Protein AF-A0A4D8QAU7-F1 (afdb_monomer_lite)

Radius of gyration: 37.01 Å; chains: 1; bounding box: 84×77×107 Å

Structure (mmCIF, N/CA/C/O backbone):
data_AF-A0A4D8QAU7-F1
#
_entry.id   AF-A0A4D8QAU7-F1
#
loop_
_atom_site.group_PDB
_atom_site.id
_atom_site.type_symbol
_atom_site.label_atom_id
_atom_site.label_alt_id
_atom_site.label_comp_id
_atom_site.label_asym_id
_atom_site.label_entity_id
_atom_site.label_seq_id
_atom_site.pdbx_PDB_ins_code
_atom_site.Cartn_x
_atom_site.Cartn_y
_atom_site.Cartn_z
_atom_site.occupancy
_atom_site.B_iso_or_equiv
_atom_site.auth_seq_id
_atom_site.auth_comp_id
_atom_site.auth_asym_id
_atom_site.auth_atom_id
_atom_site.pdbx_PDB_model_num
ATOM 1 N N . MET A 1 1 ? 20.614 23.442 7.275 1.00 25.77 1 MET A N 1
ATOM 2 C CA . MET A 1 1 ? 21.093 22.769 6.048 1.00 25.77 1 MET A CA 1
ATOM 3 C C . MET A 1 1 ? 19.938 22.768 5.053 1.00 25.77 1 MET A C 1
ATOM 5 O O . MET A 1 1 ? 18.878 22.294 5.451 1.00 25.77 1 MET A O 1
ATOM 9 N N . PRO A 1 2 ? 20.066 23.384 3.863 1.00 22.80 2 PRO A N 1
ATOM 10 C CA . PRO A 1 2 ? 18.946 23.576 2.937 1.00 22.80 2 PRO A CA 1
ATOM 11 C C . PRO A 1 2 ? 18.527 22.269 2.246 1.00 22.80 2 PRO A C 1
ATOM 13 O O . PRO A 1 2 ? 19.279 21.296 2.233 1.00 22.80 2 PRO A O 1
ATOM 16 N N . ALA A 1 3 ? 17.323 22.263 1.666 1.00 23.20 3 ALA A N 1
ATOM 17 C CA . ALA A 1 3 ? 16.814 21.182 0.825 1.00 23.20 3 ALA A CA 1
ATOM 18 C C . ALA A 1 3 ? 17.679 21.019 -0.439 1.00 23.20 3 ALA A C 1
ATOM 20 O O . ALA A 1 3 ? 17.986 22.005 -1.103 1.00 23.20 3 ALA A O 1
ATOM 21 N N . GLY A 1 4 ? 18.049 19.775 -0.761 1.00 31.70 4 GLY A N 1
ATOM 22 C CA . GLY A 1 4 ? 18.845 19.444 -1.948 1.00 31.70 4 GLY A CA 1
ATOM 23 C C . GLY A 1 4 ? 20.289 19.017 -1.675 1.00 31.70 4 GLY A C 1
ATOM 24 O O . GLY A 1 4 ? 21.184 19.443 -2.395 1.00 31.70 4 GLY A O 1
ATOM 25 N N . ALA A 1 5 ? 20.548 18.157 -0.681 1.00 31.59 5 ALA A N 1
ATOM 26 C CA . ALA A 1 5 ? 21.815 17.423 -0.662 1.00 31.59 5 ALA A CA 1
ATOM 27 C C . ALA A 1 5 ? 21.833 16.448 -1.856 1.00 31.59 5 ALA A C 1
ATOM 29 O O . ALA A 1 5 ? 21.188 15.397 -1.840 1.00 31.59 5 ALA A O 1
ATOM 30 N N . VAL A 1 6 ? 22.507 16.886 -2.919 1.00 40.12 6 VAL A N 1
ATOM 31 C CA . VAL A 1 6 ? 22.783 16.165 -4.163 1.00 40.12 6 VAL A CA 1
ATOM 32 C C . VAL A 1 6 ? 23.596 14.910 -3.840 1.00 40.12 6 VAL A C 1
ATOM 34 O O . VAL A 1 6 ? 24.397 14.903 -2.911 1.00 40.12 6 VAL A O 1
ATOM 37 N N . TYR A 1 7 ? 23.390 13.833 -4.596 1.00 42.84 7 TYR A N 1
ATOM 38 C CA . TYR A 1 7 ? 24.297 12.688 -4.594 1.00 42.84 7 TYR A CA 1
ATOM 39 C C . TYR A 1 7 ? 25.737 13.173 -4.865 1.00 42.84 7 TYR A C 1
ATOM 41 O O . TYR A 1 7 ? 26.057 13.552 -5.985 1.00 42.84 7 TYR A O 1
ATOM 49 N N . GLU A 1 8 ? 26.598 13.171 -3.842 1.00 40.56 8 GLU A N 1
ATOM 50 C CA . GLU A 1 8 ? 28.028 13.533 -3.932 1.00 40.56 8 GLU A CA 1
ATOM 51 C C . GLU A 1 8 ? 28.899 12.379 -4.473 1.00 40.56 8 GLU A C 1
ATOM 53 O O . GLU A 1 8 ? 30.088 12.283 -4.174 1.00 40.56 8 GLU A O 1
ATOM 58 N N . GLY A 1 9 ? 28.307 11.439 -5.213 1.00 51.78 9 GLY A N 1
ATOM 59 C CA . GLY A 1 9 ? 29.042 10.329 -5.810 1.00 51.78 9 GLY A CA 1
ATOM 60 C C . GLY A 1 9 ? 29.507 10.625 -7.233 1.00 51.78 9 GLY A C 1
ATOM 61 O O . GLY A 1 9 ? 29.588 11.770 -7.674 1.00 51.78 9 GLY A O 1
ATOM 62 N N . GLU A 1 10 ? 29.850 9.570 -7.965 1.00 51.28 10 GLU A N 1
ATOM 63 C CA . GLU A 1 10 ? 30.377 9.701 -9.321 1.00 51.28 10 GLU A CA 1
ATOM 64 C C . GLU A 1 10 ? 29.389 10.393 -10.268 1.00 51.28 10 GLU A C 1
ATOM 66 O O . GLU A 1 10 ? 28.179 10.205 -10.192 1.00 51.28 10 GLU A O 1
ATOM 71 N N . ARG A 1 11 ? 29.916 11.145 -11.239 1.00 43.81 11 ARG A N 1
ATOM 72 C CA . ARG A 1 11 ? 29.115 11.885 -12.230 1.00 43.81 11 ARG A CA 1
ATOM 73 C C . ARG A 1 11 ? 28.126 11.003 -13.016 1.00 43.81 11 ARG A C 1
ATOM 75 O O . ARG A 1 11 ? 27.147 11.533 -13.532 1.00 43.81 11 ARG A O 1
ATOM 82 N N . PHE A 1 12 ? 28.389 9.695 -13.107 1.00 52.69 12 PHE A N 1
ATOM 83 C CA . PHE A 1 12 ? 27.562 8.690 -13.782 1.00 52.69 12 PHE A CA 1
ATOM 84 C C . PHE A 1 12 ? 27.450 7.420 -12.909 1.00 52.69 12 PHE A C 1
ATOM 86 O O . PHE A 1 12 ? 28.298 6.524 -13.006 1.00 52.69 12 PHE A O 1
ATOM 93 N N . PRO A 1 13 ? 26.453 7.345 -12.013 1.00 57.41 13 PRO A N 1
ATOM 94 C CA . PRO A 1 13 ? 26.334 6.245 -11.058 1.00 57.41 13 PRO A CA 1
ATOM 95 C C . PRO A 1 13 ? 25.788 4.945 -11.669 1.00 57.41 13 PRO A C 1
ATOM 97 O O . PRO A 1 13 ? 26.103 3.860 -11.179 1.00 57.41 13 PRO A O 1
ATOM 100 N N . LEU A 1 14 ? 24.992 5.034 -12.738 1.00 68.81 14 LEU A N 1
ATOM 101 C CA . LEU A 1 14 ? 24.370 3.886 -13.404 1.00 68.81 14 LEU A CA 1
ATOM 102 C C . LEU A 1 14 ? 25.102 3.539 -14.719 1.00 68.81 14 LEU A C 1
ATOM 104 O O . LEU A 1 14 ? 25.752 4.405 -15.304 1.00 68.81 14 LEU A O 1
ATOM 108 N N . PRO A 1 15 ? 25.026 2.296 -15.231 1.00 69.62 15 PRO A N 1
ATOM 109 C CA . PRO A 1 15 ? 25.649 1.906 -16.496 1.00 69.62 15 PRO A CA 1
ATOM 110 C C . PRO A 1 15 ? 25.095 2.695 -17.645 1.00 69.62 15 PRO A C 1
ATOM 112 O O . PRO A 1 15 ? 25.877 3.123 -18.467 1.00 69.62 15 PRO A O 1
ATOM 115 N N . ASP A 1 16 ? 23.787 2.921 -17.678 1.00 71.12 16 ASP A N 1
ATOM 116 C CA . ASP A 1 16 ? 23.139 3.650 -18.761 1.00 71.12 16 ASP A CA 1
ATOM 117 C C . ASP A 1 16 ? 23.694 5.081 -18.824 1.00 71.12 16 ASP A C 1
ATOM 119 O O . ASP A 1 16 ? 24.011 5.583 -19.903 1.00 71.12 16 ASP A O 1
ATOM 123 N N . ASP A 1 17 ? 23.948 5.698 -17.663 1.00 71.88 17 ASP A N 1
ATOM 124 C CA . ASP A 1 17 ? 24.610 7.000 -17.551 1.00 71.88 17 ASP A CA 1
ATOM 125 C C . ASP A 1 17 ? 26.075 6.939 -18.012 1.00 71.88 17 ASP A C 1
ATOM 127 O O . ASP A 1 17 ? 26.541 7.815 -18.744 1.00 71.88 17 ASP A O 1
ATOM 131 N N . ARG A 1 18 ? 26.813 5.894 -17.609 1.00 76.44 18 ARG A N 1
ATOM 132 C CA . ARG A 1 18 ? 28.217 5.671 -17.998 1.00 76.44 18 ARG A CA 1
ATOM 133 C C . ARG A 1 18 ? 28.340 5.415 -19.501 1.00 76.44 18 ARG A C 1
ATOM 135 O O . ARG A 1 18 ? 29.140 6.065 -20.165 1.00 76.44 18 ARG A O 1
ATOM 142 N N . LEU A 1 19 ? 27.518 4.535 -20.057 1.00 81.00 19 LEU A N 1
ATOM 143 C CA . LEU A 1 19 ? 27.435 4.204 -21.476 1.00 81.00 19 LEU A CA 1
ATOM 144 C C . LEU A 1 19 ? 27.010 5.433 -22.283 1.00 81.00 19 LEU A C 1
ATOM 146 O O . LEU A 1 19 ? 27.648 5.749 -23.284 1.00 81.00 19 LEU A O 1
ATOM 150 N N . SER A 1 20 ? 26.040 6.214 -21.803 1.00 80.56 20 SER A N 1
ATOM 151 C CA . SER A 1 20 ? 25.662 7.498 -22.411 1.00 80.56 20 SER A CA 1
ATOM 152 C C . SER A 1 20 ? 26.803 8.521 -22.376 1.00 80.56 20 SER A C 1
ATOM 154 O O . SER A 1 20 ? 27.036 9.237 -23.354 1.00 80.56 20 SER A O 1
ATOM 156 N N . GLY A 1 21 ? 27.554 8.585 -21.272 1.00 78.38 21 GLY A N 1
ATOM 157 C CA . GLY A 1 21 ? 28.754 9.409 -21.134 1.00 78.38 21 GLY A CA 1
ATOM 158 C C . GLY A 1 21 ? 29.867 8.994 -22.101 1.00 78.38 21 GLY A C 1
ATOM 159 O O . GLY A 1 21 ? 30.439 9.848 -22.782 1.00 78.38 21 GLY A O 1
ATOM 160 N N . ALA A 1 22 ? 30.120 7.690 -22.227 1.00 83.31 22 ALA A N 1
ATOM 161 C CA . ALA A 1 22 ? 31.068 7.115 -23.177 1.00 83.31 22 ALA A CA 1
ATOM 162 C C . ALA A 1 22 ? 30.651 7.397 -24.631 1.00 83.31 22 ALA A C 1
ATOM 164 O O . ALA A 1 22 ? 31.464 7.907 -25.403 1.00 83.31 22 ALA A O 1
ATOM 165 N N . ARG A 1 23 ? 29.371 7.192 -24.986 1.00 87.06 23 ARG A N 1
ATOM 166 C CA . ARG A 1 23 ? 28.797 7.544 -26.302 1.00 87.06 23 ARG A CA 1
ATOM 167 C C . ARG A 1 23 ? 28.982 9.027 -26.611 1.00 87.06 23 ARG A C 1
ATOM 169 O O . ARG A 1 23 ? 29.391 9.390 -27.713 1.00 87.06 23 ARG A O 1
ATOM 176 N N . ARG A 1 24 ? 28.745 9.903 -25.629 1.00 85.50 24 ARG A N 1
ATOM 177 C CA . ARG A 1 24 ? 28.926 11.354 -25.782 1.00 85.50 24 ARG A CA 1
ATOM 178 C C . ARG A 1 24 ? 30.386 11.726 -26.038 1.00 85.50 24 ARG A C 1
ATOM 180 O O . ARG A 1 24 ? 30.646 12.526 -26.934 1.00 85.50 24 ARG A O 1
ATOM 187 N N . LEU A 1 25 ? 31.330 11.160 -25.286 1.00 82.19 25 LE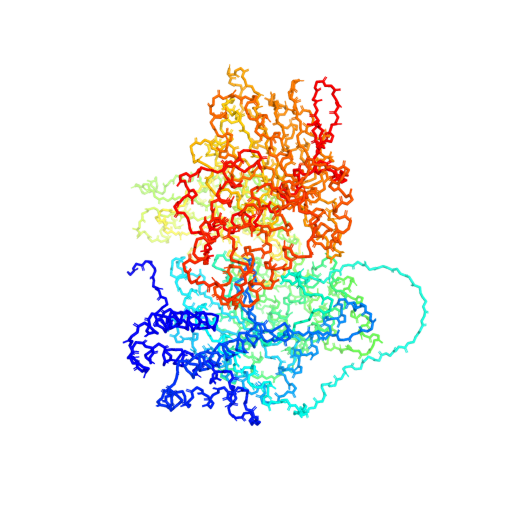U A N 1
ATOM 188 C CA . LEU A 1 25 ? 32.764 11.397 -25.491 1.00 82.19 25 LEU A CA 1
ATOM 189 C C . LEU A 1 25 ? 33.243 10.862 -26.846 1.00 82.19 25 LEU A C 1
ATOM 191 O O . LEU A 1 25 ? 34.025 11.535 -27.521 1.00 82.19 25 LEU A O 1
ATOM 195 N N . LEU A 1 26 ? 32.738 9.706 -27.280 1.00 85.19 26 LEU A N 1
ATOM 196 C CA . LEU A 1 26 ? 33.032 9.143 -28.596 1.00 85.19 26 LEU A CA 1
ATOM 197 C C . LEU A 1 26 ? 32.510 10.058 -29.718 1.00 85.19 26 LEU A C 1
ATOM 199 O O . LEU A 1 26 ? 33.267 10.429 -30.614 1.00 85.19 26 LEU A O 1
ATOM 203 N N . LYS A 1 27 ? 31.262 10.536 -29.602 1.00 84.69 27 LYS A N 1
ATOM 204 C CA . LYS A 1 27 ? 30.648 11.499 -30.535 1.00 84.69 27 LYS A CA 1
ATOM 205 C C . LYS A 1 27 ? 31.419 12.823 -30.596 1.00 84.69 27 LYS A C 1
ATOM 207 O O . LYS A 1 27 ? 31.669 13.350 -31.677 1.00 84.69 27 LYS A O 1
ATOM 212 N N . GLN A 1 28 ? 31.852 13.347 -29.448 1.00 80.88 28 GLN A N 1
ATOM 213 C CA . GLN A 1 28 ? 32.694 14.550 -29.382 1.00 80.88 28 GLN A CA 1
ATOM 214 C C . GLN A 1 28 ? 34.070 14.336 -30.022 1.00 80.88 28 GLN A C 1
ATOM 216 O O . GLN A 1 28 ? 34.597 15.244 -30.660 1.00 80.88 28 GLN A O 1
ATOM 221 N N . THR A 1 29 ? 34.651 13.146 -29.861 1.00 80.00 29 THR A N 1
ATOM 222 C CA . THR A 1 29 ? 35.924 12.789 -30.500 1.00 80.00 29 THR A CA 1
ATOM 223 C C . THR A 1 29 ? 35.771 12.729 -32.015 1.00 80.00 29 THR A C 1
ATOM 225 O O . THR A 1 29 ? 36.611 13.282 -32.714 1.00 80.00 29 THR A O 1
ATOM 228 N N . SER A 1 30 ? 34.657 12.184 -32.515 1.00 79.88 30 SER A N 1
ATOM 229 C CA . SER A 1 30 ? 34.324 12.175 -33.946 1.00 79.88 30 SER A CA 1
ATOM 230 C C . SER A 1 30 ? 34.287 13.574 -34.554 1.00 79.88 30 SER A C 1
ATOM 232 O O . SER A 1 30 ? 34.872 13.800 -35.610 1.00 79.88 30 SER A O 1
ATOM 234 N N . GLY A 1 31 ? 33.673 14.542 -33.864 1.00 75.88 31 GLY A N 1
ATOM 235 C CA . GLY A 1 31 ? 33.662 15.938 -34.318 1.00 75.88 31 GLY A CA 1
ATOM 236 C C . GLY A 1 31 ? 35.061 16.566 -34.381 1.00 75.88 31 GLY A C 1
ATOM 237 O O . GLY A 1 31 ? 35.365 17.328 -35.295 1.00 75.88 31 GLY A O 1
ATOM 238 N N . VAL A 1 32 ? 35.944 16.211 -33.442 1.00 71.06 32 VAL A N 1
ATOM 239 C CA . VAL A 1 32 ? 37.327 16.721 -33.389 1.00 71.06 32 VAL A CA 1
ATOM 240 C C . VAL A 1 32 ? 38.211 16.054 -34.443 1.00 71.06 32 VAL A C 1
ATOM 242 O O . VAL A 1 32 ? 39.029 16.736 -35.049 1.00 71.06 32 VAL A O 1
ATOM 245 N N . VAL A 1 33 ? 38.035 14.753 -34.697 1.00 72.06 33 VAL A N 1
ATOM 246 C CA . VAL A 1 33 ? 38.700 14.031 -35.794 1.00 72.06 33 VAL A CA 1
ATOM 247 C C . VAL A 1 33 ? 38.278 14.619 -37.143 1.00 72.06 33 VAL A C 1
ATOM 249 O O . VAL A 1 33 ? 39.140 14.906 -37.971 1.00 72.06 33 VAL A O 1
ATOM 252 N N . GLY A 1 34 ? 36.983 14.900 -37.330 1.00 69.56 34 GLY A N 1
ATOM 253 C CA . GLY A 1 34 ? 36.464 15.570 -38.526 1.00 69.56 34 GLY A CA 1
ATOM 254 C C . GLY A 1 34 ? 37.108 16.937 -38.780 1.00 69.56 34 GLY A C 1
ATOM 255 O O . GLY A 1 34 ? 37.520 17.219 -39.901 1.00 69.56 34 GLY A O 1
ATOM 256 N N . ALA A 1 35 ? 37.285 17.753 -37.735 1.00 64.38 35 ALA A N 1
ATOM 257 C CA . ALA A 1 35 ? 37.969 19.046 -37.837 1.00 64.38 35 ALA A CA 1
ATOM 258 C C . ALA A 1 35 ? 39.499 18.921 -38.020 1.00 64.38 35 ALA A C 1
ATOM 260 O O . ALA A 1 35 ? 40.109 19.721 -38.726 1.00 64.38 35 ALA A O 1
ATOM 261 N N . ALA A 1 36 ? 40.141 17.920 -37.406 1.00 62.44 36 ALA A N 1
ATOM 262 C CA . ALA A 1 36 ? 41.591 17.710 -37.465 1.00 62.44 36 ALA A CA 1
ATOM 263 C C . ALA A 1 36 ? 42.082 17.194 -38.831 1.00 62.44 36 ALA A C 1
ATOM 265 O O . ALA A 1 36 ? 43.204 17.520 -39.232 1.00 62.44 36 ALA A O 1
ATOM 266 N N . LYS A 1 37 ? 41.229 16.480 -39.586 1.00 65.00 37 LYS A N 1
ATOM 267 C CA . LYS A 1 37 ? 41.478 16.090 -40.988 1.00 65.00 37 LYS A CA 1
ATOM 268 C C . LYS A 1 37 ? 41.780 17.287 -41.912 1.00 65.00 37 LYS A C 1
ATOM 270 O O . LYS A 1 37 ? 42.352 17.086 -42.977 1.00 65.00 37 LYS A O 1
ATOM 275 N N . ALA A 1 38 ? 41.480 18.520 -41.485 1.00 57.75 38 ALA A N 1
ATOM 276 C CA . ALA A 1 38 ? 41.775 19.762 -42.204 1.00 57.75 38 ALA A CA 1
ATOM 277 C C . ALA A 1 38 ? 43.173 20.374 -41.928 1.00 57.75 38 ALA A C 1
ATOM 279 O O . ALA A 1 38 ? 43.435 21.486 -42.382 1.00 57.75 38 ALA A O 1
ATOM 280 N N . GLY A 1 39 ? 44.081 19.690 -41.208 1.00 59.12 39 GLY A N 1
ATOM 281 C CA . GLY A 1 39 ? 45.494 20.116 -41.111 1.00 59.12 39 GLY A CA 1
ATOM 282 C C . GLY A 1 39 ? 46.219 19.916 -39.772 1.00 59.12 39 GLY A C 1
ATOM 283 O O . GLY A 1 39 ? 47.260 20.537 -39.566 1.00 59.12 39 GLY A O 1
ATOM 284 N N . GLN A 1 40 ? 45.710 19.094 -38.845 1.00 56.56 40 GLN A N 1
ATOM 285 C CA . GLN A 1 40 ? 46.382 18.798 -37.566 1.00 56.56 40 GLN A CA 1
ATOM 286 C C . GLN A 1 40 ? 47.041 17.403 -37.552 1.00 56.56 40 GLN A C 1
ATOM 288 O O . GLN A 1 40 ? 46.575 16.503 -38.249 1.00 56.56 40 GLN A O 1
ATOM 293 N N . PRO A 1 41 ? 48.110 17.187 -36.756 1.00 62.97 41 PRO A N 1
ATOM 294 C CA . PRO A 1 41 ? 48.766 15.884 -36.660 1.00 62.97 41 PRO A CA 1
ATOM 295 C C . PRO A 1 41 ? 47.881 14.820 -35.986 1.00 62.97 41 PRO A C 1
ATOM 297 O O . PRO A 1 41 ? 47.141 15.100 -35.035 1.00 62.97 41 PRO A O 1
ATOM 300 N N . ILE A 1 42 ? 48.012 13.579 -36.469 1.00 57.31 42 ILE A N 1
ATOM 301 C CA . ILE A 1 42 ? 47.401 12.363 -35.917 1.00 57.31 42 ILE A CA 1
ATOM 302 C C . ILE A 1 42 ? 48.015 12.142 -34.529 1.00 57.31 42 ILE A C 1
ATOM 304 O O . ILE A 1 42 ? 49.176 11.763 -34.411 1.00 57.31 42 ILE A O 1
ATOM 308 N N . GLY A 1 43 ? 47.274 12.495 -33.476 1.00 56.25 43 GLY A N 1
ATOM 309 C CA . GLY A 1 43 ? 47.763 12.452 -32.092 1.00 56.25 43 GLY A CA 1
ATOM 310 C C . GLY A 1 43 ? 47.517 13.713 -31.263 1.00 56.25 43 GLY A C 1
ATOM 311 O O . GLY A 1 43 ? 48.085 13.826 -30.178 1.00 56.25 43 GLY A O 1
ATOM 312 N N . SER A 1 44 ? 46.684 14.657 -31.726 1.00 62.78 44 SER A N 1
ATOM 313 C CA . SER A 1 44 ? 46.351 15.845 -30.930 1.00 62.78 44 SER A CA 1
ATOM 314 C C . SER A 1 44 ? 45.892 15.465 -29.513 1.00 62.78 44 SER A C 1
ATOM 316 O O . SER A 1 44 ? 45.067 14.564 -29.316 1.00 62.78 44 SER A O 1
ATOM 318 N N . ASP A 1 45 ? 46.410 16.177 -28.507 1.00 66.75 45 ASP A N 1
ATOM 319 C CA . ASP A 1 45 ? 46.113 15.939 -27.086 1.00 66.75 45 ASP A CA 1
ATOM 320 C C . ASP A 1 45 ? 44.607 15.869 -26.799 1.00 66.75 45 ASP A C 1
ATOM 322 O O . ASP A 1 45 ? 44.160 15.177 -25.886 1.00 66.75 45 ASP A O 1
ATOM 326 N N . ALA A 1 46 ? 43.809 16.579 -27.594 1.00 67.44 46 ALA A N 1
ATOM 327 C CA . ALA A 1 46 ? 42.367 16.656 -27.458 1.00 67.44 46 ALA A CA 1
ATOM 328 C C . ALA A 1 46 ? 41.633 15.378 -27.920 1.00 67.44 46 ALA A C 1
ATOM 330 O O . ALA A 1 46 ? 40.581 15.066 -27.360 1.00 67.44 46 ALA A O 1
ATOM 331 N N . ILE A 1 47 ? 42.149 14.645 -28.913 1.00 73.69 47 ILE A N 1
ATOM 332 C CA . ILE A 1 47 ? 41.600 13.347 -29.355 1.00 73.69 47 ILE A CA 1
ATOM 333 C C . ILE A 1 47 ? 42.004 12.278 -28.342 1.00 73.69 47 ILE A C 1
ATOM 335 O O . ILE A 1 47 ? 41.152 11.591 -27.775 1.00 73.69 47 ILE A O 1
ATOM 339 N N . SER A 1 48 ? 43.296 12.235 -28.017 1.00 77.12 48 SER A N 1
ATOM 340 C CA . SER A 1 48 ? 43.857 11.248 -27.100 1.00 77.12 48 SER A CA 1
ATOM 341 C C . SER A 1 48 ? 43.241 11.314 -25.703 1.00 77.12 48 SER A C 1
ATOM 343 O O . SER A 1 48 ? 42.908 10.292 -25.109 1.00 77.12 48 SER A O 1
ATOM 345 N N . ARG A 1 49 ? 43.013 12.525 -25.181 1.00 81.06 49 ARG A N 1
ATOM 346 C CA . ARG A 1 49 ? 42.371 12.731 -23.875 1.00 81.06 49 ARG A CA 1
ATOM 347 C C . ARG A 1 49 ? 40.919 12.248 -23.844 1.00 81.06 49 ARG A C 1
ATOM 349 O O . ARG A 1 49 ? 40.484 11.741 -22.816 1.00 81.06 49 ARG A O 1
ATOM 356 N N . ARG A 1 50 ? 40.166 12.388 -24.940 1.00 83.19 50 ARG A N 1
ATOM 357 C CA . ARG A 1 50 ? 38.754 11.975 -24.992 1.00 83.19 50 ARG A CA 1
ATOM 358 C C . ARG A 1 50 ? 38.594 10.467 -25.162 1.00 83.19 50 ARG A C 1
ATOM 360 O O . ARG A 1 50 ? 37.747 9.896 -24.485 1.00 83.19 50 ARG A O 1
ATOM 367 N N . LEU A 1 51 ? 39.437 9.821 -25.972 1.00 85.19 51 LEU A N 1
ATOM 368 C CA . LEU A 1 51 ? 39.466 8.356 -26.086 1.00 85.19 51 LEU A CA 1
ATOM 369 C C . LEU A 1 51 ? 39.894 7.694 -24.772 1.00 85.19 51 LEU A C 1
ATOM 371 O O . LEU A 1 51 ? 39.258 6.735 -24.336 1.00 85.19 51 LEU A O 1
ATOM 375 N N . ARG A 1 52 ? 40.890 8.261 -24.075 1.00 87.12 52 ARG A N 1
ATOM 376 C CA . ARG A 1 52 ? 41.204 7.856 -22.694 1.00 87.12 52 ARG A CA 1
ATOM 377 C C . ARG A 1 52 ? 40.008 8.050 -21.769 1.00 87.12 52 ARG A C 1
ATOM 379 O O . ARG A 1 52 ? 39.689 7.138 -21.027 1.00 87.12 52 ARG A O 1
ATOM 386 N N . GLY A 1 53 ? 39.279 9.159 -21.893 1.00 86.12 53 GLY A N 1
ATOM 387 C CA . GLY A 1 53 ? 38.031 9.371 -21.156 1.00 86.12 53 GLY A CA 1
ATOM 388 C C . GLY A 1 53 ? 36.964 8.295 -21.411 1.00 86.12 53 GLY A C 1
ATOM 389 O O . GLY A 1 53 ? 36.293 7.882 -20.472 1.00 86.12 53 GLY A O 1
ATOM 390 N N . VAL A 1 54 ? 36.828 7.791 -22.645 1.00 87.19 54 VAL A N 1
ATOM 391 C CA . VAL A 1 54 ? 35.943 6.650 -22.958 1.00 87.19 54 VAL A CA 1
ATOM 392 C C . VAL A 1 54 ? 36.435 5.380 -22.260 1.00 87.19 54 VAL A C 1
ATOM 394 O O . VAL A 1 54 ? 35.659 4.721 -21.572 1.00 87.19 54 VAL A O 1
ATOM 397 N N . ARG A 1 55 ? 37.730 5.058 -22.370 1.00 91.12 55 ARG A N 1
ATOM 398 C CA . ARG A 1 55 ? 38.340 3.914 -21.671 1.00 91.12 55 ARG A CA 1
ATOM 399 C C . ARG A 1 55 ? 38.135 3.987 -20.161 1.00 91.12 55 ARG A C 1
ATOM 401 O O . ARG A 1 55 ? 37.765 2.987 -19.556 1.00 91.12 55 ARG A O 1
ATOM 408 N N . ASP A 1 56 ? 38.365 5.151 -19.568 1.00 88.12 56 ASP A N 1
ATOM 409 C CA . ASP A 1 56 ? 38.289 5.361 -18.123 1.00 88.12 56 ASP A CA 1
ATOM 410 C C . ASP A 1 56 ? 36.844 5.195 -17.601 1.00 88.12 56 ASP A C 1
ATOM 412 O O . ASP A 1 56 ? 36.650 4.867 -16.434 1.00 88.12 56 ASP A O 1
ATOM 416 N N . ILE A 1 57 ? 35.831 5.336 -18.469 1.00 86.06 57 ILE A N 1
ATOM 417 C CA . ILE A 1 57 ? 34.427 5.016 -18.167 1.00 86.06 57 ILE A CA 1
ATOM 418 C C . ILE A 1 57 ? 34.117 3.521 -18.365 1.00 86.06 57 ILE A C 1
ATOM 420 O O . ILE A 1 57 ? 33.433 2.918 -17.534 1.00 86.06 57 ILE A O 1
ATOM 424 N N . LEU A 1 58 ? 34.590 2.915 -19.461 1.00 89.06 58 LEU A N 1
ATOM 425 C CA . LEU A 1 58 ? 34.232 1.540 -19.840 1.00 89.06 58 LEU A CA 1
ATOM 426 C C . LEU A 1 58 ? 34.995 0.472 -19.055 1.00 89.06 58 LEU A C 1
ATOM 428 O O . LEU A 1 58 ? 34.426 -0.567 -18.726 1.00 89.06 58 LEU A O 1
ATOM 432 N N . LEU A 1 59 ? 36.266 0.710 -18.725 1.00 88.94 59 LEU A N 1
ATOM 433 C CA . LEU A 1 59 ? 37.102 -0.280 -18.048 1.00 88.94 59 LEU A CA 1
ATOM 434 C C . LEU A 1 59 ? 36.552 -0.651 -16.655 1.00 88.94 59 LEU A C 1
ATOM 436 O O . LEU A 1 59 ? 36.407 -1.848 -16.401 1.00 88.94 59 LEU A O 1
ATOM 440 N N . PRO A 1 60 ? 36.141 0.301 -15.788 1.00 86.44 60 PRO A N 1
ATOM 441 C CA . PRO A 1 60 ? 35.488 -0.036 -14.521 1.00 86.44 60 PRO A CA 1
ATOM 442 C C . PRO A 1 60 ? 34.151 -0.767 -14.699 1.00 86.44 60 PRO A C 1
ATOM 444 O O . PRO A 1 60 ? 33.780 -1.589 -13.863 1.00 86.44 60 PRO A O 1
ATOM 447 N N . LEU A 1 61 ? 33.410 -0.480 -15.777 1.00 86.06 61 LEU A N 1
ATOM 448 C CA . LEU A 1 61 ? 32.145 -1.157 -16.070 1.00 86.06 61 LEU A CA 1
ATOM 449 C C . LEU A 1 61 ? 32.383 -2.623 -16.470 1.00 86.06 61 LEU A C 1
ATOM 451 O O . LEU A 1 61 ? 31.719 -3.507 -15.934 1.00 86.06 61 LEU A O 1
ATOM 455 N N . ILE A 1 62 ? 33.378 -2.893 -17.323 1.00 88.69 62 ILE A N 1
ATOM 456 C CA . ILE A 1 62 ? 33.819 -4.259 -17.654 1.00 88.69 62 ILE A CA 1
ATOM 457 C C . ILE A 1 62 ? 34.284 -5.003 -16.400 1.00 88.69 62 ILE A C 1
ATOM 459 O O . ILE A 1 62 ? 33.953 -6.172 -16.214 1.00 88.69 62 ILE A O 1
ATOM 463 N N . GLU A 1 63 ? 35.032 -4.342 -15.516 1.00 85.44 63 GLU A N 1
ATOM 464 C CA . GLU A 1 63 ? 35.487 -4.958 -14.267 1.00 85.44 63 GLU A CA 1
ATOM 465 C C . GLU A 1 63 ? 34.326 -5.298 -13.325 1.00 85.44 63 GLU A C 1
ATOM 467 O O . GLU A 1 63 ? 34.353 -6.352 -12.693 1.00 85.44 63 GLU A O 1
ATOM 472 N N . ALA A 1 64 ? 33.270 -4.483 -13.297 1.00 83.31 64 ALA A N 1
ATOM 473 C CA . ALA A 1 64 ? 32.050 -4.800 -12.560 1.00 83.31 64 ALA A CA 1
ATOM 474 C C . ALA A 1 64 ? 31.275 -5.982 -13.183 1.00 83.31 64 ALA A C 1
ATOM 476 O O . ALA A 1 64 ? 30.821 -6.867 -12.456 1.00 83.31 64 ALA A O 1
ATOM 477 N N . PHE A 1 65 ? 31.179 -6.051 -14.517 1.00 86.00 65 PHE A N 1
ATOM 478 C CA . PHE A 1 65 ? 30.586 -7.191 -15.232 1.00 86.00 65 PHE A CA 1
ATOM 479 C C . PHE A 1 65 ? 31.416 -8.473 -15.136 1.00 86.00 65 PHE A C 1
ATOM 481 O O . PHE A 1 65 ? 30.883 -9.558 -15.354 1.00 86.00 65 PHE A O 1
ATOM 488 N N . ALA A 1 66 ? 32.706 -8.385 -14.808 1.00 83.06 66 ALA A N 1
ATOM 489 C CA . ALA A 1 66 ? 33.560 -9.558 -14.683 1.00 83.06 66 ALA A CA 1
ATOM 490 C C . ALA A 1 66 ? 33.127 -10.479 -13.532 1.00 83.06 66 ALA A C 1
ATOM 492 O O . ALA A 1 66 ? 33.512 -11.647 -13.538 1.00 83.06 66 ALA A O 1
ATOM 493 N N . GLY A 1 67 ? 32.350 -9.989 -12.559 1.00 76.88 67 GLY A N 1
ATOM 494 C CA . GLY A 1 67 ? 31.893 -10.761 -11.403 1.00 76.88 67 GLY A CA 1
ATOM 495 C C . GLY A 1 67 ? 33.025 -11.198 -10.455 1.00 76.88 67 GLY A C 1
ATOM 496 O O . GLY A 1 67 ? 34.211 -10.990 -10.735 1.00 76.88 67 GLY A O 1
ATOM 497 N N . PRO A 1 68 ? 32.686 -11.813 -9.309 1.00 79.31 68 PRO A N 1
ATOM 498 C CA . PRO A 1 68 ? 33.667 -12.202 -8.300 1.00 79.31 68 PRO A CA 1
ATOM 499 C C . PRO A 1 68 ? 34.604 -13.301 -8.824 1.00 79.31 68 PRO A C 1
ATOM 501 O O . PRO A 1 68 ? 34.160 -14.360 -9.267 1.00 79.31 68 PRO A O 1
ATOM 504 N N . ALA A 1 69 ? 35.918 -13.072 -8.734 1.00 75.62 69 ALA A N 1
ATOM 505 C CA . ALA A 1 69 ? 36.936 -14.028 -9.188 1.00 75.62 69 ALA A CA 1
ATOM 506 C C . ALA A 1 69 ? 36.888 -15.368 -8.428 1.00 75.62 69 ALA A C 1
ATOM 508 O O . ALA A 1 69 ? 37.252 -16.405 -8.976 1.00 75.62 69 ALA A O 1
ATOM 509 N N . GLU A 1 70 ? 36.388 -15.340 -7.191 1.00 71.44 70 GLU A N 1
ATOM 510 C CA . GLU A 1 70 ? 36.186 -16.500 -6.313 1.00 71.44 70 GLU A CA 1
ATOM 511 C C . GLU A 1 70 ? 35.264 -17.571 -6.925 1.00 71.44 70 GLU A C 1
ATOM 513 O O . GLU A 1 70 ? 35.330 -18.732 -6.531 1.00 71.44 70 GLU A O 1
ATOM 518 N N . ALA A 1 71 ? 34.434 -17.212 -7.910 1.00 67.00 71 ALA A N 1
ATOM 519 C CA . ALA A 1 71 ? 33.539 -18.142 -8.594 1.00 67.00 71 ALA A CA 1
ATOM 520 C C . ALA A 1 71 ? 34.230 -19.054 -9.626 1.00 67.00 71 ALA A C 1
ATOM 522 O O . ALA A 1 71 ? 33.591 -19.960 -10.156 1.00 67.00 71 ALA A O 1
ATOM 523 N N . GLY A 1 72 ? 35.515 -18.831 -9.926 1.00 70.81 72 GLY A N 1
ATOM 524 C CA . GLY A 1 72 ? 36.220 -19.555 -10.987 1.00 70.81 72 GLY A CA 1
ATOM 525 C C . GLY A 1 72 ? 35.740 -19.165 -12.392 1.00 70.81 72 GLY A C 1
ATOM 526 O O . GLY A 1 72 ? 35.139 -18.106 -12.580 1.00 70.81 72 GLY A O 1
ATOM 527 N N . GLY A 1 73 ? 36.057 -19.984 -13.398 1.00 73.94 73 GLY A N 1
ATOM 528 C CA . GLY A 1 73 ? 35.619 -19.780 -14.786 1.00 73.94 73 GLY A CA 1
ATOM 529 C C . GLY A 1 73 ? 36.225 -18.561 -15.500 1.00 73.94 73 GLY A C 1
ATOM 530 O O . GLY A 1 73 ? 36.982 -17.762 -14.937 1.00 73.94 73 GLY A O 1
ATOM 531 N N . THR A 1 74 ? 35.896 -18.415 -16.782 1.00 79.38 74 THR A N 1
ATOM 532 C CA . THR A 1 74 ? 36.293 -17.265 -17.606 1.00 79.38 74 THR A CA 1
ATOM 533 C C . THR A 1 74 ? 35.326 -16.105 -17.403 1.00 79.38 74 THR A C 1
ATOM 535 O O . THR A 1 74 ? 34.117 -16.281 -17.518 1.00 79.38 74 THR A O 1
ATOM 538 N N . ALA A 1 75 ? 35.846 -14.910 -17.111 1.00 82.19 75 ALA A N 1
ATOM 539 C CA . ALA A 1 75 ? 34.996 -13.721 -17.025 1.00 82.19 75 ALA A CA 1
ATOM 540 C C . ALA A 1 75 ? 34.482 -13.304 -18.415 1.00 82.19 75 ALA A C 1
ATOM 542 O O . ALA A 1 75 ? 35.193 -13.522 -19.401 1.00 82.19 75 ALA A O 1
ATOM 543 N N . PRO A 1 76 ? 33.319 -12.639 -18.497 1.00 84.75 76 PRO A N 1
ATOM 544 C CA . PRO A 1 76 ? 32.878 -12.003 -19.732 1.00 84.75 76 PRO A CA 1
ATOM 545 C C . PRO A 1 76 ? 33.793 -10.824 -20.107 1.00 84.75 76 PRO A C 1
ATOM 547 O O . PRO A 1 76 ? 34.543 -10.304 -19.276 1.00 84.75 76 PRO A O 1
ATOM 550 N N . PHE A 1 77 ? 33.725 -10.408 -21.371 1.00 88.75 77 PHE A N 1
ATOM 551 C CA . PHE A 1 77 ? 34.386 -9.215 -21.914 1.00 88.75 77 PHE A CA 1
ATOM 552 C C . PHE A 1 77 ? 35.929 -9.159 -21.793 1.00 88.75 77 PHE A C 1
ATOM 554 O O . PHE A 1 77 ? 36.526 -8.084 -21.681 1.00 88.75 77 PHE A O 1
ATOM 561 N N . GLN A 1 78 ? 36.616 -10.309 -21.754 1.00 85.56 78 GLN A N 1
ATOM 562 C CA . GLN A 1 78 ? 38.084 -10.350 -21.601 1.00 85.56 78 GLN A CA 1
ATOM 563 C C . GLN A 1 78 ? 38.835 -9.761 -22.799 1.00 85.56 78 GLN A C 1
ATOM 565 O O . GLN A 1 78 ? 39.914 -9.192 -22.625 1.00 85.56 78 GLN A O 1
ATOM 570 N N . GLU A 1 79 ? 38.279 -9.901 -24.000 1.00 86.81 79 GLU A N 1
ATOM 571 C CA . GLU A 1 79 ? 38.880 -9.377 -25.224 1.00 86.81 79 GLU A CA 1
ATOM 572 C C . GLU A 1 79 ? 38.733 -7.853 -25.284 1.00 86.81 79 GLU A C 1
ATOM 574 O O . GLU A 1 79 ? 39.704 -7.129 -25.475 1.00 86.81 79 GLU A O 1
ATOM 579 N N . GLU A 1 80 ? 37.550 -7.349 -24.965 1.00 91.31 80 GLU A N 1
ATOM 580 C CA . GLU A 1 80 ? 37.223 -5.934 -24.843 1.00 91.31 80 GLU A CA 1
ATOM 581 C C . GLU A 1 80 ? 38.082 -5.273 -23.755 1.00 91.31 80 GLU A C 1
ATOM 583 O O . GLU A 1 80 ? 38.626 -4.186 -23.953 1.00 91.31 80 GLU A O 1
ATOM 588 N N . ARG A 1 81 ? 38.319 -5.960 -22.627 1.00 90.44 81 ARG A N 1
ATOM 589 C CA . ARG A 1 81 ? 39.265 -5.507 -21.592 1.00 90.44 81 ARG A CA 1
ATOM 590 C C . ARG A 1 81 ? 40.692 -5.384 -22.126 1.00 90.44 81 ARG A C 1
ATOM 592 O O . ARG A 1 81 ? 41.399 -4.439 -21.768 1.00 90.44 81 ARG A O 1
ATOM 599 N N . ARG A 1 82 ? 41.143 -6.351 -22.931 1.00 89.44 82 ARG A N 1
ATOM 600 C CA . ARG A 1 82 ? 42.476 -6.339 -23.550 1.00 89.44 82 ARG A CA 1
ATOM 601 C C . ARG A 1 82 ? 42.602 -5.162 -24.515 1.00 89.44 82 ARG A C 1
ATOM 603 O O . ARG A 1 82 ? 43.575 -4.423 -24.404 1.00 89.44 82 ARG A O 1
ATOM 610 N N . GLN A 1 83 ? 41.596 -4.944 -25.359 1.00 88.19 83 GLN A N 1
ATOM 611 C CA . GLN A 1 83 ? 41.526 -3.820 -26.297 1.00 88.19 83 GLN A CA 1
ATOM 612 C C . GLN A 1 83 ? 41.558 -2.469 -25.567 1.00 88.19 83 GLN A C 1
ATOM 614 O O . GLN A 1 83 ? 42.368 -1.605 -25.889 1.00 88.19 83 GLN A O 1
ATOM 619 N N . LEU A 1 84 ? 40.776 -2.300 -24.495 1.00 90.81 84 LEU A N 1
ATOM 620 C CA . LEU A 1 84 ? 40.795 -1.065 -23.698 1.00 90.81 84 LEU A CA 1
ATOM 621 C C . LEU A 1 84 ? 42.149 -0.793 -23.024 1.00 90.81 84 LEU A C 1
ATOM 623 O O . LEU A 1 84 ? 42.550 0.365 -22.897 1.00 90.81 84 LEU A O 1
ATOM 627 N N . ARG A 1 85 ? 42.865 -1.835 -22.582 1.00 90.62 85 ARG A N 1
ATOM 628 C CA . ARG A 1 85 ? 44.218 -1.701 -22.009 1.00 90.62 85 ARG A CA 1
ATOM 629 C C . ARG A 1 85 ? 45.285 -1.436 -23.073 1.00 90.62 85 ARG A C 1
ATOM 631 O O . ARG A 1 85 ? 46.254 -0.744 -22.776 1.00 90.62 85 ARG A O 1
ATOM 638 N N . GLY A 1 86 ? 45.094 -1.967 -24.279 1.00 88.62 86 GLY A N 1
ATOM 639 C CA . GLY A 1 86 ? 45.937 -1.726 -25.452 1.00 88.62 86 GLY A CA 1
ATOM 640 C C . GLY A 1 86 ? 45.740 -0.351 -26.092 1.00 88.62 86 GLY A C 1
ATOM 641 O O . GLY A 1 86 ? 46.612 0.089 -26.831 1.00 88.62 86 GLY A O 1
ATOM 642 N N . LEU A 1 87 ? 44.667 0.373 -25.743 1.00 89.00 87 LEU A N 1
ATOM 643 C CA . LEU A 1 87 ? 44.262 1.621 -26.400 1.00 89.00 87 LEU A CA 1
ATOM 644 C C . LEU A 1 87 ? 45.383 2.666 -26.540 1.00 89.00 87 LEU A C 1
ATOM 646 O O . LEU A 1 87 ? 45.493 3.298 -27.584 1.00 89.00 87 LEU A O 1
ATOM 650 N N . ASP A 1 88 ? 46.230 2.856 -25.522 1.00 85.44 88 ASP A N 1
ATOM 651 C CA . ASP A 1 88 ? 47.339 3.821 -25.610 1.00 85.44 88 ASP A CA 1
ATOM 652 C C . ASP A 1 88 ? 48.418 3.383 -26.619 1.00 85.44 88 ASP A C 1
ATOM 654 O O . ASP A 1 88 ? 49.014 4.229 -27.284 1.00 85.44 88 ASP A O 1
ATOM 658 N N . GLN A 1 89 ? 48.659 2.074 -26.754 1.00 85.56 89 GLN A N 1
ATOM 659 C CA . GLN A 1 89 ? 49.585 1.516 -27.744 1.00 85.56 89 GLN A CA 1
ATOM 660 C C . GLN A 1 89 ? 48.986 1.597 -29.148 1.00 85.56 89 GLN A C 1
ATOM 662 O O . GLN A 1 89 ? 49.673 2.036 -30.067 1.00 85.56 89 GLN A O 1
ATOM 667 N N . ASP A 1 90 ? 47.701 1.264 -29.294 1.00 84.44 90 ASP A N 1
ATOM 668 C CA . ASP A 1 90 ? 46.978 1.348 -30.566 1.00 84.44 90 ASP A CA 1
ATOM 669 C C . ASP A 1 90 ? 46.926 2.793 -31.076 1.00 84.44 90 ASP A C 1
ATOM 671 O O . ASP A 1 90 ? 47.174 3.059 -32.250 1.00 84.44 90 ASP A O 1
ATOM 675 N N . MET A 1 91 ? 46.698 3.756 -30.177 1.00 82.50 91 MET A N 1
ATOM 676 C CA . MET A 1 91 ? 46.736 5.179 -30.510 1.00 82.50 91 MET A CA 1
ATOM 677 C C . MET A 1 91 ? 48.142 5.674 -30.866 1.00 82.50 91 MET A C 1
ATOM 679 O O . MET A 1 91 ? 48.274 6.505 -31.759 1.00 82.50 91 MET A O 1
ATOM 683 N N . ALA A 1 92 ? 49.190 5.192 -30.190 1.00 80.69 92 ALA A N 1
ATOM 684 C CA . ALA A 1 92 ? 50.573 5.552 -30.514 1.00 80.69 92 ALA A CA 1
ATOM 685 C C . ALA A 1 92 ? 51.048 4.931 -31.842 1.00 80.69 92 ALA A C 1
ATOM 687 O O . ALA A 1 92 ? 51.895 5.505 -32.525 1.00 80.69 92 ALA A O 1
ATOM 688 N N . ALA A 1 93 ? 50.502 3.769 -32.207 1.00 82.12 93 ALA A N 1
ATOM 689 C CA . ALA A 1 93 ? 50.780 3.074 -33.459 1.00 82.12 93 ALA A CA 1
ATOM 690 C C . ALA A 1 93 ? 49.916 3.563 -34.636 1.00 82.12 93 ALA A C 1
ATOM 692 O O . ALA A 1 93 ? 50.211 3.230 -35.785 1.00 82.12 93 ALA A O 1
ATOM 693 N N . ALA A 1 94 ? 48.865 4.348 -34.381 1.00 81.75 94 ALA A N 1
ATOM 694 C CA . ALA A 1 94 ? 47.975 4.862 -35.414 1.00 81.75 94 ALA A CA 1
ATOM 695 C C . ALA A 1 94 ? 48.696 5.888 -36.310 1.00 81.75 94 ALA A C 1
ATOM 697 O O . ALA A 1 94 ? 48.921 7.033 -35.925 1.00 81.75 94 ALA A O 1
ATOM 698 N N . GLN A 1 95 ? 49.040 5.475 -37.534 1.00 78.31 95 GLN A N 1
ATOM 699 C CA . GLN A 1 95 ? 49.707 6.320 -38.539 1.00 78.31 95 GLN A CA 1
ATOM 700 C C . GLN A 1 95 ? 48.742 6.917 -39.580 1.00 78.31 95 GLN A C 1
ATOM 702 O O . GLN A 1 95 ? 49.167 7.688 -40.438 1.00 78.31 95 GLN A O 1
ATOM 707 N N . SER A 1 96 ? 47.450 6.578 -39.517 1.00 81.44 96 SER A N 1
ATOM 708 C CA . SER A 1 96 ? 46.412 7.067 -40.432 1.00 81.44 96 SER A CA 1
ATOM 709 C C . SER A 1 96 ? 45.128 7.436 -39.685 1.00 81.44 96 SER A C 1
ATOM 711 O O . SER A 1 96 ? 44.857 6.934 -38.593 1.00 81.44 96 SER A O 1
ATOM 713 N N . TRP A 1 97 ? 44.311 8.305 -40.286 1.00 77.88 97 TRP A N 1
ATOM 714 C CA . TRP A 1 97 ? 42.984 8.625 -39.750 1.00 77.88 97 TRP A CA 1
ATOM 715 C C . TRP A 1 97 ? 42.044 7.414 -39.768 1.00 77.88 97 TRP A C 1
ATOM 717 O O . TRP A 1 97 ? 41.277 7.249 -38.825 1.00 77.88 97 TRP A O 1
ATOM 727 N N . ASP A 1 98 ? 42.183 6.524 -40.752 1.00 81.06 98 ASP A N 1
ATOM 728 C CA . ASP A 1 98 ? 41.436 5.262 -40.819 1.00 81.06 98 ASP A CA 1
ATOM 729 C C . ASP A 1 98 ? 41.736 4.360 -39.609 1.00 81.06 98 ASP A C 1
ATOM 731 O O . ASP A 1 98 ? 40.842 3.708 -39.075 1.00 81.06 98 ASP A O 1
ATOM 735 N N . ALA A 1 99 ? 42.984 4.356 -39.118 1.00 81.62 99 ALA A N 1
ATOM 736 C CA . ALA A 1 99 ? 43.351 3.625 -37.906 1.00 81.62 99 ALA A CA 1
ATOM 737 C C . ALA A 1 99 ? 42.693 4.229 -36.650 1.00 81.62 99 ALA A C 1
ATOM 739 O O . ALA A 1 99 ? 42.232 3.492 -35.780 1.00 81.62 99 ALA A O 1
ATOM 740 N N . VAL A 1 100 ? 42.586 5.561 -36.566 1.00 82.06 100 VAL A N 1
ATOM 741 C CA . VAL A 1 100 ? 41.882 6.251 -35.467 1.00 82.06 100 VAL A CA 1
ATOM 742 C C . VAL A 1 100 ? 40.373 5.977 -35.514 1.00 82.06 100 VAL A C 1
ATOM 744 O O . VAL A 1 100 ? 39.758 5.738 -34.474 1.00 82.06 100 VAL A O 1
ATOM 747 N N . GLU A 1 101 ? 39.774 5.949 -36.704 1.00 84.88 101 GLU A N 1
ATOM 748 C CA . GLU A 1 101 ? 38.363 5.591 -36.896 1.00 84.88 101 GLU A CA 1
ATOM 749 C C . GLU A 1 101 ? 38.090 4.121 -36.561 1.00 84.88 101 GLU A C 1
ATOM 751 O O . GLU A 1 101 ? 37.086 3.819 -35.915 1.00 84.88 101 GLU A O 1
ATOM 756 N N . ALA A 1 102 ? 39.010 3.211 -36.895 1.00 85.81 102 ALA A N 1
ATOM 757 C CA . ALA A 1 102 ? 38.923 1.806 -36.503 1.00 85.81 102 ALA A CA 1
ATOM 758 C C . ALA A 1 102 ? 38.967 1.626 -34.974 1.00 85.81 102 ALA A C 1
ATOM 760 O O . ALA A 1 102 ? 38.188 0.840 -34.427 1.00 85.81 102 ALA A O 1
ATOM 761 N N . ILE A 1 103 ? 39.817 2.389 -34.274 1.00 86.56 103 ILE A N 1
ATOM 762 C CA . ILE A 1 103 ? 39.854 2.428 -32.802 1.00 86.56 103 ILE A CA 1
ATOM 763 C C . ILE A 1 103 ? 38.506 2.913 -32.246 1.00 86.56 103 ILE A C 1
ATOM 765 O O . ILE A 1 103 ? 37.943 2.290 -31.345 1.00 86.56 103 ILE A O 1
ATOM 769 N N . MET A 1 104 ? 37.947 3.993 -32.801 1.00 87.25 104 MET A N 1
ATOM 770 C CA . MET A 1 104 ? 36.644 4.519 -32.381 1.00 87.25 104 MET A CA 1
ATOM 771 C C . MET A 1 104 ? 35.494 3.535 -32.634 1.00 87.25 104 MET A C 1
ATOM 773 O O . MET A 1 104 ? 34.640 3.365 -31.764 1.00 87.25 104 MET A O 1
ATOM 777 N N . ALA A 1 105 ? 35.485 2.848 -33.777 1.00 85.94 105 ALA A N 1
ATOM 778 C CA . ALA A 1 105 ? 34.505 1.808 -34.085 1.00 85.94 105 ALA A CA 1
ATOM 779 C C . ALA A 1 105 ? 34.635 0.601 -33.139 1.00 85.94 105 ALA A C 1
ATOM 781 O O . ALA A 1 105 ? 33.631 0.028 -32.718 1.00 85.94 105 ALA A O 1
ATOM 782 N N . GLY A 1 106 ? 35.864 0.236 -32.753 1.00 87.56 106 GLY A N 1
ATOM 783 C CA . GLY A 1 106 ? 36.123 -0.758 -31.710 1.00 87.56 106 GLY A CA 1
ATOM 784 C C . GLY A 1 106 ? 35.483 -0.373 -30.377 1.00 87.56 106 GLY A C 1
ATOM 785 O O . GLY A 1 106 ? 34.731 -1.161 -29.810 1.00 87.56 106 GLY A O 1
ATOM 786 N N . LEU A 1 107 ? 35.698 0.864 -29.921 1.00 90.56 107 LEU A N 1
ATOM 787 C CA . LEU A 1 107 ? 35.093 1.382 -28.690 1.00 90.56 107 LEU A CA 1
ATOM 788 C C . LEU A 1 107 ? 33.558 1.447 -28.760 1.00 90.56 107 LEU A C 1
ATOM 790 O O . LEU A 1 107 ? 32.906 1.139 -27.766 1.00 90.56 107 LEU A O 1
ATOM 794 N N . ALA A 1 108 ? 32.976 1.799 -29.911 1.00 87.81 108 ALA A N 1
ATOM 795 C CA . ALA A 1 108 ? 31.524 1.786 -30.109 1.00 87.81 108 ALA A CA 1
ATOM 796 C C . ALA A 1 108 ? 30.935 0.372 -29.961 1.00 87.81 108 ALA A C 1
ATOM 798 O O . ALA A 1 108 ? 29.981 0.187 -29.214 1.00 87.81 108 ALA A O 1
ATOM 799 N N . ARG A 1 109 ? 31.570 -0.645 -30.562 1.00 89.25 109 ARG A N 1
ATOM 800 C CA . ARG A 1 109 ? 31.151 -2.049 -30.391 1.00 89.25 109 ARG A CA 1
ATOM 801 C C . ARG A 1 109 ? 31.223 -2.515 -28.938 1.00 89.25 109 ARG A C 1
ATOM 803 O O . ARG A 1 109 ? 30.343 -3.242 -28.491 1.00 89.25 109 ARG A O 1
ATOM 810 N N . ILE A 1 110 ? 32.251 -2.088 -28.198 1.00 89.94 110 ILE A N 1
ATOM 811 C CA . ILE A 1 110 ? 32.369 -2.387 -26.763 1.00 89.94 110 ILE A CA 1
ATOM 812 C C . ILE A 1 110 ? 31.212 -1.743 -25.986 1.00 89.94 110 ILE A C 1
ATOM 814 O O . ILE A 1 110 ? 30.639 -2.385 -25.111 1.00 89.94 110 ILE A O 1
ATOM 818 N N . ILE A 1 111 ? 30.854 -0.493 -26.301 1.00 87.88 111 ILE A N 1
ATOM 819 C CA . ILE A 1 111 ? 29.711 0.197 -25.686 1.00 87.88 111 ILE A CA 1
ATOM 820 C C . ILE A 1 111 ? 28.415 -0.578 -25.939 1.00 87.88 111 ILE A C 1
ATOM 822 O O . ILE A 1 111 ? 27.684 -0.836 -24.987 1.00 87.88 111 ILE A O 1
ATOM 826 N N . ASP A 1 112 ? 28.144 -0.964 -27.185 1.00 84.31 112 ASP A N 1
ATOM 827 C CA . ASP A 1 112 ? 26.893 -1.637 -27.546 1.00 84.31 112 ASP A CA 1
ATOM 828 C C . ASP A 1 112 ? 26.797 -3.034 -26.918 1.00 84.31 112 ASP A C 1
ATOM 830 O O . ASP A 1 112 ? 25.770 -3.372 -26.340 1.00 84.31 112 ASP A O 1
ATOM 834 N N . GLY A 1 113 ? 27.892 -3.803 -26.893 1.00 83.56 113 GLY A N 1
ATOM 835 C CA . GLY A 1 113 ? 27.917 -5.104 -26.213 1.00 83.56 113 GLY A CA 1
ATOM 836 C C . GLY A 1 113 ? 27.686 -5.015 -24.696 1.00 83.56 113 GLY A C 1
ATOM 837 O O . GLY A 1 113 ? 27.104 -5.924 -24.097 1.00 83.56 113 GLY A O 1
ATOM 838 N N . LEU A 1 114 ? 28.112 -3.919 -24.059 1.00 84.88 114 LEU A N 1
ATOM 839 C CA . LEU A 1 114 ? 27.847 -3.656 -22.640 1.00 84.88 114 LEU A CA 1
ATOM 840 C C . LEU A 1 114 ? 26.414 -3.160 -22.392 1.00 84.88 114 LEU A C 1
ATOM 842 O O . LEU A 1 114 ? 25.839 -3.490 -21.353 1.00 84.88 114 LEU A O 1
ATOM 846 N N . ASP A 1 115 ? 25.840 -2.401 -23.328 1.00 82.12 115 ASP A N 1
ATOM 847 C CA . ASP A 1 115 ? 24.442 -1.948 -23.300 1.00 82.12 115 ASP A CA 1
ATOM 848 C C . ASP A 1 115 ? 23.483 -3.138 -23.452 1.00 82.12 115 ASP A C 1
ATOM 850 O O . ASP A 1 115 ? 22.597 -3.342 -22.620 1.00 82.12 115 ASP A O 1
ATOM 854 N N . ASP A 1 116 ? 23.750 -4.024 -24.414 1.00 78.19 116 ASP A N 1
ATOM 855 C CA . ASP A 1 116 ? 23.003 -5.269 -24.612 1.00 78.19 116 ASP A CA 1
ATOM 856 C C . ASP A 1 116 ? 23.021 -6.141 -23.350 1.00 78.19 116 ASP A C 1
ATOM 858 O O . ASP A 1 116 ? 21.982 -6.639 -22.907 1.00 78.19 116 ASP A O 1
ATOM 862 N N . ALA A 1 117 ? 24.182 -6.288 -22.704 1.00 76.88 117 ALA A N 1
ATOM 863 C CA . ALA A 1 117 ? 24.293 -7.025 -21.446 1.00 76.88 117 ALA A CA 1
ATOM 864 C C . ALA A 1 117 ? 23.530 -6.361 -20.286 1.00 76.88 117 ALA A C 1
ATOM 866 O O . ALA A 1 117 ? 23.032 -7.056 -19.395 1.00 76.88 117 ALA A O 1
ATOM 867 N N . ALA A 1 118 ? 23.408 -5.031 -20.286 1.00 72.88 118 ALA A N 1
ATOM 868 C CA . ALA A 1 118 ? 22.633 -4.295 -19.294 1.00 72.88 118 ALA A CA 1
ATOM 869 C C . ALA A 1 118 ? 21.111 -4.399 -19.525 1.00 72.88 118 ALA A C 1
ATOM 871 O O . ALA A 1 118 ? 20.364 -4.401 -18.535 1.00 72.88 118 ALA A O 1
ATOM 872 N N . GLN A 1 119 ? 20.665 -4.506 -20.784 1.00 67.44 119 GLN A N 1
ATOM 873 C CA . GLN A 1 119 ? 19.255 -4.440 -21.202 1.00 67.44 119 GLN A CA 1
ATOM 874 C C . GLN A 1 119 ? 18.612 -5.794 -21.562 1.00 67.44 119 GLN A C 1
ATOM 876 O O . GLN A 1 119 ? 17.389 -5.869 -21.692 1.00 67.44 119 GLN A O 1
ATOM 881 N N . ALA A 1 120 ? 19.386 -6.875 -21.714 1.00 60.50 120 ALA A N 1
ATOM 882 C CA . ALA A 1 120 ? 18.900 -8.160 -22.223 1.00 60.50 120 ALA A CA 1
ATOM 883 C C . ALA A 1 120 ? 17.609 -8.674 -21.547 1.00 60.50 120 ALA A C 1
ATOM 885 O O . ALA A 1 120 ? 17.523 -8.829 -20.326 1.00 60.50 120 ALA A O 1
ATOM 886 N N . ALA A 1 121 ? 16.619 -9.049 -22.369 1.00 41.84 121 ALA A N 1
ATOM 887 C CA . ALA A 1 121 ? 15.315 -9.561 -21.930 1.00 41.84 121 ALA A CA 1
ATOM 888 C C . ALA A 1 121 ? 15.377 -10.920 -21.194 1.00 41.84 121 ALA A C 1
ATOM 890 O O . ALA A 1 121 ? 14.443 -11.260 -20.472 1.00 41.84 121 ALA A O 1
ATOM 891 N N . GLY A 1 122 ? 16.466 -11.684 -21.364 1.00 53.38 122 GLY A N 1
ATOM 892 C CA . GLY A 1 122 ? 16.802 -12.895 -20.595 1.00 53.38 122 GLY A CA 1
ATOM 893 C C . GLY A 1 122 ? 17.787 -12.646 -19.438 1.00 53.38 122 GLY A C 1
ATOM 894 O O . GLY A 1 122 ? 18.443 -13.578 -18.978 1.00 53.38 122 GLY A O 1
ATOM 895 N N . GLY A 1 123 ? 17.979 -11.381 -19.050 1.00 63.62 123 GLY A N 1
ATOM 896 C CA . GLY A 1 123 ? 19.038 -10.923 -18.153 1.00 63.62 123 GLY A CA 1
ATOM 897 C C . GLY A 1 123 ? 18.563 -10.480 -16.767 1.00 63.62 123 GLY A C 1
ATOM 898 O O . GLY A 1 123 ? 17.386 -10.558 -16.402 1.00 63.62 123 GLY A O 1
ATOM 899 N N . VAL A 1 124 ? 19.523 -10.007 -15.968 1.00 68.81 124 VAL A N 1
ATOM 900 C CA . VAL A 1 124 ? 19.300 -9.499 -14.609 1.00 68.81 124 VAL A CA 1
ATOM 901 C C . VAL A 1 124 ? 18.708 -8.084 -14.669 1.00 68.81 124 VAL A C 1
ATOM 903 O O . VAL A 1 124 ? 19.284 -7.185 -15.275 1.00 68.81 124 VAL A O 1
ATOM 906 N N . HIS A 1 125 ? 17.584 -7.845 -13.996 1.00 72.62 125 HIS A N 1
ATOM 907 C CA . HIS A 1 125 ? 16.845 -6.584 -14.024 1.00 72.62 125 HIS A CA 1
ATOM 908 C C . HIS A 1 125 ? 16.531 -6.059 -12.615 1.00 72.62 125 HIS A C 1
ATOM 910 O O . HIS A 1 125 ? 16.240 -6.836 -11.705 1.00 72.62 125 HIS A O 1
ATOM 916 N N . LEU A 1 126 ? 16.567 -4.729 -12.460 1.00 69.56 126 LEU A N 1
ATOM 917 C CA . LEU A 1 126 ? 16.172 -4.010 -11.248 1.00 69.56 126 LEU A CA 1
ATOM 918 C C . LEU A 1 126 ? 14.866 -3.252 -11.517 1.00 69.56 126 LEU A C 1
ATOM 920 O O . LEU A 1 126 ? 14.854 -2.353 -12.349 1.00 69.56 126 LEU A O 1
ATOM 924 N N . SER A 1 127 ? 13.788 -3.603 -10.815 1.00 69.12 127 SER A N 1
ATOM 925 C CA . SER A 1 127 ? 12.471 -2.965 -10.971 1.00 69.12 127 SER A CA 1
ATOM 926 C C . SER A 1 127 ? 12.039 -2.182 -9.730 1.00 69.12 127 SER A C 1
ATOM 928 O O . SER A 1 127 ? 12.338 -2.602 -8.605 1.00 69.12 127 SER A O 1
ATOM 930 N N . TYR A 1 128 ? 11.245 -1.131 -9.950 1.00 65.31 128 TYR A N 1
ATOM 931 C CA . TYR A 1 128 ? 10.733 -0.205 -8.938 1.00 65.31 128 TYR A CA 1
ATOM 932 C C . TYR A 1 128 ? 9.197 -0.177 -8.979 1.00 65.31 128 TYR A C 1
ATOM 934 O O . TYR A 1 128 ? 8.635 0.492 -9.834 1.00 65.31 128 TYR A O 1
ATOM 942 N N . THR A 1 129 ? 8.487 -0.902 -8.106 1.00 53.03 129 THR A N 1
ATOM 943 C CA . THR A 1 129 ? 7.008 -0.988 -8.210 1.00 53.03 129 THR A CA 1
ATOM 944 C C . THR A 1 129 ? 6.286 -1.088 -6.857 1.00 53.03 129 THR A C 1
ATOM 946 O O . THR A 1 129 ? 6.416 -2.104 -6.176 1.00 53.03 129 THR A O 1
ATOM 949 N N . ALA A 1 130 ? 5.504 -0.060 -6.469 1.00 45.88 130 ALA A N 1
ATOM 950 C CA . ALA A 1 130 ? 4.278 -0.138 -5.631 1.00 45.88 130 ALA A CA 1
ATOM 951 C C . ALA A 1 130 ? 3.796 1.236 -5.087 1.00 45.88 130 ALA A C 1
ATOM 953 O O . ALA A 1 130 ? 4.582 2.124 -4.741 1.00 45.88 130 ALA A O 1
ATOM 954 N N . GLU A 1 131 ? 2.476 1.374 -4.905 1.00 41.47 131 GLU A N 1
ATOM 955 C CA . GLU A 1 131 ? 1.822 2.559 -4.315 1.00 41.47 131 GLU A CA 1
ATOM 956 C C . GLU A 1 131 ? 1.987 2.676 -2.789 1.00 41.47 131 GLU A C 1
ATOM 958 O O . GLU A 1 131 ? 2.121 3.777 -2.266 1.00 41.47 131 GLU A O 1
ATOM 963 N N . ALA A 1 132 ? 2.024 1.565 -2.045 1.00 48.41 132 ALA A N 1
ATOM 964 C CA . ALA A 1 132 ? 2.061 1.592 -0.572 1.00 48.41 132 ALA A CA 1
ATOM 965 C C . ALA A 1 132 ? 3.483 1.541 0.033 1.00 48.41 132 ALA A C 1
ATOM 967 O O . ALA A 1 132 ? 3.696 1.889 1.199 1.00 48.41 132 ALA A O 1
ATOM 968 N N . ALA A 1 133 ? 4.473 1.099 -0.743 1.00 64.94 133 ALA A N 1
ATOM 969 C CA . ALA A 1 133 ? 5.865 0.944 -0.325 1.00 64.94 133 ALA A CA 1
ATOM 970 C C . ALA A 1 133 ? 6.791 1.122 -1.532 1.00 64.94 133 ALA A C 1
ATOM 972 O O . ALA A 1 133 ? 6.434 0.739 -2.639 1.00 64.94 133 ALA A O 1
ATOM 973 N N . CYS A 1 134 ? 7.992 1.657 -1.324 1.00 75.94 134 CYS A N 1
ATOM 974 C CA . CYS A 1 134 ? 9.033 1.572 -2.342 1.00 75.94 134 CYS A CA 1
ATOM 975 C C . CYS A 1 134 ? 9.565 0.135 -2.349 1.00 75.94 134 CYS A C 1
ATOM 977 O O . CYS A 1 134 ? 10.091 -0.333 -1.337 1.00 75.94 134 CYS A O 1
ATOM 979 N N . ARG A 1 135 ? 9.382 -0.586 -3.457 1.00 81.06 135 ARG A N 1
ATOM 980 C CA . ARG A 1 135 ? 9.908 -1.942 -3.643 1.00 81.06 135 ARG A CA 1
ATOM 981 C C . ARG A 1 135 ? 10.994 -1.904 -4.704 1.00 81.06 135 ARG A C 1
ATOM 983 O O . ARG A 1 135 ? 10.727 -1.508 -5.832 1.00 81.06 135 ARG A O 1
ATOM 990 N N . LEU A 1 136 ? 12.180 -2.363 -4.328 1.00 82.94 136 LEU A N 1
ATOM 991 C CA . LEU A 1 136 ? 13.317 -2.575 -5.211 1.00 82.94 136 LEU A CA 1
ATOM 992 C C . LEU A 1 136 ? 13.494 -4.075 -5.390 1.00 82.94 136 LEU A C 1
ATOM 994 O O . LEU A 1 136 ? 13.659 -4.794 -4.404 1.00 82.94 136 LEU A O 1
ATOM 998 N N . ARG A 1 137 ? 13.445 -4.561 -6.626 1.00 83.31 137 ARG A N 1
ATOM 999 C CA . ARG A 1 137 ? 13.551 -5.996 -6.902 1.00 83.31 137 ARG A CA 1
ATOM 1000 C C . ARG A 1 137 ? 14.625 -6.274 -7.937 1.00 83.31 137 ARG A C 1
ATOM 1002 O O . ARG A 1 137 ? 14.524 -5.781 -9.053 1.00 83.31 137 ARG A O 1
ATOM 1009 N N . LEU A 1 138 ? 15.587 -7.109 -7.562 1.00 86.50 138 LEU A N 1
ATOM 1010 C CA . LEU A 1 138 ? 16.565 -7.730 -8.443 1.00 86.50 138 LEU A CA 1
ATOM 1011 C C . LEU A 1 138 ? 16.042 -9.105 -8.876 1.00 86.50 138 LEU A C 1
ATOM 1013 O O . LEU A 1 138 ? 15.849 -9.991 -8.037 1.00 86.50 138 LEU A O 1
ATOM 1017 N N . ALA A 1 139 ? 15.806 -9.285 -10.172 1.00 84.81 139 ALA A N 1
ATOM 1018 C CA . ALA A 1 139 ? 15.272 -10.522 -10.738 1.00 84.81 139 ALA A CA 1
ATOM 1019 C C . ALA A 1 139 ? 15.994 -10.909 -12.033 1.00 84.81 139 ALA A C 1
ATOM 1021 O O . ALA A 1 139 ? 16.487 -10.041 -12.745 1.00 84.81 139 ALA A O 1
ATOM 1022 N N . ILE A 1 140 ? 16.022 -12.199 -12.360 1.00 81.44 140 ILE A N 1
ATOM 1023 C CA . ILE A 1 140 ? 16.411 -12.697 -13.683 1.00 81.44 140 ILE A CA 1
ATOM 1024 C C . ILE A 1 140 ? 15.141 -12.915 -14.489 1.00 81.44 140 ILE A C 1
ATOM 1026 O O . ILE A 1 140 ? 14.281 -13.707 -14.097 1.00 81.44 140 ILE A O 1
ATOM 1030 N N . ARG A 1 141 ? 15.018 -12.208 -15.610 1.00 77.00 141 ARG A N 1
ATOM 1031 C CA . ARG A 1 141 ? 13.947 -12.457 -16.572 1.00 77.00 141 ARG A CA 1
ATOM 1032 C C . ARG A 1 141 ? 14.321 -13.659 -17.428 1.00 77.00 141 ARG A C 1
ATOM 1034 O O . ARG A 1 141 ? 15.469 -13.795 -17.833 1.00 77.00 141 ARG A O 1
ATOM 1041 N N . PHE A 1 142 ? 13.366 -14.537 -17.692 1.00 74.06 142 PHE A N 1
ATOM 1042 C CA . PHE A 1 142 ? 13.582 -15.715 -18.527 1.00 74.06 142 PHE A CA 1
ATOM 1043 C C . PHE A 1 142 ? 12.313 -16.067 -19.303 1.00 74.06 142 PHE A C 1
ATOM 1045 O O . PHE A 1 142 ? 11.239 -15.525 -19.044 1.00 74.06 142 PHE A O 1
ATOM 1052 N N . LYS A 1 143 ? 12.444 -16.959 -20.285 1.00 73.56 143 LYS A N 1
ATOM 1053 C CA . LYS A 1 143 ? 11.322 -17.468 -21.079 1.00 73.56 143 LYS A CA 1
ATOM 1054 C C . LYS A 1 143 ? 11.261 -18.981 -20.968 1.00 73.56 143 LYS A C 1
ATOM 1056 O O . LYS A 1 143 ? 12.299 -19.640 -20.979 1.00 73.56 143 LYS A O 1
ATOM 1061 N N . VAL A 1 144 ? 10.049 -19.521 -20.895 1.00 69.62 144 VAL A N 1
ATOM 1062 C CA . VAL A 1 144 ? 9.825 -20.970 -20.919 1.00 69.62 144 VAL A CA 1
ATOM 1063 C C . VAL A 1 144 ? 9.509 -21.399 -22.349 1.00 69.62 144 VAL A C 1
ATOM 1065 O O . VAL A 1 144 ? 8.519 -20.954 -22.937 1.00 69.62 144 VAL A O 1
ATOM 1068 N N . ALA A 1 145 ? 10.363 -22.261 -22.904 1.00 72.25 145 ALA A N 1
ATOM 1069 C CA . ALA A 1 145 ? 10.118 -22.902 -24.190 1.00 72.25 145 ALA A CA 1
ATOM 1070 C C . ALA A 1 145 ? 8.956 -23.899 -24.053 1.00 72.25 145 ALA A C 1
ATOM 1072 O O . ALA A 1 145 ? 8.963 -24.746 -23.161 1.00 72.25 145 ALA A O 1
ATOM 1073 N N . SER A 1 146 ? 7.946 -23.768 -24.911 1.00 66.25 146 SER A N 1
ATOM 1074 C CA . SER A 1 146 ? 6.762 -24.628 -24.932 1.00 66.25 146 SER A CA 1
ATOM 1075 C C . SER A 1 146 ? 6.155 -24.618 -26.331 1.00 66.25 146 SER A C 1
ATOM 1077 O O . SER A 1 146 ? 6.088 -23.561 -26.959 1.00 66.25 146 SER A O 1
ATOM 1079 N N . ASP A 1 147 ? 5.665 -25.773 -26.781 1.00 62.91 147 ASP A N 1
ATOM 1080 C CA . ASP A 1 147 ? 4.998 -25.934 -28.080 1.00 62.91 147 ASP A CA 1
ATOM 1081 C C . ASP A 1 147 ? 3.595 -25.284 -28.114 1.00 62.91 147 ASP A C 1
ATOM 1083 O O . ASP A 1 147 ? 2.981 -25.164 -29.172 1.00 62.91 147 ASP A O 1
ATOM 1087 N N . GLY A 1 148 ? 3.084 -24.824 -26.961 1.00 60.47 148 GLY A N 1
ATOM 1088 C CA . GLY A 1 148 ? 1.802 -24.123 -26.835 1.00 60.47 148 GLY A CA 1
ATOM 1089 C C . GLY A 1 148 ? 1.744 -23.107 -25.680 1.00 60.47 148 GLY A C 1
ATOM 1090 O O . GLY A 1 148 ? 2.692 -23.004 -24.891 1.00 60.47 148 GLY A O 1
ATOM 1091 N N . PRO A 1 149 ? 0.642 -22.336 -25.563 1.00 58.97 149 PRO A N 1
ATOM 1092 C CA . PRO A 1 149 ? 0.443 -21.379 -24.474 1.00 58.97 149 PRO A CA 1
ATOM 1093 C C . PRO A 1 149 ? 0.443 -22.082 -23.111 1.00 58.97 149 PRO A C 1
ATOM 1095 O O . PRO A 1 149 ? -0.270 -23.067 -22.922 1.00 58.97 149 PRO A O 1
ATOM 1098 N N . LEU A 1 150 ? 1.227 -21.572 -22.158 1.00 58.66 150 LEU A N 1
ATOM 1099 C CA . LEU A 1 150 ? 1.276 -22.117 -20.802 1.00 58.66 150 LEU A CA 1
ATOM 1100 C C . LEU A 1 150 ? 0.276 -21.402 -19.875 1.00 58.66 150 LEU A C 1
ATOM 1102 O O . LEU A 1 150 ? 0.214 -20.170 -19.889 1.00 58.66 150 LEU A O 1
ATOM 1106 N N . PRO A 1 151 ? -0.464 -22.146 -19.033 1.00 68.06 151 PRO A N 1
ATOM 1107 C CA . PRO A 1 151 ? -1.263 -21.579 -17.950 1.00 68.06 151 PRO A CA 1
ATOM 1108 C C . PRO A 1 151 ? -0.429 -20.741 -16.963 1.00 68.06 151 PRO A C 1
ATOM 1110 O O . PRO A 1 151 ? 0.747 -21.028 -16.718 1.00 68.06 151 PRO A O 1
ATOM 1113 N N . ALA A 1 152 ? -1.039 -19.711 -16.369 1.00 63.34 152 ALA A N 1
ATOM 1114 C CA . ALA A 1 152 ? -0.355 -18.769 -15.476 1.00 63.34 152 ALA A CA 1
ATOM 1115 C C . ALA A 1 152 ? 0.217 -19.427 -14.204 1.00 63.34 152 ALA A C 1
ATOM 1117 O O . ALA A 1 152 ? 1.271 -19.026 -13.716 1.00 63.34 152 ALA A O 1
ATOM 1118 N N . ASP A 1 153 ? -0.447 -20.457 -13.683 1.00 65.44 153 ASP A N 1
ATOM 1119 C CA . ASP A 1 153 ? 0.012 -21.277 -12.560 1.00 65.44 153 ASP A CA 1
ATOM 1120 C C . ASP A 1 153 ? 1.313 -22.021 -12.885 1.00 65.44 153 ASP A C 1
ATOM 1122 O O . ASP A 1 153 ? 2.233 -22.005 -12.068 1.00 65.44 153 ASP A O 1
ATOM 1126 N N . ARG A 1 154 ? 1.451 -22.563 -14.103 1.00 68.81 154 ARG A N 1
ATOM 1127 C CA . ARG A 1 154 ? 2.694 -23.219 -14.543 1.00 68.81 154 ARG A CA 1
ATOM 1128 C C . ARG A 1 154 ? 3.849 -22.245 -14.741 1.00 68.81 154 ARG A C 1
ATOM 1130 O O . ARG A 1 154 ? 4.986 -22.578 -14.417 1.00 68.81 154 ARG A O 1
ATOM 1137 N N . LEU A 1 155 ? 3.573 -21.041 -15.244 1.00 70.31 155 LEU A N 1
ATOM 1138 C CA . LEU A 1 155 ? 4.583 -19.979 -15.316 1.00 70.31 155 LEU A CA 1
ATOM 1139 C C . LEU A 1 155 ? 5.025 -19.555 -13.905 1.00 70.31 155 LEU A C 1
ATOM 1141 O O . LEU A 1 155 ? 6.218 -19.403 -13.656 1.00 70.31 155 LEU A O 1
ATOM 1145 N N . ALA A 1 156 ? 4.090 -19.464 -12.954 1.00 69.19 156 ALA A N 1
ATOM 1146 C CA . ALA A 1 156 ? 4.400 -19.174 -11.556 1.00 69.19 156 ALA A CA 1
ATOM 1147 C C . ALA A 1 156 ? 5.155 -20.321 -10.853 1.00 69.19 156 ALA A C 1
ATOM 1149 O O . ALA A 1 156 ? 5.963 -20.064 -9.959 1.00 69.19 156 ALA A O 1
ATOM 1150 N N . ASP A 1 157 ? 4.905 -21.583 -11.211 1.00 75.00 157 ASP A N 1
ATOM 1151 C CA . ASP A 1 157 ? 5.715 -22.724 -10.763 1.00 75.00 157 ASP A CA 1
ATOM 1152 C C . ASP A 1 157 ? 7.143 -22.634 -11.313 1.00 75.00 157 ASP A C 1
ATOM 1154 O O . ASP A 1 157 ? 8.096 -22.824 -10.555 1.00 75.00 157 ASP A O 1
ATOM 1158 N N . ALA A 1 158 ? 7.303 -22.281 -12.593 1.00 77.31 158 ALA A N 1
ATOM 1159 C CA . ALA A 1 158 ? 8.609 -22.084 -13.215 1.00 77.31 158 ALA A CA 1
ATOM 1160 C C . ALA A 1 158 ? 9.398 -20.941 -12.551 1.00 77.31 158 ALA A C 1
ATOM 1162 O O . ALA A 1 158 ? 10.575 -21.124 -12.233 1.00 77.31 158 ALA A O 1
ATOM 1163 N N . ASP A 1 159 ? 8.750 -19.804 -12.265 1.00 80.31 159 ASP A N 1
ATOM 1164 C CA . ASP A 1 159 ? 9.338 -18.693 -11.500 1.00 80.31 159 ASP A CA 1
ATOM 1165 C C . ASP A 1 159 ? 9.869 -19.179 -10.150 1.00 80.31 159 ASP A C 1
ATOM 1167 O O . ASP A 1 159 ? 11.028 -18.949 -9.801 1.00 80.31 159 ASP A O 1
ATOM 1171 N N . ARG A 1 160 ? 9.030 -19.906 -9.400 1.00 77.50 160 ARG A N 1
ATOM 1172 C CA . ARG A 1 160 ? 9.383 -20.437 -8.079 1.00 77.50 160 ARG A CA 1
ATOM 1173 C C . ARG A 1 160 ? 10.527 -21.441 -8.150 1.00 77.50 160 ARG A C 1
ATOM 1175 O O . ARG A 1 160 ? 11.421 -21.389 -7.306 1.00 77.50 160 ARG A O 1
ATOM 1182 N N . ALA A 1 161 ? 10.501 -22.343 -9.128 1.00 80.31 161 ALA A N 1
ATOM 1183 C CA . ALA A 1 161 ? 11.533 -23.353 -9.319 1.00 80.31 161 ALA A CA 1
ATOM 1184 C C . ALA A 1 161 ? 12.888 -22.705 -9.629 1.00 80.31 161 ALA A C 1
ATOM 1186 O O . ALA A 1 161 ? 13.878 -23.009 -8.959 1.00 80.31 161 ALA A O 1
ATOM 1187 N N . LEU A 1 162 ? 12.927 -21.754 -10.569 1.00 81.75 162 LEU A N 1
ATOM 1188 C CA . LEU A 1 162 ? 14.166 -21.065 -10.917 1.00 81.75 162 LEU A CA 1
ATOM 1189 C C . LEU A 1 162 ? 14.651 -20.157 -9.779 1.00 81.75 162 LEU A C 1
ATOM 1191 O O . LEU A 1 162 ? 15.843 -20.144 -9.479 1.00 81.75 162 LEU A O 1
ATOM 1195 N N . THR A 1 163 ? 13.752 -19.458 -9.078 1.00 84.31 163 THR A N 1
ATOM 1196 C CA . THR A 1 163 ? 14.102 -18.688 -7.875 1.00 84.31 163 THR A CA 1
ATOM 1197 C C . THR A 1 163 ? 14.776 -19.564 -6.820 1.00 84.31 163 THR A C 1
ATOM 1199 O O . THR A 1 163 ? 15.820 -19.170 -6.300 1.00 84.31 163 THR A O 1
ATOM 1202 N N . ARG A 1 164 ? 14.242 -20.754 -6.517 1.00 81.06 164 ARG A N 1
ATOM 1203 C CA . ARG A 1 164 ? 14.877 -21.683 -5.562 1.00 81.06 164 ARG A CA 1
ATOM 1204 C C . ARG A 1 164 ? 16.244 -22.150 -6.056 1.00 81.06 164 ARG A C 1
ATOM 1206 O O . ARG A 1 164 ? 17.210 -22.121 -5.296 1.00 81.06 164 ARG A O 1
ATOM 1213 N N . LEU A 1 165 ? 16.334 -22.534 -7.330 1.00 79.88 165 LEU A N 1
ATOM 1214 C CA . LEU A 1 165 ? 17.583 -22.999 -7.932 1.00 79.88 165 LEU A CA 1
ATOM 1215 C C . LEU A 1 165 ? 18.683 -21.935 -7.829 1.00 79.88 165 LEU A C 1
ATOM 1217 O O . LEU A 1 165 ? 19.805 -22.245 -7.443 1.00 79.88 165 LEU A O 1
ATOM 1221 N N . LEU A 1 166 ? 18.356 -20.674 -8.110 1.00 79.19 166 LEU A N 1
ATOM 1222 C CA . LEU A 1 166 ? 19.303 -19.570 -7.989 1.00 79.19 166 LEU A CA 1
ATOM 1223 C C . LEU A 1 166 ? 19.691 -19.340 -6.522 1.00 79.19 166 LEU A C 1
ATOM 1225 O O . LEU A 1 166 ? 20.867 -19.311 -6.187 1.00 79.19 166 LEU A O 1
ATOM 1229 N N . ASN A 1 167 ? 18.728 -19.226 -5.613 1.00 79.94 167 ASN A N 1
ATOM 1230 C CA . ASN A 1 167 ? 19.027 -18.814 -4.240 1.00 79.94 167 ASN A CA 1
ATOM 1231 C C . ASN A 1 167 ? 19.613 -19.922 -3.344 1.00 79.94 167 ASN A C 1
ATOM 1233 O O . ASN A 1 167 ? 20.200 -19.594 -2.310 1.00 79.94 167 ASN A O 1
ATOM 1237 N N . GLY A 1 168 ? 19.476 -21.200 -3.719 1.00 75.88 168 GLY A N 1
ATOM 1238 C CA . GLY A 1 168 ? 19.945 -22.337 -2.915 1.00 75.88 168 GLY A CA 1
ATOM 1239 C C . GLY A 1 168 ? 20.596 -23.492 -3.684 1.00 75.88 168 GLY A C 1
ATOM 1240 O O . GLY A 1 168 ? 21.327 -24.264 -3.074 1.00 75.88 168 GLY A O 1
ATOM 1241 N N . GLY A 1 169 ? 20.391 -23.610 -4.999 1.00 75.38 169 GLY A N 1
ATOM 1242 C CA . GLY A 1 169 ? 20.900 -24.738 -5.797 1.00 75.38 169 GLY A CA 1
ATOM 1243 C C . GLY A 1 169 ? 22.384 -24.655 -6.173 1.00 75.38 169 GLY A C 1
ATOM 1244 O O . GLY A 1 169 ? 23.009 -25.678 -6.453 1.00 75.38 169 GLY A O 1
ATOM 1245 N N . TYR A 1 170 ? 22.966 -23.451 -6.139 1.00 77.44 170 TYR A N 1
ATOM 1246 C CA . TYR A 1 170 ? 24.392 -23.216 -6.382 1.00 77.44 170 TYR A CA 1
ATOM 1247 C C . TYR A 1 170 ? 25.059 -22.647 -5.119 1.00 77.44 170 TYR A C 1
ATOM 1249 O O . TYR A 1 170 ? 24.838 -21.474 -4.796 1.00 77.44 170 TYR A O 1
ATOM 1257 N N . PRO A 1 171 ? 25.903 -23.422 -4.407 1.00 78.12 171 PRO A N 1
ATOM 1258 C CA . PRO A 1 171 ? 26.552 -22.976 -3.171 1.00 78.12 171 PRO A CA 1
ATOM 1259 C C . PRO A 1 171 ? 27.356 -21.681 -3.331 1.00 78.12 171 PRO A C 1
ATOM 1261 O O . PRO A 1 171 ? 27.344 -20.831 -2.440 1.00 78.12 171 PRO A O 1
ATOM 1264 N N . GLN A 1 172 ? 28.008 -21.494 -4.484 1.00 78.62 172 GLN A N 1
ATOM 1265 C CA . GLN A 1 172 ? 28.757 -20.278 -4.808 1.00 78.62 172 GLN A CA 1
ATOM 1266 C C . GLN A 1 172 ? 27.830 -19.058 -4.908 1.00 78.62 172 GLN A C 1
ATOM 1268 O O . GLN A 1 172 ? 28.150 -18.001 -4.363 1.00 78.62 172 GLN A O 1
ATOM 1273 N N . LEU A 1 173 ? 26.659 -19.205 -5.547 1.00 80.06 173 LEU A N 1
ATOM 1274 C CA . LEU A 1 173 ? 25.680 -18.122 -5.676 1.00 80.06 173 LEU A CA 1
ATOM 1275 C C . LEU A 1 173 ? 25.055 -17.773 -4.322 1.00 80.06 173 LEU A C 1
ATOM 1277 O O . LEU A 1 173 ? 24.971 -16.600 -3.959 1.00 80.06 173 LEU A O 1
ATOM 1281 N N . ALA A 1 174 ? 24.672 -18.794 -3.553 1.00 80.25 174 ALA A N 1
ATOM 1282 C CA . ALA A 1 174 ? 24.092 -18.630 -2.225 1.00 80.25 174 ALA A CA 1
ATOM 1283 C C . ALA A 1 174 ? 25.078 -17.963 -1.247 1.00 80.25 174 ALA A C 1
ATOM 1285 O O . ALA A 1 174 ? 24.700 -17.053 -0.503 1.00 80.25 174 ALA A O 1
ATOM 1286 N N . GLY A 1 175 ? 26.352 -18.373 -1.272 1.00 83.31 175 GLY A N 1
ATOM 1287 C CA . GLY A 1 175 ? 27.423 -17.769 -0.476 1.00 83.31 175 GLY A CA 1
ATOM 1288 C C . GLY A 1 175 ? 27.699 -16.313 -0.860 1.00 83.31 175 GLY A C 1
ATOM 1289 O O . GLY A 1 175 ? 27.767 -15.446 0.017 1.00 83.31 175 GLY A O 1
ATOM 1290 N N . TRP A 1 176 ? 27.785 -16.021 -2.163 1.00 87.06 176 TRP A N 1
ATOM 1291 C CA . TRP A 1 176 ? 27.962 -14.659 -2.675 1.00 87.06 176 TRP A CA 1
ATOM 1292 C C . TRP A 1 176 ? 26.795 -13.741 -2.277 1.00 87.06 176 TRP A C 1
ATOM 1294 O O . TRP A 1 176 ? 27.031 -12.686 -1.681 1.00 87.06 176 TRP A O 1
ATOM 1304 N N . LEU A 1 177 ? 25.543 -14.164 -2.504 1.00 86.75 177 LEU A N 1
ATOM 1305 C CA . LEU A 1 177 ? 24.350 -13.402 -2.113 1.00 86.75 177 LEU A CA 1
ATOM 1306 C C . LEU A 1 177 ? 24.332 -13.127 -0.610 1.00 86.75 177 LEU A C 1
ATOM 1308 O O . LEU A 1 177 ? 24.136 -11.984 -0.204 1.00 86.75 177 LEU A O 1
ATOM 1312 N N . ARG A 1 178 ? 24.605 -14.134 0.229 1.00 87.12 178 ARG A N 1
ATOM 1313 C CA . ARG A 1 178 ? 24.649 -13.969 1.691 1.00 87.12 178 ARG A CA 1
ATOM 1314 C C . ARG A 1 178 ? 25.668 -12.907 2.115 1.00 87.12 178 ARG A C 1
ATOM 1316 O O . ARG A 1 178 ? 25.347 -12.034 2.922 1.00 87.12 178 ARG A O 1
ATOM 1323 N N . ASN A 1 179 ? 26.876 -12.946 1.553 1.00 88.12 179 ASN A N 1
ATOM 1324 C CA . ASN A 1 179 ? 27.921 -11.962 1.846 1.00 88.12 179 ASN A CA 1
ATOM 1325 C C . ASN A 1 179 ? 27.526 -10.550 1.390 1.00 88.12 179 ASN A C 1
ATOM 1327 O O . ASN A 1 179 ? 27.766 -9.579 2.110 1.00 88.12 179 ASN A O 1
ATOM 1331 N N . ARG A 1 180 ? 26.879 -10.420 0.229 1.00 88.75 180 ARG A N 1
ATOM 1332 C CA . ARG A 1 180 ? 26.411 -9.123 -0.274 1.00 88.75 180 ARG A CA 1
ATOM 1333 C C . ARG A 1 180 ? 25.221 -8.575 0.507 1.00 88.75 180 ARG A C 1
ATOM 1335 O O . ARG A 1 180 ? 25.186 -7.376 0.764 1.00 88.75 180 ARG A O 1
ATOM 1342 N N . MET A 1 181 ? 24.313 -9.427 0.974 1.00 90.00 181 MET A N 1
ATOM 1343 C CA . MET A 1 181 ? 23.240 -9.023 1.886 1.00 90.00 181 MET A CA 1
ATOM 1344 C C . MET A 1 181 ? 23.800 -8.517 3.221 1.00 90.00 181 MET A C 1
ATOM 1346 O O . MET A 1 181 ? 23.280 -7.546 3.769 1.00 90.00 181 MET A O 1
ATOM 1350 N N . ARG A 1 182 ? 24.898 -9.106 3.720 1.00 90.62 182 ARG A N 1
ATOM 1351 C CA . ARG A 1 182 ? 25.593 -8.617 4.925 1.00 90.62 182 ARG A CA 1
ATOM 1352 C C . ARG A 1 182 ? 26.198 -7.233 4.697 1.00 90.62 182 ARG A C 1
ATOM 1354 O O . ARG A 1 182 ? 25.989 -6.334 5.507 1.00 90.62 182 ARG A O 1
ATOM 1361 N N . ALA A 1 183 ? 26.879 -7.043 3.567 1.00 89.75 183 ALA A N 1
ATOM 1362 C CA . ALA A 1 183 ? 27.423 -5.742 3.181 1.00 89.75 183 ALA A CA 1
ATOM 1363 C C . ALA A 1 183 ? 26.319 -4.682 3.003 1.00 89.75 183 ALA A C 1
ATOM 1365 O O . ALA A 1 183 ? 26.496 -3.531 3.397 1.00 89.75 183 ALA A O 1
ATOM 1366 N N . LEU A 1 184 ? 25.161 -5.069 2.458 1.00 89.44 184 LEU A N 1
ATOM 1367 C CA . LEU A 1 184 ? 23.999 -4.192 2.313 1.00 89.44 184 LEU A CA 1
ATOM 1368 C C . LEU A 1 184 ? 23.437 -3.758 3.672 1.00 89.44 184 LEU A C 1
ATOM 1370 O O . LEU A 1 184 ? 23.180 -2.572 3.877 1.00 89.44 184 LEU A O 1
ATOM 1374 N N . ALA A 1 185 ? 23.287 -4.702 4.606 1.00 89.50 185 ALA A N 1
ATOM 1375 C CA . ALA A 1 185 ? 22.836 -4.420 5.965 1.00 89.50 185 ALA A CA 1
ATOM 1376 C C . ALA A 1 185 ? 23.800 -3.473 6.700 1.00 89.50 185 ALA A C 1
ATOM 1378 O O . ALA A 1 185 ? 23.355 -2.518 7.337 1.00 89.50 185 ALA A O 1
ATOM 1379 N N . GLN A 1 186 ? 25.110 -3.698 6.561 1.00 89.31 186 GLN A N 1
ATOM 1380 C CA . GLN A 1 186 ? 26.143 -2.837 7.138 1.00 89.31 186 GLN A CA 1
ATOM 1381 C C . GLN A 1 186 ? 26.089 -1.417 6.557 1.00 89.31 186 GLN A C 1
ATOM 1383 O O . GLN A 1 186 ? 26.015 -0.453 7.314 1.00 89.31 186 GLN A O 1
ATOM 1388 N N . ARG A 1 187 ? 26.033 -1.275 5.226 1.00 87.31 187 ARG A N 1
ATOM 1389 C CA . ARG A 1 187 ? 25.916 0.035 4.563 1.00 87.31 187 ARG A CA 1
ATOM 1390 C C . ARG A 1 187 ? 24.666 0.802 4.986 1.00 87.31 187 ARG A C 1
ATOM 1392 O O . ARG A 1 187 ? 24.724 2.016 5.181 1.00 87.31 187 ARG A O 1
ATOM 1399 N N . ALA A 1 188 ? 23.535 0.112 5.135 1.00 87.31 188 ALA A N 1
ATOM 1400 C CA . ALA A 1 188 ? 22.307 0.730 5.626 1.00 87.31 188 ALA A CA 1
ATOM 1401 C C . ALA A 1 188 ? 22.482 1.272 7.056 1.00 87.31 188 ALA A C 1
ATOM 1403 O O . ALA A 1 188 ? 22.045 2.385 7.334 1.00 87.31 188 ALA A O 1
ATOM 1404 N N . ALA A 1 189 ? 23.168 0.530 7.932 1.00 86.44 189 ALA A N 1
ATOM 1405 C CA . ALA A 1 189 ? 23.470 0.972 9.293 1.00 86.44 189 ALA A CA 1
ATOM 1406 C C . ALA A 1 189 ? 24.457 2.156 9.332 1.00 86.44 189 ALA A C 1
ATOM 1408 O O . ALA A 1 189 ? 24.243 3.105 10.079 1.00 86.44 189 ALA A O 1
ATOM 1409 N N . GLU A 1 190 ? 25.497 2.150 8.494 1.00 87.44 190 GLU A N 1
ATOM 1410 C CA . GLU A 1 190 ? 26.464 3.257 8.378 1.00 87.44 190 GLU A CA 1
ATOM 1411 C C . GLU A 1 190 ? 25.818 4.552 7.855 1.00 87.44 190 GLU A C 1
ATOM 1413 O O . GLU A 1 190 ? 26.213 5.650 8.242 1.00 87.44 190 GLU A O 1
ATOM 1418 N N . THR A 1 191 ? 24.789 4.431 7.008 1.00 86.06 191 THR A N 1
ATOM 1419 C CA . THR A 1 191 ? 24.026 5.571 6.461 1.00 86.06 191 THR A CA 1
ATOM 1420 C C . THR A 1 191 ? 23.166 6.271 7.523 1.00 86.06 191 THR A C 1
ATOM 1422 O O . THR A 1 191 ? 22.778 7.433 7.357 1.00 86.06 191 THR A O 1
ATOM 1425 N N . ASP A 1 192 ? 22.861 5.574 8.616 1.00 87.94 192 ASP A N 1
ATOM 1426 C CA . ASP A 1 192 ? 22.043 6.065 9.719 1.00 87.94 192 ASP A CA 1
ATOM 1427 C C . ASP A 1 192 ? 22.628 5.661 11.081 1.00 87.94 192 ASP A C 1
ATOM 1429 O O . ASP A 1 192 ? 22.079 4.806 11.787 1.00 87.94 192 ASP A O 1
ATOM 1433 N N . PRO A 1 193 ? 23.729 6.311 11.495 1.00 82.62 193 PRO A N 1
ATOM 1434 C CA . PRO A 1 193 ? 24.390 6.009 12.763 1.00 82.62 193 PRO A CA 1
ATOM 1435 C C . PRO A 1 193 ? 23.499 6.301 13.980 1.00 82.62 193 PRO A C 1
ATOM 1437 O O . PRO A 1 193 ? 23.753 5.795 15.070 1.00 82.62 193 PRO A O 1
ATOM 1440 N N . SER A 1 194 ? 22.438 7.098 13.811 1.00 83.38 194 SER A N 1
ATOM 1441 C CA . SER A 1 194 ? 21.464 7.406 14.861 1.00 83.38 194 SER A CA 1
ATOM 1442 C C . SER A 1 194 ? 20.480 6.262 15.139 1.00 83.38 194 SER A C 1
ATOM 1444 O O . SER A 1 194 ? 19.727 6.341 16.107 1.00 83.38 194 SER A O 1
ATOM 1446 N N . GLY A 1 195 ? 20.456 5.207 14.316 1.00 84.56 195 GLY A N 1
ATOM 1447 C CA . GLY A 1 195 ? 19.596 4.040 14.528 1.00 84.56 195 GLY A CA 1
ATOM 1448 C C . GLY A 1 195 ? 18.104 4.300 14.290 1.00 84.56 195 GLY A C 1
ATOM 1449 O O . GLY A 1 195 ? 17.263 3.579 14.832 1.00 84.56 195 GLY A O 1
ATOM 1450 N N . ASN A 1 196 ? 17.772 5.305 13.476 1.00 89.00 196 ASN A N 1
ATOM 1451 C CA . ASN A 1 196 ? 16.410 5.630 13.044 1.00 89.00 196 ASN A CA 1
ATOM 1452 C C . ASN A 1 196 ? 15.902 4.745 11.895 1.00 89.00 196 ASN A C 1
ATOM 1454 O O . ASN A 1 196 ? 14.805 4.960 11.377 1.00 89.00 196 ASN A O 1
ATOM 1458 N N . SER A 1 197 ? 16.665 3.734 11.505 1.00 90.06 197 SER A N 1
ATOM 1459 C CA . SER A 1 197 ? 16.320 2.778 10.475 1.00 90.06 197 SER A CA 1
ATOM 1460 C C . SER A 1 197 ? 16.763 1.373 10.859 1.00 90.06 197 SER A C 1
ATOM 1462 O O . SER A 1 197 ? 17.662 1.163 11.679 1.00 90.06 197 SER A O 1
ATOM 1464 N N . ARG A 1 198 ? 16.068 0.380 10.303 1.00 88.50 198 ARG A N 1
ATOM 1465 C CA . ARG A 1 198 ? 16.307 -1.042 10.560 1.00 88.50 198 ARG A CA 1
ATOM 1466 C C . ARG A 1 198 ? 16.283 -1.799 9.244 1.00 88.50 198 ARG A C 1
ATOM 1468 O O . ARG A 1 198 ? 15.241 -1.841 8.596 1.00 88.50 198 ARG A O 1
ATOM 1475 N N . PHE A 1 199 ? 17.411 -2.402 8.876 1.00 90.94 199 PHE A N 1
ATOM 1476 C CA . PHE A 1 199 ? 17.491 -3.390 7.801 1.00 90.94 199 PHE A CA 1
ATOM 1477 C C . PHE A 1 199 ? 17.160 -4.769 8.365 1.00 90.94 199 PHE A C 1
ATOM 1479 O O . PHE A 1 199 ? 17.713 -5.148 9.391 1.00 90.94 199 PHE A O 1
ATOM 1486 N N . ILE A 1 200 ? 16.252 -5.503 7.727 1.00 90.50 200 ILE A N 1
ATOM 1487 C CA . ILE A 1 200 ? 15.704 -6.754 8.258 1.00 90.50 200 ILE A CA 1
ATOM 1488 C C . ILE A 1 200 ? 15.565 -7.759 7.122 1.00 90.50 200 ILE A C 1
ATOM 1490 O O . ILE A 1 200 ? 14.891 -7.475 6.134 1.00 90.50 200 ILE A O 1
ATOM 1494 N N . VAL A 1 201 ? 16.143 -8.947 7.274 1.00 90.38 201 VAL A N 1
ATOM 1495 C CA . VAL A 1 201 ? 15.955 -10.073 6.352 1.00 90.38 201 VAL A CA 1
ATOM 1496 C C . VAL A 1 201 ? 14.788 -10.927 6.841 1.00 90.38 201 VAL A C 1
ATOM 1498 O O . VAL A 1 201 ? 14.841 -11.496 7.928 1.00 90.38 201 VAL A O 1
ATOM 1501 N N . LEU A 1 202 ? 13.721 -10.994 6.047 1.00 85.19 202 LEU A N 1
ATOM 1502 C CA . LEU A 1 202 ? 12.506 -11.759 6.339 1.00 85.19 202 LEU A CA 1
ATOM 1503 C C . LEU A 1 202 ? 12.601 -13.202 5.837 1.00 85.19 202 LEU A C 1
ATOM 1505 O O . LEU A 1 202 ? 12.129 -14.110 6.514 1.00 85.19 202 LEU A O 1
ATOM 1509 N N . GLU A 1 203 ? 13.205 -13.402 4.666 1.00 81.88 203 GLU A N 1
ATOM 1510 C CA . GLU A 1 203 ? 13.406 -14.711 4.039 1.00 81.88 203 GLU A CA 1
ATOM 1511 C C . GLU A 1 203 ? 14.790 -14.730 3.381 1.00 81.88 203 GLU A C 1
ATOM 1513 O O . GLU A 1 203 ? 15.153 -13.785 2.678 1.00 81.88 203 GLU A O 1
ATOM 1518 N N . ASP A 1 204 ? 15.566 -15.788 3.603 1.00 72.44 204 ASP A N 1
ATOM 1519 C CA . ASP A 1 204 ? 16.742 -16.130 2.808 1.00 72.44 204 ASP A CA 1
ATOM 1520 C C . ASP A 1 204 ? 16.355 -17.243 1.838 1.00 72.44 204 ASP A C 1
ATOM 1522 O O . ASP A 1 204 ? 15.902 -18.313 2.239 1.00 72.44 204 ASP A O 1
ATOM 1526 N N . GLY A 1 205 ? 16.483 -16.983 0.538 1.00 63.19 205 GLY A N 1
ATOM 1527 C CA . GLY A 1 205 ? 15.876 -17.792 -0.524 1.00 63.19 205 GLY A CA 1
ATOM 1528 C C . GLY A 1 205 ? 16.323 -19.260 -0.637 1.00 63.19 205 GLY A C 1
ATOM 1529 O O . GLY A 1 205 ? 15.944 -19.907 -1.604 1.00 63.19 205 GLY A O 1
ATOM 1530 N N . GLY A 1 206 ? 17.096 -19.800 0.312 1.00 60.12 206 GLY A N 1
ATOM 1531 C CA . GLY A 1 206 ? 17.523 -21.202 0.342 1.00 60.12 206 GLY A CA 1
ATOM 1532 C C . GLY A 1 206 ? 16.378 -22.205 0.541 1.00 60.12 206 GLY A C 1
ATOM 1533 O O . GLY A 1 206 ? 16.467 -23.318 0.038 1.00 60.12 206 GLY A O 1
ATOM 1534 N N . ALA A 1 207 ? 15.287 -21.809 1.211 1.00 54.91 207 ALA A N 1
ATOM 1535 C CA . ALA A 1 207 ? 14.072 -22.629 1.378 1.00 54.91 207 ALA A CA 1
ATOM 1536 C C . ALA A 1 207 ? 12.787 -21.954 0.844 1.00 54.91 207 ALA A C 1
ATOM 1538 O O . ALA A 1 207 ? 11.726 -22.575 0.772 1.00 54.91 207 ALA A O 1
ATOM 1539 N N . GLY A 1 208 ? 12.859 -20.666 0.489 1.00 57.38 208 GLY A N 1
ATOM 1540 C CA . GLY A 1 208 ? 11.710 -19.839 0.113 1.00 57.38 208 GLY A CA 1
ATOM 1541 C C . GLY A 1 208 ? 11.430 -19.804 -1.392 1.00 57.38 208 GLY A C 1
ATOM 1542 O O . GLY A 1 208 ? 12.320 -19.940 -2.225 1.00 57.38 208 GLY A O 1
ATOM 1543 N N . THR A 1 209 ? 10.175 -19.554 -1.764 1.00 61.84 209 THR A N 1
ATOM 1544 C CA . THR A 1 209 ? 9.741 -19.379 -3.165 1.00 61.84 209 THR A CA 1
ATOM 1545 C C . THR A 1 209 ? 9.919 -17.954 -3.697 1.00 61.84 209 THR A C 1
ATOM 1547 O O . THR A 1 209 ? 9.579 -17.695 -4.848 1.00 61.84 209 THR A O 1
ATOM 1550 N N . ARG A 1 210 ? 10.413 -17.020 -2.871 1.00 66.19 210 ARG A N 1
ATOM 1551 C CA . ARG A 1 210 ? 10.445 -15.570 -3.150 1.00 66.19 210 ARG A CA 1
ATOM 1552 C C . ARG A 1 210 ? 11.850 -14.956 -3.178 1.00 66.19 210 ARG A C 1
ATOM 1554 O O . ARG A 1 210 ? 11.975 -13.739 -3.278 1.00 66.19 210 ARG A O 1
ATOM 1561 N N . GLY A 1 211 ? 12.895 -15.781 -3.114 1.00 80.56 211 GLY A N 1
ATOM 1562 C CA . GLY A 1 211 ? 14.282 -15.320 -3.037 1.00 80.56 211 GLY A CA 1
ATOM 1563 C C . GLY A 1 211 ? 14.603 -14.666 -1.691 1.00 80.56 211 GLY A C 1
ATOM 1564 O O . GLY A 1 211 ? 13.959 -14.959 -0.684 1.00 80.56 211 GLY A O 1
ATOM 1565 N N . TRP A 1 212 ? 15.610 -13.793 -1.657 1.00 87.31 212 TRP A N 1
ATOM 1566 C CA . TRP A 1 212 ? 15.920 -12.981 -0.481 1.00 87.31 212 TRP A CA 1
ATOM 1567 C C . TRP A 1 212 ? 14.921 -11.842 -0.334 1.00 87.31 212 TRP A C 1
ATOM 1569 O O . TRP A 1 212 ? 14.898 -10.920 -1.146 1.00 87.31 212 TRP A O 1
ATOM 1579 N N . VAL A 1 213 ? 14.139 -11.855 0.739 1.00 88.38 213 VAL A N 1
ATOM 1580 C CA . VAL A 1 213 ? 13.198 -10.776 1.045 1.00 88.38 213 VAL A CA 1
ATOM 1581 C C . VAL A 1 213 ? 13.742 -9.972 2.212 1.00 88.38 213 VAL A C 1
ATOM 1583 O O . VAL A 1 213 ? 13.859 -10.477 3.328 1.00 88.38 213 VAL A O 1
ATOM 1586 N N . ALA A 1 214 ? 14.042 -8.702 1.968 1.00 90.12 214 ALA A N 1
ATOM 1587 C CA . ALA A 1 214 ? 14.489 -7.756 2.972 1.00 90.12 214 ALA A CA 1
ATOM 1588 C C . ALA A 1 214 ? 13.548 -6.551 3.089 1.00 90.12 214 ALA A C 1
ATOM 1590 O O . ALA A 1 214 ? 12.776 -6.192 2.191 1.00 90.12 214 ALA A O 1
ATOM 1591 N N . ARG A 1 215 ? 13.610 -5.899 4.243 1.00 89.50 215 ARG A N 1
ATOM 1592 C CA . ARG A 1 215 ? 12.837 -4.706 4.551 1.00 89.50 215 ARG A CA 1
ATOM 1593 C C . ARG A 1 215 ? 13.713 -3.679 5.239 1.00 89.50 215 ARG A C 1
ATOM 1595 O O . ARG A 1 215 ? 14.422 -4.016 6.181 1.00 89.50 215 ARG A O 1
ATOM 1602 N N . ILE A 1 216 ? 13.616 -2.431 4.792 1.00 90.44 216 ILE A N 1
ATOM 1603 C CA . ILE A 1 216 ? 14.129 -1.287 5.539 1.00 90.44 216 ILE A CA 1
ATOM 1604 C C . ILE A 1 216 ? 12.950 -0.551 6.149 1.00 90.44 216 ILE A C 1
ATOM 1606 O O . ILE A 1 216 ? 12.051 -0.096 5.446 1.00 90.44 216 ILE A O 1
ATOM 1610 N N . LEU A 1 217 ? 12.954 -0.436 7.469 1.00 89.12 217 LEU A N 1
ATOM 1611 C CA . LEU A 1 217 ? 12.011 0.402 8.193 1.00 89.12 217 LEU A CA 1
ATOM 1612 C C . LEU A 1 217 ? 12.703 1.700 8.570 1.00 89.12 217 LEU A C 1
ATOM 1614 O O . LEU A 1 217 ? 13.835 1.662 9.035 1.00 89.12 217 LEU A O 1
ATOM 1618 N N . VAL A 1 218 ? 12.014 2.822 8.395 1.00 88.56 218 VAL A N 1
ATOM 1619 C CA . VAL A 1 218 ? 12.452 4.141 8.859 1.00 88.56 218 VAL A CA 1
ATOM 1620 C C . VAL A 1 218 ? 11.497 4.585 9.957 1.00 88.56 218 VAL A C 1
ATOM 1622 O O . VAL A 1 218 ? 10.282 4.441 9.798 1.00 88.56 218 VAL A O 1
ATOM 1625 N N . ASN A 1 219 ? 12.044 5.110 11.051 1.00 88.06 219 ASN A N 1
ATOM 1626 C CA . ASN A 1 219 ? 11.314 5.484 12.252 1.00 88.06 219 ASN A CA 1
ATOM 1627 C C . ASN A 1 219 ? 10.127 6.402 11.910 1.00 88.06 219 ASN A C 1
ATOM 1629 O O . ASN A 1 219 ? 10.344 7.558 11.542 1.00 88.06 219 ASN A O 1
ATOM 1633 N N . PRO A 1 220 ? 8.874 5.928 12.040 1.00 82.19 220 PRO A N 1
ATOM 1634 C CA . PRO A 1 220 ? 7.695 6.693 11.658 1.00 82.19 220 PRO A CA 1
ATOM 1635 C C . PRO A 1 220 ? 7.406 7.862 12.609 1.00 82.19 220 PRO A C 1
ATOM 1637 O O . PRO A 1 220 ? 6.534 8.664 12.300 1.00 82.19 220 PRO A O 1
ATOM 1640 N N . ALA A 1 221 ? 8.101 7.957 13.749 1.00 81.00 221 ALA A N 1
ATOM 1641 C CA . ALA A 1 221 ? 7.995 9.084 14.674 1.00 81.00 221 ALA A CA 1
ATOM 1642 C C . ALA A 1 221 ? 8.882 10.280 14.279 1.00 81.00 221 ALA A C 1
ATOM 1644 O O . ALA A 1 221 ? 8.810 11.330 14.915 1.00 81.00 221 ALA A O 1
ATOM 1645 N N . LEU A 1 222 ? 9.733 10.144 13.253 1.00 78.81 222 LEU A N 1
ATOM 1646 C CA . LEU A 1 222 ? 10.507 11.275 12.747 1.00 78.81 222 LEU A CA 1
ATOM 1647 C C . LEU A 1 222 ? 9.587 12.327 12.109 1.00 78.81 222 LEU A C 1
ATOM 1649 O O . LEU A 1 222 ? 8.661 11.961 11.383 1.00 78.81 222 LEU A O 1
ATOM 1653 N N . PRO A 1 223 ? 9.882 13.631 12.275 1.00 76.38 223 PRO A N 1
ATOM 1654 C CA . PRO A 1 223 ? 9.232 14.675 11.492 1.00 76.38 223 PRO A CA 1
ATOM 1655 C C . PRO A 1 223 ? 9.378 14.401 9.993 1.00 76.38 223 PRO A C 1
ATOM 1657 O O . PRO A 1 223 ? 10.455 13.996 9.545 1.00 76.38 223 PRO A O 1
ATOM 1660 N N . ALA A 1 224 ? 8.333 14.679 9.208 1.00 71.88 224 ALA A N 1
ATOM 1661 C CA . ALA A 1 224 ? 8.299 14.350 7.781 1.00 71.88 224 ALA A CA 1
ATOM 1662 C C . ALA A 1 224 ? 9.562 14.795 7.004 1.00 71.88 224 ALA A C 1
ATOM 1664 O O . ALA A 1 224 ? 10.117 13.963 6.286 1.00 71.88 224 ALA A O 1
ATOM 1665 N N . PRO A 1 225 ? 10.108 16.021 7.181 1.00 72.50 225 PRO A N 1
ATOM 1666 C CA . PRO A 1 225 ? 11.340 16.420 6.493 1.00 72.50 225 PRO A CA 1
ATOM 1667 C C . PRO A 1 225 ? 12.549 15.536 6.836 1.00 72.50 225 PRO A C 1
ATOM 1669 O O . PRO A 1 225 ? 13.314 15.152 5.953 1.00 72.50 225 PRO A O 1
ATOM 1672 N N . ALA A 1 226 ? 12.707 15.173 8.113 1.00 76.44 226 ALA A N 1
ATOM 1673 C CA . ALA A 1 226 ? 13.792 14.308 8.571 1.00 76.44 226 ALA A CA 1
ATOM 1674 C C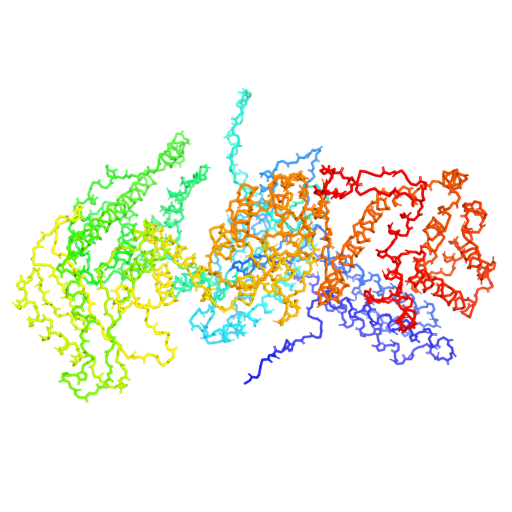 . ALA A 1 226 ? 13.613 12.869 8.065 1.00 76.44 226 ALA A C 1
ATOM 1676 O O . ALA A 1 226 ? 14.585 12.233 7.651 1.00 76.44 226 ALA A O 1
ATOM 1677 N N . TRP A 1 227 ? 12.368 12.384 8.044 1.00 86.12 227 TRP A N 1
ATOM 1678 C CA . TRP A 1 227 ? 12.027 11.076 7.497 1.00 86.12 227 TRP A CA 1
ATOM 1679 C C . TRP A 1 227 ? 12.369 10.988 6.008 1.00 86.12 227 TRP A C 1
ATOM 1681 O O . TRP A 1 227 ? 13.082 10.071 5.604 1.00 86.12 227 TRP A O 1
ATOM 1691 N N . PHE A 1 228 ? 11.920 11.952 5.193 1.00 79.75 228 PHE A N 1
ATOM 1692 C CA . PHE A 1 228 ? 12.159 11.946 3.745 1.00 79.75 228 PHE A CA 1
ATOM 1693 C C . PHE A 1 228 ? 13.644 12.081 3.403 1.00 79.75 228 PHE A C 1
ATOM 1695 O O . PHE A 1 228 ? 14.125 11.383 2.512 1.00 79.75 228 PHE A O 1
ATOM 1702 N N . ALA A 1 229 ? 14.394 12.892 4.154 1.00 79.25 229 ALA A N 1
ATOM 1703 C CA . ALA A 1 229 ? 15.840 12.996 3.980 1.00 79.25 229 ALA A CA 1
ATOM 1704 C C . ALA A 1 229 ? 16.560 11.665 4.270 1.00 79.25 229 ALA A C 1
ATOM 1706 O O . ALA A 1 229 ? 17.465 11.274 3.532 1.00 79.25 229 ALA A O 1
ATOM 1707 N N . LEU A 1 230 ? 16.169 10.952 5.334 1.00 84.00 230 LEU A N 1
ATOM 1708 C CA . LEU A 1 230 ? 16.737 9.642 5.663 1.00 84.00 230 LEU A CA 1
ATOM 1709 C C . LEU A 1 230 ? 16.326 8.570 4.644 1.00 84.00 230 LEU A C 1
ATOM 1711 O O . LEU A 1 230 ? 17.177 7.816 4.172 1.00 84.00 230 LEU A O 1
ATOM 1715 N N . PHE A 1 231 ? 15.051 8.546 4.251 1.00 86.06 231 PHE A N 1
ATOM 1716 C CA . PHE A 1 231 ? 14.544 7.679 3.190 1.00 86.06 231 PHE A CA 1
ATOM 1717 C C . PHE A 1 231 ? 15.342 7.846 1.897 1.00 86.06 231 PHE A C 1
ATOM 1719 O O . PHE A 1 231 ? 15.783 6.849 1.336 1.00 86.06 231 PHE A O 1
ATOM 1726 N N . GLN A 1 232 ? 15.577 9.083 1.451 1.00 81.88 232 GLN A N 1
ATOM 1727 C CA . GLN A 1 232 ? 16.310 9.356 0.216 1.00 81.88 232 GLN A CA 1
ATOM 1728 C C . GLN A 1 232 ? 17.753 8.835 0.279 1.00 81.88 232 GLN A C 1
ATOM 1730 O O . GLN A 1 232 ? 18.211 8.198 -0.668 1.00 81.88 232 GLN A O 1
ATOM 1735 N N . ARG A 1 233 ? 18.461 9.032 1.403 1.00 84.12 233 ARG A N 1
ATOM 1736 C CA . ARG A 1 233 ? 19.822 8.491 1.586 1.00 84.12 233 ARG A CA 1
ATOM 1737 C C . ARG A 1 233 ? 19.842 6.964 1.527 1.00 84.12 233 ARG A C 1
ATOM 1739 O O . ARG A 1 233 ? 20.633 6.394 0.780 1.00 84.12 233 ARG A O 1
ATOM 1746 N N . LEU A 1 234 ? 18.950 6.310 2.273 1.00 85.94 234 LEU A N 1
ATOM 1747 C CA . LEU A 1 234 ? 18.842 4.848 2.301 1.00 85.94 234 LEU A CA 1
ATOM 1748 C C . LEU A 1 234 ? 18.448 4.285 0.933 1.00 85.94 234 LEU A C 1
ATOM 1750 O O . LEU A 1 234 ? 19.027 3.298 0.487 1.00 85.94 234 LEU A O 1
ATOM 1754 N N . HIS A 1 235 ? 17.499 4.926 0.251 1.00 85.12 235 HIS A N 1
ATOM 1755 C CA . HIS A 1 235 ? 17.074 4.557 -1.092 1.00 85.12 235 HIS A CA 1
ATOM 1756 C C . HIS A 1 235 ? 18.235 4.640 -2.086 1.00 85.12 235 HIS A C 1
ATOM 1758 O O . HIS A 1 235 ? 18.503 3.660 -2.772 1.00 85.12 235 HIS A O 1
ATOM 1764 N N . ASN A 1 236 ? 18.978 5.751 -2.112 1.00 81.62 236 ASN A N 1
ATOM 1765 C CA . ASN A 1 236 ? 20.122 5.910 -3.010 1.00 81.62 236 ASN A CA 1
ATOM 1766 C C . ASN A 1 236 ? 21.193 4.837 -2.752 1.00 81.62 236 ASN A C 1
ATOM 1768 O O . ASN A 1 236 ? 21.657 4.195 -3.690 1.00 81.62 236 ASN A O 1
ATOM 1772 N N . VAL A 1 237 ? 21.547 4.583 -1.487 1.00 83.88 237 VAL A N 1
ATOM 1773 C CA . VAL A 1 237 ? 22.522 3.538 -1.122 1.00 83.88 237 VAL A CA 1
ATOM 1774 C C . VAL A 1 237 ? 22.048 2.148 -1.555 1.00 83.88 237 VAL A C 1
ATOM 1776 O O . VAL A 1 237 ? 22.839 1.368 -2.089 1.00 83.88 237 VAL A O 1
ATOM 1779 N N . LEU A 1 238 ? 20.761 1.842 -1.364 1.00 84.94 238 LEU A N 1
ATOM 1780 C CA . LEU A 1 238 ? 20.157 0.580 -1.786 1.00 84.94 238 LEU A CA 1
ATOM 1781 C C . LEU A 1 238 ? 20.173 0.405 -3.303 1.00 84.94 238 LEU A C 1
ATOM 1783 O O . LEU A 1 238 ? 20.567 -0.658 -3.777 1.00 84.94 238 LEU A O 1
ATOM 1787 N N . VAL A 1 239 ? 19.754 1.425 -4.054 1.00 83.88 239 VAL A N 1
ATOM 1788 C CA . VAL A 1 239 ? 19.750 1.396 -5.521 1.00 83.88 239 VAL A CA 1
ATOM 1789 C C . VAL A 1 239 ? 21.159 1.152 -6.034 1.00 83.88 239 VAL A C 1
ATOM 1791 O O . VAL A 1 239 ? 21.364 0.221 -6.806 1.00 83.88 239 VAL A O 1
ATOM 1794 N N . MET A 1 240 ? 22.144 1.893 -5.523 1.00 82.81 240 MET A N 1
ATOM 1795 C CA . MET A 1 240 ? 23.545 1.714 -5.904 1.00 82.81 240 MET A CA 1
ATOM 1796 C C . MET A 1 240 ? 24.068 0.312 -5.584 1.00 82.81 240 MET A C 1
ATOM 1798 O O . MET A 1 240 ? 24.765 -0.289 -6.396 1.00 82.81 240 MET A O 1
ATOM 1802 N N . ALA A 1 241 ? 23.722 -0.241 -4.421 1.00 85.06 241 ALA A N 1
ATOM 1803 C CA . ALA A 1 241 ? 24.176 -1.571 -4.036 1.00 85.06 241 ALA A CA 1
ATOM 1804 C C . ALA A 1 241 ? 23.505 -2.691 -4.851 1.00 85.06 241 ALA A C 1
ATOM 1806 O O . ALA A 1 241 ? 24.196 -3.597 -5.317 1.00 85.06 241 ALA A O 1
ATOM 1807 N N . LEU A 1 242 ? 22.183 -2.628 -5.056 1.00 86.06 242 LEU A N 1
ATOM 1808 C CA . LEU A 1 242 ? 21.440 -3.577 -5.898 1.00 86.06 242 LEU A CA 1
ATOM 1809 C C . LEU A 1 242 ? 21.879 -3.497 -7.361 1.00 86.06 242 LEU A C 1
ATOM 1811 O O . LEU A 1 242 ? 21.908 -4.506 -8.063 1.00 86.06 242 LEU A O 1
ATOM 1815 N N . PHE A 1 243 ? 22.266 -2.305 -7.800 1.00 81.19 243 PHE A N 1
ATOM 1816 C CA . PHE A 1 243 ? 22.840 -2.084 -9.107 1.00 81.19 243 PHE A CA 1
ATOM 1817 C C . PHE A 1 243 ? 24.216 -2.774 -9.258 1.00 81.19 243 PHE A C 1
ATOM 1819 O O . PHE A 1 243 ? 24.421 -3.539 -10.200 1.00 81.19 243 PHE A O 1
ATOM 1826 N N . SER A 1 244 ? 25.139 -2.604 -8.305 1.00 83.19 244 SER A N 1
ATOM 1827 C CA . SER A 1 244 ? 26.417 -3.342 -8.316 1.00 83.19 244 SER A CA 1
ATOM 1828 C C . SER A 1 244 ? 26.208 -4.861 -8.288 1.00 83.19 244 SER A C 1
ATOM 1830 O O . SER A 1 244 ? 26.838 -5.591 -9.050 1.00 83.19 244 SER A O 1
ATOM 1832 N N . LEU A 1 245 ? 25.261 -5.330 -7.471 1.00 87.31 245 LEU A N 1
ATOM 1833 C CA . LEU A 1 245 ? 24.828 -6.729 -7.417 1.00 87.31 245 LEU A CA 1
ATOM 1834 C C . LEU A 1 245 ? 24.339 -7.248 -8.780 1.00 87.31 245 LEU A C 1
ATOM 1836 O O . LEU A 1 245 ? 24.667 -8.377 -9.138 1.00 87.31 245 LEU A O 1
ATOM 1840 N N . LYS A 1 246 ? 23.590 -6.441 -9.549 1.00 86.50 246 LYS A N 1
ATOM 1841 C CA . LYS A 1 246 ? 23.132 -6.791 -10.907 1.00 86.50 246 LYS A CA 1
ATOM 1842 C C . LYS A 1 246 ? 24.308 -7.113 -11.834 1.00 86.50 246 LYS A C 1
ATOM 1844 O O . LYS A 1 246 ? 24.273 -8.138 -12.512 1.00 86.50 246 LYS A O 1
ATOM 1849 N N . LEU A 1 247 ? 25.335 -6.260 -11.856 1.00 85.00 247 LEU A N 1
ATOM 1850 C CA . LEU A 1 247 ? 26.514 -6.446 -12.712 1.00 85.00 247 LEU A CA 1
ATOM 1851 C C . LEU A 1 247 ? 27.344 -7.659 -12.297 1.00 85.00 247 LEU A C 1
ATOM 1853 O O . LEU A 1 247 ? 27.715 -8.481 -13.134 1.00 85.00 247 LEU A O 1
ATOM 1857 N N . GLU A 1 248 ? 27.592 -7.795 -10.994 1.00 86.50 248 GLU A N 1
ATOM 1858 C CA . GLU A 1 248 ? 28.345 -8.923 -10.454 1.00 86.50 248 GLU A CA 1
ATOM 1859 C C . GLU A 1 248 ? 27.648 -10.257 -10.738 1.00 86.50 248 GLU A C 1
ATOM 1861 O O . GLU A 1 248 ? 28.315 -11.234 -11.083 1.00 86.50 248 GLU A O 1
ATOM 1866 N N . LEU A 1 249 ? 26.314 -10.292 -10.626 1.00 86.31 249 LEU A N 1
ATOM 1867 C CA . LEU A 1 249 ? 25.514 -11.477 -10.913 1.00 86.31 249 LEU A CA 1
ATOM 1868 C C . LEU A 1 249 ? 25.634 -11.897 -12.378 1.00 86.31 249 LEU A C 1
ATOM 1870 O O . LEU A 1 249 ? 25.764 -13.085 -12.650 1.00 86.31 249 LEU A O 1
ATOM 1874 N N . TYR A 1 250 ? 25.633 -10.947 -13.316 1.00 85.44 250 TYR A N 1
ATOM 1875 C CA . TYR A 1 250 ? 25.839 -11.256 -14.732 1.00 85.44 250 TYR A CA 1
ATOM 1876 C C . TYR A 1 250 ? 27.176 -11.980 -14.956 1.00 85.44 250 TYR A C 1
ATOM 1878 O O . TYR A 1 250 ? 27.214 -13.051 -15.564 1.00 85.44 250 TYR A O 1
ATOM 1886 N N . GLY A 1 251 ? 28.265 -11.447 -14.393 1.00 83.81 251 GLY A N 1
ATOM 1887 C CA . GLY A 1 251 ? 29.584 -12.079 -14.461 1.00 83.81 251 GLY A CA 1
ATOM 1888 C C . GLY A 1 251 ? 29.643 -13.439 -13.775 1.00 83.81 251 GLY A C 1
ATOM 1889 O O . GLY A 1 251 ? 30.258 -14.371 -14.291 1.00 83.81 251 GLY A O 1
ATOM 1890 N N . LEU A 1 252 ? 28.976 -13.568 -12.628 1.00 84.38 252 LEU A N 1
ATOM 1891 C CA . LEU A 1 252 ? 28.880 -14.817 -11.881 1.00 84.38 252 LEU A CA 1
ATOM 1892 C C . LEU A 1 252 ? 28.162 -15.908 -12.688 1.00 84.38 252 LEU A C 1
ATOM 1894 O O . LEU A 1 252 ? 28.662 -17.025 -12.767 1.00 84.38 252 LEU A O 1
ATOM 1898 N N . LEU A 1 253 ? 27.037 -15.587 -13.333 1.00 81.81 253 LEU A N 1
ATOM 1899 C CA . LEU A 1 253 ? 26.305 -16.532 -14.182 1.00 81.81 253 LEU A CA 1
ATOM 1900 C C . LEU A 1 253 ? 27.133 -16.972 -15.396 1.00 81.81 253 LEU A C 1
ATOM 1902 O O . LEU A 1 253 ? 27.142 -18.156 -15.718 1.00 81.81 253 LEU A O 1
ATOM 1906 N N . HIS A 1 254 ? 27.875 -16.053 -16.026 1.00 81.81 254 HIS A N 1
ATOM 1907 C CA . HIS A 1 254 ? 28.800 -16.380 -17.123 1.00 81.81 254 HIS A CA 1
ATOM 1908 C C . HIS A 1 254 ? 29.925 -17.319 -16.680 1.00 81.81 254 HIS A C 1
ATOM 1910 O O . HIS A 1 254 ? 30.243 -18.280 -17.374 1.00 81.81 254 HIS A O 1
ATOM 1916 N N . ARG A 1 255 ? 30.502 -17.085 -15.499 1.00 82.88 255 ARG A N 1
ATOM 1917 C CA . ARG A 1 255 ? 31.555 -17.942 -14.931 1.00 82.88 255 ARG A CA 1
ATOM 1918 C C . ARG A 1 255 ? 31.062 -19.333 -14.551 1.00 82.88 255 ARG A C 1
ATOM 1920 O O . ARG A 1 255 ? 31.827 -20.289 -14.636 1.00 82.88 255 ARG A O 1
ATOM 1927 N N . LEU A 1 256 ? 29.805 -19.428 -14.121 1.00 77.44 256 LEU A N 1
ATOM 1928 C CA . LEU A 1 256 ? 29.143 -20.677 -13.746 1.00 77.44 256 LEU A CA 1
ATOM 1929 C C . LEU A 1 256 ? 28.500 -21.395 -14.942 1.00 77.44 256 LEU A C 1
ATOM 1931 O O . LEU A 1 256 ? 27.903 -22.456 -14.758 1.00 77.44 256 LEU A O 1
ATOM 1935 N N . ALA A 1 257 ? 28.609 -20.856 -16.160 1.00 75.56 257 ALA A N 1
ATOM 1936 C CA . ALA A 1 257 ? 28.073 -21.496 -17.353 1.00 75.56 257 ALA A CA 1
ATOM 1937 C C . ALA A 1 257 ? 28.679 -22.903 -17.524 1.00 75.56 257 ALA A C 1
ATOM 1939 O O . ALA A 1 257 ? 29.890 -23.064 -17.669 1.00 75.56 257 ALA A O 1
ATOM 1940 N N . GLY A 1 258 ? 27.825 -23.931 -17.483 1.00 66.62 258 GLY A N 1
ATOM 1941 C CA . GLY A 1 258 ? 28.229 -25.340 -17.560 1.00 66.62 258 GLY A CA 1
ATOM 1942 C C . GLY A 1 258 ? 28.526 -26.021 -16.215 1.00 66.62 258 GLY A C 1
ATOM 1943 O O . GLY A 1 258 ? 28.819 -27.215 -16.210 1.00 66.62 258 GLY A O 1
ATOM 1944 N N . ALA A 1 259 ? 28.426 -25.319 -15.080 1.00 67.81 259 ALA A N 1
ATOM 1945 C CA . ALA A 1 259 ? 28.511 -25.933 -13.755 1.00 67.81 259 ALA A CA 1
ATOM 1946 C C . ALA A 1 259 ? 27.216 -26.693 -13.409 1.00 67.81 259 ALA A C 1
ATOM 1948 O O . ALA A 1 259 ? 26.114 -26.190 -13.630 1.00 67.81 259 ALA A O 1
ATOM 1949 N N . ALA A 1 260 ? 27.342 -27.894 -12.839 1.00 63.16 260 ALA A N 1
ATOM 1950 C CA . ALA A 1 260 ? 26.196 -28.659 -12.352 1.00 63.16 260 ALA A CA 1
ATOM 1951 C C . ALA A 1 260 ? 25.720 -28.129 -10.980 1.00 63.16 260 ALA A C 1
ATOM 1953 O O . ALA A 1 260 ? 26.564 -27.773 -10.150 1.00 63.16 260 ALA A O 1
ATOM 1954 N N . PRO A 1 261 ? 24.399 -28.076 -10.713 1.00 66.50 261 PRO A N 1
ATOM 1955 C CA . PRO A 1 261 ? 23.879 -27.750 -9.386 1.00 66.50 261 PRO A CA 1
ATOM 1956 C C . PRO A 1 261 ? 24.298 -28.818 -8.365 1.00 66.50 261 PRO A C 1
ATOM 1958 O O . PRO A 1 261 ? 24.474 -29.982 -8.722 1.00 66.50 261 PRO A O 1
ATOM 1961 N N . ALA A 1 262 ? 24.463 -28.418 -7.099 1.00 61.84 262 ALA A N 1
ATOM 1962 C CA . ALA A 1 262 ? 25.007 -29.293 -6.054 1.00 61.84 262 ALA A CA 1
ATOM 1963 C C . ALA A 1 262 ? 24.080 -30.467 -5.687 1.00 61.84 262 ALA A C 1
ATOM 1965 O O . ALA A 1 262 ? 24.582 -31.470 -5.204 1.00 61.84 262 ALA A O 1
ATOM 1966 N N . ASP A 1 263 ? 22.779 -30.341 -5.973 1.00 54.28 263 ASP A N 1
ATOM 1967 C CA . ASP A 1 263 ? 21.764 -31.395 -6.061 1.00 54.28 263 ASP A CA 1
ATOM 1968 C C . ASP A 1 263 ? 20.557 -30.815 -6.827 1.00 54.28 263 ASP A C 1
ATOM 1970 O O . ASP A 1 263 ? 20.257 -29.621 -6.704 1.00 54.28 263 ASP A O 1
ATOM 1974 N N . SER A 1 264 ? 19.846 -31.616 -7.633 1.00 41.38 264 SER A N 1
ATOM 1975 C CA . SER A 1 264 ? 18.534 -31.171 -8.136 1.00 41.38 264 SER A CA 1
ATOM 1976 C C . SER A 1 264 ? 17.604 -31.016 -6.932 1.00 41.38 264 SER A C 1
ATOM 1978 O O . SER A 1 264 ? 17.504 -31.967 -6.155 1.00 41.38 264 SER A O 1
ATOM 1980 N N . PRO A 1 265 ? 16.924 -29.869 -6.738 1.00 40.72 265 PRO A N 1
ATOM 1981 C CA . PRO A 1 265 ? 15.934 -29.767 -5.677 1.00 40.72 265 PRO A CA 1
ATOM 1982 C C . PRO A 1 265 ? 14.919 -30.887 -5.901 1.00 40.72 265 PRO A C 1
ATOM 1984 O O . PRO A 1 265 ? 14.367 -30.990 -6.998 1.00 40.72 265 PRO A O 1
ATOM 1987 N N . ALA A 1 266 ? 14.737 -31.753 -4.900 1.00 36.78 266 ALA A N 1
ATOM 1988 C CA . ALA A 1 266 ? 13.751 -32.820 -4.963 1.00 36.78 266 ALA A CA 1
ATOM 1989 C C . ALA A 1 266 ? 12.424 -32.212 -5.432 1.00 36.78 266 ALA A C 1
ATOM 1991 O O . ALA A 1 266 ? 11.936 -31.237 -4.851 1.00 36.78 266 ALA A O 1
ATOM 1992 N N . ALA A 1 267 ? 11.884 -32.738 -6.531 1.00 34.97 267 ALA A N 1
ATOM 1993 C CA . ALA A 1 267 ? 10.488 -32.516 -6.839 1.00 34.97 267 ALA A CA 1
ATOM 1994 C C . ALA A 1 267 ? 9.722 -33.068 -5.636 1.00 34.97 267 ALA A C 1
ATOM 1996 O O . ALA A 1 267 ? 9.832 -34.259 -5.349 1.00 34.97 267 ALA A O 1
ATOM 1997 N N . ASP A 1 268 ? 9.016 -32.211 -4.898 1.00 33.81 268 ASP A N 1
ATOM 1998 C CA . ASP A 1 268 ? 7.982 -32.711 -4.001 1.00 33.81 268 ASP A CA 1
ATOM 1999 C C . ASP A 1 268 ? 7.094 -33.625 -4.845 1.00 33.81 268 ASP A C 1
ATOM 2001 O O . ASP A 1 268 ? 6.611 -33.211 -5.905 1.00 33.81 268 ASP A O 1
ATOM 2005 N N . ASP A 1 269 ? 6.954 -34.870 -4.397 1.00 30.39 269 ASP A N 1
ATOM 2006 C CA . ASP A 1 269 ? 6.118 -35.891 -5.004 1.00 30.39 269 ASP A CA 1
ATOM 2007 C C . ASP A 1 269 ? 4.763 -35.291 -5.397 1.00 30.39 269 ASP A C 1
ATOM 2009 O O . ASP A 1 269 ? 3.857 -35.095 -4.582 1.00 30.39 269 ASP A O 1
ATOM 2013 N N . THR A 1 270 ? 4.584 -35.067 -6.694 1.00 32.69 270 THR A N 1
ATOM 2014 C CA . THR A 1 270 ? 3.274 -35.144 -7.326 1.00 32.69 270 THR A CA 1
ATOM 2015 C C . THR A 1 270 ? 2.837 -36.610 -7.313 1.00 32.69 270 THR A C 1
ATOM 2017 O O . THR A 1 270 ? 2.810 -37.267 -8.351 1.00 32.69 270 THR A O 1
ATOM 2020 N N . GLY A 1 271 ? 2.519 -37.152 -6.138 1.00 26.66 271 GLY A N 1
ATOM 2021 C CA . GLY A 1 271 ? 1.765 -38.397 -6.024 1.00 26.66 271 GLY A CA 1
ATOM 2022 C C . GLY A 1 271 ? 0.273 -38.083 -6.163 1.00 26.66 271 GLY A C 1
ATOM 2023 O O . GLY A 1 271 ? -0.275 -37.340 -5.356 1.00 26.66 271 GLY A O 1
ATOM 2024 N N . GLY A 1 272 ? -0.477 -38.563 -7.149 1.00 23.09 272 GLY A N 1
ATOM 2025 C CA . GLY A 1 272 ? -0.179 -39.347 -8.342 1.00 23.09 272 GLY A CA 1
ATOM 2026 C C . GLY A 1 272 ? -1.406 -39.234 -9.262 1.00 23.09 272 GLY A C 1
ATOM 2027 O O . GLY A 1 272 ? -2.534 -39.122 -8.780 1.00 23.09 272 GLY A O 1
ATOM 2028 N N . GLY A 1 273 ? -1.194 -39.160 -10.575 1.00 25.80 273 GLY A N 1
ATOM 2029 C CA . GLY A 1 273 ? -2.255 -38.943 -11.565 1.00 25.80 273 GLY A CA 1
ATOM 2030 C C . GLY A 1 273 ? -2.908 -40.231 -12.083 1.00 25.80 273 GLY A C 1
ATOM 2031 O O . GLY A 1 273 ? -2.209 -41.221 -12.272 1.00 25.80 273 GLY A O 1
ATOM 2032 N N . ALA A 1 274 ? -4.222 -40.175 -12.343 1.00 23.58 274 ALA A N 1
ATOM 2033 C CA . ALA A 1 274 ? -5.000 -40.860 -13.403 1.00 23.58 274 ALA A CA 1
ATOM 2034 C C . ALA A 1 274 ? -6.504 -40.706 -13.081 1.00 23.58 274 ALA A C 1
ATOM 2036 O O . ALA A 1 274 ? -6.877 -40.853 -11.924 1.00 23.58 274 ALA A O 1
ATOM 2037 N N . SER A 1 275 ? -7.470 -40.480 -13.970 1.00 23.03 275 SER A N 1
ATOM 2038 C CA . SER A 1 275 ? -7.579 -40.031 -15.365 1.00 23.03 275 SER A CA 1
ATOM 2039 C C . SER A 1 275 ? -9.086 -39.776 -15.589 1.00 23.03 275 SER A C 1
ATOM 2041 O O . SER A 1 275 ? -9.899 -40.567 -15.117 1.00 23.03 275 SER A O 1
ATOM 2043 N N . ASP A 1 276 ? -9.404 -38.713 -16.327 1.00 22.16 276 ASP A N 1
ATOM 2044 C CA . ASP A 1 276 ? -10.662 -38.378 -17.020 1.00 22.16 276 ASP A CA 1
ATOM 2045 C C . ASP A 1 276 ? -12.000 -38.155 -16.282 1.00 22.16 276 ASP A C 1
ATOM 2047 O O . ASP A 1 276 ? -12.592 -39.046 -15.682 1.00 22.16 276 ASP A O 1
ATOM 2051 N N . GLY A 1 277 ? -12.562 -36.960 -16.541 1.00 22.39 277 GLY A N 1
ATOM 2052 C CA . GLY A 1 277 ? -14.003 -36.772 -16.741 1.00 22.39 277 GLY A CA 1
ATOM 2053 C C . GLY A 1 277 ? -14.674 -35.645 -15.947 1.00 22.39 277 GLY A C 1
ATOM 2054 O O . GLY A 1 277 ? -15.142 -35.878 -14.841 1.00 22.39 277 GLY A O 1
ATOM 2055 N N . GLY A 1 278 ? -14.860 -34.471 -16.568 1.00 19.62 278 GLY A N 1
ATOM 2056 C CA . GLY A 1 278 ? -16.040 -33.629 -16.299 1.00 19.62 278 GLY A CA 1
ATOM 2057 C C . GLY A 1 278 ? -15.824 -32.272 -15.616 1.00 19.62 278 GLY A C 1
ATOM 2058 O O . GLY A 1 278 ? -15.800 -32.168 -14.400 1.00 19.62 278 GLY A O 1
ATOM 2059 N N . ALA A 1 279 ? -15.747 -31.236 -16.455 1.00 24.30 279 ALA A N 1
ATOM 2060 C CA . ALA A 1 279 ? -16.308 -29.886 -16.326 1.00 24.30 279 ALA A CA 1
ATOM 2061 C C . ALA A 1 279 ? -16.537 -29.210 -14.946 1.00 24.30 279 ALA A C 1
ATOM 2063 O O . ALA A 1 279 ? -17.298 -29.671 -14.101 1.00 24.30 279 ALA A O 1
ATOM 2064 N N . SER A 1 280 ? -16.105 -27.937 -14.930 1.00 23.70 280 SER A N 1
ATOM 2065 C CA . SER A 1 280 ? -16.752 -26.737 -14.354 1.00 23.70 280 SER A CA 1
ATOM 2066 C C . SER A 1 280 ? -16.345 -26.242 -12.953 1.00 23.70 280 SER A C 1
ATOM 2068 O O . SER A 1 280 ? -16.394 -26.959 -11.961 1.00 23.70 280 SER A O 1
ATOM 2070 N N . GLY A 1 281 ? -16.003 -24.939 -12.894 1.00 25.55 281 GLY A N 1
ATOM 2071 C CA . GLY A 1 281 ? -16.096 -24.117 -11.677 1.00 25.55 281 GLY A CA 1
ATOM 2072 C C . GLY A 1 281 ? -14.860 -23.306 -11.251 1.00 25.55 281 GLY A C 1
ATOM 2073 O O . GLY A 1 281 ? -14.542 -23.292 -10.059 1.00 25.55 281 GLY A O 1
ATOM 2074 N N . SER A 1 282 ? -14.143 -22.633 -12.163 1.00 22.58 282 SER A N 1
ATOM 2075 C CA . SER A 1 282 ? -13.001 -21.768 -11.809 1.00 22.58 282 SER A CA 1
ATOM 2076 C C . SER A 1 282 ? -13.440 -20.347 -11.431 1.00 22.58 282 SER A C 1
ATOM 2078 O O . SER A 1 282 ? -13.695 -19.510 -12.293 1.00 22.58 282 SER A O 1
ATOM 2080 N N . GLY A 1 283 ? -13.474 -20.068 -10.129 1.00 21.03 283 GLY A N 1
ATOM 2081 C CA . GLY A 1 283 ? -13.504 -18.717 -9.577 1.00 21.03 283 GLY A CA 1
ATOM 2082 C C . GLY A 1 283 ? -12.318 -18.498 -8.636 1.00 21.03 283 GLY A C 1
ATOM 2083 O O . GLY A 1 283 ? -12.099 -19.306 -7.735 1.00 21.03 283 GLY A O 1
ATOM 2084 N N . GLY A 1 284 ? -11.605 -17.384 -8.832 1.00 23.34 284 GLY A N 1
ATOM 2085 C CA . GLY A 1 284 ? -10.916 -16.662 -7.759 1.00 23.34 284 GLY A CA 1
ATOM 2086 C C . GLY A 1 284 ? -9.392 -16.801 -7.630 1.00 23.34 284 GLY A C 1
ATOM 2087 O O . GLY A 1 284 ? -8.902 -17.731 -7.002 1.00 23.34 284 GLY A O 1
ATOM 2088 N N . ALA A 1 285 ? -8.717 -15.727 -8.059 1.00 27.84 285 ALA A N 1
ATOM 2089 C CA . ALA A 1 285 ? -7.589 -15.053 -7.398 1.00 27.84 285 ALA A CA 1
ATOM 2090 C C . ALA A 1 285 ? -6.157 -15.625 -7.518 1.00 27.84 285 ALA A C 1
ATOM 2092 O O . ALA A 1 285 ? -5.696 -16.427 -6.711 1.00 27.84 285 ALA A O 1
ATOM 2093 N N . GLY A 1 286 ? -5.395 -15.012 -8.430 1.00 24.12 286 GLY A N 1
ATOM 2094 C CA . GLY A 1 286 ? -3.938 -14.887 -8.376 1.00 24.12 286 GLY A CA 1
ATOM 2095 C C . GLY A 1 286 ? -3.536 -13.511 -8.909 1.00 24.12 286 GLY A C 1
ATOM 2096 O O . GLY A 1 286 ? -3.482 -13.305 -10.115 1.00 24.12 286 GLY A O 1
ATOM 2097 N N . VAL A 1 287 ? -3.323 -12.545 -8.011 1.00 28.06 287 VAL A N 1
ATOM 2098 C CA . VAL A 1 287 ? -2.922 -11.172 -8.356 1.00 28.06 287 VAL A CA 1
ATOM 2099 C C . VAL A 1 287 ? -1.466 -11.175 -8.820 1.00 28.06 287 VAL A C 1
ATOM 2101 O O . VAL A 1 287 ? -0.541 -11.220 -8.010 1.00 28.06 287 VAL A O 1
ATOM 2104 N N . GLY A 1 288 ? -1.280 -11.103 -10.134 1.00 30.48 288 GLY A N 1
ATOM 2105 C CA . GLY A 1 288 ? -0.041 -10.712 -10.790 1.00 30.48 288 GLY A CA 1
ATOM 2106 C C . GLY A 1 288 ? -0.385 -9.783 -11.950 1.00 30.48 288 GLY A C 1
ATOM 2107 O O . GLY A 1 288 ? -1.101 -10.177 -12.862 1.00 30.48 288 GLY A O 1
ATOM 2108 N N . SER A 1 289 ? 0.071 -8.535 -11.903 1.00 29.09 289 SER A N 1
ATOM 2109 C CA . SER A 1 289 ? -0.071 -7.577 -13.005 1.00 29.09 289 SER A CA 1
ATOM 2110 C C . SER A 1 289 ? 0.911 -6.423 -12.796 1.00 29.09 289 SER A C 1
ATOM 2112 O O . SER A 1 289 ? 1.066 -5.987 -11.658 1.00 29.09 289 SER A O 1
ATOM 2114 N N . ARG A 1 290 ? 1.577 -5.828 -13.791 1.00 31.16 290 ARG A N 1
ATOM 2115 C CA . ARG A 1 290 ? 2.072 -6.218 -15.132 1.00 31.16 290 ARG A CA 1
ATOM 2116 C C . ARG A 1 290 ? 2.662 -4.901 -15.677 1.00 31.16 290 ARG A C 1
ATOM 2118 O O . ARG A 1 290 ? 1.921 -4.054 -16.144 1.00 31.16 290 ARG A O 1
ATOM 2125 N N . GLU A 1 291 ? 3.978 -4.721 -15.614 1.00 25.59 291 GLU A N 1
ATOM 2126 C CA . GLU A 1 291 ? 4.715 -3.740 -16.446 1.00 25.59 291 GLU A CA 1
ATOM 2127 C C . GLU A 1 291 ? 5.605 -4.510 -17.437 1.00 25.59 291 GLU A C 1
ATOM 2129 O O . GLU A 1 291 ? 6.816 -4.330 -17.539 1.00 25.59 291 GLU A O 1
ATOM 2134 N N . ALA A 1 292 ? 4.992 -5.474 -18.121 1.00 31.12 292 ALA A N 1
ATOM 2135 C CA . ALA A 1 292 ? 5.625 -6.335 -19.116 1.00 31.12 292 ALA A CA 1
ATOM 2136 C C . ALA A 1 292 ? 4.630 -6.582 -20.259 1.00 31.12 292 ALA A C 1
ATOM 2138 O O . ALA A 1 292 ? 4.217 -7.716 -20.495 1.00 31.12 292 ALA A O 1
ATOM 2139 N N . ALA A 1 293 ? 4.148 -5.498 -20.870 1.00 28.02 293 ALA A N 1
ATOM 2140 C CA . ALA A 1 293 ? 3.126 -5.550 -21.916 1.00 28.02 293 ALA A CA 1
ATOM 2141 C C . ALA A 1 293 ? 3.656 -5.305 -23.335 1.00 28.02 293 ALA A C 1
ATOM 2143 O O . ALA A 1 293 ? 2.856 -5.286 -24.255 1.00 28.02 293 ALA A O 1
ATOM 2144 N N . ASP A 1 294 ? 4.970 -5.256 -23.528 1.00 30.00 294 ASP A N 1
ATOM 2145 C CA . ASP A 1 294 ? 5.579 -5.624 -24.805 1.00 30.00 294 ASP A CA 1
ATOM 2146 C C . ASP A 1 294 ? 6.635 -6.696 -24.533 1.00 30.00 294 ASP A C 1
ATOM 2148 O O . ASP A 1 294 ? 7.137 -6.790 -23.417 1.00 30.00 294 ASP A O 1
ATOM 2152 N N . TYR A 1 295 ? 6.941 -7.523 -25.534 1.00 32.38 295 TYR A N 1
ATOM 2153 C CA . TYR A 1 295 ? 7.820 -8.709 -25.514 1.00 32.38 295 TYR A CA 1
ATOM 2154 C C . TYR A 1 295 ? 7.102 -10.064 -25.314 1.00 32.38 295 TYR A C 1
ATOM 2156 O O . TYR A 1 295 ? 7.025 -10.641 -24.234 1.00 32.38 295 TYR A O 1
ATOM 2164 N N . GLY A 1 296 ? 6.635 -10.583 -26.457 1.00 28.25 296 GLY A N 1
ATOM 2165 C CA . GLY A 1 296 ? 5.919 -11.834 -26.739 1.00 28.25 296 GLY A CA 1
ATOM 2166 C C . GLY A 1 296 ? 6.062 -13.048 -25.805 1.00 28.25 296 GLY A C 1
ATOM 2167 O O . GLY A 1 296 ? 7.168 -13.455 -25.453 1.00 28.25 296 GLY A O 1
ATOM 2168 N N . ARG A 1 297 ? 4.881 -13.641 -25.535 1.00 39.31 297 ARG A N 1
ATOM 2169 C CA . ARG A 1 297 ? 4.530 -15.021 -25.116 1.00 39.31 297 ARG A CA 1
ATOM 2170 C C . ARG A 1 297 ? 5.535 -15.725 -24.171 1.00 39.31 297 ARG A C 1
ATOM 2172 O O . ARG A 1 297 ? 6.627 -16.099 -24.580 1.00 39.31 297 ARG A O 1
ATOM 2179 N N . ASN A 1 298 ? 5.090 -15.996 -22.933 1.00 49.16 298 ASN A N 1
ATOM 2180 C CA . ASN A 1 298 ? 5.762 -16.772 -21.863 1.00 49.16 298 ASN A CA 1
ATOM 2181 C C . ASN A 1 298 ? 6.917 -16.073 -21.100 1.00 49.16 298 ASN A C 1
ATOM 2183 O O . ASN A 1 298 ? 7.920 -16.714 -20.786 1.00 49.16 298 ASN A O 1
ATOM 2187 N N . GLY A 1 299 ? 6.804 -14.774 -20.796 1.00 56.50 299 GLY A N 1
ATOM 2188 C CA . GLY A 1 299 ? 7.777 -14.069 -19.946 1.00 56.50 299 GLY A CA 1
ATOM 2189 C C . GLY A 1 299 ? 7.647 -14.426 -18.457 1.00 56.50 299 GLY A C 1
ATOM 2190 O O . GLY A 1 299 ? 6.563 -14.307 -17.890 1.00 56.50 299 GLY A O 1
ATOM 2191 N N . CYS A 1 300 ? 8.759 -14.822 -17.838 1.00 65.88 300 CYS A N 1
ATOM 2192 C CA . CYS A 1 300 ? 8.898 -15.236 -16.439 1.00 65.88 300 CYS A CA 1
ATOM 2193 C C . CYS A 1 300 ? 9.976 -14.393 -15.723 1.00 65.88 300 CYS A C 1
ATOM 2195 O O . CYS A 1 300 ? 10.841 -13.793 -16.372 1.00 65.88 300 CYS A O 1
ATOM 2197 N N . ALA A 1 301 ? 9.942 -14.322 -14.389 1.00 77.25 301 ALA A N 1
ATOM 2198 C CA . ALA A 1 301 ? 10.903 -13.564 -13.586 1.00 77.25 301 ALA A CA 1
ATOM 2199 C C . ALA A 1 301 ? 11.259 -14.272 -12.268 1.00 77.25 301 ALA A C 1
ATOM 2201 O O . ALA A 1 301 ? 10.495 -14.265 -11.302 1.00 77.25 301 ALA A O 1
ATOM 2202 N N . ALA A 1 302 ? 12.485 -14.790 -12.188 1.00 80.62 302 ALA A N 1
ATOM 2203 C CA . ALA A 1 302 ? 13.024 -15.389 -10.976 1.00 80.62 302 ALA A CA 1
ATOM 2204 C C . ALA A 1 302 ? 13.622 -14.310 -10.061 1.00 80.62 302 ALA A C 1
ATOM 2206 O O . ALA A 1 302 ? 14.625 -13.670 -10.383 1.00 80.62 302 ALA A O 1
ATOM 2207 N N . VAL A 1 303 ? 13.005 -14.096 -8.900 1.00 84.50 303 VAL A N 1
ATOM 2208 C CA . VAL A 1 303 ? 13.433 -13.094 -7.912 1.00 84.50 303 VAL A CA 1
ATOM 2209 C C . VAL A 1 303 ? 14.669 -13.574 -7.147 1.00 84.50 303 VAL A C 1
ATOM 2211 O O . VAL A 1 303 ? 14.667 -14.673 -6.590 1.00 84.50 303 VAL A O 1
ATOM 2214 N N . LEU A 1 304 ? 15.712 -12.739 -7.088 1.00 85.62 304 LEU A N 1
ATOM 2215 C CA . LEU A 1 304 ? 16.887 -12.964 -6.237 1.00 85.62 304 LEU A CA 1
ATOM 2216 C C . LEU A 1 304 ? 16.810 -12.156 -4.952 1.00 85.62 304 LEU A C 1
ATOM 2218 O O . LEU A 1 304 ? 16.977 -12.716 -3.877 1.00 85.62 304 LEU A O 1
ATOM 2222 N N . VAL A 1 305 ? 16.561 -10.850 -5.065 1.00 87.81 305 VAL A N 1
ATOM 2223 C CA . VAL A 1 305 ? 16.485 -9.939 -3.920 1.00 87.81 305 VAL A CA 1
ATOM 2224 C C . VAL A 1 305 ? 15.277 -9.029 -4.084 1.00 87.81 305 VAL A C 1
ATOM 2226 O O . VAL A 1 305 ? 15.119 -8.375 -5.111 1.00 87.81 305 VAL A O 1
ATOM 2229 N N . GLU A 1 306 ? 14.444 -8.940 -3.057 1.00 87.94 306 GLU A N 1
ATOM 2230 C CA . GLU A 1 306 ? 13.375 -7.957 -2.937 1.00 87.94 306 GLU A CA 1
ATOM 2231 C C . GLU A 1 306 ? 13.587 -7.143 -1.661 1.00 87.94 306 GLU A C 1
ATOM 2233 O O . GLU A 1 306 ? 13.524 -7.679 -0.558 1.00 87.94 306 GLU A O 1
ATOM 2238 N N . VAL A 1 307 ? 13.813 -5.837 -1.801 1.00 87.81 307 VAL A N 1
ATOM 2239 C CA . VAL A 1 307 ? 13.910 -4.897 -0.682 1.00 87.81 307 VAL A CA 1
ATOM 2240 C C . VAL A 1 307 ? 12.674 -4.007 -0.667 1.00 87.81 307 VAL A C 1
ATOM 2242 O O . VAL A 1 307 ? 12.328 -3.390 -1.672 1.00 87.81 307 VAL A O 1
ATOM 2245 N N . THR A 1 308 ? 12.009 -3.913 0.482 1.00 87.25 308 THR A N 1
ATOM 2246 C CA . THR A 1 308 ? 10.822 -3.061 0.661 1.00 87.25 308 THR A CA 1
ATOM 2247 C C . THR A 1 308 ? 11.067 -1.958 1.683 1.00 87.25 308 THR A C 1
ATOM 2249 O O . THR A 1 308 ? 11.616 -2.217 2.750 1.00 87.25 308 THR A O 1
ATOM 2252 N N . ILE A 1 309 ? 10.623 -0.737 1.381 1.00 83.75 309 ILE A N 1
ATOM 2253 C CA . ILE A 1 309 ? 10.638 0.412 2.293 1.00 83.75 309 ILE A CA 1
ATOM 2254 C C . ILE A 1 309 ? 9.205 0.950 2.411 1.00 83.75 309 ILE A C 1
ATOM 2256 O O . ILE A 1 309 ? 8.695 1.538 1.451 1.00 83.75 309 ILE A O 1
ATOM 2260 N N . PRO A 1 310 ? 8.510 0.735 3.542 1.00 79.06 310 PRO A N 1
ATOM 2261 C CA . PRO A 1 310 ? 7.177 1.296 3.758 1.00 79.06 310 PRO A CA 1
ATOM 2262 C C . PRO A 1 310 ? 7.185 2.829 3.668 1.00 79.06 310 PRO A C 1
ATOM 2264 O O . PRO A 1 310 ? 8.108 3.470 4.169 1.00 79.06 310 PRO A O 1
ATOM 2267 N N . ARG A 1 311 ? 6.158 3.429 3.048 1.00 70.88 311 ARG A N 1
ATOM 2268 C CA . ARG A 1 311 ? 6.070 4.894 2.912 1.00 70.88 311 ARG A CA 1
ATOM 2269 C C . ARG A 1 311 ? 5.789 5.577 4.254 1.00 70.88 311 ARG A C 1
ATOM 2271 O O . ARG A 1 311 ? 5.111 5.011 5.124 1.00 70.88 311 ARG A O 1
ATOM 2278 N N . HIS A 1 312 ? 6.267 6.817 4.382 1.00 73.25 312 HIS A N 1
ATOM 2279 C CA . HIS A 1 312 ? 5.949 7.696 5.505 1.00 73.25 312 HIS A CA 1
ATOM 2280 C C . HIS A 1 312 ? 4.439 7.804 5.687 1.00 73.25 312 HIS A C 1
ATOM 2282 O O . HIS A 1 312 ? 3.690 7.849 4.713 1.00 73.25 312 HIS A O 1
ATOM 2288 N N . GLY A 1 313 ? 3.984 7.842 6.937 1.00 64.19 313 GLY A N 1
ATOM 2289 C CA . GLY A 1 313 ? 2.566 8.020 7.194 1.00 64.19 313 GLY A CA 1
ATOM 2290 C C . GLY A 1 313 ? 1.695 6.850 6.725 1.00 64.19 313 GLY A C 1
ATOM 2291 O O . GLY A 1 313 ? 0.486 7.029 6.677 1.00 64.19 313 GLY A O 1
ATOM 2292 N N . THR A 1 314 ? 2.224 5.638 6.522 1.00 67.44 314 THR A N 1
ATOM 2293 C CA . THR A 1 314 ? 1.401 4.420 6.354 1.00 67.44 314 THR A CA 1
ATOM 2294 C C . THR A 1 314 ? 1.220 3.650 7.668 1.00 67.44 314 THR A C 1
ATOM 2296 O O . THR A 1 314 ? 2.112 3.612 8.519 1.00 67.44 314 THR A O 1
ATOM 2299 N N . LEU A 1 315 ? 0.065 2.999 7.843 1.00 66.06 315 LEU A N 1
ATOM 2300 C CA . LEU A 1 315 ? -0.194 2.108 8.985 1.00 66.06 315 LEU A CA 1
ATOM 2301 C C . LEU A 1 315 ? 0.790 0.923 9.013 1.00 66.06 315 LEU A C 1
ATOM 2303 O O . LEU A 1 315 ? 1.225 0.492 10.080 1.00 66.06 315 LEU A O 1
ATOM 2307 N N . ALA A 1 316 ? 1.169 0.422 7.833 1.00 65.44 316 ALA A N 1
ATOM 2308 C CA . ALA A 1 316 ? 2.131 -0.665 7.690 1.00 65.44 316 ALA A CA 1
ATOM 2309 C C . ALA A 1 316 ? 3.502 -0.303 8.285 1.00 65.44 316 ALA A C 1
ATOM 2311 O O . ALA A 1 316 ? 4.075 -1.119 9.006 1.00 65.44 316 ALA A O 1
ATOM 2312 N N . ALA A 1 317 ? 3.993 0.921 8.047 1.00 72.00 317 ALA A N 1
ATOM 2313 C CA . ALA A 1 317 ? 5.245 1.405 8.628 1.00 72.00 317 ALA A CA 1
ATOM 2314 C C . ALA A 1 317 ? 5.193 1.424 10.164 1.00 72.00 317 ALA A C 1
ATOM 2316 O O . ALA A 1 317 ? 6.102 0.918 10.815 1.00 72.00 317 ALA A O 1
ATOM 2317 N N . GLN A 1 318 ? 4.103 1.942 10.744 1.00 72.94 318 GLN A N 1
ATOM 2318 C CA . GLN A 1 318 ? 3.912 2.021 12.199 1.00 72.94 318 GLN A CA 1
ATOM 2319 C C . GLN A 1 318 ? 3.832 0.636 12.855 1.00 72.94 318 GLN A C 1
ATOM 2321 O O . GLN A 1 318 ? 4.547 0.367 13.821 1.00 72.94 318 GLN A O 1
ATOM 2326 N N . GLN A 1 319 ? 3.017 -0.265 12.296 1.00 72.94 319 GLN A N 1
ATOM 2327 C CA . GLN A 1 319 ? 2.868 -1.637 12.795 1.00 72.94 319 GLN A CA 1
ATOM 2328 C C . GLN A 1 319 ? 4.193 -2.397 12.767 1.00 72.94 319 GLN A C 1
ATOM 2330 O O . GLN A 1 319 ? 4.554 -3.077 13.726 1.00 72.94 319 GLN A O 1
ATOM 2335 N N . GLN A 1 320 ? 4.925 -2.291 11.659 1.00 77.12 320 GLN A N 1
ATOM 2336 C CA . GLN A 1 320 ? 6.183 -3.007 11.500 1.00 77.12 320 GLN A CA 1
ATOM 2337 C C . GLN A 1 320 ? 7.273 -2.409 12.385 1.00 77.12 320 GLN A C 1
ATOM 2339 O O . GLN A 1 320 ? 7.960 -3.166 13.062 1.00 77.12 320 GLN A O 1
ATOM 2344 N N . TRP A 1 321 ? 7.393 -1.080 12.453 1.00 82.56 321 TRP A N 1
ATOM 2345 C CA . TRP A 1 321 ? 8.375 -0.426 13.319 1.00 82.56 321 TRP A CA 1
ATOM 2346 C C . TRP A 1 321 ? 8.239 -0.879 14.773 1.00 82.56 321 TRP A C 1
ATOM 2348 O O . TRP A 1 321 ? 9.219 -1.333 15.360 1.00 82.56 321 TRP A O 1
ATOM 2358 N N . ARG A 1 322 ? 7.019 -0.860 15.329 1.00 76.75 322 ARG A N 1
ATOM 2359 C CA . ARG A 1 322 ? 6.757 -1.332 16.698 1.00 76.75 322 ARG A CA 1
ATOM 2360 C C . ARG A 1 322 ? 7.184 -2.785 16.888 1.00 76.75 322 ARG A C 1
ATOM 2362 O O . ARG A 1 322 ? 7.908 -3.085 17.827 1.00 76.75 322 ARG A O 1
ATOM 2369 N N . ARG A 1 323 ? 6.769 -3.677 15.985 1.00 73.38 323 ARG A N 1
ATOM 2370 C CA . ARG A 1 323 ? 7.053 -5.117 16.091 1.00 73.38 323 ARG A CA 1
ATOM 2371 C C . ARG A 1 323 ? 8.542 -5.453 16.007 1.00 73.38 323 ARG A C 1
ATOM 2373 O O . ARG A 1 323 ? 8.968 -6.441 16.587 1.00 73.38 323 ARG A O 1
ATOM 2380 N N . PHE A 1 324 ? 9.318 -4.644 15.293 1.00 74.62 324 PHE A N 1
ATOM 2381 C CA . PHE A 1 324 ? 10.765 -4.817 15.173 1.00 74.62 324 PHE A CA 1
ATOM 2382 C C . PHE A 1 324 ? 11.569 -3.988 16.181 1.00 74.62 324 PHE A C 1
ATOM 2384 O O . PHE A 1 324 ? 12.794 -4.108 16.242 1.00 74.62 324 PHE A O 1
ATOM 2391 N N . THR A 1 325 ? 10.904 -3.178 17.008 1.00 67.25 325 THR A N 1
ATOM 2392 C CA . THR A 1 325 ? 11.539 -2.485 18.130 1.00 67.25 325 THR A CA 1
ATOM 2393 C C . THR A 1 325 ? 11.708 -3.482 19.278 1.00 67.25 325 THR A C 1
ATOM 2395 O O . THR A 1 325 ? 10.775 -3.729 20.032 1.00 67.25 325 THR A O 1
ATOM 2398 N N . GLY A 1 326 ? 12.896 -4.083 19.390 1.00 62.56 326 GLY A N 1
ATOM 2399 C CA . GLY A 1 326 ? 13.270 -4.960 20.511 1.00 62.56 326 GLY A CA 1
ATOM 2400 C C . GLY A 1 326 ? 13.273 -6.466 20.225 1.00 62.56 326 GLY A C 1
ATOM 2401 O O . GLY A 1 326 ? 13.682 -7.223 21.096 1.00 62.56 326 GLY A O 1
ATOM 2402 N N . ASP A 1 327 ? 12.889 -6.907 19.021 1.00 74.81 327 ASP A N 1
ATOM 2403 C CA . ASP A 1 327 ? 12.891 -8.330 18.631 1.00 74.81 327 ASP A CA 1
ATOM 2404 C C . ASP A 1 327 ? 13.589 -8.561 17.277 1.00 74.81 327 ASP A C 1
ATOM 2406 O O . ASP A 1 327 ? 13.044 -9.131 16.329 1.00 74.81 327 ASP A O 1
ATOM 2410 N N . LEU A 1 328 ? 14.818 -8.053 17.174 1.00 81.81 328 LEU A N 1
ATOM 2411 C CA . LEU A 1 328 ? 15.732 -8.315 16.064 1.00 81.81 328 LEU A CA 1
ATOM 2412 C C . LEU A 1 328 ? 16.938 -9.089 16.584 1.00 81.81 328 LEU A C 1
ATOM 2414 O O . LEU A 1 328 ? 17.544 -8.705 17.582 1.00 81.81 328 LEU A O 1
ATOM 2418 N N . ARG A 1 329 ? 17.299 -10.164 15.887 1.00 83.56 329 ARG A N 1
ATOM 2419 C CA . ARG A 1 329 ? 18.456 -11.002 16.209 1.00 83.56 329 ARG A CA 1
ATOM 2420 C C . ARG A 1 329 ? 19.445 -10.989 15.060 1.00 83.56 329 ARG A C 1
ATOM 2422 O O . ARG A 1 329 ? 19.051 -10.909 13.901 1.00 83.56 329 ARG A O 1
ATOM 2429 N N . LEU A 1 330 ? 20.731 -11.058 15.383 1.00 85.19 330 LEU A N 1
ATOM 2430 C CA . LEU A 1 330 ? 21.777 -11.245 14.386 1.00 85.19 330 LEU A CA 1
ATOM 2431 C C . LEU A 1 330 ? 21.985 -12.747 14.186 1.00 85.19 330 LEU A C 1
ATOM 2433 O O . LEU A 1 330 ? 22.509 -13.423 15.064 1.00 85.19 330 LEU A O 1
ATOM 2437 N N . GLU A 1 331 ? 21.572 -13.256 13.030 1.00 85.12 331 GLU A N 1
ATOM 2438 C CA . GLU A 1 331 ? 21.766 -14.646 12.605 1.00 85.12 331 GLU A CA 1
ATOM 2439 C C . GLU A 1 331 ? 22.702 -14.625 11.389 1.00 85.12 331 GLU A C 1
ATOM 2441 O O . GLU A 1 331 ? 22.419 -13.952 10.397 1.00 85.12 331 GLU A O 1
ATOM 2446 N N . ASP A 1 332 ? 23.865 -15.276 11.488 1.00 80.81 332 ASP A N 1
ATOM 2447 C CA . ASP A 1 332 ? 24.932 -15.249 10.469 1.00 80.81 332 ASP A CA 1
ATOM 2448 C C . ASP A 1 332 ? 25.393 -13.835 10.051 1.00 80.81 332 ASP A C 1
ATOM 2450 O O . ASP A 1 332 ? 25.805 -13.580 8.910 1.00 80.81 332 ASP A O 1
ATOM 2454 N N . GLY A 1 333 ? 25.328 -12.886 10.990 1.00 81.56 333 GLY A N 1
ATOM 2455 C CA . GLY A 1 333 ? 25.662 -11.477 10.768 1.00 81.56 333 GLY A CA 1
ATOM 2456 C C . GLY A 1 333 ? 24.588 -10.684 10.016 1.00 81.56 333 GLY A C 1
ATOM 2457 O O . GLY A 1 333 ? 24.862 -9.570 9.579 1.00 81.56 333 GLY A O 1
ATOM 2458 N N . LEU A 1 334 ? 23.381 -11.233 9.853 1.00 88.06 334 LEU A N 1
ATOM 2459 C CA . LEU A 1 334 ? 22.234 -10.555 9.252 1.00 88.06 334 LEU A CA 1
ATOM 2460 C C . LEU A 1 334 ? 21.152 -10.280 10.302 1.00 88.06 334 LEU A C 1
ATOM 2462 O O . LEU A 1 334 ? 20.819 -11.183 11.072 1.00 88.06 334 LEU A O 1
ATOM 2466 N N . PRO A 1 335 ? 20.552 -9.076 10.330 1.00 88.12 335 PRO A N 1
ATOM 2467 C CA . PRO A 1 335 ? 19.436 -8.804 11.223 1.00 88.12 335 PRO A CA 1
ATOM 2468 C C . PRO A 1 335 ? 18.182 -9.525 10.724 1.00 88.12 335 PRO A C 1
ATOM 2470 O O . PRO A 1 335 ? 17.696 -9.264 9.621 1.00 88.12 335 PRO A O 1
ATOM 2473 N N . ARG A 1 336 ? 17.647 -10.423 11.545 1.00 87.94 336 ARG A N 1
ATOM 2474 C CA . ARG A 1 336 ? 16.439 -11.203 11.281 1.00 87.94 336 ARG A CA 1
ATOM 2475 C C . ARG A 1 336 ? 15.396 -10.973 12.370 1.00 87.94 336 ARG A C 1
ATOM 2477 O O . ARG A 1 336 ? 15.755 -10.621 13.496 1.00 87.94 336 ARG A O 1
ATOM 2484 N N . PRO A 1 337 ? 14.105 -11.189 12.067 1.00 87.44 337 PRO A N 1
ATOM 2485 C CA . PRO A 1 337 ? 13.077 -11.207 13.092 1.00 87.44 337 PRO A CA 1
ATOM 2486 C C . PRO A 1 337 ? 13.409 -12.237 14.169 1.00 87.44 337 PRO A C 1
ATOM 2488 O O . PRO A 1 337 ? 13.728 -13.383 13.831 1.00 87.44 337 PRO A O 1
ATOM 2491 N N . GLY A 1 338 ? 13.307 -11.847 15.437 1.00 86.31 338 GLY A N 1
ATOM 2492 C CA . GLY A 1 338 ? 13.401 -12.773 16.556 1.00 86.31 338 GLY A CA 1
ATOM 2493 C C . GLY A 1 338 ? 12.181 -13.693 16.662 1.00 86.31 338 GLY A C 1
ATOM 2494 O O . GLY A 1 338 ? 11.243 -13.645 15.854 1.00 86.31 338 GLY A O 1
ATOM 2495 N N . THR A 1 339 ? 12.216 -14.604 17.634 1.00 86.44 339 THR A N 1
ATOM 2496 C CA . THR A 1 339 ? 11.224 -15.683 17.723 1.00 86.44 339 THR A CA 1
ATOM 2497 C C . THR A 1 339 ? 9.823 -15.168 18.063 1.00 86.44 339 THR A C 1
ATOM 2499 O O . THR A 1 339 ? 8.845 -15.683 17.519 1.00 86.44 339 THR A O 1
ATOM 2502 N N . ALA A 1 340 ? 9.696 -14.109 18.874 1.00 85.62 340 ALA A N 1
ATOM 2503 C CA . ALA A 1 340 ? 8.388 -13.557 19.233 1.00 85.62 340 ALA A CA 1
ATOM 2504 C C . ALA A 1 340 ? 7.652 -12.979 18.008 1.00 85.62 340 ALA A C 1
ATOM 2506 O O . ALA A 1 340 ? 6.452 -13.207 17.824 1.00 85.62 340 ALA A O 1
ATOM 2507 N N . TYR A 1 341 ? 8.370 -12.297 17.117 1.00 85.81 341 TYR A N 1
ATOM 2508 C CA . TYR A 1 341 ? 7.862 -11.802 15.846 1.00 85.81 341 TYR A CA 1
ATOM 2509 C C . TYR A 1 341 ? 7.414 -12.953 14.948 1.00 85.81 341 TYR A C 1
ATOM 2511 O O . TYR A 1 341 ? 6.331 -12.897 14.368 1.00 85.81 341 TYR A O 1
ATOM 2519 N N . ARG A 1 342 ? 8.231 -14.007 14.810 1.00 86.25 342 ARG A N 1
ATOM 2520 C CA . ARG A 1 342 ? 7.906 -15.151 13.938 1.00 86.25 342 ARG A CA 1
ATOM 2521 C C . ARG A 1 342 ? 6.610 -15.831 14.380 1.00 86.25 342 ARG A C 1
ATOM 2523 O O . ARG A 1 342 ? 5.752 -16.072 13.534 1.00 86.25 342 ARG A O 1
ATOM 2530 N N . ILE A 1 343 ? 6.440 -16.059 15.685 1.00 88.06 343 ILE A N 1
ATOM 2531 C CA . ILE A 1 343 ? 5.233 -16.671 16.263 1.00 88.06 343 ILE A CA 1
ATOM 2532 C C . ILE A 1 343 ? 4.005 -15.776 16.043 1.00 88.06 343 ILE A C 1
ATOM 2534 O O . ILE A 1 343 ? 3.012 -16.219 15.468 1.00 88.06 343 ILE A O 1
ATOM 2538 N N . THR A 1 344 ? 4.077 -14.497 16.427 1.00 86.19 344 THR A N 1
ATOM 2539 C CA . THR A 1 344 ? 2.949 -13.551 16.276 1.00 86.19 344 THR A CA 1
ATOM 2540 C C . THR A 1 344 ? 2.567 -13.313 14.811 1.00 86.19 344 THR A C 1
ATOM 2542 O O . THR A 1 344 ? 1.390 -13.174 14.479 1.00 86.19 344 THR A O 1
ATOM 2545 N N . SER A 1 345 ? 3.545 -13.303 13.902 1.00 84.00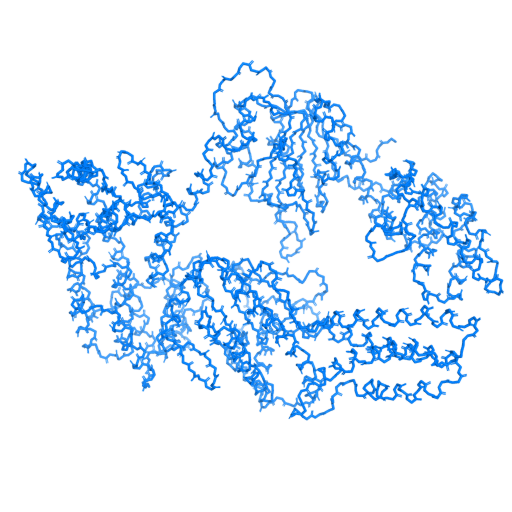 345 SER A N 1
ATOM 2546 C CA . SER A 1 345 ? 3.326 -13.170 12.458 1.00 84.00 345 SER A CA 1
ATOM 2547 C C . SER A 1 345 ? 2.697 -14.425 11.838 1.00 84.00 345 SER A C 1
ATOM 2549 O O . SER A 1 345 ? 1.811 -14.317 10.983 1.00 84.00 345 SER A O 1
ATOM 2551 N N . ALA A 1 346 ? 3.108 -15.615 12.290 1.00 86.69 346 ALA A N 1
ATOM 2552 C CA . ALA A 1 346 ? 2.499 -16.880 11.888 1.00 86.69 346 ALA A CA 1
ATOM 2553 C C . ALA A 1 346 ? 1.038 -16.971 12.356 1.00 86.69 346 ALA A C 1
ATOM 2555 O O . ALA A 1 346 ? 0.164 -17.209 11.524 1.00 86.69 346 ALA A O 1
ATOM 2556 N N . LEU A 1 347 ? 0.757 -16.674 13.632 1.00 89.56 347 LEU A N 1
ATOM 2557 C CA . LEU A 1 347 ? -0.610 -16.639 14.168 1.00 89.56 347 LEU A CA 1
ATOM 2558 C C . LEU A 1 347 ? -1.494 -15.653 13.393 1.00 89.56 347 LEU A C 1
ATOM 2560 O O . LEU A 1 347 ? -2.567 -16.019 12.926 1.00 89.56 347 LEU A O 1
ATOM 2564 N N . ARG A 1 348 ? -0.998 -14.438 13.127 1.00 83.94 348 ARG A N 1
ATOM 2565 C CA . ARG A 1 348 ? -1.730 -13.448 12.321 1.00 83.94 348 ARG A CA 1
ATOM 2566 C C . ARG A 1 348 ? -2.042 -13.941 10.904 1.00 83.94 348 ARG A C 1
ATOM 2568 O O . ARG A 1 348 ? -3.067 -13.563 10.342 1.00 83.94 348 ARG A O 1
ATOM 2575 N N . SER A 1 349 ? -1.158 -14.736 10.303 1.00 83.81 349 SER A N 1
ATOM 2576 C CA . SER A 1 349 ? -1.392 -15.304 8.968 1.00 83.81 349 SER A CA 1
ATOM 2577 C C . SER A 1 349 ? -2.515 -16.342 8.995 1.00 83.81 349 SER A C 1
ATOM 2579 O O . SER A 1 349 ? -3.335 -16.371 8.079 1.00 83.81 349 SER A O 1
ATOM 2581 N N . VAL A 1 350 ? -2.583 -17.146 10.062 1.00 85.81 350 VAL A N 1
ATOM 2582 C CA . VAL A 1 350 ? -3.688 -18.083 10.302 1.00 85.81 350 VAL A CA 1
ATOM 2583 C C . VAL A 1 350 ? -4.996 -17.318 10.533 1.00 85.81 350 VAL A C 1
ATOM 2585 O O . VAL A 1 350 ? -5.978 -17.590 9.849 1.00 85.81 350 VAL A O 1
ATOM 2588 N N . ASP A 1 351 ? -5.002 -16.297 11.393 1.00 81.62 351 ASP A N 1
ATOM 2589 C CA . ASP A 1 351 ? -6.191 -15.473 11.662 1.00 81.62 351 ASP A CA 1
ATOM 2590 C C . ASP A 1 351 ? -6.720 -14.761 10.415 1.00 81.62 351 ASP A C 1
ATOM 2592 O O . ASP A 1 351 ? -7.926 -14.752 10.158 1.00 81.62 351 ASP A O 1
ATOM 2596 N N . ALA A 1 352 ? -5.825 -14.167 9.621 1.00 80.31 352 ALA A N 1
ATOM 2597 C CA . ALA A 1 352 ? -6.190 -13.505 8.373 1.00 80.31 352 ALA A CA 1
ATOM 2598 C C . ALA A 1 352 ? -6.825 -14.490 7.383 1.00 80.31 352 ALA A C 1
ATOM 2600 O O . ALA A 1 352 ? -7.800 -14.146 6.716 1.00 80.31 352 ALA A O 1
ATOM 2601 N N . LEU A 1 353 ? -6.311 -15.723 7.320 1.00 80.62 353 LEU A N 1
ATOM 2602 C CA . LEU A 1 353 ? -6.901 -16.781 6.509 1.00 80.62 353 LEU A CA 1
ATOM 2603 C C . LEU A 1 353 ? -8.294 -17.161 7.027 1.00 80.62 353 LEU A C 1
ATOM 2605 O O . LEU A 1 353 ? -9.236 -17.206 6.236 1.00 80.62 353 LEU A O 1
ATOM 2609 N N . CYS A 1 354 ? -8.449 -17.369 8.336 1.00 80.25 354 CYS A N 1
ATOM 2610 C CA . CYS A 1 354 ? -9.732 -17.716 8.951 1.00 80.25 354 CYS A CA 1
ATOM 2611 C C . CYS A 1 354 ? -10.815 -16.641 8.743 1.00 80.25 354 CYS A C 1
ATOM 2613 O O . CYS A 1 354 ? -12.000 -16.958 8.737 1.00 80.25 354 CYS A O 1
ATOM 2615 N N . ARG A 1 355 ? -10.427 -15.376 8.545 1.00 73.12 355 ARG A N 1
ATOM 2616 C CA . ARG A 1 355 ? -11.351 -14.245 8.344 1.00 73.12 355 ARG A CA 1
ATOM 2617 C C . ARG A 1 355 ? -11.555 -13.849 6.874 1.00 73.12 355 ARG A C 1
ATOM 2619 O O . ARG A 1 355 ? -12.305 -12.918 6.601 1.00 73.12 355 ARG A O 1
ATOM 2626 N N . SER A 1 356 ? -10.892 -14.517 5.929 1.00 67.81 356 SER A N 1
ATOM 2627 C CA . SER A 1 356 ? -10.976 -14.190 4.498 1.00 67.81 356 SER A CA 1
ATOM 2628 C C . SER A 1 356 ? -12.212 -14.797 3.813 1.00 67.81 356 SER A C 1
ATOM 2630 O O . SER A 1 356 ? -12.586 -15.938 4.088 1.00 67.81 356 SER A O 1
ATOM 2632 N N . ALA A 1 357 ? -12.837 -14.044 2.897 1.00 56.84 357 ALA A N 1
ATOM 2633 C CA . ALA A 1 357 ? -14.011 -14.472 2.132 1.00 56.84 357 ALA A CA 1
ATOM 2634 C C . ALA A 1 357 ? -13.852 -14.155 0.623 1.00 56.84 357 ALA A C 1
ATOM 2636 O O . ALA A 1 357 ? -13.810 -12.977 0.269 1.00 56.84 357 ALA A O 1
ATOM 2637 N N . PRO A 1 358 ? -13.787 -15.165 -0.273 1.00 51.75 358 PRO A N 1
ATOM 2638 C CA . PRO A 1 358 ? -13.610 -16.589 0.016 1.00 51.75 358 PRO A CA 1
ATOM 2639 C C . PRO A 1 358 ? -12.164 -16.890 0.460 1.00 51.75 358 PRO A C 1
ATOM 2641 O O . PRO A 1 358 ? -11.226 -16.242 -0.008 1.00 51.75 358 PRO A O 1
ATOM 2644 N N . PRO A 1 359 ? -11.946 -17.883 1.335 1.00 52.81 359 PRO A N 1
ATOM 2645 C CA . PRO A 1 359 ? -10.606 -18.217 1.786 1.00 52.81 359 PRO A CA 1
ATOM 2646 C C . PRO A 1 359 ? -9.784 -18.892 0.682 1.00 52.81 359 PRO A C 1
ATOM 2648 O O . PRO A 1 359 ? -10.330 -19.684 -0.095 1.00 52.81 359 PRO A O 1
ATOM 2651 N N . PRO A 1 360 ? -8.467 -18.622 0.605 1.00 54.53 360 PRO A N 1
ATOM 2652 C CA . PRO A 1 360 ? -7.595 -19.248 -0.380 1.00 54.53 360 PRO A CA 1
ATOM 2653 C C . PRO A 1 360 ? -7.583 -20.772 -0.182 1.00 54.53 360 PRO A C 1
ATO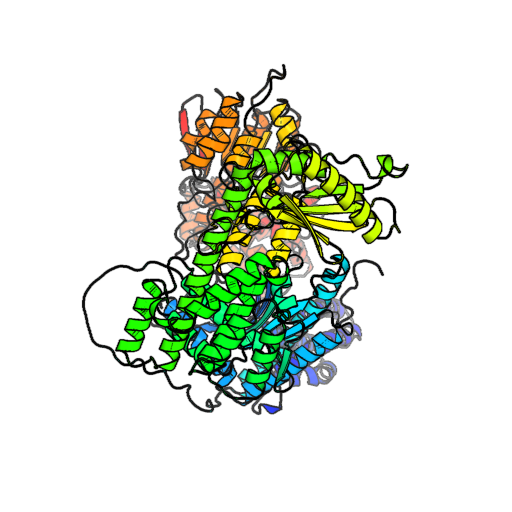M 2655 O O . PRO A 1 360 ? -7.204 -21.284 0.876 1.00 54.53 360 PRO A O 1
ATOM 2658 N N . ARG A 1 361 ? -8.042 -21.496 -1.212 1.00 53.97 361 ARG A N 1
ATOM 2659 C CA . ARG A 1 361 ? -8.249 -22.953 -1.215 1.00 53.97 361 ARG A CA 1
ATOM 2660 C C . ARG A 1 361 ? -6.931 -23.680 -0.864 1.00 53.97 361 ARG A C 1
ATOM 2662 O O . ARG A 1 361 ? -5.989 -23.645 -1.646 1.00 53.97 361 ARG A O 1
ATOM 2669 N N . ASN A 1 362 ? -6.899 -24.361 0.292 1.00 64.81 362 ASN A N 1
ATOM 2670 C CA . ASN A 1 362 ? -5.867 -25.304 0.786 1.00 64.81 362 ASN A CA 1
ATOM 2671 C C . ASN A 1 362 ? -4.638 -24.761 1.554 1.00 64.81 362 ASN A C 1
ATOM 2673 O O . ASN A 1 362 ? -3.786 -25.560 1.933 1.00 64.81 362 ASN A O 1
ATOM 2677 N N . ALA A 1 363 ? -4.527 -23.462 1.861 1.00 74.94 363 ALA A N 1
ATOM 2678 C CA . ALA A 1 363 ? -3.341 -22.941 2.571 1.00 74.94 363 ALA A CA 1
ATOM 2679 C C . ALA A 1 363 ? -3.354 -23.153 4.103 1.00 74.94 363 ALA A C 1
ATOM 2681 O O . ALA A 1 363 ? -2.302 -23.108 4.743 1.00 74.94 363 ALA A O 1
ATOM 2682 N N . ALA A 1 364 ? -4.530 -23.382 4.701 1.00 81.00 364 ALA A N 1
ATOM 2683 C CA . ALA A 1 364 ? -4.690 -23.434 6.158 1.00 81.00 364 ALA A CA 1
ATOM 2684 C C . ALA A 1 364 ? -3.841 -24.520 6.845 1.00 81.00 364 ALA A C 1
ATOM 2686 O O . ALA A 1 364 ? -3.160 -24.184 7.816 1.00 81.00 364 ALA A O 1
ATOM 2687 N N . PRO A 1 365 ? -3.802 -25.778 6.349 1.00 86.06 365 PRO A N 1
ATOM 2688 C CA . PRO A 1 365 ? -3.046 -26.831 7.017 1.00 86.06 365 PRO A CA 1
ATOM 2689 C C . PRO A 1 365 ? -1.549 -26.514 7.127 1.00 86.06 365 PRO A C 1
ATOM 2691 O O . PRO A 1 365 ? -0.965 -26.638 8.198 1.00 86.06 365 PRO A O 1
ATOM 2694 N N . ALA A 1 366 ? -0.944 -26.006 6.049 1.00 85.38 366 ALA A N 1
ATOM 2695 C CA . ALA A 1 366 ? 0.475 -25.655 6.022 1.00 85.38 366 ALA A CA 1
ATOM 2696 C C . ALA A 1 366 ? 0.821 -24.497 6.976 1.00 85.38 366 ALA A C 1
ATOM 2698 O O . ALA A 1 366 ? 1.881 -24.500 7.601 1.00 85.38 366 ALA A O 1
ATOM 2699 N N . LEU A 1 367 ? -0.065 -23.504 7.112 1.00 85.88 367 LEU A N 1
ATOM 2700 C CA . LEU A 1 367 ? 0.143 -22.387 8.040 1.00 85.88 367 LEU A CA 1
ATOM 2701 C C . LEU A 1 367 ? 0.022 -22.823 9.504 1.00 85.88 367 LEU A C 1
ATOM 2703 O O . LEU A 1 367 ? 0.819 -22.378 10.330 1.00 85.88 367 LEU A O 1
ATOM 2707 N N . ILE A 1 368 ? -0.933 -23.704 9.814 1.00 90.25 368 ILE A N 1
ATOM 2708 C CA . ILE A 1 368 ? -1.108 -24.257 11.163 1.00 90.25 368 ILE A CA 1
ATOM 2709 C C . ILE A 1 368 ? 0.082 -25.145 11.532 1.00 90.25 368 ILE A C 1
ATOM 2711 O O . ILE A 1 368 ? 0.662 -24.945 12.595 1.00 90.25 368 ILE A O 1
ATOM 2715 N N . ALA A 1 369 ? 0.518 -26.034 10.636 1.00 89.19 369 ALA A N 1
ATOM 2716 C CA . ALA A 1 369 ? 1.699 -26.869 10.859 1.00 89.19 369 ALA A CA 1
ATOM 2717 C C . ALA A 1 369 ? 2.973 -26.027 11.054 1.00 89.19 369 ALA A C 1
ATOM 2719 O O . ALA A 1 369 ? 3.795 -26.302 11.927 1.00 89.19 369 ALA A O 1
ATOM 2720 N N . LYS A 1 370 ? 3.120 -24.928 10.299 1.00 88.44 370 LYS A N 1
ATOM 2721 C CA . LYS A 1 370 ? 4.221 -23.972 10.492 1.00 88.44 370 LYS A CA 1
ATOM 2722 C C . LYS A 1 370 ? 4.170 -23.298 11.866 1.00 88.44 370 LYS A C 1
ATOM 2724 O O . LYS A 1 370 ? 5.213 -23.138 12.499 1.00 88.44 370 LYS A O 1
ATOM 2729 N N . LEU A 1 371 ? 2.987 -22.882 12.322 1.00 92.00 371 LEU A N 1
ATOM 2730 C CA . LEU A 1 371 ? 2.805 -22.303 13.655 1.00 92.00 371 LEU A CA 1
ATOM 2731 C C . LEU A 1 371 ? 3.121 -23.331 14.750 1.00 92.00 371 LEU A C 1
ATOM 2733 O O . LEU A 1 371 ? 3.855 -23.010 15.681 1.00 92.00 371 LEU A O 1
ATOM 2737 N N . HIS A 1 372 ? 2.632 -24.563 14.602 1.00 93.50 372 HIS A N 1
ATOM 2738 C CA . HIS A 1 372 ? 2.941 -25.669 15.502 1.00 93.50 372 HIS A CA 1
ATOM 2739 C C . HIS A 1 372 ? 4.452 -25.913 15.585 1.00 93.50 372 HIS A C 1
ATOM 2741 O O . HIS A 1 372 ? 4.994 -25.901 16.685 1.00 93.50 372 HIS A O 1
ATOM 2747 N N . GLY A 1 373 ? 5.161 -26.006 14.455 1.00 90.19 373 GLY A N 1
ATOM 2748 C CA . GLY A 1 373 ? 6.618 -26.176 14.442 1.00 90.19 373 GLY A CA 1
ATOM 2749 C C . GLY A 1 373 ? 7.376 -25.061 15.177 1.00 90.19 373 GLY A C 1
ATOM 2750 O O . GLY A 1 373 ? 8.314 -25.338 15.920 1.00 90.19 373 GLY A O 1
ATOM 2751 N N . LEU A 1 374 ? 6.940 -23.800 15.046 1.00 89.31 374 LEU A N 1
ATOM 2752 C CA . LEU A 1 374 ? 7.535 -22.672 15.783 1.00 89.31 374 LEU A CA 1
ATOM 2753 C C . LEU A 1 374 ? 7.309 -22.751 17.300 1.00 89.31 374 LEU A C 1
ATOM 2755 O O . LEU A 1 374 ? 8.115 -22.223 18.060 1.00 89.31 374 LEU A O 1
ATOM 2759 N N . LEU A 1 375 ? 6.212 -23.368 17.738 1.00 91.25 375 LEU A N 1
ATOM 2760 C CA . LEU A 1 375 ? 5.834 -23.470 19.149 1.00 91.25 375 LEU A CA 1
ATOM 2761 C C . LEU A 1 375 ? 6.349 -24.749 19.812 1.00 91.25 375 LEU A C 1
ATOM 2763 O O . LEU A 1 375 ? 6.646 -24.726 21.005 1.00 91.25 375 LEU A O 1
ATOM 2767 N N . ALA A 1 376 ? 6.455 -25.844 19.061 1.00 88.38 376 ALA A N 1
ATOM 2768 C CA . ALA A 1 376 ? 6.907 -27.144 19.542 1.00 88.38 376 ALA A CA 1
ATOM 2769 C C . ALA A 1 376 ? 8.431 -27.213 19.705 1.00 88.38 376 ALA A C 1
ATOM 2771 O O . ALA A 1 376 ? 8.912 -27.918 20.591 1.00 88.38 376 ALA A O 1
ATOM 2772 N N . ASN A 1 377 ? 9.196 -26.452 18.912 1.00 79.50 377 ASN A N 1
ATOM 2773 C CA . ASN A 1 377 ? 10.651 -26.401 19.035 1.00 79.50 377 ASN A CA 1
ATOM 2774 C C . ASN A 1 377 ? 11.061 -25.910 20.437 1.00 79.50 377 ASN A C 1
ATOM 2776 O O . ASN A 1 377 ? 10.700 -24.819 20.886 1.00 79.50 377 ASN A O 1
ATOM 2780 N N . GLN A 1 378 ? 11.789 -26.748 21.176 1.00 68.31 378 GLN A N 1
ATOM 2781 C CA . GLN A 1 378 ? 12.200 -26.476 22.556 1.00 68.31 378 GLN A CA 1
ATOM 2782 C C . GLN A 1 378 ? 13.637 -25.958 22.622 1.00 68.31 378 GLN A C 1
ATOM 2784 O O . GLN A 1 378 ? 14.505 -26.579 23.228 1.00 68.31 378 GLN A O 1
ATOM 2789 N N . ASP A 1 379 ? 13.893 -24.812 21.998 1.00 82.94 379 ASP A N 1
ATOM 2790 C CA . ASP A 1 379 ? 15.169 -24.113 22.140 1.00 82.94 379 ASP A CA 1
ATOM 2791 C C . ASP A 1 379 ? 15.052 -22.878 23.052 1.00 82.94 379 ASP A C 1
ATOM 2793 O O . ASP A 1 379 ? 13.962 -22.357 23.322 1.00 82.94 379 ASP A O 1
ATOM 2797 N N . GLN A 1 380 ? 16.205 -22.401 23.540 1.00 81.19 380 GLN A N 1
ATOM 2798 C CA . GLN A 1 380 ? 16.293 -21.188 24.362 1.00 81.19 380 GLN A CA 1
ATOM 2799 C C . GLN A 1 380 ? 15.686 -19.983 23.631 1.00 81.19 380 GLN A C 1
ATOM 2801 O O . GLN A 1 380 ? 14.991 -19.164 24.223 1.00 81.19 380 GLN A O 1
ATOM 2806 N N . ALA A 1 381 ? 15.885 -19.917 22.313 1.00 80.31 381 ALA A N 1
ATOM 2807 C CA . ALA A 1 381 ? 15.366 -18.867 21.455 1.00 80.31 381 ALA A CA 1
ATOM 2808 C C . ALA A 1 381 ? 13.835 -18.738 21.529 1.00 80.31 381 ALA A C 1
ATOM 2810 O O . ALA A 1 381 ? 13.331 -17.613 21.601 1.00 80.31 381 ALA A O 1
ATOM 2811 N N . THR A 1 382 ? 13.121 -19.863 21.501 1.00 83.00 382 THR A N 1
ATOM 2812 C CA . THR A 1 382 ? 11.661 -19.949 21.605 1.00 83.00 382 THR A CA 1
ATOM 2813 C C . THR A 1 382 ? 11.188 -19.668 23.020 1.00 83.00 382 THR A C 1
ATOM 2815 O O . THR A 1 382 ? 10.237 -18.904 23.190 1.00 83.00 382 THR A O 1
ATOM 2818 N N . ALA A 1 383 ? 11.875 -20.200 24.034 1.00 83.50 383 ALA A N 1
ATOM 2819 C CA . ALA A 1 383 ? 11.572 -19.903 25.433 1.00 83.50 383 ALA A CA 1
ATOM 2820 C C . ALA A 1 383 ? 11.666 -18.394 25.731 1.00 83.50 383 ALA A C 1
ATOM 2822 O O . ALA A 1 383 ? 10.712 -17.816 26.251 1.00 83.50 383 ALA A O 1
ATOM 2823 N N . ASP A 1 384 ? 12.752 -17.741 25.309 1.00 85.25 384 ASP A N 1
ATOM 2824 C CA . ASP A 1 384 ? 12.949 -16.294 25.455 1.00 85.25 384 ASP A CA 1
ATOM 2825 C C . ASP A 1 384 ? 11.882 -15.499 24.693 1.00 85.25 384 ASP A C 1
ATOM 2827 O O . ASP A 1 384 ? 11.376 -14.492 25.185 1.00 85.25 384 ASP A O 1
ATOM 2831 N N . GLY A 1 385 ? 11.506 -15.965 23.496 1.00 86.31 385 GLY A N 1
ATOM 2832 C CA . GLY A 1 385 ? 10.445 -15.353 22.698 1.00 86.31 385 GLY A CA 1
ATOM 2833 C C . GLY A 1 385 ? 9.095 -15.372 23.417 1.00 86.31 385 GLY A C 1
ATOM 2834 O O . GLY A 1 385 ? 8.426 -14.344 23.497 1.00 86.31 385 GLY A O 1
ATOM 2835 N N . ILE A 1 386 ? 8.709 -16.514 23.990 1.00 91.38 386 ILE A N 1
ATOM 2836 C CA . ILE A 1 386 ? 7.465 -16.647 24.761 1.00 91.38 386 ILE A CA 1
ATOM 2837 C C . ILE A 1 386 ? 7.531 -15.852 26.068 1.00 91.38 386 ILE A C 1
ATOM 2839 O O . ILE A 1 386 ? 6.556 -15.186 26.414 1.00 91.38 386 ILE A O 1
ATOM 2843 N N . ALA A 1 387 ? 8.668 -15.850 26.768 1.00 89.69 387 ALA A N 1
ATOM 2844 C CA . ALA A 1 387 ? 8.861 -15.045 27.973 1.00 89.69 387 ALA A CA 1
ATOM 2845 C C . ALA A 1 387 ? 8.729 -13.542 27.680 1.00 89.69 387 ALA A C 1
ATOM 2847 O O . ALA A 1 387 ? 8.048 -12.827 28.415 1.00 89.69 387 ALA A O 1
ATOM 2848 N N . ALA A 1 388 ? 9.298 -13.073 26.565 1.00 87.50 388 ALA A N 1
ATOM 2849 C CA . ALA A 1 388 ? 9.160 -11.694 26.111 1.00 87.50 388 ALA A CA 1
ATOM 2850 C C . ALA A 1 388 ? 7.708 -11.330 25.765 1.00 87.50 388 ALA A C 1
ATOM 2852 O O . ALA A 1 388 ? 7.296 -10.201 26.015 1.00 87.50 388 ALA A O 1
ATOM 2853 N N . ILE A 1 389 ? 6.919 -12.264 25.217 1.00 89.75 389 ILE A N 1
ATOM 2854 C CA . ILE A 1 389 ? 5.476 -12.064 24.996 1.00 89.75 389 ILE A CA 1
ATOM 2855 C C . ILE A 1 389 ? 4.739 -12.009 26.340 1.00 89.75 389 ILE A C 1
ATOM 2857 O O . ILE A 1 389 ? 4.000 -11.060 26.589 1.00 89.75 389 ILE A O 1
ATOM 2861 N N . ARG A 1 390 ? 4.987 -12.970 27.239 1.00 92.00 390 ARG A N 1
ATOM 2862 C CA . ARG A 1 390 ? 4.365 -13.033 28.573 1.00 92.00 390 ARG A CA 1
ATOM 2863 C C . ARG A 1 390 ? 4.616 -11.760 29.381 1.00 92.00 390 ARG A C 1
ATOM 2865 O O . ARG A 1 390 ? 3.690 -11.250 29.996 1.00 92.00 390 ARG A O 1
ATOM 2872 N N . ALA A 1 391 ? 5.830 -11.210 29.323 1.00 89.50 391 ALA A N 1
ATOM 2873 C CA . ALA A 1 391 ? 6.209 -9.977 30.015 1.00 89.50 391 ALA A CA 1
ATOM 2874 C C . ALA A 1 391 ? 5.442 -8.727 29.539 1.00 89.50 391 ALA A C 1
ATOM 2876 O O . ALA A 1 391 ? 5.433 -7.713 30.235 1.00 89.50 391 ALA A O 1
ATOM 2877 N N . ARG A 1 392 ? 4.788 -8.772 28.368 1.00 87.75 392 ARG A N 1
ATOM 2878 C CA . ARG A 1 392 ? 3.926 -7.678 27.887 1.00 87.75 392 ARG A CA 1
ATOM 2879 C C . ARG A 1 392 ? 2.528 -7.698 28.504 1.00 87.75 392 ARG A C 1
ATOM 2881 O O . ARG A 1 392 ? 1.814 -6.700 28.396 1.00 87.75 392 ARG A O 1
ATOM 2888 N N . ILE A 1 393 ? 2.136 -8.791 29.159 1.00 91.00 393 ILE A N 1
ATOM 2889 C CA . ILE A 1 393 ? 0.930 -8.842 29.986 1.00 91.00 393 ILE A CA 1
ATOM 2890 C C . ILE A 1 393 ? 1.279 -8.170 31.317 1.00 91.00 393 ILE A C 1
ATOM 2892 O O . ILE A 1 393 ? 2.125 -8.668 32.058 1.00 91.00 393 ILE A O 1
ATOM 2896 N N . ARG A 1 394 ? 0.660 -7.018 31.613 1.00 86.69 394 ARG A N 1
ATOM 2897 C CA . ARG A 1 394 ? 0.925 -6.294 32.867 1.00 86.69 394 ARG A CA 1
ATOM 2898 C C . ARG A 1 394 ? 0.583 -7.168 34.073 1.00 86.69 394 ARG A C 1
ATOM 2900 O O . ARG A 1 394 ? -0.389 -7.926 34.055 1.00 86.69 394 ARG A O 1
ATOM 2907 N N . GLU A 1 395 ? 1.372 -7.014 35.129 1.00 85.56 395 GLU A N 1
ATOM 2908 C CA . GLU A 1 395 ? 1.157 -7.714 36.390 1.00 85.56 395 GLU A CA 1
ATOM 2909 C C . GLU A 1 395 ? -0.258 -7.446 36.932 1.00 85.56 395 GLU A C 1
ATOM 2911 O O . GLU A 1 395 ? -0.751 -6.320 36.889 1.00 85.56 395 GLU A O 1
ATOM 2916 N N . GLY A 1 396 ? -0.934 -8.503 37.388 1.00 84.12 396 GLY A N 1
ATOM 2917 C CA . GLY A 1 396 ? -2.287 -8.426 37.949 1.00 84.12 396 GLY A CA 1
ATOM 2918 C C . GLY A 1 396 ? -3.445 -8.375 36.943 1.00 84.12 396 GLY A C 1
ATOM 2919 O O . GLY A 1 396 ? -4.587 -8.442 37.380 1.00 84.12 396 GLY A O 1
ATOM 2920 N N . VAL A 1 397 ? -3.200 -8.307 35.625 1.00 89.88 397 VAL A N 1
ATOM 2921 C CA . VAL A 1 397 ? -4.290 -8.208 34.626 1.00 89.88 397 VAL A CA 1
ATOM 2922 C C . VAL A 1 397 ? -5.002 -9.538 34.366 1.00 89.88 397 VAL A C 1
ATOM 2924 O O . VAL A 1 397 ? -6.222 -9.547 34.245 1.00 89.88 397 VAL A O 1
ATOM 2927 N N . ALA A 1 398 ? -4.262 -10.646 34.255 1.00 94.12 398 ALA A N 1
ATOM 2928 C CA . ALA A 1 398 ? -4.837 -11.969 33.969 1.00 94.12 398 ALA A CA 1
ATOM 2929 C C . ALA A 1 398 ? -4.136 -13.130 34.721 1.00 94.12 398 ALA A C 1
ATOM 2931 O O . ALA A 1 398 ? -3.633 -14.074 34.093 1.00 94.12 398 ALA A O 1
ATOM 2932 N N . PRO A 1 399 ? -3.993 -13.052 36.061 1.00 95.44 399 PRO A N 1
ATOM 2933 C CA . PRO A 1 399 ? -3.262 -14.053 36.839 1.00 95.44 399 PRO A CA 1
ATOM 2934 C C . PRO A 1 399 ? -3.903 -15.451 36.821 1.00 95.44 399 PRO A C 1
ATOM 2936 O O . PRO A 1 399 ? -3.169 -16.443 36.810 1.00 95.44 399 PRO A O 1
ATOM 2939 N N . LEU A 1 400 ? -5.238 -15.565 36.809 1.00 96.75 400 LEU A N 1
ATOM 2940 C CA . LEU A 1 400 ? -5.927 -16.861 36.801 1.00 96.75 400 LEU A CA 1
ATOM 2941 C C . LEU A 1 400 ? -5.757 -17.566 35.456 1.00 96.75 400 LEU A C 1
ATOM 2943 O O . LEU A 1 400 ? -5.481 -18.764 35.422 1.00 96.75 400 LEU A O 1
ATOM 2947 N N . SER A 1 401 ? -5.854 -16.816 34.362 1.00 96.94 401 SER A N 1
ATOM 2948 C CA . SER A 1 401 ? -5.661 -17.296 32.997 1.00 96.94 401 SER A CA 1
ATOM 2949 C C . SER A 1 401 ? -4.240 -17.791 32.792 1.00 96.94 401 SER A C 1
ATOM 2951 O O . SER A 1 401 ? -4.054 -18.899 32.303 1.00 96.94 401 SER A O 1
ATOM 2953 N N . LEU A 1 402 ? -3.229 -17.029 33.228 1.00 96.44 402 LEU A N 1
ATOM 2954 C CA . LEU A 1 402 ? -1.831 -17.466 33.154 1.00 96.44 402 LEU A CA 1
ATOM 2955 C C . LEU A 1 402 ? -1.597 -18.762 33.938 1.00 96.44 402 LEU A C 1
ATOM 2957 O O . LEU A 1 402 ? -0.970 -19.682 33.421 1.00 96.44 402 LEU A O 1
ATOM 2961 N N . LYS A 1 403 ? -2.159 -18.873 35.147 1.00 95.69 403 LYS A N 1
ATOM 2962 C CA . LYS A 1 403 ? -2.068 -20.095 35.955 1.00 95.69 403 LYS A CA 1
ATOM 2963 C C . LYS A 1 403 ? -2.779 -21.285 35.300 1.00 95.69 403 LYS A C 1
ATOM 2965 O O . LYS A 1 403 ? -2.275 -22.402 35.361 1.00 95.69 403 LYS A O 1
ATOM 2970 N N . ALA A 1 404 ? -3.945 -21.062 34.696 1.00 95.94 404 ALA A N 1
ATOM 2971 C CA . ALA A 1 404 ? -4.689 -22.096 33.983 1.00 95.94 404 ALA A CA 1
ATOM 2972 C C . ALA A 1 404 ? -3.950 -22.557 32.717 1.00 95.94 404 ALA A C 1
ATOM 2974 O O . ALA A 1 404 ? -3.918 -23.755 32.444 1.00 95.94 404 ALA A O 1
ATOM 2975 N N . ILE A 1 405 ? -3.303 -21.634 31.995 1.00 96.38 405 ILE A N 1
ATOM 2976 C CA . ILE A 1 405 ? -2.422 -21.950 30.864 1.00 96.38 405 ILE A CA 1
ATOM 2977 C C . ILE A 1 405 ? -1.264 -22.829 31.333 1.00 96.38 405 ILE A C 1
ATOM 2979 O O . ILE A 1 405 ? -1.058 -23.890 30.756 1.00 96.38 405 ILE A O 1
ATOM 2983 N N . ASP A 1 406 ? -0.560 -22.444 32.402 1.00 93.81 406 ASP A N 1
ATOM 2984 C CA . ASP A 1 406 ? 0.576 -23.207 32.944 1.00 93.81 406 ASP A CA 1
ATOM 2985 C C . ASP A 1 406 ? 0.187 -24.647 33.364 1.00 93.81 406 ASP A C 1
ATOM 2987 O O . ASP A 1 406 ? 1.046 -25.523 33.450 1.00 93.81 406 ASP A O 1
ATOM 2991 N N . GLY A 1 407 ? -1.105 -24.910 33.603 1.00 91.62 407 GLY A N 1
ATOM 2992 C CA . GLY A 1 407 ? -1.649 -26.226 33.954 1.00 91.62 407 GLY A CA 1
ATOM 2993 C C . GLY A 1 407 ? -2.038 -27.134 32.777 1.00 91.62 407 GLY A C 1
ATOM 2994 O O . GLY A 1 407 ? -2.460 -28.265 33.017 1.00 91.62 407 GLY A O 1
ATOM 2995 N N . LEU A 1 408 ? -1.938 -26.680 31.521 1.00 92.25 408 LEU A N 1
ATOM 2996 C CA . LEU A 1 408 ? -2.272 -27.501 30.345 1.00 92.25 408 LEU A CA 1
ATOM 2997 C C . LEU A 1 408 ? -1.196 -28.569 30.077 1.00 92.25 408 LEU A C 1
ATOM 2999 O O . LEU A 1 408 ? -0.026 -28.356 30.357 1.00 92.25 408 LEU A O 1
ATOM 3003 N N . GLY A 1 409 ? -1.559 -29.721 29.505 1.00 86.44 409 GLY A N 1
ATOM 3004 C CA . GLY A 1 409 ? -0.604 -30.821 29.278 1.00 86.44 409 GLY A CA 1
ATOM 3005 C C . GLY A 1 409 ? 0.360 -30.629 28.095 1.00 86.44 409 GLY A C 1
ATOM 3006 O O . GLY A 1 409 ? 1.447 -31.201 28.093 1.00 86.44 409 GLY A O 1
ATOM 3007 N N . ASP A 1 410 ? -0.019 -29.830 27.094 1.00 89.81 410 ASP A N 1
ATOM 3008 C CA . ASP A 1 410 ? 0.753 -29.623 25.862 1.00 89.81 410 ASP A CA 1
ATOM 3009 C C . ASP A 1 410 ? 1.479 -28.268 25.887 1.00 89.81 410 ASP A C 1
ATOM 3011 O O . ASP A 1 410 ? 0.851 -27.209 25.876 1.00 89.81 410 ASP A O 1
ATOM 3015 N N . ILE A 1 411 ? 2.815 -28.298 25.882 1.00 90.50 411 ILE A N 1
ATOM 3016 C CA . ILE A 1 411 ? 3.674 -27.105 25.947 1.00 90.50 411 ILE A CA 1
ATOM 3017 C C . ILE A 1 411 ? 3.480 -26.174 24.738 1.00 90.50 411 ILE A C 1
ATOM 3019 O O . ILE A 1 411 ? 3.528 -24.954 24.900 1.00 90.50 411 ILE A O 1
ATOM 3023 N N . ALA A 1 412 ? 3.266 -26.697 23.528 1.00 92.62 412 ALA A N 1
ATOM 3024 C CA . ALA A 1 412 ? 3.051 -25.858 22.349 1.00 92.62 412 ALA A CA 1
ATOM 3025 C C . ALA A 1 412 ? 1.720 -25.098 22.463 1.00 92.62 412 ALA A C 1
ATOM 3027 O O . ALA A 1 412 ? 1.652 -23.906 22.149 1.00 92.62 412 ALA A O 1
ATOM 3028 N N . VAL A 1 413 ? 0.694 -25.759 23.005 1.00 94.44 413 VAL A N 1
ATOM 3029 C CA . VAL A 1 413 ? -0.606 -25.152 23.320 1.00 94.44 413 VAL A CA 1
ATOM 3030 C C . VAL A 1 413 ? -0.481 -24.113 24.439 1.00 94.44 413 VAL A C 1
ATOM 3032 O O . VAL A 1 413 ? -1.009 -23.010 24.293 1.00 94.44 413 VAL A O 1
ATOM 3035 N N . GLN A 1 414 ? 0.267 -24.403 25.513 1.00 94.56 414 GLN A N 1
ATOM 3036 C CA . GLN A 1 414 ? 0.546 -23.425 26.576 1.00 94.56 414 GLN A CA 1
ATOM 3037 C C . GLN A 1 414 ? 1.144 -22.137 25.994 1.00 94.56 414 GLN A C 1
ATOM 3039 O O . GLN A 1 414 ? 0.650 -21.033 26.228 1.00 94.56 414 GLN A O 1
ATOM 3044 N N . ARG A 1 415 ? 2.200 -22.290 25.185 1.00 94.50 415 ARG A N 1
ATOM 3045 C CA . ARG A 1 415 ? 2.909 -21.185 24.533 1.00 94.50 415 ARG A CA 1
ATOM 3046 C C . ARG A 1 415 ? 1.976 -20.380 23.633 1.00 94.50 415 ARG A C 1
ATOM 3048 O O . ARG A 1 415 ? 1.996 -19.154 23.701 1.00 94.50 415 ARG A O 1
ATOM 3055 N N . LEU A 1 416 ? 1.137 -21.043 22.835 1.00 95.31 416 LEU A N 1
ATOM 3056 C CA . LEU A 1 416 ? 0.157 -20.371 21.982 1.00 95.31 416 LEU A CA 1
ATOM 3057 C C . LEU A 1 416 ? -0.859 -19.564 22.793 1.00 95.31 416 LEU A C 1
ATOM 3059 O O . LEU A 1 416 ? -1.127 -18.415 22.447 1.00 95.31 416 LEU A O 1
ATOM 3063 N N . PHE A 1 417 ? -1.396 -20.120 23.881 1.00 96.81 417 PHE A N 1
ATOM 3064 C CA . PHE A 1 417 ? -2.362 -19.395 24.702 1.00 96.81 417 PHE A CA 1
ATOM 3065 C C . PHE A 1 417 ? -1.759 -18.193 25.424 1.00 96.81 417 PHE A C 1
ATOM 3067 O O . PHE A 1 417 ? -2.469 -17.209 25.601 1.00 96.81 417 PHE A O 1
ATOM 3074 N N . VAL A 1 418 ? -0.463 -18.198 25.760 1.00 95.75 418 VAL A N 1
ATOM 3075 C CA . VAL A 1 418 ? 0.224 -16.975 26.217 1.00 95.75 418 VAL A CA 1
ATOM 3076 C C . VAL A 1 418 ? 0.176 -15.889 25.137 1.00 95.75 418 VAL A C 1
ATOM 3078 O O . VAL A 1 418 ? -0.096 -14.732 25.451 1.00 95.75 418 VAL A O 1
ATOM 3081 N N . VAL A 1 419 ? 0.406 -16.249 23.868 1.00 94.38 419 VAL A N 1
ATOM 3082 C CA . VAL A 1 419 ? 0.346 -15.292 22.749 1.00 94.38 419 VAL A CA 1
ATOM 3083 C C . VAL A 1 419 ? -1.074 -14.779 22.528 1.00 94.38 419 VAL A C 1
ATOM 3085 O O . VAL A 1 419 ? -1.266 -13.573 22.415 1.00 94.38 419 VAL A O 1
ATOM 3088 N N . ILE A 1 420 ? -2.069 -15.669 22.506 1.00 95.50 420 ILE A N 1
ATOM 3089 C CA . ILE A 1 420 ? -3.480 -15.291 22.346 1.00 95.50 420 ILE A CA 1
ATOM 3090 C C . ILE A 1 420 ? -3.920 -14.390 23.508 1.00 95.50 420 ILE A C 1
ATOM 3092 O O . ILE A 1 420 ? -4.484 -13.325 23.275 1.00 95.50 420 ILE A O 1
ATOM 3096 N N . LEU A 1 421 ? -3.615 -14.765 24.755 1.00 95.94 421 LEU A N 1
ATOM 3097 C CA . LEU A 1 421 ? -3.961 -13.975 25.936 1.00 95.94 421 LEU A CA 1
ATOM 3098 C C . LEU A 1 421 ? -3.329 -12.579 25.888 1.00 95.94 421 LEU A C 1
ATOM 3100 O O . LEU A 1 421 ? -3.994 -11.599 26.207 1.00 95.94 421 LEU A O 1
ATOM 3104 N N . GLU A 1 422 ? -2.071 -12.462 25.459 1.00 93.12 422 GLU A N 1
ATOM 3105 C CA . GLU A 1 422 ? -1.416 -11.161 25.296 1.00 93.12 422 GLU A CA 1
ATOM 3106 C C . GLU A 1 422 ? -2.115 -10.276 24.255 1.00 93.12 422 GLU A C 1
ATOM 3108 O O . GLU A 1 422 ? -2.366 -9.097 24.530 1.00 93.12 422 GLU A O 1
ATOM 3113 N N . GLN A 1 423 ? -2.500 -10.846 23.109 1.00 91.69 423 GLN A N 1
ATOM 3114 C CA . GLN A 1 423 ? -3.225 -10.127 22.060 1.00 91.69 423 GLN A CA 1
ATOM 3115 C C . GLN A 1 423 ? -4.610 -9.668 22.528 1.00 91.69 423 GLN A C 1
ATOM 3117 O O . GLN A 1 423 ? -4.998 -8.536 22.235 1.00 91.69 423 GLN A O 1
ATOM 3122 N N . LEU A 1 424 ? -5.324 -10.499 23.296 1.00 92.56 424 LEU A N 1
ATOM 3123 C CA . LEU A 1 424 ? -6.618 -10.155 23.894 1.00 92.56 424 LEU A CA 1
ATOM 3124 C C . LEU A 1 424 ? -6.460 -9.046 24.950 1.00 92.56 424 LEU A C 1
ATOM 3126 O O . LEU A 1 424 ? -7.155 -8.031 24.890 1.00 92.56 424 LEU A O 1
ATOM 3130 N N . CYS A 1 425 ? -5.497 -9.181 25.867 1.00 91.31 425 CYS A N 1
ATOM 3131 C CA . CYS A 1 425 ? -5.208 -8.178 26.896 1.00 91.31 425 CYS A CA 1
ATOM 3132 C C . CYS A 1 425 ? -4.896 -6.799 26.298 1.00 91.31 425 CYS A C 1
ATOM 3134 O O . CYS A 1 425 ? -5.389 -5.786 26.802 1.00 91.31 425 CYS A O 1
ATOM 3136 N N . GLN A 1 426 ? -4.093 -6.749 25.229 1.00 87.00 426 GLN A N 1
ATOM 3137 C CA . GLN A 1 426 ? -3.777 -5.500 24.531 1.00 87.00 426 GLN A CA 1
ATOM 3138 C C . GLN A 1 426 ? -4.952 -4.989 23.696 1.00 87.00 426 GLN A C 1
ATOM 3140 O O . GLN A 1 426 ? -5.290 -3.811 23.784 1.00 87.00 426 GLN A O 1
ATOM 3145 N N . GLY A 1 427 ? -5.577 -5.856 22.897 1.00 86.88 427 GLY A N 1
ATOM 3146 C CA . GLY A 1 427 ? -6.628 -5.475 21.956 1.00 86.88 427 GLY A CA 1
ATOM 3147 C C . GLY A 1 427 ? -7.888 -4.938 22.632 1.00 86.88 427 GLY A C 1
ATOM 3148 O O . GLY A 1 427 ? -8.482 -3.985 22.131 1.00 86.88 427 GLY A O 1
ATOM 3149 N N . TYR A 1 428 ? -8.259 -5.501 23.784 1.00 86.19 428 TYR A N 1
ATOM 3150 C CA . TYR A 1 428 ? -9.430 -5.082 24.562 1.00 86.19 428 TYR A CA 1
ATOM 3151 C C . TYR A 1 428 ? -9.097 -4.121 25.710 1.00 86.19 428 TYR A C 1
ATOM 3153 O O . TYR A 1 428 ? -9.983 -3.763 26.480 1.00 86.19 428 TYR A O 1
ATOM 3161 N N . GLY A 1 429 ? -7.836 -3.689 25.843 1.00 84.25 429 GLY A N 1
ATOM 3162 C CA . GLY A 1 429 ? -7.443 -2.700 26.850 1.00 84.25 429 GLY A CA 1
ATOM 3163 C C . GLY A 1 429 ? -7.668 -3.157 28.296 1.00 84.25 429 GLY A C 1
ATOM 3164 O O . GLY A 1 429 ? -7.961 -2.333 29.162 1.00 84.25 429 GLY A O 1
ATOM 3165 N N . LEU A 1 430 ? -7.513 -4.454 28.593 1.00 88.31 430 LEU A N 1
ATOM 3166 C CA . LEU A 1 430 ? -7.793 -5.012 29.928 1.00 88.31 430 LEU A CA 1
ATOM 3167 C C . LEU A 1 430 ? -6.922 -4.376 31.024 1.00 88.31 430 LEU A C 1
ATOM 3169 O O . LEU A 1 430 ? -7.332 -4.232 32.167 1.00 88.31 430 LEU A O 1
ATOM 3173 N N . ALA A 1 431 ? -5.735 -3.896 30.661 1.00 83.31 431 ALA A N 1
ATOM 3174 C CA . ALA A 1 431 ? -4.856 -3.167 31.570 1.00 83.31 431 ALA A CA 1
ATOM 3175 C C . ALA A 1 431 ? -5.417 -1.817 32.068 1.00 83.31 431 ALA A C 1
ATOM 3177 O O . ALA A 1 431 ? -4.856 -1.251 33.005 1.00 83.31 431 ALA A O 1
ATOM 3178 N N . THR A 1 432 ? -6.452 -1.280 31.417 1.00 78.12 432 THR A N 1
ATOM 3179 C CA . THR A 1 432 ? -7.090 0.004 31.760 1.00 78.12 432 THR A CA 1
ATOM 3180 C C . THR A 1 432 ? -8.490 -0.148 32.355 1.00 78.12 432 THR A C 1
ATOM 3182 O O . THR A 1 432 ? -9.002 0.803 32.930 1.00 78.12 432 THR A O 1
ATOM 3185 N N . ASP A 1 433 ? -9.100 -1.333 32.266 1.00 82.62 433 ASP A N 1
ATOM 3186 C CA . ASP A 1 433 ? -10.431 -1.623 32.810 1.00 82.62 433 ASP A CA 1
ATOM 3187 C C . ASP A 1 433 ? -10.348 -2.835 33.748 1.00 82.62 433 ASP A C 1
ATOM 3189 O O . ASP A 1 433 ? -10.499 -3.984 33.332 1.00 82.62 433 ASP A O 1
ATOM 3193 N N . LYS A 1 434 ? -10.057 -2.573 35.030 1.00 83.69 434 LYS A N 1
ATOM 3194 C CA . LYS A 1 434 ? -9.822 -3.613 36.050 1.00 83.69 434 LYS A CA 1
ATOM 3195 C C . LYS A 1 434 ? -11.032 -4.532 36.257 1.00 83.69 434 LYS A C 1
ATOM 3197 O O . LYS A 1 434 ? -10.852 -5.723 36.517 1.00 83.69 434 LYS A O 1
ATOM 3202 N N . ALA A 1 435 ? -12.249 -3.998 36.147 1.00 85.44 435 ALA A N 1
ATOM 3203 C CA . ALA A 1 435 ? -13.472 -4.772 36.339 1.00 85.44 435 ALA A CA 1
ATOM 3204 C C . ALA A 1 435 ? -13.686 -5.750 35.174 1.00 85.44 435 ALA A C 1
ATOM 3206 O O . ALA A 1 435 ? -13.880 -6.946 35.405 1.00 85.44 435 ALA A O 1
ATOM 3207 N N . LEU A 1 436 ? -13.536 -5.271 33.932 1.00 89.69 436 LEU A N 1
ATOM 3208 C CA . LEU A 1 436 ? -13.556 -6.140 32.756 1.00 89.69 436 LEU A CA 1
ATOM 3209 C C . LEU A 1 436 ? -12.410 -7.158 32.790 1.00 89.69 436 LEU A C 1
ATOM 3211 O O . LEU A 1 436 ? -12.639 -8.327 32.499 1.00 89.69 436 LEU A O 1
ATOM 3215 N N . ALA A 1 437 ? -11.199 -6.748 33.179 1.00 91.25 437 ALA A N 1
ATOM 3216 C CA . ALA A 1 437 ? -10.053 -7.648 33.292 1.00 91.25 437 ALA A CA 1
ATOM 3217 C C . ALA A 1 437 ? -10.322 -8.796 34.270 1.00 91.25 437 ALA A C 1
ATOM 3219 O O . ALA A 1 437 ? -10.084 -9.949 33.931 1.00 91.25 437 ALA A O 1
ATOM 3220 N N . THR A 1 438 ? -10.892 -8.497 35.440 1.00 92.00 438 THR A N 1
ATOM 3221 C CA . THR A 1 438 ? -11.231 -9.507 36.454 1.00 92.00 438 THR A CA 1
ATOM 3222 C C . THR A 1 438 ? -12.304 -10.475 35.949 1.00 92.00 438 THR A C 1
ATOM 3224 O O . THR A 1 438 ? -12.156 -11.692 36.087 1.00 92.00 438 THR A O 1
ATOM 3227 N N . ALA A 1 439 ? -13.367 -9.953 35.325 1.00 92.44 439 ALA A N 1
ATOM 3228 C CA . ALA A 1 439 ? -14.437 -10.776 34.764 1.00 92.44 439 ALA A CA 1
ATOM 3229 C C . ALA A 1 439 ? -13.933 -11.668 33.616 1.00 92.44 439 ALA A C 1
ATOM 3231 O O . ALA A 1 439 ? -14.249 -12.859 33.562 1.00 92.44 439 ALA A O 1
ATOM 3232 N N . PHE A 1 440 ? -13.111 -11.104 32.728 1.00 95.06 440 PHE A N 1
ATOM 3233 C CA . PHE A 1 440 ? -12.477 -11.824 31.631 1.00 95.06 440 PHE A CA 1
ATOM 3234 C C . PHE A 1 440 ? -11.520 -12.905 32.140 1.00 95.06 440 PHE A C 1
ATOM 3236 O O . PHE A 1 440 ? -11.588 -14.033 31.663 1.00 95.06 440 PHE A O 1
ATOM 3243 N N . ASP A 1 441 ? -10.663 -12.592 33.116 1.00 96.06 441 ASP A N 1
ATOM 3244 C CA . ASP A 1 441 ? -9.648 -13.511 33.636 1.00 96.06 441 ASP A CA 1
ATOM 3245 C C . ASP A 1 441 ? -10.277 -14.775 34.237 1.00 96.06 441 ASP A C 1
ATOM 3247 O O . ASP A 1 441 ? -9.890 -15.894 33.897 1.00 96.06 441 ASP A O 1
ATOM 3251 N N . GLY A 1 442 ? -11.308 -14.610 35.073 1.00 94.19 442 GLY A N 1
ATOM 3252 C CA . GLY A 1 442 ? -12.049 -15.739 35.637 1.00 94.19 442 GLY A CA 1
ATOM 3253 C C . GLY A 1 442 ? -12.782 -16.561 34.571 1.00 94.19 442 GLY A C 1
ATOM 3254 O O . GLY A 1 442 ? -12.755 -17.794 34.602 1.00 94.19 442 GLY A O 1
ATOM 3255 N N . TRP A 1 443 ? -13.406 -15.890 33.599 1.00 95.38 443 TRP A N 1
ATOM 3256 C CA . TRP A 1 443 ? -14.136 -16.549 32.516 1.00 95.38 443 TRP A CA 1
ATOM 3257 C C . TRP A 1 443 ? -13.206 -17.326 31.576 1.00 95.38 443 TRP A C 1
ATOM 3259 O O . TRP A 1 443 ? -13.462 -18.498 31.304 1.00 95.38 443 TRP A O 1
ATOM 3269 N N . PHE A 1 444 ? -12.113 -16.717 31.115 1.00 95.56 444 PHE A N 1
ATOM 3270 C CA . PHE A 1 444 ? -11.158 -17.339 30.199 1.00 95.56 444 PHE A CA 1
ATOM 3271 C C . PHE A 1 444 ? -10.469 -18.538 30.859 1.00 95.56 444 PHE A C 1
ATOM 3273 O O . PHE A 1 444 ? -10.447 -19.628 30.279 1.00 95.56 444 PHE A O 1
ATOM 3280 N N . ALA A 1 445 ? -10.015 -18.386 32.110 1.00 96.19 445 ALA A N 1
ATOM 3281 C CA . ALA A 1 445 ? -9.426 -19.473 32.891 1.00 96.19 445 ALA A CA 1
ATOM 3282 C C . ALA A 1 445 ? -10.356 -20.695 33.007 1.00 96.19 445 ALA A C 1
ATOM 3284 O O . ALA A 1 445 ? -9.899 -21.832 32.891 1.00 96.19 445 ALA A O 1
ATOM 3285 N N . ALA A 1 446 ? -11.665 -20.477 33.173 1.00 94.25 446 ALA A N 1
ATOM 3286 C CA . ALA A 1 446 ? -12.652 -21.552 33.274 1.00 94.25 446 ALA A CA 1
ATOM 3287 C C . ALA A 1 446 ? -12.921 -22.285 31.944 1.00 94.25 446 ALA A C 1
ATOM 3289 O O . ALA A 1 446 ? -13.406 -23.417 31.962 1.00 94.25 446 ALA A O 1
ATOM 3290 N N . LYS A 1 447 ? -12.635 -21.667 30.789 1.00 93.62 447 LYS A N 1
ATOM 3291 C CA . LYS A 1 447 ? -12.850 -22.270 29.458 1.00 93.62 447 LYS A CA 1
ATOM 3292 C C . LYS A 1 447 ? -11.635 -23.027 28.926 1.00 93.62 447 LYS A C 1
ATOM 3294 O O . LYS A 1 447 ? -11.812 -23.934 28.116 1.00 93.62 447 LYS A O 1
ATOM 3299 N N . LEU A 1 448 ? -10.431 -22.713 29.407 1.00 92.94 448 LEU A N 1
ATOM 3300 C CA . LEU A 1 448 ? -9.187 -23.342 28.952 1.00 92.94 448 LEU A CA 1
ATOM 3301 C C . LEU A 1 448 ? -9.162 -24.879 29.063 1.00 92.94 448 LEU A C 1
ATOM 3303 O O . LEU A 1 448 ? -8.735 -25.503 28.095 1.00 92.94 448 LEU A O 1
ATOM 3307 N N . PRO A 1 449 ? -9.637 -25.531 30.147 1.00 88.25 449 PRO A N 1
ATOM 3308 C CA . PRO A 1 449 ? -9.607 -26.996 30.232 1.00 88.25 449 PRO A CA 1
ATOM 3309 C C . PRO A 1 449 ? -10.425 -27.712 29.144 1.00 88.25 449 PRO A C 1
ATOM 3311 O O . PRO A 1 449 ? -10.100 -28.839 28.789 1.00 88.25 449 PRO A O 1
ATOM 3314 N N . GLY A 1 450 ? -11.464 -27.061 28.606 1.00 86.69 450 GLY A N 1
ATOM 3315 C CA . GLY A 1 450 ? -12.352 -27.588 27.560 1.00 86.69 450 GLY A CA 1
ATOM 3316 C C . GLY A 1 450 ? -12.167 -26.911 26.200 1.00 86.69 450 GLY A C 1
ATOM 3317 O O . GLY A 1 450 ? -13.118 -26.831 25.424 1.00 86.69 450 GLY A O 1
ATOM 3318 N N . TYR A 1 451 ? -10.979 -26.364 25.913 1.00 92.12 451 TYR A N 1
ATOM 3319 C CA . TYR A 1 451 ? -10.765 -25.520 24.732 1.00 92.12 451 TYR A CA 1
ATOM 3320 C C . TYR A 1 451 ? -11.102 -26.205 23.400 1.00 92.12 451 TYR A C 1
ATOM 3322 O O . TYR A 1 451 ? -11.592 -25.544 22.488 1.00 92.12 451 TYR A O 1
ATOM 3330 N N . ALA A 1 452 ? -10.857 -27.514 23.286 1.00 88.69 452 ALA A N 1
ATOM 3331 C CA . ALA A 1 452 ? -11.093 -28.265 22.057 1.00 88.69 452 ALA A CA 1
ATOM 3332 C C . ALA A 1 452 ? -12.585 -28.371 21.703 1.00 88.69 452 ALA A C 1
ATOM 3334 O O . ALA A 1 452 ? -12.936 -28.274 20.530 1.00 88.69 452 ALA A O 1
ATOM 3335 N N . ASP A 1 453 ? -13.458 -28.484 22.707 1.00 88.50 453 ASP A N 1
ATOM 3336 C CA . ASP A 1 453 ? -14.910 -28.598 22.510 1.00 88.50 453 ASP A CA 1
ATOM 3337 C C . ASP A 1 453 ? -15.555 -27.260 22.120 1.00 88.50 453 ASP A C 1
ATOM 3339 O O . ASP A 1 453 ? -16.611 -27.218 21.491 1.00 88.50 453 ASP A O 1
ATOM 3343 N N . LEU A 1 454 ? -14.917 -26.151 22.501 1.00 85.56 454 LEU A N 1
ATOM 3344 C CA . LEU A 1 454 ? -15.370 -24.785 22.223 1.00 85.56 454 LEU A CA 1
ATOM 3345 C C . LEU A 1 454 ? -14.764 -24.204 20.938 1.00 85.56 454 LEU A C 1
ATOM 3347 O O . LEU A 1 454 ? -15.156 -23.119 20.506 1.00 85.56 454 LEU A O 1
ATOM 3351 N N . ALA A 1 455 ? -13.790 -24.892 20.341 1.00 87.38 455 ALA A N 1
ATOM 3352 C CA . ALA A 1 455 ? -13.057 -24.404 19.187 1.00 87.38 455 ALA A CA 1
ATOM 3353 C C . ALA A 1 455 ? -13.982 -24.221 17.974 1.00 87.38 455 ALA A C 1
ATOM 3355 O O . ALA A 1 455 ? -14.602 -25.168 17.491 1.00 87.38 455 ALA A O 1
ATOM 3356 N N . SER A 1 456 ? -14.032 -23.001 17.432 1.00 83.94 456 SER A N 1
ATOM 3357 C CA . SER A 1 456 ? -14.877 -22.675 16.280 1.00 83.94 456 SER A CA 1
ATOM 3358 C C . SER A 1 456 ? -14.035 -22.185 15.105 1.00 83.94 456 SER A C 1
ATOM 3360 O O . SER A 1 456 ? -13.730 -20.998 14.990 1.00 83.94 456 SER A O 1
ATOM 3362 N N . LEU A 1 457 ? -13.680 -23.104 14.203 1.00 87.12 457 LEU A N 1
ATOM 3363 C CA . LEU A 1 457 ? -13.019 -22.779 12.936 1.00 87.12 457 LEU A CA 1
ATOM 3364 C C . LEU A 1 457 ? -14.044 -22.588 11.801 1.00 87.12 457 LEU A C 1
ATOM 3366 O O . LEU A 1 457 ? -15.059 -23.289 11.764 1.00 87.12 457 LEU A O 1
ATOM 3370 N N . PRO A 1 458 ? -13.778 -21.695 10.828 1.00 87.00 458 PRO A N 1
ATOM 3371 C CA . PRO A 1 458 ? -14.617 -21.556 9.640 1.00 87.00 458 PRO A CA 1
ATOM 3372 C C . PRO A 1 458 ? -14.769 -22.882 8.884 1.00 87.00 458 PRO A C 1
ATOM 3374 O O . PRO A 1 458 ? -13.800 -23.624 8.721 1.00 87.00 458 PRO A O 1
ATOM 3377 N N . ALA A 1 459 ? -15.961 -23.151 8.342 1.00 85.50 459 ALA A N 1
ATOM 3378 C CA . ALA A 1 459 ? -16.275 -24.419 7.670 1.00 85.50 459 ALA A CA 1
ATOM 3379 C C . ALA A 1 459 ? -15.291 -24.781 6.539 1.00 85.50 459 ALA A C 1
ATOM 3381 O O . ALA A 1 459 ? -14.925 -25.940 6.359 1.00 85.50 459 ALA A O 1
ATOM 3382 N N . THR A 1 460 ? -14.820 -23.777 5.804 1.00 80.06 460 THR A N 1
ATOM 3383 C CA . THR A 1 460 ? -13.817 -23.897 4.736 1.00 80.06 460 THR A CA 1
ATOM 3384 C C . THR A 1 460 ? -12.441 -24.324 5.250 1.00 80.06 460 THR A C 1
ATOM 3386 O O . THR A 1 460 ? -11.779 -25.149 4.621 1.00 80.06 460 THR A O 1
ATOM 3389 N N . VAL A 1 461 ? -12.016 -23.800 6.402 1.00 85.00 461 VAL A N 1
ATOM 3390 C CA . VAL A 1 461 ? -10.765 -24.181 7.072 1.00 85.00 461 VAL A CA 1
ATOM 3391 C C . VAL A 1 461 ? -10.878 -25.606 7.600 1.00 85.00 461 VAL A C 1
ATOM 3393 O O . VAL A 1 461 ? -10.001 -26.427 7.334 1.00 85.00 461 VAL A O 1
ATOM 3396 N N . SER A 1 462 ? -11.993 -25.932 8.254 1.00 87.31 462 SER A N 1
ATOM 3397 C CA . SER A 1 462 ? -12.284 -27.282 8.746 1.00 87.31 462 SER A CA 1
ATOM 3398 C C . SER A 1 462 ? -12.289 -28.320 7.618 1.00 87.31 462 SER A C 1
ATOM 3400 O O . SER A 1 462 ? -11.728 -29.404 7.773 1.00 87.31 462 SER A O 1
ATOM 3402 N N . ALA A 1 463 ? -12.849 -27.984 6.450 1.00 85.50 463 ALA A N 1
ATOM 3403 C CA . ALA A 1 463 ? -12.819 -28.847 5.269 1.00 85.50 463 ALA A CA 1
ATOM 3404 C C . ALA A 1 463 ? -11.392 -29.066 4.732 1.00 85.50 463 ALA A C 1
ATOM 3406 O O . ALA A 1 463 ? -11.032 -30.194 4.394 1.00 85.50 463 ALA A O 1
ATOM 3407 N N . ALA A 1 464 ? -10.559 -28.019 4.693 1.00 84.00 464 ALA A N 1
ATOM 3408 C CA . ALA A 1 464 ? -9.164 -28.129 4.264 1.00 84.00 464 ALA A CA 1
ATOM 3409 C C . ALA A 1 464 ? -8.320 -28.977 5.233 1.00 84.00 464 ALA A C 1
ATOM 3411 O O . ALA A 1 464 ? -7.509 -29.790 4.791 1.00 84.00 464 ALA A O 1
ATOM 3412 N N . ILE A 1 465 ? -8.537 -28.827 6.544 1.00 86.81 465 ILE A N 1
ATOM 3413 C CA . ILE A 1 465 ? -7.897 -29.656 7.577 1.00 86.81 465 ILE A CA 1
ATOM 3414 C C . ILE A 1 465 ? -8.322 -31.117 7.423 1.00 86.81 465 ILE A C 1
ATOM 3416 O O . ILE A 1 465 ? -7.471 -32.004 7.425 1.00 86.81 465 ILE A O 1
ATOM 3420 N N . LYS A 1 466 ? -9.620 -31.379 7.220 1.00 86.94 466 LYS A N 1
ATOM 3421 C CA . LYS A 1 466 ? -10.124 -32.735 6.968 1.00 86.94 466 LYS A CA 1
ATOM 3422 C C . LYS A 1 466 ? -9.447 -33.365 5.748 1.00 86.94 466 LYS A C 1
ATOM 3424 O O . LYS A 1 466 ? -8.935 -34.471 5.849 1.00 86.94 466 LYS A O 1
ATOM 3429 N N . ALA A 1 467 ? -9.349 -32.634 4.638 1.00 85.19 467 ALA A N 1
ATOM 3430 C CA . ALA A 1 467 ? -8.678 -33.121 3.436 1.00 85.19 467 ALA A CA 1
ATOM 3431 C C . ALA A 1 467 ? -7.177 -33.404 3.649 1.00 85.19 467 ALA A C 1
ATOM 3433 O O . ALA A 1 467 ? -6.644 -34.343 3.063 1.00 85.19 467 ALA A O 1
ATOM 3434 N N . ALA A 1 468 ? -6.481 -32.613 4.474 1.00 84.81 468 ALA A N 1
ATOM 3435 C CA . ALA A 1 468 ? -5.085 -32.875 4.838 1.00 84.81 468 ALA A CA 1
ATOM 3436 C C . ALA A 1 468 ? -4.944 -34.115 5.737 1.00 84.81 468 ALA A C 1
ATOM 3438 O O . ALA A 1 468 ? -4.032 -34.919 5.536 1.00 84.81 468 ALA A O 1
ATOM 3439 N N . LYS A 1 469 ? -5.880 -34.300 6.676 1.00 86.31 469 LYS A N 1
ATOM 3440 C CA . LYS A 1 469 ? -5.961 -35.484 7.537 1.00 86.31 469 LYS A CA 1
ATOM 3441 C C . LYS A 1 469 ? -6.197 -36.758 6.728 1.00 86.31 469 LYS A C 1
ATOM 3443 O O . LYS A 1 469 ? -5.485 -37.735 6.930 1.00 86.31 469 LYS A O 1
ATOM 3448 N N . ASP A 1 470 ? -7.122 -36.723 5.771 1.00 87.25 470 ASP A N 1
ATOM 3449 C CA . ASP A 1 470 ? -7.428 -37.860 4.893 1.00 87.25 470 ASP A CA 1
ATOM 3450 C C . ASP A 1 470 ? -6.218 -38.263 4.020 1.00 87.25 470 ASP A C 1
ATOM 3452 O O . ASP A 1 470 ? -6.091 -39.419 3.625 1.00 87.25 470 ASP A O 1
ATOM 3456 N N . LYS A 1 471 ? -5.291 -37.327 3.763 1.00 84.19 471 LYS A N 1
ATOM 3457 C CA . LYS A 1 471 ? -4.022 -37.555 3.046 1.00 84.19 471 LYS A CA 1
ATOM 3458 C C . LYS A 1 471 ? -2.853 -37.979 3.948 1.00 84.19 471 LYS A C 1
ATOM 3460 O O . LYS A 1 471 ? -1.745 -38.143 3.449 1.00 84.19 471 LYS A O 1
ATOM 3465 N N . GLY A 1 472 ? -3.062 -38.118 5.259 1.00 83.12 472 GLY A N 1
ATOM 3466 C CA . GLY A 1 472 ? -2.014 -38.492 6.217 1.00 83.12 472 GLY A CA 1
ATOM 3467 C C . GLY A 1 472 ? -0.995 -37.390 6.539 1.00 83.12 472 GLY A C 1
ATOM 3468 O O . GLY A 1 472 ? 0.010 -37.668 7.184 1.00 83.12 472 GLY A O 1
ATOM 3469 N N . ALA A 1 473 ? -1.240 -36.142 6.128 1.00 76.31 473 ALA A N 1
ATOM 3470 C CA . ALA A 1 473 ? -0.323 -35.010 6.307 1.00 76.31 473 ALA A CA 1
ATOM 3471 C C . ALA A 1 473 ? -0.673 -34.130 7.531 1.00 76.31 473 ALA A C 1
ATOM 3473 O O . ALA A 1 473 ? -0.452 -32.920 7.503 1.00 76.31 473 ALA A O 1
ATOM 3474 N N . TRP A 1 474 ? -1.279 -34.708 8.577 1.00 88.31 474 TRP A N 1
ATOM 3475 C CA . TRP A 1 474 ? -1.804 -33.977 9.740 1.00 88.31 474 TRP A CA 1
ATOM 3476 C C . TRP A 1 474 ? -1.490 -34.701 11.053 1.00 88.31 474 TRP A C 1
ATOM 3478 O O . TRP A 1 474 ? -1.898 -35.851 11.221 1.00 88.31 474 TRP A O 1
ATOM 3488 N N . SER A 1 475 ? -0.791 -34.041 11.981 1.00 88.81 475 SER A N 1
ATOM 3489 C CA . SER A 1 475 ? -0.420 -34.616 13.283 1.00 88.81 475 SER A CA 1
ATOM 3490 C C . SER A 1 475 ? -1.398 -34.249 14.409 1.00 88.81 475 SER A C 1
ATOM 3492 O O . SER A 1 475 ? -2.180 -33.301 14.296 1.00 88.81 475 SER A O 1
ATOM 3494 N N . ASP A 1 476 ? -1.329 -34.970 15.534 1.00 88.44 476 ASP A N 1
ATOM 3495 C CA . ASP A 1 476 ? -2.118 -34.655 16.736 1.00 88.44 476 ASP A CA 1
ATOM 3496 C C . ASP A 1 476 ? -1.756 -33.278 17.319 1.00 88.44 476 ASP A C 1
ATOM 3498 O O . ASP A 1 476 ? -2.637 -32.545 17.771 1.00 88.44 476 ASP A O 1
ATOM 3502 N N . GLY A 1 477 ? -0.482 -32.878 17.232 1.00 88.94 477 GLY A N 1
ATOM 3503 C CA . GLY A 1 477 ? -0.041 -31.537 17.627 1.00 88.94 477 GLY A CA 1
ATOM 3504 C C . GLY A 1 477 ? -0.626 -30.441 16.730 1.00 88.94 477 GLY A C 1
ATOM 3505 O O . GLY A 1 477 ? -1.097 -29.419 17.230 1.00 88.94 477 GLY A O 1
ATOM 3506 N N . ASP A 1 478 ? -0.719 -30.675 15.414 1.00 91.75 478 ASP A N 1
ATOM 3507 C CA . ASP A 1 478 ? -1.387 -29.735 14.499 1.00 91.75 478 ASP A CA 1
ATOM 3508 C C . ASP A 1 478 ? -2.882 -29.602 14.830 1.00 91.75 478 ASP A C 1
ATOM 3510 O O . ASP A 1 478 ? -3.442 -28.505 14.772 1.00 91.75 478 ASP A O 1
ATOM 3514 N N . ALA A 1 479 ? -3.533 -30.704 15.226 1.00 91.06 479 ALA A N 1
ATOM 3515 C CA . ALA A 1 479 ? -4.928 -30.701 15.660 1.00 91.06 479 ALA A CA 1
ATOM 3516 C C . ALA A 1 479 ? -5.138 -29.918 16.971 1.00 91.06 479 ALA A C 1
ATOM 3518 O O . ALA A 1 479 ? -6.107 -29.157 17.083 1.00 91.06 479 ALA A O 1
ATOM 3519 N N . ALA A 1 480 ? -4.226 -30.056 17.938 1.00 92.25 480 ALA A N 1
ATOM 3520 C CA . ALA A 1 480 ? -4.259 -29.310 19.195 1.00 92.25 480 ALA A CA 1
ATOM 3521 C C . ALA A 1 480 ? -4.081 -27.799 18.961 1.00 92.25 480 ALA A C 1
ATOM 3523 O O . ALA A 1 480 ? -4.867 -26.991 19.460 1.00 92.25 480 ALA A O 1
ATOM 3524 N N . ILE A 1 481 ? -3.122 -27.410 18.113 1.00 94.88 481 ILE A N 1
ATOM 3525 C CA . ILE A 1 481 ? -2.903 -26.010 17.722 1.00 94.88 481 ILE A CA 1
ATOM 3526 C C . ILE A 1 481 ? -4.098 -25.446 16.946 1.00 94.88 481 ILE A C 1
ATOM 3528 O O . ILE A 1 481 ? -4.536 -24.332 17.236 1.00 94.88 481 ILE A O 1
ATOM 3532 N N . ALA A 1 482 ? -4.681 -26.201 16.009 1.00 92.88 482 ALA A N 1
ATOM 3533 C CA . ALA A 1 482 ? -5.889 -25.780 15.297 1.00 92.88 482 ALA A CA 1
ATOM 3534 C C . ALA A 1 482 ? -7.062 -25.522 16.258 1.00 92.88 482 ALA A C 1
ATOM 3536 O O . ALA A 1 482 ? -7.776 -24.528 16.115 1.00 92.88 482 ALA A O 1
ATOM 3537 N N . SER A 1 483 ? -7.227 -26.383 17.264 1.00 93.81 483 SER A N 1
ATOM 3538 C CA . SER A 1 483 ? -8.260 -26.241 18.294 1.00 93.81 483 SER A CA 1
ATOM 3539 C C . SER A 1 483 ? -8.012 -25.022 19.187 1.00 93.81 483 SER A C 1
ATOM 3541 O O . SER A 1 483 ? -8.935 -24.262 19.469 1.00 93.81 483 SER A O 1
ATOM 3543 N N . ALA A 1 484 ? -6.760 -24.766 19.575 1.00 94.56 484 ALA A N 1
ATOM 3544 C CA . ALA A 1 484 ? -6.388 -23.582 20.348 1.00 94.56 484 ALA A CA 1
ATOM 3545 C C . ALA A 1 484 ? -6.617 -22.271 19.571 1.00 94.56 484 ALA A C 1
ATOM 3547 O O . ALA A 1 484 ? -7.163 -21.317 20.126 1.00 94.56 484 ALA A O 1
ATOM 3548 N N . VAL A 1 485 ? -6.287 -22.237 18.272 1.00 93.31 485 VAL A N 1
ATOM 3549 C CA . VAL A 1 485 ? -6.642 -21.118 17.376 1.00 93.31 485 VAL A CA 1
ATOM 3550 C C . VAL A 1 485 ? -8.162 -20.947 17.302 1.00 93.31 485 VAL A C 1
ATOM 3552 O O . VAL A 1 485 ? -8.664 -19.830 17.420 1.00 93.31 485 VAL A O 1
ATOM 3555 N N . GLY A 1 486 ? -8.906 -22.046 17.151 1.00 92.62 486 GLY A N 1
ATOM 3556 C CA . GLY A 1 486 ? -10.368 -22.033 17.136 1.00 92.62 486 GLY A CA 1
ATOM 3557 C C . GLY A 1 486 ? -10.980 -21.486 18.429 1.00 92.62 486 GLY A C 1
ATOM 3558 O O . GLY A 1 486 ? -11.953 -20.735 18.356 1.00 92.62 486 GLY A O 1
ATOM 3559 N N . LEU A 1 487 ? -10.407 -21.804 19.599 1.00 94.38 487 LEU A N 1
ATOM 3560 C CA . LEU A 1 487 ? -10.815 -21.189 20.866 1.00 94.38 487 LEU A CA 1
ATOM 3561 C C . LEU A 1 487 ? -10.512 -19.687 20.857 1.00 94.38 487 LEU A C 1
ATOM 3563 O O . LEU A 1 487 ? -11.372 -18.904 21.244 1.00 94.38 487 LEU A O 1
ATOM 3567 N N . GLY A 1 488 ? -9.328 -19.274 20.396 1.00 93.31 488 GLY A N 1
ATOM 3568 C CA . GLY A 1 488 ? -8.966 -17.858 20.276 1.00 93.31 488 GLY A CA 1
ATOM 3569 C C . GLY A 1 488 ? -9.993 -17.064 19.463 1.00 93.31 488 GLY A C 1
ATOM 3570 O O . GLY A 1 488 ? -10.506 -16.057 19.941 1.00 93.31 488 GLY A O 1
ATOM 3571 N N . LEU A 1 489 ? -10.382 -17.569 18.286 1.00 91.19 489 LEU A N 1
ATOM 3572 C CA . LEU A 1 489 ? -11.418 -16.953 17.446 1.00 91.19 489 LEU A CA 1
ATOM 3573 C C . LEU A 1 489 ? -12.778 -16.864 18.153 1.00 91.19 489 LEU A C 1
ATOM 3575 O O . LEU A 1 489 ? -13.454 -15.838 18.049 1.00 91.19 489 LEU A O 1
ATOM 3579 N N . TRP A 1 490 ? -13.169 -17.920 18.871 1.00 92.56 490 TRP A N 1
ATOM 3580 C CA . TRP A 1 490 ? -14.406 -17.948 19.651 1.00 92.56 490 TRP A CA 1
ATOM 3581 C C . TRP A 1 490 ? -14.386 -16.927 20.796 1.00 92.56 490 TRP A C 1
ATOM 3583 O O . TRP A 1 490 ? -15.356 -16.193 20.985 1.00 92.56 490 TRP A O 1
ATOM 3593 N N . VAL A 1 491 ? -13.264 -16.819 21.514 1.00 93.69 491 VAL A N 1
ATOM 3594 C CA . VAL A 1 491 ? -13.074 -15.824 22.575 1.00 93.69 491 VAL A CA 1
ATOM 3595 C C . VAL A 1 491 ? -13.141 -14.409 22.013 1.00 93.69 491 VAL A C 1
ATOM 3597 O O . VAL A 1 491 ? -13.871 -13.588 22.565 1.00 93.69 491 VAL A O 1
ATOM 3600 N N . SER A 1 492 ? -12.459 -14.118 20.900 1.00 91.38 492 SER A N 1
ATOM 3601 C CA . SER A 1 492 ? -12.549 -12.799 20.267 1.00 91.38 492 SER A CA 1
ATOM 3602 C C . SER A 1 492 ? -13.993 -12.485 19.858 1.00 91.38 492 SER A C 1
ATOM 3604 O O . SER A 1 492 ? -14.458 -11.382 20.102 1.00 91.38 492 SER A O 1
ATOM 3606 N N . ALA A 1 493 ? -14.753 -13.444 19.316 1.00 89.38 493 ALA A N 1
ATOM 3607 C CA . ALA A 1 493 ? -16.168 -13.229 18.988 1.00 89.38 493 ALA A CA 1
ATOM 3608 C C . ALA A 1 493 ? -17.039 -12.952 20.232 1.00 89.38 493 ALA A C 1
ATOM 3610 O O . ALA A 1 493 ? -17.907 -12.078 20.198 1.00 89.38 493 ALA A O 1
ATOM 3611 N N . ALA A 1 494 ? -16.795 -13.654 21.343 1.00 90.75 494 ALA A N 1
ATOM 3612 C CA . ALA A 1 494 ? -17.481 -13.403 22.611 1.00 90.75 494 ALA A CA 1
ATOM 3613 C C . ALA A 1 494 ? -17.154 -12.009 23.176 1.00 90.75 494 ALA A C 1
ATOM 3615 O O . ALA A 1 494 ? -18.045 -11.329 23.688 1.00 90.75 494 ALA A O 1
ATOM 3616 N N . MET A 1 495 ? -15.901 -11.570 23.039 1.00 90.50 495 MET A N 1
ATOM 3617 C CA . MET A 1 495 ? -15.460 -10.229 23.422 1.00 90.50 495 MET A CA 1
ATOM 3618 C C . MET A 1 495 ? -16.071 -9.139 22.534 1.00 90.50 495 MET A C 1
ATOM 3620 O O . MET A 1 495 ? -16.557 -8.146 23.061 1.00 90.50 495 MET A O 1
ATOM 3624 N N . GLU A 1 496 ? -16.123 -9.318 21.212 1.00 87.69 496 GLU A N 1
ATOM 3625 C CA . GLU A 1 496 ? -16.818 -8.374 20.323 1.00 87.69 496 GLU A CA 1
ATOM 3626 C C . GLU A 1 496 ? -18.307 -8.253 20.694 1.00 87.69 496 GLU A C 1
ATOM 3628 O O . GLU A 1 496 ? -18.814 -7.145 20.851 1.00 87.69 496 GLU A O 1
ATOM 3633 N N . SER A 1 497 ? -18.987 -9.375 20.964 1.00 87.31 497 SER A N 1
ATOM 3634 C CA . SER A 1 497 ? -20.384 -9.354 21.423 1.00 87.31 497 SER A CA 1
ATOM 3635 C C . SER A 1 497 ? -20.555 -8.665 22.785 1.00 87.31 497 SER A C 1
ATOM 3637 O O . SER A 1 497 ? -21.539 -7.955 23.006 1.00 87.31 497 SER A O 1
ATOM 3639 N N . HIS A 1 498 ? -19.606 -8.852 23.709 1.00 89.25 498 HIS A N 1
ATOM 3640 C CA . HIS A 1 498 ? -19.573 -8.112 24.970 1.00 89.25 498 HIS A CA 1
ATOM 3641 C C . HIS A 1 498 ? -19.504 -6.600 24.721 1.00 89.25 498 HIS A C 1
ATOM 3643 O O . HIS A 1 498 ? -20.277 -5.843 25.307 1.00 89.25 498 HIS A O 1
ATOM 3649 N N . LEU A 1 499 ? -18.598 -6.165 23.845 1.00 86.00 499 LEU A N 1
ATOM 3650 C CA . LEU A 1 499 ? -18.388 -4.754 23.545 1.00 86.00 499 LEU A CA 1
ATOM 3651 C C . LEU A 1 499 ? -19.615 -4.102 22.911 1.00 86.00 499 LEU A C 1
ATOM 3653 O O . LEU A 1 499 ? -19.984 -3.004 23.322 1.00 86.00 499 LEU A O 1
ATOM 3657 N N . GLU A 1 500 ? -20.280 -4.788 21.982 1.00 82.06 500 GLU A N 1
ATOM 3658 C CA . GLU A 1 500 ? -21.547 -4.336 21.397 1.00 82.06 500 GLU A CA 1
ATOM 3659 C C . GLU A 1 500 ? -22.620 -4.140 22.478 1.00 82.06 500 GLU A C 1
ATOM 3661 O O . GLU A 1 500 ? -23.259 -3.088 22.549 1.00 82.06 500 GLU A O 1
ATOM 3666 N N . LYS A 1 501 ? -22.781 -5.120 23.380 1.00 84.88 501 LYS A N 1
ATOM 3667 C CA . LYS A 1 501 ? -23.745 -5.041 24.490 1.00 84.88 501 LYS A CA 1
ATOM 3668 C C . LYS A 1 501 ? -23.393 -3.948 25.490 1.00 84.88 501 LYS A C 1
ATOM 3670 O O . LYS A 1 501 ? -24.287 -3.255 25.963 1.00 84.88 501 LYS A O 1
ATOM 3675 N N . ARG A 1 502 ? -22.108 -3.761 25.794 1.00 83.81 502 ARG A N 1
ATOM 3676 C CA . ARG A 1 502 ? -21.623 -2.676 26.654 1.00 83.81 502 ARG A CA 1
ATOM 3677 C C . ARG A 1 502 ? -21.879 -1.312 26.025 1.00 83.81 502 ARG A C 1
ATOM 3679 O O . ARG A 1 502 ? -22.366 -0.421 26.713 1.00 83.81 502 ARG A O 1
ATOM 3686 N N . ALA A 1 503 ? -21.589 -1.146 24.738 1.00 79.00 503 ALA A N 1
ATOM 3687 C CA . ALA A 1 503 ? -21.865 0.091 24.021 1.00 79.00 503 ALA A CA 1
ATOM 3688 C C . ALA A 1 503 ? -23.368 0.401 24.016 1.00 79.00 503 ALA A C 1
ATOM 3690 O O . ALA A 1 503 ? -23.751 1.525 24.328 1.00 79.00 503 ALA A O 1
ATOM 3691 N N . ALA A 1 504 ? -24.214 -0.597 23.743 1.00 79.19 504 ALA A N 1
ATOM 3692 C CA . ALA A 1 504 ? -25.666 -0.459 23.823 1.00 79.19 504 ALA A CA 1
ATOM 3693 C C . ALA A 1 504 ? -26.142 -0.126 25.247 1.00 79.19 504 ALA A C 1
ATOM 3695 O O . ALA A 1 504 ? -26.981 0.749 25.413 1.00 79.19 504 ALA A O 1
ATOM 3696 N N . PHE A 1 505 ? -25.582 -0.759 26.282 1.00 81.44 505 PHE A N 1
ATOM 3697 C CA . PHE A 1 505 ? -25.896 -0.454 27.681 1.00 81.44 505 PHE A CA 1
ATOM 3698 C C . PHE A 1 505 ? -25.582 1.009 28.027 1.00 81.44 505 PHE A C 1
ATOM 3700 O O . PHE A 1 505 ? -26.455 1.722 28.517 1.00 81.44 505 PHE A O 1
ATOM 3707 N N . LEU A 1 506 ? -24.378 1.487 27.692 1.00 77.06 506 LEU A N 1
ATOM 3708 C CA . LEU A 1 506 ? -23.969 2.879 27.923 1.00 77.06 506 LEU A CA 1
ATOM 3709 C C . LEU A 1 506 ? -24.811 3.881 27.106 1.00 77.06 506 LEU A C 1
ATOM 3711 O O . LEU A 1 506 ? -25.115 4.968 27.591 1.00 77.06 506 LEU A O 1
ATOM 3715 N N . ARG A 1 507 ? -25.230 3.508 25.887 1.00 73.94 507 ARG A N 1
ATOM 3716 C CA . ARG A 1 507 ? -26.134 4.295 25.022 1.00 73.94 507 ARG A CA 1
ATOM 3717 C C . ARG A 1 507 ? -27.599 4.262 25.441 1.00 73.94 507 ARG A C 1
ATOM 3719 O O . ARG A 1 507 ? -28.341 5.162 25.085 1.00 73.94 507 ARG A O 1
ATOM 3726 N N . ASN A 1 508 ? -28.050 3.230 26.138 1.00 72.56 508 ASN A N 1
ATOM 3727 C CA . ASN A 1 508 ? -29.426 3.157 26.625 1.00 72.56 508 ASN A CA 1
ATOM 3728 C C . ASN A 1 508 ? -29.552 3.850 27.986 1.00 72.56 508 ASN A C 1
ATOM 3730 O O . ASN A 1 508 ? -30.578 4.456 28.269 1.00 72.56 508 ASN A O 1
ATOM 3734 N N . GLY A 1 509 ? -28.485 3.855 28.791 1.00 66.19 509 GLY A N 1
ATOM 3735 C CA . GLY A 1 509 ? -28.364 4.680 29.997 1.00 66.19 509 GLY A CA 1
ATOM 3736 C C . GLY A 1 509 ? -28.065 6.160 29.716 1.00 66.19 509 GLY A C 1
ATOM 3737 O O . GLY A 1 509 ? -27.503 6.834 30.578 1.00 66.19 509 GLY A O 1
ATOM 3738 N N . PHE A 1 510 ? -28.360 6.662 28.511 1.00 53.41 510 PHE A N 1
ATOM 3739 C CA . PHE A 1 510 ? -27.924 7.975 28.014 1.00 53.41 510 PHE A CA 1
ATOM 3740 C C . PHE A 1 510 ? -28.673 9.163 28.606 1.00 53.41 510 PHE A C 1
ATOM 3742 O O . PHE A 1 510 ? -28.180 10.276 28.490 1.00 53.41 510 PHE A O 1
ATOM 3749 N N . GLU A 1 511 ? -29.812 8.981 29.269 1.00 56.91 511 GLU A N 1
ATOM 3750 C CA . GLU A 1 511 ? -30.413 10.095 30.014 1.00 56.91 511 GLU A CA 1
ATOM 3751 C C . GLU A 1 511 ? -29.514 10.486 31.200 1.00 56.91 511 GLU A C 1
ATOM 3753 O O . GLU A 1 511 ? -29.056 11.627 31.277 1.00 56.91 511 GLU A O 1
ATOM 3758 N N . ASP A 1 512 ? -29.131 9.517 32.036 1.00 58.28 512 ASP A N 1
ATOM 3759 C CA . ASP A 1 512 ? -28.227 9.738 33.173 1.00 58.28 512 ASP A CA 1
ATOM 3760 C C . ASP A 1 512 ? -26.775 9.968 32.721 1.00 58.28 512 ASP A C 1
ATOM 3762 O O . ASP A 1 512 ? -26.081 10.853 33.227 1.00 58.28 512 ASP A O 1
ATOM 3766 N N . SER A 1 513 ? -26.311 9.200 31.729 1.00 60.94 513 SER A N 1
ATOM 3767 C CA . SER A 1 513 ? -24.946 9.312 31.195 1.00 60.94 513 SER A CA 1
ATOM 3768 C C . SER A 1 513 ? -24.765 10.575 30.360 1.00 60.94 513 SER A C 1
ATOM 3770 O O . SER A 1 513 ? -23.711 11.190 30.417 1.00 60.94 513 SER A O 1
ATOM 3772 N N . GLY A 1 514 ? -25.777 10.989 29.599 1.00 64.69 514 GLY A N 1
ATOM 3773 C CA . GLY A 1 514 ? -25.773 12.215 28.806 1.00 64.69 514 GLY A CA 1
ATOM 3774 C C . GLY A 1 514 ? -25.862 13.459 29.681 1.00 64.69 514 GLY A C 1
ATOM 3775 O O . GLY A 1 514 ? -25.142 14.418 29.424 1.00 64.69 514 GLY A O 1
ATOM 3776 N N . ALA A 1 515 ? -26.657 13.439 30.758 1.00 69.81 515 ALA A N 1
ATOM 3777 C CA . ALA A 1 515 ? -26.663 14.507 31.757 1.00 69.81 515 ALA A CA 1
ATOM 3778 C C . ALA A 1 515 ? -25.305 14.632 32.464 1.00 69.81 515 ALA A C 1
ATOM 3780 O O . ALA A 1 515 ? -24.789 15.742 32.599 1.00 69.81 515 ALA A O 1
ATOM 3781 N N . LEU A 1 516 ? -24.693 13.504 32.842 1.00 70.12 516 LEU A N 1
ATOM 3782 C CA . LEU A 1 516 ? -23.346 13.474 33.408 1.00 70.12 516 LEU A CA 1
ATOM 3783 C C . LEU A 1 516 ? -22.292 13.943 32.394 1.00 70.12 516 LEU A C 1
ATOM 3785 O O . LEU A 1 516 ? -21.470 14.782 32.728 1.00 70.12 516 LEU A O 1
ATOM 3789 N N . LEU A 1 517 ? -22.307 13.453 31.152 1.00 67.69 517 LEU A N 1
ATOM 3790 C CA . LEU A 1 517 ? -21.364 13.862 30.103 1.00 67.69 517 LEU A CA 1
ATOM 3791 C C . LEU A 1 517 ? -21.512 15.343 29.759 1.00 67.69 517 LEU A C 1
ATOM 3793 O O . LEU A 1 517 ? -20.501 16.030 29.641 1.00 67.69 517 LEU A O 1
ATOM 3797 N N . ASN A 1 518 ? -22.744 15.845 29.656 1.00 70.44 518 ASN A N 1
ATOM 3798 C CA . ASN A 1 518 ? -23.018 17.270 29.524 1.00 70.44 518 ASN A CA 1
ATOM 3799 C C . ASN A 1 518 ? -22.461 18.017 30.727 1.00 70.44 518 ASN A C 1
ATOM 3801 O O . ASN A 1 518 ? -21.732 18.963 30.514 1.00 70.44 518 ASN A O 1
ATOM 3805 N N . HIS A 1 519 ? -22.695 17.571 31.964 1.00 72.25 519 HIS A N 1
ATOM 3806 C CA . HIS A 1 519 ? -22.133 18.221 33.148 1.00 72.25 519 HIS A CA 1
ATOM 3807 C C . HIS A 1 519 ? -20.598 18.246 33.136 1.00 72.25 519 HIS A C 1
ATOM 3809 O O . HIS A 1 519 ? -20.011 19.302 33.340 1.00 72.25 519 HIS A O 1
ATOM 3815 N N . LEU A 1 520 ? -19.955 17.114 32.831 1.00 66.12 520 LEU A N 1
ATOM 3816 C CA . LEU A 1 520 ? -18.499 16.950 32.740 1.00 66.12 520 LEU A CA 1
ATOM 3817 C C . LEU A 1 520 ? -17.868 17.808 31.636 1.00 66.12 520 LEU A C 1
ATOM 3819 O O . LEU A 1 520 ? -16.721 18.236 31.757 1.00 66.12 520 LEU A O 1
ATOM 3823 N N . THR A 1 521 ? -18.597 18.039 30.547 1.00 62.94 521 THR A N 1
ATOM 3824 C CA . THR A 1 521 ? -18.119 18.810 29.391 1.00 62.94 521 THR A CA 1
ATOM 3825 C C . THR A 1 521 ? -18.580 20.267 29.390 1.00 62.94 521 THR A C 1
ATOM 3827 O O . THR A 1 521 ? -17.945 21.105 28.754 1.00 62.94 521 THR A O 1
ATOM 3830 N N . SER A 1 522 ? -19.633 20.579 30.146 1.00 56.84 522 SER A N 1
ATOM 3831 C CA . SER A 1 522 ? -20.126 21.918 30.466 1.00 56.84 522 SER A CA 1
ATOM 3832 C C . SER A 1 522 ? -19.541 22.444 31.770 1.00 56.84 522 SER A C 1
ATOM 3834 O O . SER A 1 522 ? -19.972 23.508 32.221 1.00 56.84 522 SER A O 1
ATOM 3836 N N . LEU A 1 523 ? -18.618 21.706 32.404 1.00 55.00 523 LEU A N 1
ATOM 3837 C CA . LEU A 1 523 ? -17.828 22.229 33.509 1.00 55.00 523 LEU A CA 1
ATOM 3838 C C . LEU A 1 523 ? -17.277 23.578 33.032 1.00 55.00 523 LEU A C 1
ATOM 3840 O O . LEU A 1 523 ? -16.561 23.614 32.024 1.00 55.00 523 LEU A O 1
ATOM 3844 N N . PRO A 1 524 ? -17.628 24.705 33.677 1.00 45.75 524 PRO A N 1
ATOM 3845 C CA . PRO A 1 524 ? -16.973 25.956 33.353 1.00 45.75 524 PRO A CA 1
ATOM 3846 C C . PRO A 1 524 ? -15.475 25.731 33.554 1.00 45.75 524 PRO A C 1
ATOM 3848 O O . PRO A 1 524 ? -15.076 24.994 34.460 1.00 45.75 524 PRO A O 1
ATOM 3851 N N . SER A 1 525 ? -14.646 26.345 32.699 1.00 42.75 525 SER A N 1
ATOM 3852 C CA . SER A 1 525 ? -13.190 26.329 32.854 1.00 42.75 525 SER A CA 1
ATOM 3853 C C . SER A 1 525 ? -12.848 26.462 34.335 1.00 42.75 525 SER A C 1
ATOM 3855 O O . SER A 1 525 ? -13.447 27.311 35.003 1.00 42.75 525 SER A O 1
ATOM 3857 N N . LEU A 1 526 ? -11.897 25.665 34.829 1.00 42.28 526 LEU A N 1
ATOM 3858 C CA . LEU A 1 526 ? -11.417 25.672 36.219 1.00 42.28 526 LEU A CA 1
ATOM 3859 C C . LEU A 1 526 ? -11.164 27.092 36.770 1.00 42.28 526 LEU A C 1
ATOM 3861 O O . LEU A 1 526 ? -11.172 27.285 37.973 1.00 42.28 526 LEU A O 1
ATOM 3865 N N . ALA A 1 527 ? -11.059 28.092 35.892 1.00 38.69 527 ALA A N 1
ATOM 3866 C CA . ALA A 1 527 ? -11.252 29.520 36.121 1.00 38.69 527 ALA A CA 1
ATOM 3867 C C . ALA A 1 527 ? -12.380 29.955 37.065 1.00 38.69 527 ALA A C 1
ATOM 3869 O O . ALA A 1 527 ? -12.228 30.980 37.717 1.00 38.69 527 ALA A O 1
ATOM 3870 N N . ALA A 1 528 ? -13.520 29.260 37.103 1.00 43.53 528 ALA A N 1
ATOM 3871 C CA . ALA A 1 528 ? -14.617 29.600 38.014 1.00 43.53 528 ALA A CA 1
ATOM 3872 C C . ALA A 1 528 ? -14.422 28.977 39.407 1.00 43.53 528 ALA A C 1
ATOM 3874 O O . ALA A 1 528 ? -14.948 29.494 40.388 1.00 43.53 528 ALA A O 1
ATOM 3875 N N . ALA A 1 529 ? -13.624 27.908 39.503 1.00 44.59 529 ALA A N 1
ATOM 3876 C CA . ALA A 1 529 ? -13.185 27.331 40.771 1.00 44.59 529 ALA A CA 1
ATOM 3877 C C . ALA A 1 529 ? -11.878 27.976 41.286 1.00 44.59 529 ALA A C 1
ATOM 3879 O O . ALA A 1 529 ? -11.642 27.991 42.489 1.00 44.59 529 ALA A O 1
ATOM 3880 N N . LEU A 1 530 ? -11.050 28.540 40.393 1.00 44.75 530 LEU A N 1
ATOM 3881 C CA . LEU A 1 530 ? -9.739 29.150 40.642 1.00 44.75 530 LEU A CA 1
ATOM 3882 C C . LEU A 1 530 ? -9.418 30.207 39.548 1.00 44.75 530 LEU A C 1
ATOM 3884 O O . LEU A 1 530 ? -8.663 29.945 38.624 1.00 44.75 530 LEU A O 1
ATOM 3888 N N . ASN A 1 531 ? -10.040 31.385 39.604 1.00 38.94 531 ASN A N 1
ATOM 3889 C CA . ASN A 1 531 ? -9.751 32.635 38.859 1.00 38.94 531 ASN A CA 1
ATOM 3890 C C . ASN A 1 531 ? -8.743 32.618 37.659 1.00 38.94 531 ASN A C 1
ATOM 3892 O O . ASN A 1 531 ? -7.652 33.175 37.776 1.00 38.94 531 ASN A O 1
ATOM 3896 N N . GLY A 1 532 ? -9.129 32.107 36.476 1.00 40.59 532 GLY A N 1
ATOM 3897 C CA . GLY A 1 532 ? -8.377 32.247 35.202 1.00 40.59 532 GLY A CA 1
ATOM 3898 C C . GLY A 1 532 ? -8.672 31.175 34.117 1.00 40.59 532 GLY A C 1
ATOM 3899 O O . GLY A 1 532 ? -8.710 29.988 34.442 1.00 40.59 532 GLY A O 1
ATOM 3900 N N . PRO A 1 533 ? -8.923 31.537 32.834 1.00 52.19 533 PRO A N 1
ATOM 3901 C CA . PRO A 1 533 ? -9.443 30.631 31.796 1.00 52.19 533 PRO A CA 1
ATOM 3902 C C . PRO A 1 533 ? -8.378 29.614 31.377 1.00 52.19 533 PRO A C 1
ATOM 3904 O O . PRO A 1 533 ? -7.318 30.019 30.913 1.00 52.19 533 PRO A O 1
ATOM 3907 N N . GLY A 1 534 ? -8.625 28.302 31.485 1.00 54.25 534 GLY A N 1
ATOM 3908 C CA . GLY A 1 534 ? -7.579 27.387 31.018 1.00 54.25 534 GLY A CA 1
ATOM 3909 C C . GLY A 1 534 ? -7.758 25.880 31.079 1.00 54.25 534 GLY A C 1
ATOM 3910 O O . GLY A 1 534 ? -6.758 25.230 30.863 1.00 54.25 534 GLY A O 1
ATOM 3911 N N . ILE A 1 535 ? -8.921 25.274 31.348 1.00 66.81 535 ILE A N 1
ATOM 3912 C CA . ILE A 1 535 ? -9.050 23.806 31.186 1.00 66.81 535 ILE A CA 1
ATOM 3913 C C . ILE A 1 535 ? -10.212 23.477 30.263 1.00 66.81 535 ILE A C 1
ATOM 3915 O O . ILE A 1 535 ? -11.334 23.907 30.524 1.00 66.81 535 ILE A O 1
ATOM 3919 N N . GLN A 1 536 ? -9.924 22.731 29.194 1.00 71.56 536 GLN A N 1
ATOM 3920 C CA . GLN A 1 536 ? -10.891 22.306 28.187 1.00 71.56 536 GLN A CA 1
ATOM 3921 C C . GLN A 1 536 ? -11.078 20.780 28.235 1.00 71.56 536 GLN A C 1
ATOM 3923 O O . GLN A 1 536 ? -10.126 20.049 27.952 1.00 71.56 536 GLN A O 1
ATOM 3928 N N . PRO A 1 537 ? -12.273 20.270 28.587 1.00 75.88 537 PRO A N 1
ATOM 3929 C CA . PRO A 1 537 ? -12.580 18.850 28.462 1.00 75.88 537 PRO A CA 1
ATOM 3930 C C . PRO A 1 537 ? -12.771 18.478 26.985 1.00 75.88 537 PRO A C 1
ATOM 3932 O O . PRO A 1 537 ? -13.430 19.202 26.242 1.00 75.88 537 PRO A O 1
ATOM 3935 N N . VAL A 1 538 ? -12.212 17.346 26.554 1.00 80.06 538 VAL A N 1
ATOM 3936 C CA . VAL A 1 538 ? -12.338 16.821 25.185 1.00 80.06 538 VAL A CA 1
ATOM 3937 C C . VAL A 1 538 ? -12.585 15.315 25.223 1.00 80.06 538 VAL A C 1
ATOM 3939 O O . VAL A 1 538 ? -11.781 14.561 25.771 1.00 80.06 538 VAL A O 1
ATOM 3942 N N . ILE A 1 539 ? -13.679 14.854 24.615 1.00 83.25 539 ILE A N 1
ATOM 3943 C CA . ILE A 1 539 ? -13.965 13.427 24.427 1.00 83.25 539 ILE A CA 1
ATOM 3944 C C . ILE A 1 539 ? -13.032 12.877 23.344 1.00 83.25 539 ILE A C 1
ATOM 3946 O O . ILE A 1 539 ? -12.980 13.416 22.240 1.00 83.25 539 ILE A O 1
ATOM 3950 N N . GLN A 1 540 ? -12.319 11.789 23.628 1.00 86.44 540 GLN A N 1
ATOM 3951 C CA . GLN A 1 540 ? -11.352 11.178 22.709 1.00 86.44 540 GLN A CA 1
ATOM 3952 C C . GLN A 1 540 ? -11.542 9.660 22.557 1.00 86.44 540 GLN A C 1
ATOM 3954 O O . GLN A 1 540 ? -12.362 9.029 23.226 1.00 86.44 540 GLN A O 1
ATOM 3959 N N . GLY A 1 541 ? -10.757 9.060 21.659 1.00 82.50 541 GLY A N 1
ATOM 3960 C CA . GLY A 1 541 ? -10.699 7.611 21.482 1.00 82.50 541 GLY A CA 1
ATOM 3961 C C . GLY A 1 541 ? -11.941 7.018 20.794 1.00 82.50 541 GLY A C 1
ATOM 3962 O O . GLY A 1 541 ? -12.557 7.678 19.955 1.00 82.50 541 GLY A O 1
ATOM 3963 N N . PRO A 1 542 ? -12.316 5.764 21.113 1.00 81.12 542 PRO A N 1
ATOM 3964 C CA . PRO A 1 542 ? -13.393 5.051 20.418 1.00 81.12 542 PRO A CA 1
ATOM 3965 C C . PRO A 1 542 ? -14.764 5.741 20.510 1.00 81.12 542 PRO A C 1
ATOM 3967 O O . PRO A 1 542 ? -15.530 5.718 19.549 1.00 81.12 542 PRO A O 1
ATOM 3970 N N . TRP A 1 543 ? -15.060 6.415 21.629 1.00 82.31 543 TRP A N 1
ATOM 3971 C CA . TRP A 1 543 ? -16.317 7.157 21.784 1.00 82.31 543 TRP A CA 1
ATOM 3972 C C . TRP A 1 543 ? -16.364 8.415 20.909 1.00 82.31 543 TRP A C 1
ATOM 3974 O O . TRP A 1 543 ? -17.390 8.700 20.299 1.00 82.31 543 TRP A O 1
ATOM 3984 N N . ALA A 1 544 ? -15.236 9.122 20.759 1.00 83.81 544 ALA A N 1
ATOM 3985 C CA . ALA A 1 544 ? -15.126 10.230 19.808 1.00 83.81 544 ALA A CA 1
ATOM 3986 C C . ALA A 1 544 ? -15.341 9.758 18.363 1.00 83.81 544 ALA A C 1
ATOM 3988 O O . ALA A 1 544 ? -16.072 10.394 17.610 1.00 83.81 544 ALA A O 1
ATOM 3989 N N . ALA A 1 545 ? -14.767 8.610 17.991 1.00 85.00 545 ALA A N 1
ATOM 3990 C CA . ALA A 1 545 ? -14.987 8.004 16.680 1.00 85.00 545 ALA A CA 1
ATOM 3991 C C . ALA A 1 545 ? -16.463 7.659 16.433 1.00 85.00 545 ALA A C 1
ATOM 3993 O O . ALA A 1 545 ? -16.965 7.921 15.343 1.00 85.00 545 ALA A O 1
ATOM 3994 N N . ALA A 1 546 ? -17.165 7.129 17.437 1.00 82.12 546 ALA A N 1
ATOM 3995 C CA . ALA A 1 546 ? -18.594 6.850 17.332 1.00 82.12 546 ALA A CA 1
ATOM 3996 C C . ALA A 1 546 ? -19.411 8.131 17.111 1.00 82.12 546 ALA A C 1
ATOM 3998 O O . ALA A 1 546 ? -20.184 8.185 16.161 1.00 82.12 546 ALA A O 1
ATOM 3999 N N . LEU A 1 547 ? -19.174 9.180 17.908 1.00 78.94 547 LEU A N 1
ATOM 4000 C CA . LEU A 1 547 ? -19.868 10.468 17.774 1.00 78.94 547 LEU A CA 1
ATOM 4001 C C . LEU A 1 547 ? -19.618 11.135 16.408 1.00 78.94 547 LEU A C 1
ATOM 4003 O O . LEU A 1 547 ? -20.545 11.664 15.799 1.00 78.94 547 LEU A O 1
ATOM 4007 N N . GLN A 1 548 ? -18.383 11.073 15.895 1.00 80.62 548 GLN A N 1
ATOM 4008 C CA . GLN A 1 548 ? -18.037 11.578 14.558 1.00 80.62 548 GLN A CA 1
ATOM 4009 C C . GLN A 1 548 ? -18.796 10.818 13.454 1.00 80.62 548 GLN A C 1
ATOM 4011 O O . GLN A 1 548 ? -19.323 11.427 12.521 1.00 80.62 548 GLN A O 1
ATOM 4016 N N . LEU A 1 549 ? -18.886 9.487 13.563 1.00 77.56 549 LEU A N 1
ATOM 4017 C CA . LEU A 1 549 ? -19.629 8.663 12.608 1.00 77.56 549 LEU A CA 1
ATOM 4018 C C . LEU A 1 549 ? -21.140 8.890 12.697 1.00 77.56 549 LEU A C 1
ATOM 4020 O O . LEU A 1 549 ? -21.772 9.000 11.657 1.00 77.56 549 LEU A O 1
ATOM 4024 N N . GLU A 1 550 ? -21.714 9.034 13.891 1.00 74.25 550 GLU A N 1
ATOM 4025 C CA . GLU A 1 550 ? -23.142 9.345 14.067 1.00 74.25 550 GLU A CA 1
ATOM 4026 C C . GLU A 1 550 ? -23.541 10.646 13.381 1.00 74.25 550 GLU A C 1
ATOM 4028 O O . GLU A 1 550 ? -24.574 10.713 12.717 1.00 74.25 550 GLU A O 1
ATOM 4033 N N . GLN A 1 551 ? -22.707 11.678 13.520 1.00 68.56 551 GLN A N 1
ATOM 4034 C CA . GLN A 1 551 ? -22.977 12.985 12.936 1.00 68.56 551 GLN A CA 1
ATOM 4035 C C . GLN A 1 551 ? -22.963 12.949 11.401 1.00 68.56 551 GLN A C 1
ATOM 4037 O O . GLN A 1 551 ? -23.766 13.632 10.766 1.00 68.56 551 GLN A O 1
ATOM 4042 N N . GLY A 1 552 ? -22.041 12.192 10.798 1.00 56.31 552 GLY A N 1
ATOM 4043 C CA . GLY A 1 552 ? -21.819 12.211 9.349 1.00 56.31 552 GLY A CA 1
ATOM 4044 C C . GLY A 1 552 ? -22.350 11.009 8.561 1.00 56.31 552 GLY A C 1
ATOM 4045 O O . GLY A 1 552 ? -22.431 11.075 7.333 1.00 56.31 552 GLY A O 1
ATOM 4046 N N . LEU A 1 553 ? -22.673 9.907 9.237 1.00 59.50 553 LEU A N 1
ATOM 4047 C CA . LEU A 1 553 ? -23.050 8.602 8.682 1.00 59.50 553 LEU A CA 1
ATOM 4048 C C . LEU A 1 553 ? -23.993 7.843 9.651 1.00 59.50 553 LEU A C 1
ATOM 4050 O O . LEU A 1 553 ? -23.581 6.851 10.264 1.00 59.50 553 LEU A O 1
ATOM 4054 N N . PRO A 1 554 ? -25.269 8.260 9.781 1.00 55.59 554 PRO A N 1
ATOM 4055 C CA . PRO A 1 554 ? -26.230 7.579 10.650 1.00 55.59 554 PRO A CA 1
ATOM 4056 C C . PRO A 1 554 ? -26.359 6.086 10.294 1.00 55.59 554 PRO A C 1
ATOM 4058 O O . PRO A 1 554 ? -26.541 5.741 9.125 1.00 55.59 554 PRO A O 1
ATOM 4061 N N . GLY A 1 555 ? -26.255 5.199 11.286 1.00 56.50 555 GLY A N 1
ATOM 4062 C CA . GLY A 1 555 ? -26.287 3.738 11.148 1.00 56.50 555 GLY A CA 1
ATOM 4063 C C . GLY A 1 555 ? -24.913 3.049 11.193 1.00 56.50 555 GLY A C 1
ATOM 4064 O O . GLY A 1 555 ? -24.852 1.819 11.228 1.00 56.50 555 GLY A O 1
ATOM 4065 N N . GLN A 1 556 ? -23.799 3.797 11.191 1.00 56.97 556 GLN A N 1
ATOM 4066 C CA . GLN A 1 556 ? -22.430 3.249 11.276 1.00 56.97 556 GLN A CA 1
ATOM 4067 C C . GLN A 1 556 ? -21.767 3.406 12.656 1.00 56.97 556 GLN A C 1
ATOM 4069 O O . GLN A 1 556 ? -20.605 3.044 12.843 1.00 56.97 556 GLN A O 1
ATOM 4074 N N . GLU A 1 557 ? -22.504 3.886 13.649 1.00 57.12 557 GLU A N 1
ATOM 4075 C CA . GLU A 1 557 ? -22.027 4.172 15.005 1.00 57.12 557 GLU A CA 1
ATOM 4076 C C . GLU A 1 557 ? -21.471 2.963 15.774 1.00 57.12 557 GLU A C 1
ATOM 4078 O O . GLU A 1 557 ? -20.566 3.085 16.607 1.00 57.12 557 GLU A O 1
ATOM 4083 N N . HIS A 1 558 ? -21.956 1.771 15.431 1.00 55.38 558 HIS A N 1
ATOM 4084 C CA . HIS A 1 558 ? -21.529 0.495 16.001 1.00 55.38 558 HIS A CA 1
ATOM 4085 C C . HIS A 1 558 ? -20.090 0.124 15.612 1.00 55.38 558 HIS A C 1
ATOM 4087 O O . HIS A 1 558 ? -19.430 -0.622 16.329 1.00 55.38 558 HIS A O 1
ATOM 4093 N N . ALA A 1 559 ? -19.562 0.678 14.511 1.00 53.44 559 ALA A N 1
ATOM 4094 C CA . ALA A 1 559 ? -18.219 0.360 14.035 1.00 53.44 559 ALA A CA 1
ATOM 4095 C C . ALA A 1 559 ? -17.109 0.894 14.958 1.00 53.44 559 ALA A C 1
ATOM 4097 O O . ALA A 1 559 ? -15.968 0.464 14.824 1.00 53.44 559 ALA A O 1
ATOM 4098 N N . ALA A 1 560 ? -17.410 1.826 15.871 1.00 57.91 560 ALA A N 1
ATOM 4099 C CA . ALA A 1 560 ? -16.424 2.530 16.695 1.00 57.91 560 ALA A CA 1
ATOM 4100 C C . ALA A 1 560 ? -16.584 2.335 18.213 1.00 57.91 560 ALA A C 1
ATOM 4102 O O . ALA A 1 560 ? -15.604 2.475 18.945 1.00 57.91 560 ALA A O 1
ATOM 4103 N N . ALA A 1 561 ? -17.787 2.035 18.712 1.00 59.00 561 ALA A N 1
ATOM 4104 C CA . ALA A 1 561 ? -18.076 2.061 20.145 1.00 59.00 561 ALA A CA 1
ATOM 4105 C C . ALA A 1 561 ? -17.760 0.719 20.830 1.00 59.00 561 ALA A C 1
ATOM 4107 O O . ALA A 1 561 ? -18.467 -0.265 20.651 1.00 59.00 561 ALA A O 1
ATOM 4108 N N . ALA A 1 562 ? -16.694 0.698 21.635 1.00 55.59 562 ALA A N 1
ATOM 4109 C CA . ALA A 1 562 ? -16.242 -0.484 22.380 1.00 55.59 562 ALA A CA 1
ATOM 4110 C C . ALA A 1 562 ? -15.491 -0.144 23.687 1.00 55.59 562 ALA A C 1
ATOM 4112 O O . ALA A 1 562 ? -14.821 -0.992 24.265 1.00 55.59 562 ALA A O 1
ATOM 4113 N N . ALA A 1 563 ? -15.521 1.104 24.150 1.00 65.44 563 ALA A N 1
ATOM 4114 C CA . ALA A 1 563 ? -14.703 1.541 25.280 1.00 65.44 563 ALA A CA 1
ATOM 4115 C C . ALA A 1 563 ? -15.482 2.510 26.177 1.00 65.44 563 ALA A C 1
ATOM 4117 O O . ALA A 1 563 ? -16.416 3.150 25.684 1.00 65.44 563 ALA A O 1
ATOM 4118 N N . PRO A 1 564 ? -15.106 2.635 27.465 1.00 70.94 564 PRO A N 1
ATOM 4119 C CA . PRO A 1 564 ? -15.608 3.712 28.313 1.00 70.94 564 PRO A CA 1
ATOM 4120 C C . PRO A 1 564 ? -15.336 5.078 27.673 1.00 70.94 564 PRO A C 1
ATOM 4122 O O . PRO A 1 564 ? -14.387 5.240 26.898 1.00 70.94 564 PRO A O 1
ATOM 4125 N N . VAL A 1 565 ? -16.150 6.077 28.016 1.00 80.62 565 VAL A N 1
ATOM 4126 C CA . VAL A 1 565 ? -15.951 7.443 27.522 1.00 80.62 565 VAL A CA 1
ATOM 4127 C C . VAL A 1 565 ? -14.631 7.975 28.078 1.00 80.62 565 VAL A C 1
ATOM 4129 O O . VAL A 1 565 ? -14.466 8.114 29.287 1.00 80.62 565 VAL A O 1
ATOM 4132 N N . ALA A 1 566 ? -13.668 8.259 27.206 1.00 85.88 566 ALA A N 1
ATOM 4133 C CA . ALA A 1 566 ? -12.399 8.855 27.600 1.00 85.88 566 ALA A CA 1
ATOM 4134 C C . ALA A 1 566 ? -12.477 10.377 27.452 1.00 85.88 566 ALA A C 1
ATOM 4136 O O . ALA A 1 566 ? -12.665 10.881 26.344 1.00 85.88 566 ALA A O 1
ATOM 4137 N N . ILE A 1 567 ? -12.311 11.098 28.559 1.00 85.56 567 ILE A N 1
ATOM 4138 C CA . ILE A 1 567 ? -12.319 12.560 28.611 1.00 85.56 567 ILE A CA 1
ATOM 4139 C C . ILE A 1 567 ? -10.910 13.042 28.957 1.00 85.56 567 ILE A C 1
ATOM 4141 O O . ILE A 1 567 ? -10.306 12.645 29.955 1.00 85.56 567 ILE A O 1
ATOM 4145 N N . LEU A 1 568 ? -10.376 13.909 28.110 1.00 86.19 568 LEU A N 1
ATOM 4146 C CA . LEU A 1 568 ? -9.090 14.557 28.293 1.00 86.19 568 LEU A CA 1
ATOM 4147 C C . LEU A 1 568 ? -9.306 15.984 28.790 1.00 86.19 568 LEU A C 1
ATOM 4149 O O . LEU A 1 568 ? -9.932 16.782 28.103 1.00 86.19 568 LEU A O 1
ATOM 4153 N N . LEU A 1 569 ? -8.776 16.307 29.964 1.00 82.62 569 LEU A N 1
ATOM 4154 C CA . LEU A 1 569 ? -8.751 17.660 30.509 1.00 82.62 569 LEU A CA 1
ATOM 4155 C C . LEU A 1 569 ? -7.472 18.351 30.014 1.00 82.62 569 LEU A C 1
ATOM 4157 O O . LEU A 1 569 ? -6.375 18.044 30.486 1.00 82.62 569 LEU A O 1
ATOM 4161 N N . GLN A 1 570 ? -7.603 19.231 29.020 1.00 76.38 570 GLN A N 1
ATOM 4162 C CA . GLN A 1 570 ? -6.484 19.963 28.423 1.00 76.38 570 GLN A CA 1
ATOM 4163 C C . GLN A 1 570 ? -6.223 21.263 29.181 1.00 76.38 570 GLN A C 1
ATOM 4165 O O . GLN A 1 570 ? -7.080 22.143 29.180 1.00 76.38 570 GLN A O 1
ATOM 4170 N N . ASP A 1 571 ? -5.046 21.397 29.791 1.00 74.62 571 ASP A N 1
ATOM 4171 C CA . ASP A 1 571 ? -4.635 22.605 30.507 1.00 74.62 571 ASP A CA 1
ATOM 4172 C C . ASP A 1 571 ? -3.933 23.610 29.579 1.00 74.62 571 ASP A C 1
ATOM 4174 O O . ASP A 1 571 ? -2.840 23.362 29.070 1.00 74.62 571 ASP A O 1
ATOM 4178 N N . GLY A 1 572 ? -4.582 24.745 29.346 1.00 62.03 572 GLY A N 1
ATOM 4179 C CA . GLY A 1 572 ? -4.108 25.886 28.571 1.00 62.03 572 GLY A CA 1
ATOM 4180 C C . GLY A 1 572 ? -3.058 26.740 29.284 1.00 62.03 572 GLY A C 1
ATOM 4181 O O . GLY A 1 572 ? -2.415 27.551 28.619 1.00 62.03 572 GLY A O 1
ATOM 4182 N N . GLU A 1 573 ? -2.840 26.554 30.591 1.00 65.50 573 GLU A N 1
ATOM 4183 C CA . GLU A 1 573 ? -1.720 27.176 31.303 1.00 65.50 573 GLU A CA 1
ATOM 4184 C C . GLU A 1 573 ? -0.576 26.170 31.514 1.00 65.50 573 GLU A C 1
ATOM 4186 O O . GLU A 1 573 ? -0.753 25.142 32.166 1.00 65.50 573 GLU A O 1
ATOM 4191 N N . PRO A 1 574 ? 0.634 26.436 30.994 1.00 61.78 574 PRO A N 1
ATOM 4192 C CA . PRO A 1 574 ? 1.758 25.537 31.204 1.00 61.78 574 PRO A CA 1
ATOM 4193 C C . PRO A 1 574 ? 2.203 25.556 32.676 1.00 61.78 574 PRO A C 1
ATOM 4195 O O . PRO A 1 574 ? 2.584 26.601 33.199 1.00 61.78 574 PRO A O 1
ATOM 4198 N N . GLY A 1 575 ? 2.229 24.384 33.322 1.00 64.12 575 GLY A N 1
ATOM 4199 C CA . GLY A 1 575 ? 2.926 24.175 34.599 1.00 64.12 575 GLY A CA 1
ATOM 4200 C C . GLY A 1 575 ? 2.069 23.836 35.822 1.00 64.12 575 GLY A C 1
ATOM 4201 O O . GLY A 1 575 ? 2.650 23.667 36.895 1.00 64.12 575 GLY A O 1
ATOM 4202 N N . ARG A 1 576 ? 0.737 23.693 35.711 1.00 74.38 576 ARG A N 1
ATOM 4203 C CA . ARG A 1 576 ? -0.066 23.200 36.845 1.00 74.38 576 ARG A CA 1
ATOM 4204 C C . ARG A 1 576 ? 0.128 21.689 37.053 1.00 74.38 576 ARG A C 1
ATOM 4206 O O . ARG A 1 576 ? 0.215 20.946 36.070 1.00 74.38 576 ARG A O 1
ATOM 4213 N N . PRO A 1 577 ? 0.174 21.198 38.306 1.00 79.19 577 PRO A N 1
ATOM 4214 C CA . PRO A 1 577 ? 0.250 19.768 38.577 1.00 79.19 577 PRO A CA 1
ATOM 4215 C C . PRO A 1 577 ? -1.029 19.050 38.106 1.00 79.19 577 PRO A C 1
ATOM 4217 O O . PRO A 1 577 ? -2.128 19.460 38.489 1.00 79.19 577 PRO A O 1
ATOM 4220 N N . PRO A 1 578 ? -0.925 17.947 37.339 1.00 81.69 578 PRO A N 1
ATOM 4221 C CA . PRO A 1 578 ? -2.085 17.161 36.909 1.00 81.69 578 PRO A CA 1
ATOM 4222 C C . PRO A 1 578 ? -2.998 16.710 38.059 1.00 81.69 578 PRO A C 1
ATOM 4224 O O . PRO A 1 578 ? -4.217 16.668 37.907 1.00 81.69 578 PRO A O 1
ATOM 4227 N N . ASP A 1 579 ? -2.417 16.408 39.222 1.00 83.62 579 ASP A N 1
ATOM 4228 C CA . ASP A 1 579 ? -3.157 15.946 40.398 1.00 83.62 579 ASP A CA 1
ATOM 4229 C C . ASP A 1 579 ? -4.070 17.009 41.011 1.00 83.62 579 ASP A C 1
ATOM 4231 O O . ASP A 1 579 ? -5.125 16.654 41.544 1.00 83.62 579 ASP A O 1
ATOM 4235 N N . ASP A 1 580 ? -3.716 18.290 40.919 1.00 81.75 580 ASP A N 1
ATOM 4236 C CA . ASP A 1 580 ? -4.543 19.381 41.444 1.00 81.75 580 ASP A CA 1
ATOM 4237 C C . ASP A 1 580 ? -5.810 19.532 40.599 1.00 81.75 580 ASP A C 1
ATOM 4239 O O . ASP A 1 580 ? -6.917 19.663 41.124 1.00 81.75 580 ASP A O 1
ATOM 4243 N N . ILE A 1 581 ? -5.656 19.411 39.277 1.00 79.50 581 ILE A N 1
ATOM 4244 C CA . ILE A 1 581 ? -6.756 19.445 38.310 1.00 79.50 581 ILE A CA 1
ATOM 4245 C C . ILE A 1 581 ? -7.697 18.259 38.530 1.00 79.50 581 ILE A C 1
ATOM 4247 O O . ILE A 1 581 ? -8.913 18.440 38.588 1.00 79.50 581 ILE A O 1
ATOM 4251 N N . LEU A 1 582 ? -7.147 17.053 38.696 1.00 83.88 582 LEU A N 1
ATOM 4252 C CA . LEU A 1 582 ? -7.944 15.861 38.992 1.00 83.88 582 LEU A CA 1
ATOM 4253 C C . LEU A 1 582 ? -8.650 15.975 40.347 1.00 83.88 582 LEU A C 1
ATOM 4255 O O . LEU A 1 582 ? -9.797 15.567 40.462 1.00 83.88 582 LEU A O 1
ATOM 4259 N N . THR A 1 583 ? -8.014 16.551 41.368 1.00 83.81 583 THR A N 1
ATOM 4260 C CA . THR A 1 583 ? -8.651 16.738 42.684 1.00 83.81 583 THR A CA 1
ATOM 4261 C C . THR A 1 583 ? -9.834 17.699 42.595 1.00 83.81 583 THR A C 1
ATOM 4263 O O . THR A 1 583 ? -10.911 17.391 43.097 1.00 83.81 583 THR A O 1
ATOM 4266 N N . ALA A 1 584 ? -9.666 18.825 41.901 1.00 78.81 584 ALA A N 1
ATOM 4267 C CA . ALA A 1 584 ? -10.740 19.791 41.699 1.00 78.81 584 ALA A CA 1
ATOM 4268 C C . ALA A 1 584 ? -11.896 19.213 40.862 1.00 78.81 584 ALA A C 1
ATOM 4270 O O . ALA A 1 584 ? -13.062 19.422 41.198 1.00 78.81 584 ALA A O 1
ATOM 4271 N N . ALA A 1 585 ? -11.584 18.452 39.807 1.00 80.12 585 ALA A N 1
ATOM 4272 C CA . ALA A 1 585 ? -12.592 17.748 39.017 1.00 80.12 585 ALA A CA 1
ATOM 4273 C C . ALA A 1 585 ? -13.339 16.699 39.856 1.00 80.12 585 ALA A C 1
ATOM 4275 O O . ALA A 1 585 ? -14.558 16.600 39.755 1.00 80.12 585 ALA A O 1
ATOM 4276 N N . ALA A 1 586 ? -12.637 15.953 40.717 1.00 84.75 586 ALA A N 1
ATOM 4277 C CA . ALA A 1 586 ? -13.245 14.935 41.568 1.00 84.75 586 ALA A CA 1
ATOM 4278 C C . ALA A 1 586 ? -14.316 15.518 42.497 1.00 84.75 586 ALA A C 1
ATOM 4280 O O . ALA A 1 586 ? -15.430 15.004 42.513 1.00 84.75 586 ALA A O 1
ATOM 4281 N N . SER A 1 587 ? -14.020 16.624 43.191 1.00 81.94 587 SER A N 1
ATOM 4282 C CA . SER A 1 587 ? -14.985 17.263 44.097 1.00 81.94 587 SER A CA 1
ATOM 4283 C C . SER A 1 587 ? -16.261 17.711 43.379 1.00 81.94 587 SER A C 1
ATOM 4285 O O . SER A 1 587 ? -17.358 17.485 43.875 1.00 81.94 587 SER A O 1
ATOM 4287 N N . GLN A 1 588 ? -16.140 18.284 42.177 1.00 77.38 588 GLN A N 1
ATOM 4288 C CA . GLN A 1 588 ? -17.311 18.710 41.399 1.00 77.38 588 GLN A CA 1
ATOM 4289 C C . GLN A 1 588 ? -18.157 17.523 40.932 1.00 77.38 588 GLN A C 1
ATOM 4291 O O . GLN A 1 588 ? -19.386 17.582 40.955 1.00 77.38 588 GLN A O 1
ATOM 4296 N N . ILE A 1 589 ? -17.499 16.436 40.527 1.00 81.69 589 ILE A N 1
ATOM 4297 C CA . ILE A 1 589 ? -18.184 15.211 40.118 1.00 81.69 589 ILE A CA 1
ATOM 4298 C C . ILE A 1 589 ? -18.915 14.603 41.316 1.00 81.69 589 ILE A C 1
ATOM 4300 O O . ILE A 1 589 ? -20.090 14.277 41.195 1.00 81.69 589 ILE A O 1
ATOM 4304 N N . GLU A 1 590 ? -18.268 14.492 42.475 1.00 85.88 590 GLU A N 1
ATOM 4305 C CA . GLU A 1 590 ? -18.886 13.976 43.704 1.00 85.88 590 GLU A CA 1
ATOM 4306 C C . GLU A 1 590 ? -20.121 14.790 44.118 1.00 85.88 590 GLU A C 1
ATOM 4308 O O . GLU A 1 590 ? -21.174 14.204 44.389 1.00 85.88 590 GLU A O 1
ATOM 4313 N N . ASP A 1 591 ? -20.038 16.123 44.073 1.00 82.25 591 ASP A N 1
ATOM 4314 C CA . ASP A 1 591 ? -21.168 17.016 44.356 1.00 82.25 591 ASP A CA 1
ATOM 4315 C C . ASP A 1 591 ? -22.336 16.792 43.380 1.00 82.25 591 ASP A C 1
ATOM 4317 O O . ASP A 1 591 ? -23.508 16.729 43.782 1.00 82.25 591 ASP A O 1
ATOM 4321 N N . TRP A 1 592 ? -22.038 16.630 42.087 1.00 82.50 592 TRP A N 1
ATOM 4322 C CA . TRP A 1 592 ? -23.055 16.360 41.072 1.00 82.50 592 TRP A CA 1
ATOM 4323 C C . TRP A 1 592 ? -23.724 14.999 41.276 1.00 82.50 592 TRP A C 1
ATOM 4325 O O . TRP A 1 592 ? -24.958 14.918 41.254 1.00 82.50 592 TRP A O 1
ATOM 4335 N N . LEU A 1 593 ? -22.924 13.955 41.519 1.00 83.25 593 LEU A N 1
ATOM 4336 C CA . LEU A 1 593 ? -23.383 12.585 41.758 1.00 83.25 593 LEU A CA 1
ATOM 4337 C C . LEU A 1 593 ? -24.314 12.516 42.977 1.00 83.25 593 LEU A C 1
ATOM 4339 O O . LEU A 1 593 ? -25.365 11.869 42.917 1.00 83.25 593 LEU A O 1
ATOM 4343 N N . ALA A 1 594 ? -23.967 13.229 44.055 1.00 83.31 594 ALA A N 1
ATOM 4344 C CA . ALA A 1 594 ? -24.782 13.327 45.263 1.00 83.31 594 ALA A CA 1
ATOM 4345 C C . ALA A 1 594 ? -26.113 14.056 45.011 1.00 83.31 594 ALA A C 1
ATOM 4347 O O . ALA A 1 594 ? -27.166 13.613 45.477 1.00 83.31 594 ALA A O 1
ATOM 4348 N N . THR A 1 595 ? -26.084 15.147 44.241 1.00 81.44 595 THR A N 1
ATOM 4349 C CA . THR A 1 595 ? -27.268 15.973 43.949 1.00 81.44 595 THR A CA 1
ATOM 4350 C C . THR A 1 595 ? -28.284 15.242 43.066 1.00 81.44 595 THR A C 1
ATOM 4352 O O . THR A 1 595 ? -29.489 15.352 43.292 1.00 81.44 595 THR A O 1
ATOM 4355 N N . HIS A 1 596 ? -27.814 14.462 42.090 1.00 77.31 596 HIS A N 1
ATOM 4356 C CA . HIS A 1 596 ? -28.669 13.794 41.102 1.00 77.31 596 HIS A CA 1
ATOM 4357 C C . HIS A 1 596 ? -29.073 12.366 41.495 1.00 77.31 596 HIS A C 1
ATOM 4359 O O . HIS A 1 596 ? -29.778 11.716 40.730 1.00 77.31 596 HIS A O 1
ATOM 4365 N N . ARG A 1 597 ? -28.666 11.873 42.681 1.00 70.25 597 ARG A N 1
ATOM 4366 C CA . ARG A 1 597 ? -28.902 10.484 43.141 1.00 70.25 597 ARG A CA 1
ATOM 4367 C C . ARG A 1 597 ? -28.556 9.450 42.064 1.00 70.25 597 ARG A C 1
ATOM 4369 O O . ARG A 1 597 ? -29.322 8.527 41.800 1.00 70.25 597 ARG A O 1
ATOM 4376 N N . SER A 1 598 ? -27.421 9.658 41.408 1.00 71.00 598 SER A N 1
ATOM 4377 C CA . SER A 1 598 ? -27.047 8.875 40.236 1.00 71.00 598 SER A CA 1
ATOM 4378 C C . SER A 1 598 ? -26.614 7.451 40.605 1.00 71.00 598 SER A C 1
ATOM 4380 O O . SER A 1 598 ? -26.110 7.218 41.704 1.00 71.00 598 SER A O 1
ATOM 4382 N N . ASN A 1 599 ? -26.702 6.524 39.651 1.00 75.94 599 ASN A N 1
ATOM 4383 C CA . ASN A 1 599 ? -26.199 5.153 39.795 1.00 75.94 599 ASN A CA 1
ATOM 4384 C C . ASN A 1 599 ? -24.683 5.033 39.552 1.00 75.94 599 ASN A C 1
ATOM 4386 O O . ASN A 1 599 ? -24.214 3.966 39.164 1.00 75.94 599 ASN A O 1
ATOM 4390 N N . PHE A 1 600 ? -23.907 6.104 39.735 1.00 82.50 600 PHE A N 1
ATOM 4391 C CA . PHE A 1 600 ? -22.463 6.084 39.523 1.00 82.50 600 PHE A CA 1
ATOM 4392 C C . PHE A 1 600 ? -21.684 6.317 40.815 1.00 82.50 600 PHE A C 1
ATOM 4394 O O . PHE A 1 600 ? -22.121 7.015 41.727 1.00 82.50 600 PHE A O 1
ATOM 4401 N N . THR A 1 601 ? -20.474 5.774 40.844 1.00 85.38 601 THR A N 1
ATOM 4402 C CA . THR A 1 601 ? -19.470 5.999 41.878 1.00 85.38 601 THR A CA 1
ATOM 4403 C C . THR A 1 601 ? -18.204 6.553 41.236 1.00 85.38 601 THR A C 1
ATOM 4405 O O . THR A 1 601 ? -17.798 6.122 40.154 1.00 85.38 601 THR A O 1
ATOM 4408 N N . LEU A 1 602 ? -17.584 7.534 41.890 1.00 87.31 602 LEU A N 1
ATOM 4409 C CA . LEU A 1 602 ? -16.285 8.050 41.485 1.00 87.31 602 LEU A CA 1
ATOM 4410 C C . LEU A 1 602 ? -15.191 7.285 42.226 1.00 87.31 602 LEU A C 1
ATOM 4412 O O . LEU A 1 602 ? -15.229 7.126 43.443 1.00 87.31 602 LEU A O 1
ATOM 4416 N N . THR A 1 603 ? -14.192 6.837 41.481 1.00 87.19 603 THR A N 1
ATOM 4417 C CA . THR A 1 603 ? -12.982 6.226 42.024 1.00 87.19 603 THR A CA 1
ATOM 4418 C C . THR A 1 603 ? -11.764 6.946 41.465 1.00 87.19 603 THR A C 1
ATOM 4420 O O . THR A 1 603 ? -11.748 7.370 40.306 1.00 87.19 603 THR A O 1
ATOM 4423 N N . ARG A 1 604 ? -10.729 7.100 42.291 1.00 83.19 604 ARG A N 1
ATOM 4424 C CA . ARG A 1 604 ? -9.440 7.663 41.881 1.00 83.19 604 ARG A CA 1
ATOM 4425 C C . ARG A 1 604 ? -8.398 6.555 41.861 1.00 83.19 604 ARG A C 1
ATOM 4427 O O . ARG A 1 604 ? -8.214 5.868 42.862 1.00 83.19 604 ARG A O 1
ATOM 4434 N N . ASP A 1 605 ? -7.724 6.398 40.729 1.00 72.31 605 ASP A N 1
ATOM 4435 C CA . ASP A 1 605 ? -6.705 5.369 40.514 1.00 72.31 605 ASP A CA 1
ATOM 4436 C C . ASP A 1 605 ? -5.454 6.024 39.920 1.00 72.31 605 ASP A C 1
ATOM 4438 O O . ASP A 1 605 ? -5.321 6.193 38.708 1.00 72.31 605 ASP A O 1
ATOM 4442 N N . GLY A 1 606 ? -4.554 6.483 40.793 1.00 69.56 606 GLY A N 1
ATOM 4443 C CA . GLY A 1 606 ? -3.380 7.256 40.383 1.00 69.56 606 GLY A CA 1
ATOM 4444 C C . GLY A 1 606 ? -3.749 8.559 39.658 1.00 69.56 606 GLY A C 1
ATOM 4445 O O . GLY A 1 606 ? -4.644 9.287 40.090 1.00 69.56 606 GLY A O 1
ATOM 4446 N N . GLY A 1 607 ? -3.054 8.850 38.552 1.00 79.19 607 GLY A N 1
ATOM 4447 C CA . GLY A 1 607 ? -3.234 10.051 37.719 1.00 79.19 607 GLY A CA 1
ATOM 4448 C C . GLY A 1 607 ? -4.485 10.048 36.823 1.00 79.19 607 GLY A C 1
ATOM 4449 O O . GLY A 1 607 ? -4.451 10.627 35.736 1.00 79.19 607 GLY A O 1
ATOM 4450 N N . GLN A 1 608 ? -5.561 9.372 37.237 1.00 87.69 608 GLN A N 1
ATOM 4451 C CA . GLN A 1 608 ? -6.823 9.255 36.502 1.00 87.69 608 GLN A CA 1
ATOM 4452 C C . GLN A 1 608 ? -8.023 9.175 37.462 1.00 87.69 608 GLN A C 1
ATOM 4454 O O . GLN A 1 608 ? -7.946 8.574 38.538 1.00 87.69 608 GLN A O 1
ATOM 4459 N N . LEU A 1 609 ? -9.155 9.751 37.048 1.00 87.69 609 LEU A N 1
ATOM 4460 C CA . LEU A 1 609 ? -10.461 9.530 37.677 1.00 87.69 609 LEU A CA 1
ATOM 4461 C C . LEU A 1 609 ? -11.298 8.564 36.841 1.00 87.69 609 LEU A C 1
ATOM 4463 O O . LEU A 1 609 ? -11.301 8.644 35.612 1.00 87.69 609 LEU A O 1
ATOM 4467 N N . THR A 1 610 ? -12.043 7.691 37.509 1.00 87.94 610 THR A N 1
ATOM 4468 C CA . THR A 1 610 ? -12.874 6.665 36.878 1.00 87.94 610 THR A CA 1
ATOM 4469 C C . THR A 1 610 ? -14.276 6.707 37.466 1.00 87.94 610 THR A C 1
ATOM 4471 O O . THR A 1 610 ? -14.452 6.587 38.677 1.00 87.94 610 THR A O 1
ATOM 4474 N N . ILE A 1 611 ? -15.275 6.854 36.599 1.00 85.88 611 ILE A N 1
ATOM 4475 C CA . ILE A 1 611 ? -16.691 6.828 36.957 1.00 85.88 611 ILE A CA 1
ATOM 4476 C C . ILE A 1 611 ? -17.239 5.440 36.629 1.00 85.88 611 ILE A C 1
ATOM 4478 O O . ILE A 1 611 ? -17.242 5.023 35.466 1.00 85.88 611 ILE A O 1
ATOM 4482 N N . VAL A 1 612 ? -17.691 4.725 37.655 1.00 86.62 612 VAL A N 1
ATOM 4483 C CA . VAL A 1 612 ? -18.117 3.321 37.588 1.00 86.62 612 VAL A CA 1
ATOM 4484 C C . VAL A 1 612 ? -19.598 3.220 37.921 1.00 86.62 612 VAL A C 1
ATOM 4486 O O . VAL A 1 612 ? -20.080 3.917 38.811 1.00 86.62 612 VAL A O 1
ATOM 4489 N N . TRP A 1 613 ? -20.326 2.355 37.222 1.00 85.25 613 TRP A N 1
ATOM 4490 C CA . TRP A 1 613 ? -21.706 2.031 37.578 1.00 85.25 613 TRP A CA 1
ATOM 4491 C C . TRP A 1 613 ? -21.774 1.379 38.967 1.00 85.25 613 TRP A C 1
ATOM 4493 O O . TRP A 1 613 ? -20.879 0.627 39.340 1.00 85.25 613 TRP A O 1
ATOM 4503 N N . HIS A 1 614 ? -22.818 1.658 39.740 1.00 81.94 614 HIS A N 1
ATOM 4504 C CA . HIS A 1 614 ? -22.971 1.128 41.096 1.00 81.94 614 HIS A CA 1
ATOM 4505 C C . HIS A 1 614 ? -23.257 -0.382 41.083 1.00 81.94 614 HIS A C 1
ATOM 4507 O O . HIS A 1 614 ? -22.643 -1.145 41.828 1.00 81.94 614 HIS A O 1
ATOM 4513 N N . ASP A 1 615 ? -24.174 -0.810 40.215 1.00 84.25 615 ASP A N 1
ATOM 4514 C CA . ASP A 1 615 ? -24.630 -2.197 40.140 1.00 84.25 615 ASP A CA 1
ATOM 4515 C C . ASP A 1 615 ? -23.950 -2.971 39.007 1.00 84.25 615 ASP A C 1
ATOM 4517 O O . ASP A 1 615 ? -23.573 -2.416 37.970 1.00 84.25 615 ASP A O 1
ATOM 4521 N N . GLU A 1 616 ? -23.830 -4.287 39.188 1.00 87.69 616 GLU A N 1
ATOM 4522 C CA . GLU A 1 616 ? -23.393 -5.177 38.117 1.00 87.69 616 GLU A CA 1
ATOM 4523 C C . GLU A 1 616 ? -24.436 -5.249 37.000 1.00 87.69 616 GLU A C 1
ATOM 4525 O O . GLU A 1 616 ? -25.625 -5.458 37.250 1.00 87.69 616 GLU A O 1
ATOM 4530 N N . ALA A 1 617 ? -23.969 -5.160 35.757 1.00 86.75 617 ALA A N 1
ATOM 4531 C CA . ALA A 1 617 ? -24.786 -5.330 34.566 1.00 86.75 617 ALA A CA 1
ATOM 4532 C C . ALA A 1 617 ? -24.375 -6.595 33.802 1.00 86.75 617 ALA A C 1
ATOM 4534 O O . ALA A 1 617 ? -23.192 -6.934 33.718 1.00 86.75 617 ALA A O 1
ATOM 4535 N N . ASP A 1 618 ? -25.357 -7.269 33.202 1.00 88.56 618 ASP A N 1
ATOM 4536 C CA . ASP A 1 618 ? -25.117 -8.384 32.287 1.00 88.56 618 ASP A CA 1
ATOM 4537 C C . ASP A 1 618 ? -24.738 -7.838 30.901 1.00 88.56 618 ASP A C 1
ATOM 4539 O O . ASP A 1 618 ? -25.576 -7.352 30.140 1.00 88.56 618 ASP A O 1
ATOM 4543 N N . LEU A 1 619 ? -23.455 -7.935 30.554 1.00 87.31 619 LEU A N 1
ATOM 4544 C CA . LEU A 1 619 ? -22.875 -7.378 29.331 1.00 87.31 619 LEU A CA 1
ATOM 4545 C C . LEU A 1 619 ? -22.416 -8.500 28.395 1.00 87.31 619 LEU A C 1
ATOM 4547 O O . LEU A 1 619 ? -21.286 -8.530 27.923 1.00 87.31 619 LEU A O 1
ATOM 4551 N N . GLY A 1 620 ? -23.286 -9.471 28.126 1.00 84.88 620 GLY A N 1
ATOM 4552 C CA . GLY A 1 620 ? -22.955 -10.626 27.288 1.00 84.88 620 GLY A CA 1
ATOM 4553 C C . GLY A 1 620 ? -22.425 -11.804 28.101 1.00 84.88 620 GLY A C 1
ATOM 4554 O O . GLY A 1 620 ? -23.190 -12.323 28.907 1.00 84.88 620 GLY A O 1
ATOM 4555 N N . PRO A 1 621 ? -21.190 -12.289 27.872 1.00 85.81 621 PRO A N 1
ATOM 4556 C CA . PRO A 1 621 ? -20.622 -13.384 28.658 1.00 85.81 621 PRO A CA 1
ATOM 4557 C C . PRO A 1 621 ? -20.181 -12.958 30.067 1.00 85.81 621 PRO A C 1
ATOM 4559 O O . PRO A 1 621 ? -19.870 -13.826 30.880 1.00 85.81 621 PRO A O 1
ATOM 4562 N N . PHE A 1 622 ? -20.132 -11.652 30.354 1.00 90.25 622 PHE A N 1
ATOM 4563 C CA . PHE A 1 622 ? -19.646 -11.109 31.620 1.00 90.25 622 PHE A CA 1
ATOM 4564 C C . PHE A 1 622 ? -20.751 -10.398 32.387 1.00 90.25 622 PHE A C 1
ATOM 4566 O O . PHE A 1 622 ? -21.606 -9.734 31.798 1.00 90.25 622 PHE A O 1
ATOM 4573 N N . ARG A 1 623 ? -20.643 -10.477 33.711 1.00 89.81 623 ARG A N 1
ATOM 4574 C CA . ARG A 1 623 ? -21.434 -9.713 34.664 1.00 89.81 623 ARG A CA 1
ATOM 4575 C C . ARG A 1 623 ? -20.476 -8.975 35.587 1.00 89.81 623 ARG A C 1
ATOM 4577 O O . ARG A 1 623 ? -19.671 -9.616 36.255 1.00 89.81 623 ARG A O 1
ATOM 4584 N N . TYR A 1 624 ? -20.500 -7.649 35.535 1.00 90.50 624 TYR A N 1
ATOM 4585 C CA . TYR A 1 624 ? -19.639 -6.780 36.340 1.00 90.50 624 TYR A CA 1
ATOM 4586 C C . TYR A 1 624 ? -20.182 -5.348 36.333 1.00 90.50 624 TYR A C 1
ATOM 4588 O O . TYR A 1 624 ? -21.055 -5.022 35.531 1.00 90.50 624 TYR A O 1
ATOM 4596 N N . ALA A 1 625 ? -19.670 -4.491 37.214 1.00 88.25 625 ALA A N 1
ATOM 4597 C CA . ALA A 1 625 ? -19.985 -3.064 37.236 1.00 88.25 625 ALA A CA 1
ATOM 4598 C C . ALA A 1 625 ? -19.164 -2.311 36.164 1.00 88.25 625 ALA A C 1
ATOM 4600 O O . ALA A 1 625 ? -17.939 -2.205 36.304 1.00 88.25 625 ALA A O 1
ATOM 4601 N N . PRO A 1 626 ? -19.772 -1.823 35.062 1.00 85.88 626 PRO A N 1
ATOM 4602 C CA . PRO A 1 626 ? -19.012 -1.224 33.973 1.00 85.88 626 PRO A CA 1
ATOM 4603 C C . PRO A 1 626 ? -18.462 0.161 34.316 1.00 85.88 626 PRO A C 1
ATOM 4605 O O . PRO A 1 626 ? -19.135 0.997 34.916 1.00 85.88 626 PRO A O 1
ATOM 4608 N N . VAL A 1 627 ? -17.255 0.446 33.822 1.00 84.81 627 VAL A N 1
ATOM 4609 C CA . VAL A 1 627 ? -16.741 1.818 33.750 1.00 84.81 627 VAL A CA 1
ATOM 4610 C C . VAL A 1 627 ? -17.539 2.587 32.697 1.00 84.81 627 VAL A C 1
ATOM 4612 O O . VAL A 1 627 ? -17.591 2.158 31.537 1.00 84.81 627 VAL A O 1
ATOM 4615 N N . GLY A 1 628 ? -18.136 3.709 33.103 1.00 78.94 628 GLY A N 1
ATOM 4616 C CA . GLY A 1 628 ? -18.872 4.621 32.230 1.00 78.94 628 GLY A CA 1
ATOM 4617 C C . GLY A 1 628 ? -17.960 5.658 31.579 1.00 78.94 628 GLY A C 1
ATOM 4618 O O . GLY A 1 628 ? -17.957 5.796 30.355 1.00 78.94 628 GLY A O 1
ATOM 4619 N N . ALA A 1 629 ? -17.134 6.340 32.377 1.00 82.88 629 ALA A N 1
ATOM 4620 C CA . ALA A 1 629 ? -16.216 7.365 31.888 1.00 82.88 629 ALA A CA 1
ATOM 4621 C C . ALA A 1 629 ? -14.887 7.374 32.648 1.00 82.88 629 ALA A C 1
ATOM 4623 O O . ALA A 1 629 ? -14.805 6.968 33.806 1.00 82.88 629 ALA A O 1
ATOM 4624 N N . THR A 1 630 ? -13.846 7.874 31.993 1.00 86.69 630 THR A N 1
ATOM 4625 C CA . THR A 1 630 ? -12.527 8.077 32.585 1.00 86.69 630 THR A CA 1
ATOM 4626 C C . THR A 1 630 ? -11.990 9.462 32.249 1.00 86.69 630 THR A C 1
ATOM 4628 O O . THR A 1 630 ? -12.220 9.957 31.146 1.00 86.69 630 THR A O 1
ATOM 4631 N N . LEU A 1 631 ? -11.276 10.086 33.189 1.00 87.44 631 LEU A N 1
ATOM 4632 C CA . LEU A 1 631 ? -10.740 11.437 33.048 1.00 87.44 631 LEU A CA 1
ATOM 4633 C C . LEU A 1 631 ? -9.236 11.467 33.310 1.00 87.44 631 LEU A C 1
ATOM 4635 O O . LEU A 1 631 ? -8.772 11.033 34.364 1.00 87.44 631 LEU A O 1
ATOM 4639 N N . THR A 1 632 ? -8.488 12.033 32.367 1.00 88.69 632 THR A N 1
ATOM 4640 C CA . THR A 1 632 ? -7.028 12.220 32.446 1.00 88.69 632 THR A CA 1
ATOM 4641 C C . THR A 1 632 ? -6.652 13.656 32.105 1.00 88.69 632 THR A C 1
ATOM 4643 O O . THR A 1 632 ? -7.390 14.313 31.374 1.00 88.69 632 THR A O 1
ATOM 4646 N N . VAL A 1 633 ? -5.500 14.134 32.578 1.00 83.12 633 VAL A N 1
ATOM 4647 C CA . VAL A 1 633 ? -5.032 15.514 32.350 1.00 83.12 633 VAL A CA 1
ATOM 4648 C C . VAL A 1 633 ? -3.820 15.539 31.421 1.00 83.12 633 VAL A C 1
ATOM 4650 O O . VAL A 1 633 ? -2.913 14.720 31.556 1.00 83.12 633 VAL A O 1
ATOM 4653 N N . THR A 1 634 ? -3.780 16.511 30.507 1.00 81.25 634 THR A N 1
ATOM 4654 C CA . THR A 1 634 ? -2.596 16.834 29.693 1.00 81.25 634 THR A CA 1
ATOM 4655 C C . THR A 1 634 ? -2.441 18.345 29.540 1.00 81.25 634 THR A C 1
ATOM 4657 O O . THR A 1 634 ? -3.426 19.074 29.599 1.00 81.25 634 THR A O 1
ATOM 4660 N N . GLY A 1 635 ? -1.227 18.826 29.264 1.00 73.38 635 GLY A N 1
ATOM 4661 C CA . GLY A 1 635 ? -1.033 20.201 28.793 1.00 73.38 635 GLY A CA 1
ATOM 4662 C C . GLY A 1 635 ? -1.569 20.390 27.368 1.00 73.38 635 GLY A C 1
ATOM 4663 O O . GLY A 1 635 ? -1.487 19.468 26.548 1.00 73.38 635 GLY A O 1
ATOM 4664 N N . ALA A 1 636 ? -2.107 21.571 27.067 1.00 64.88 636 ALA A N 1
ATOM 4665 C CA . ALA A 1 636 ? -2.554 21.947 25.731 1.00 64.88 636 ALA A CA 1
ATOM 4666 C C . ALA A 1 636 ? -1.358 22.045 24.770 1.00 64.88 636 ALA A C 1
ATOM 4668 O O . ALA A 1 636 ? -0.351 22.696 25.060 1.00 64.88 636 ALA A O 1
ATOM 4669 N N . VAL A 1 637 ? -1.461 21.397 23.607 1.00 63.88 637 VAL A N 1
ATOM 4670 C CA . VAL A 1 637 ? -0.413 21.437 22.577 1.00 63.88 637 VAL A CA 1
ATOM 4671 C C . VAL A 1 637 ? -0.582 22.713 21.738 1.00 63.88 637 VAL A C 1
ATOM 4673 O O . VAL A 1 637 ? -1.647 22.901 21.143 1.00 63.88 637 VAL A O 1
ATOM 4676 N N . PRO A 1 638 ? 0.440 23.585 21.633 1.00 55.47 638 PRO A N 1
ATOM 4677 C CA . PRO A 1 638 ? 0.353 24.792 20.815 1.00 55.47 638 PRO A CA 1
ATOM 4678 C C . PRO A 1 638 ? 0.060 24.459 19.344 1.00 55.47 638 PRO A C 1
ATOM 4680 O O . PRO A 1 638 ? 0.806 23.711 18.715 1.00 55.47 638 PRO A O 1
ATOM 4683 N N . GLY A 1 639 ? -1.016 25.026 18.789 1.00 50.38 639 GLY A N 1
ATOM 4684 C CA . GLY A 1 639 ? -1.405 24.826 17.386 1.00 50.38 639 GLY A CA 1
ATOM 4685 C C . GLY A 1 639 ? -2.150 23.518 17.088 1.00 50.38 639 GLY A C 1
ATOM 4686 O O . GLY A 1 639 ? -2.329 23.192 15.914 1.00 50.38 639 GLY A O 1
ATOM 4687 N N . ALA A 1 640 ? -2.586 22.771 18.109 1.00 53.03 640 ALA A N 1
ATOM 4688 C CA . ALA A 1 640 ? -3.505 21.652 17.913 1.00 53.03 640 ALA A CA 1
ATOM 4689 C C . ALA A 1 640 ? -4.845 22.132 17.317 1.00 53.03 640 ALA A C 1
ATOM 4691 O O . ALA A 1 640 ? -5.279 23.254 17.607 1.00 53.03 640 ALA A O 1
ATOM 4692 N N . PRO A 1 641 ? -5.503 21.318 16.471 1.00 55.31 641 PRO A N 1
ATOM 4693 C CA . PRO A 1 641 ? -6.821 21.659 15.955 1.00 55.31 641 PRO A CA 1
ATOM 4694 C C . PRO A 1 641 ? -7.823 21.796 17.113 1.00 55.31 641 PRO A C 1
ATOM 4696 O O . PRO A 1 641 ? -7.769 21.014 18.064 1.00 55.31 641 PRO A O 1
ATOM 4699 N N . PRO A 1 642 ? -8.749 22.769 17.055 1.00 59.78 642 PRO A N 1
ATOM 4700 C CA . PRO A 1 642 ? -9.789 22.882 18.068 1.00 59.78 642 PRO A CA 1
ATOM 4701 C C . PRO A 1 642 ? -10.689 21.633 18.048 1.00 59.78 642 PRO A C 1
ATOM 4703 O O . PRO A 1 642 ? -10.900 21.049 16.976 1.00 59.78 642 PRO A O 1
ATOM 4706 N N . PRO A 1 643 ? -11.252 21.223 19.201 1.00 65.94 643 PRO A N 1
ATOM 4707 C CA . PRO A 1 643 ? -12.193 20.113 19.238 1.00 65.94 643 PRO A CA 1
ATOM 4708 C C . PRO A 1 643 ? -13.445 20.427 18.409 1.00 65.94 643 PRO A C 1
ATOM 4710 O O . PRO A 1 643 ? -13.895 21.571 18.314 1.00 65.94 643 PRO A O 1
ATOM 4713 N N . SER A 1 644 ? -14.019 19.390 17.807 1.00 68.19 644 SER A N 1
ATOM 4714 C CA . SER A 1 644 ? -15.318 19.439 17.143 1.00 68.19 644 SER A CA 1
ATOM 4715 C C . SER A 1 644 ? -16.437 19.534 18.179 1.00 68.19 644 SER A C 1
ATOM 4717 O O . SER A 1 644 ? -16.398 18.858 19.201 1.00 68.19 644 SER A O 1
ATOM 4719 N N . LEU A 1 645 ? -17.466 20.336 17.905 1.00 66.19 645 LEU A N 1
ATOM 4720 C CA . LEU A 1 645 ? -18.678 20.369 18.722 1.00 66.19 645 LEU A CA 1
ATOM 4721 C C . LEU A 1 645 ? -19.730 19.450 18.098 1.00 66.19 645 LEU A C 1
ATOM 4723 O O . LEU A 1 645 ? -20.310 19.784 17.064 1.00 66.19 645 LEU A O 1
ATOM 4727 N N . ILE A 1 646 ? -19.975 18.299 18.726 1.00 66.12 646 ILE A N 1
ATOM 4728 C CA . ILE A 1 646 ? -20.979 17.321 18.286 1.00 66.12 646 ILE A CA 1
ATOM 4729 C C . ILE A 1 646 ? -22.087 17.294 19.327 1.00 66.12 646 ILE A C 1
ATOM 4731 O O . ILE A 1 646 ? -21.847 16.931 20.472 1.00 66.12 646 ILE A O 1
ATOM 4735 N N . GLN A 1 647 ? -23.293 17.725 18.944 1.00 67.12 647 GLN A N 1
ATOM 4736 C CA . GLN A 1 647 ? -24.440 17.835 19.861 1.00 67.12 647 GLN A CA 1
ATOM 4737 C C . GLN A 1 647 ? -24.134 18.662 21.130 1.00 67.12 647 GLN A C 1
ATOM 4739 O O . GLN A 1 647 ? -24.654 18.390 22.205 1.00 67.12 647 GLN A O 1
ATOM 4744 N N . GLY A 1 648 ? -23.270 19.678 21.013 1.00 59.91 648 GLY A N 1
ATOM 4745 C CA . GLY A 1 648 ? -22.838 20.513 22.141 1.00 59.91 648 GLY A CA 1
ATOM 4746 C C . GLY A 1 648 ? -21.698 19.925 22.983 1.00 59.91 648 GLY A C 1
ATOM 4747 O O . GLY A 1 648 ? -21.149 20.643 23.813 1.00 59.91 648 GLY A O 1
ATOM 4748 N N . LEU A 1 649 ? -21.285 18.678 22.733 1.00 69.88 649 LEU A N 1
ATOM 4749 C CA . LEU A 1 649 ? -20.149 18.047 23.401 1.00 69.88 649 LEU A CA 1
ATOM 4750 C C . LEU A 1 649 ? -18.829 18.377 22.671 1.00 69.88 649 LEU A C 1
ATOM 4752 O O . LEU A 1 649 ? -18.771 18.274 21.442 1.00 69.88 649 LEU A O 1
ATOM 4756 N N . PRO A 1 650 ? -17.751 18.727 23.394 1.00 71.00 650 PRO A N 1
ATOM 4757 C CA . PRO A 1 650 ? -16.412 18.885 22.843 1.00 71.00 650 PRO A CA 1
ATOM 4758 C C . PRO A 1 650 ? -15.790 17.509 22.569 1.00 71.00 650 PRO A C 1
ATOM 4760 O O . PRO A 1 650 ? -15.429 16.765 23.480 1.00 71.00 650 PRO A O 1
ATOM 4763 N N . VAL A 1 651 ? -15.654 17.172 21.292 1.00 77.25 651 VAL A N 1
ATOM 4764 C CA . VAL A 1 651 ? -15.099 15.913 20.784 1.00 77.25 651 VAL A CA 1
ATOM 4765 C C . VAL A 1 651 ? -13.777 16.197 20.079 1.00 77.25 651 VAL A C 1
ATOM 4767 O O . VAL A 1 651 ? -13.630 17.224 19.424 1.00 77.25 651 VAL A O 1
ATOM 4770 N N . ALA A 1 652 ? -12.801 15.297 20.186 1.00 80.50 652 ALA A N 1
ATOM 4771 C CA . ALA A 1 652 ? -11.552 15.398 19.439 1.00 80.50 652 ALA A CA 1
ATOM 4772 C C . ALA A 1 652 ? -11.833 15.629 17.946 1.00 80.50 652 ALA A C 1
ATOM 4774 O O . ALA A 1 652 ? -12.783 15.070 17.381 1.00 80.50 652 ALA A O 1
ATOM 4775 N N . SER A 1 653 ? -11.008 16.456 17.304 1.00 76.88 653 SER A N 1
ATOM 4776 C CA . SER A 1 653 ? -11.186 16.775 15.886 1.00 76.88 653 SER A CA 1
ATOM 4777 C C . SER A 1 653 ? -11.165 15.504 15.022 1.00 76.88 653 SER A C 1
ATOM 4779 O O . SER A 1 653 ? -10.582 14.482 15.403 1.00 76.88 653 SER A O 1
ATOM 4781 N N . LEU A 1 654 ? -11.786 15.532 13.838 1.00 75.06 654 LEU A N 1
ATOM 4782 C CA . LEU A 1 654 ? -11.833 14.353 12.961 1.00 75.06 654 LEU A CA 1
ATOM 4783 C C . LEU A 1 654 ? -10.426 13.844 12.597 1.00 75.06 654 LEU A C 1
ATOM 4785 O O . LEU A 1 654 ? -10.184 12.638 12.590 1.00 75.06 654 LEU A O 1
ATOM 4789 N N . SER A 1 655 ? -9.473 14.749 12.362 1.00 70.31 655 SER A N 1
ATOM 4790 C CA . SER A 1 655 ? -8.077 14.404 12.066 1.00 70.31 655 SER A CA 1
ATOM 4791 C C . SER A 1 655 ? -7.371 13.743 13.256 1.00 70.31 655 SER A C 1
ATOM 4793 O O . SER A 1 655 ? -6.668 12.745 13.076 1.00 70.31 655 SER A O 1
ATOM 4795 N N . GLU A 1 656 ? -7.587 14.234 14.478 1.00 78.31 656 GLU A N 1
ATOM 4796 C CA . GLU A 1 656 ? -7.065 13.610 15.700 1.00 78.31 656 GLU A CA 1
ATOM 4797 C C . GLU A 1 656 ? -7.728 12.269 15.998 1.00 78.31 656 GLU A C 1
ATOM 4799 O O . GLU A 1 656 ? -7.054 11.335 16.431 1.00 78.31 656 GLU A O 1
ATOM 4804 N N . THR A 1 657 ? -9.023 12.145 15.715 1.00 81.44 657 THR A N 1
ATOM 4805 C CA . THR A 1 657 ? -9.777 10.901 15.881 1.00 81.44 657 THR A CA 1
ATOM 4806 C C . THR A 1 657 ? -9.269 9.834 14.909 1.00 81.44 657 THR A C 1
ATOM 4808 O O . THR A 1 657 ? -8.955 8.720 15.327 1.00 81.44 657 THR A O 1
ATOM 4811 N N . ILE A 1 658 ? -9.067 10.183 13.631 1.00 77.56 658 ILE A N 1
ATOM 4812 C CA . ILE A 1 658 ? -8.429 9.311 12.629 1.00 77.56 658 ILE A CA 1
ATOM 4813 C C . ILE A 1 658 ? -7.034 8.894 13.086 1.00 77.56 658 ILE A C 1
ATOM 4815 O O . ILE A 1 658 ? -6.690 7.711 13.026 1.00 77.56 658 ILE A O 1
ATOM 4819 N N . ARG A 1 659 ? -6.230 9.848 13.571 1.00 77.00 659 ARG A N 1
ATOM 4820 C CA . ARG A 1 659 ? -4.890 9.575 14.097 1.00 77.00 659 ARG A CA 1
ATOM 4821 C C . ARG A 1 659 ? -4.943 8.592 15.272 1.00 77.00 659 ARG A C 1
ATOM 4823 O O . ARG A 1 659 ? -4.209 7.609 15.253 1.00 77.00 659 ARG A O 1
ATOM 4830 N N . SER A 1 660 ? -5.836 8.805 16.237 1.00 81.62 660 SER A N 1
ATOM 4831 C CA . SER A 1 660 ? -6.003 7.960 17.428 1.00 81.62 660 SER A CA 1
ATOM 4832 C C . SER A 1 660 ? -6.459 6.534 17.087 1.00 81.62 660 SER A C 1
ATOM 4834 O O . SER A 1 660 ? -5.872 5.559 17.566 1.00 81.62 660 SER A O 1
ATOM 4836 N N . VAL A 1 661 ? -7.454 6.379 16.204 1.00 82.75 661 VAL A N 1
ATOM 4837 C CA . VAL A 1 661 ? -7.921 5.057 15.744 1.00 82.75 661 VAL A CA 1
ATOM 4838 C C . VAL A 1 661 ? -6.813 4.332 14.987 1.00 82.75 661 VAL A C 1
ATOM 4840 O O . VAL A 1 661 ? -6.584 3.139 15.191 1.00 82.75 661 VAL A O 1
ATOM 4843 N N . ARG A 1 662 ? -6.070 5.053 14.147 1.00 78.88 662 ARG A N 1
ATOM 4844 C CA . ARG A 1 662 ? -4.934 4.504 13.411 1.00 78.88 662 ARG A CA 1
ATOM 4845 C C . ARG A 1 662 ? -3.792 4.066 14.333 1.00 78.88 662 ARG A C 1
ATOM 4847 O O . ARG A 1 662 ? -3.215 3.003 14.107 1.00 78.88 662 ARG A O 1
ATOM 4854 N N . GLU A 1 663 ? -3.470 4.852 15.357 1.00 78.94 663 GLU A N 1
ATOM 4855 C CA . GLU A 1 663 ? -2.497 4.488 16.395 1.00 78.94 663 GLU A CA 1
ATOM 4856 C C . GLU A 1 663 ? -2.950 3.234 17.152 1.00 78.94 663 GLU A C 1
ATOM 4858 O O . GLU A 1 663 ? -2.168 2.295 17.298 1.00 78.94 663 GLU A O 1
ATOM 4863 N N . SER A 1 664 ? -4.228 3.157 17.526 1.00 81.62 664 SER A N 1
ATOM 4864 C CA . SER A 1 664 ? -4.819 1.983 18.184 1.00 81.62 664 SER A CA 1
ATOM 4865 C C . SER A 1 664 ? -4.742 0.736 17.293 1.00 81.62 664 SER A C 1
ATOM 4867 O O . SER A 1 664 ? -4.303 -0.329 17.727 1.00 81.62 664 SER A O 1
ATOM 4869 N N . LEU A 1 665 ? -5.057 0.873 16.000 1.00 79.38 665 LEU A N 1
ATOM 4870 C CA . LEU A 1 665 ? -4.934 -0.197 15.005 1.00 79.38 665 LEU A CA 1
ATOM 4871 C C . LEU A 1 665 ? -3.473 -0.631 14.785 1.00 79.38 665 LEU A C 1
ATOM 4873 O O . LEU A 1 665 ? -3.203 -1.768 14.382 1.00 79.38 665 LEU A O 1
ATOM 4877 N N . ALA A 1 666 ? -2.506 0.257 15.021 1.00 74.50 666 ALA A N 1
ATOM 4878 C CA . ALA A 1 666 ? -1.089 -0.087 15.000 1.00 74.50 666 ALA A CA 1
ATOM 4879 C C . ALA A 1 666 ? -0.634 -0.848 16.259 1.00 74.50 666 ALA A C 1
ATOM 4881 O O . ALA A 1 666 ? 0.370 -1.565 16.208 1.00 74.50 666 ALA A O 1
ATOM 4882 N N . GLN A 1 667 ? -1.367 -0.707 17.367 1.00 77.38 667 GLN A N 1
ATOM 4883 C CA . GLN A 1 667 ? -1.041 -1.287 18.669 1.00 77.38 667 GLN A CA 1
ATOM 4884 C C . GLN A 1 667 ? -1.697 -2.651 18.938 1.00 77.38 667 GLN A C 1
ATOM 4886 O O . GLN A 1 667 ? -1.266 -3.353 19.850 1.00 77.38 667 GLN A O 1
ATOM 4891 N N . THR A 1 668 ? -2.683 -3.063 18.144 1.00 80.12 668 THR A N 1
ATOM 4892 C CA . THR A 1 668 ? -3.377 -4.342 18.348 1.00 80.12 668 THR A CA 1
ATOM 4893 C C . THR A 1 668 ? -3.011 -5.399 17.304 1.00 80.12 668 THR A C 1
ATOM 4895 O O . THR A 1 668 ? -2.882 -5.116 16.102 1.00 80.12 668 THR A O 1
ATOM 4898 N N . ASP A 1 669 ? -2.879 -6.637 17.776 1.00 79.38 669 ASP A N 1
ATOM 4899 C CA . ASP A 1 669 ? -2.583 -7.813 16.962 1.00 79.38 669 ASP A CA 1
ATOM 4900 C C . ASP A 1 669 ? -3.757 -8.809 16.877 1.00 79.38 669 ASP A C 1
ATOM 4902 O O . ASP A 1 669 ? -3.754 -9.611 15.945 1.00 79.38 669 ASP A O 1
ATOM 4906 N N . ASP A 1 670 ? -4.788 -8.689 17.731 1.00 85.44 670 ASP A N 1
ATOM 4907 C CA . ASP A 1 670 ? -6.016 -9.505 17.661 1.00 85.44 670 ASP A CA 1
ATOM 4908 C C . ASP A 1 670 ? -6.805 -9.225 16.369 1.00 85.44 670 ASP A C 1
ATOM 4910 O O . ASP A 1 670 ? -7.091 -8.076 16.013 1.00 85.44 670 ASP A O 1
ATOM 4914 N N . GLY A 1 671 ? -7.173 -10.285 15.646 1.00 80.31 671 GLY A N 1
ATOM 4915 C CA . GLY A 1 671 ? -7.825 -10.165 14.344 1.00 80.31 671 GLY A CA 1
ATOM 4916 C C . GLY A 1 671 ? -9.202 -9.487 14.362 1.00 80.31 671 GLY A C 1
ATOM 4917 O O . GLY A 1 671 ? -9.534 -8.800 13.393 1.00 80.31 671 GLY A O 1
ATOM 4918 N N . ALA A 1 672 ? -10.000 -9.652 15.424 1.00 84.31 672 ALA A N 1
ATOM 4919 C CA . ALA A 1 672 ? -11.338 -9.061 15.517 1.00 84.31 672 ALA A CA 1
ATOM 4920 C C . ALA A 1 672 ? -11.256 -7.560 15.793 1.00 84.31 672 ALA A C 1
ATOM 4922 O O . ALA A 1 672 ? -11.806 -6.766 15.028 1.00 84.31 672 ALA A O 1
ATOM 4923 N N . VAL A 1 673 ? -10.457 -7.175 16.793 1.00 83.94 673 VAL A N 1
ATOM 4924 C CA . VAL A 1 673 ? -10.218 -5.770 17.149 1.00 83.94 673 VAL A CA 1
ATOM 4925 C C . VAL A 1 673 ? -9.639 -5.014 15.955 1.00 83.94 673 VAL A C 1
ATOM 4927 O O . VAL A 1 673 ? -10.066 -3.901 15.647 1.00 83.94 673 VAL A O 1
ATOM 4930 N N . ARG A 1 674 ? -8.693 -5.623 15.227 1.00 81.81 674 ARG A N 1
ATOM 4931 C CA . ARG A 1 674 ? -8.149 -5.050 13.987 1.00 81.81 674 ARG A CA 1
ATOM 4932 C C . ARG A 1 674 ? -9.214 -4.864 12.915 1.00 81.81 674 ARG A C 1
ATOM 4934 O O . ARG A 1 674 ? -9.199 -3.834 12.251 1.00 81.81 674 ARG A O 1
ATOM 4941 N N . GLY A 1 675 ? -10.095 -5.848 12.732 1.00 80.12 675 GLY A N 1
ATOM 4942 C CA . GLY A 1 675 ? -11.212 -5.771 11.790 1.00 80.12 675 GLY A CA 1
ATOM 4943 C C . GLY A 1 675 ? -12.132 -4.595 12.107 1.00 80.12 675 GLY A C 1
ATOM 4944 O O . GLY A 1 675 ? -12.361 -3.760 11.233 1.00 80.12 675 GLY A O 1
ATOM 4945 N N . ARG A 1 676 ? -12.557 -4.473 13.373 1.00 83.25 676 ARG A N 1
ATOM 4946 C CA . ARG A 1 676 ? -13.369 -3.348 13.858 1.00 83.25 676 ARG A CA 1
ATOM 4947 C C . ARG A 1 676 ? -12.665 -2.012 13.630 1.00 83.25 676 ARG A C 1
ATOM 4949 O O . ARG A 1 676 ? -13.192 -1.176 12.912 1.00 83.25 676 ARG A O 1
ATOM 4956 N N . LEU A 1 677 ? -11.448 -1.835 14.154 1.00 82.62 677 LEU A N 1
ATOM 4957 C CA . LEU A 1 677 ? -10.703 -0.573 14.042 1.00 82.62 677 LEU A CA 1
ATOM 4958 C C . LEU A 1 677 ? -10.367 -0.196 12.592 1.00 82.62 677 LEU A C 1
ATOM 4960 O O . LEU A 1 677 ? -10.330 0.988 12.265 1.00 82.62 677 LEU A O 1
ATOM 4964 N N . ALA A 1 678 ? -10.116 -1.170 11.711 1.00 78.31 678 ALA A N 1
ATOM 4965 C CA . ALA A 1 678 ? -9.919 -0.912 10.287 1.00 78.31 678 ALA A CA 1
ATOM 4966 C C . ALA A 1 678 ? -11.217 -0.441 9.619 1.00 78.31 678 ALA A C 1
ATOM 4968 O O . ALA A 1 678 ? -11.179 0.513 8.845 1.00 78.31 678 ALA A O 1
ATOM 4969 N N . ALA A 1 679 ? -12.360 -1.050 9.951 1.00 77.12 679 ALA A N 1
ATOM 4970 C CA . ALA A 1 679 ? -13.664 -0.576 9.498 1.00 77.12 679 ALA A CA 1
ATOM 4971 C C . ALA A 1 679 ? -13.952 0.844 10.018 1.00 77.12 679 ALA A C 1
ATOM 4973 O O . ALA A 1 679 ? -14.319 1.708 9.224 1.00 77.12 679 ALA A O 1
ATOM 4974 N N . THR A 1 680 ? -13.678 1.122 11.301 1.00 79.56 680 THR A N 1
ATOM 4975 C CA . THR A 1 680 ? -13.784 2.468 11.885 1.00 79.56 680 THR A CA 1
ATOM 4976 C C . THR A 1 680 ? -12.909 3.470 11.139 1.00 79.56 680 THR A C 1
ATOM 4978 O O . THR A 1 680 ? -13.371 4.541 10.760 1.00 79.56 680 THR A O 1
ATOM 4981 N N . LEU A 1 681 ? -11.634 3.133 10.915 1.00 76.69 681 LEU A N 1
ATOM 4982 C CA . LEU A 1 681 ? -10.677 4.007 10.247 1.00 76.69 681 LEU A CA 1
ATOM 4983 C C . LEU A 1 681 ? -11.103 4.296 8.809 1.00 76.69 681 LEU A C 1
ATOM 4985 O O . LEU A 1 681 ? -11.013 5.442 8.379 1.00 76.69 681 LEU A O 1
ATOM 4989 N N . ASN A 1 682 ? -11.581 3.288 8.082 1.00 68.50 682 ASN A N 1
ATOM 4990 C CA . ASN A 1 682 ? -12.087 3.455 6.724 1.00 68.50 682 ASN A CA 1
ATOM 4991 C C . ASN A 1 682 ? -13.328 4.356 6.709 1.00 68.50 682 ASN A C 1
ATOM 4993 O O . ASN A 1 682 ? -13.392 5.266 5.888 1.00 68.50 682 ASN A O 1
ATOM 4997 N N . ALA A 1 683 ? -14.264 4.166 7.643 1.00 70.00 683 ALA A N 1
ATOM 4998 C CA . ALA A 1 683 ? -15.462 4.996 7.758 1.00 70.00 683 ALA A CA 1
ATOM 4999 C C . ALA A 1 683 ? -15.126 6.453 8.122 1.00 70.00 683 ALA A C 1
ATOM 5001 O O . ALA A 1 683 ? -15.622 7.376 7.482 1.00 70.00 683 ALA A O 1
ATOM 5002 N N . LEU A 1 684 ? -14.219 6.679 9.080 1.00 69.62 684 LEU A N 1
ATOM 5003 C CA . LEU A 1 684 ? -13.744 8.018 9.450 1.00 69.62 684 LEU A CA 1
ATOM 5004 C C . LEU A 1 684 ? -12.926 8.672 8.334 1.00 69.62 684 LEU A C 1
ATOM 5006 O O . LEU A 1 684 ? -13.018 9.876 8.130 1.00 69.62 684 LEU A O 1
ATOM 5010 N N . THR A 1 685 ? -12.126 7.900 7.599 1.00 63.34 685 THR A N 1
ATOM 5011 C CA . THR A 1 685 ? -11.376 8.417 6.447 1.00 63.34 685 THR A CA 1
ATOM 5012 C C . THR A 1 685 ? -12.337 8.791 5.328 1.00 63.34 685 THR A C 1
ATOM 5014 O O . THR A 1 685 ? -12.200 9.870 4.768 1.00 63.34 685 THR A O 1
ATOM 5017 N N . ALA A 1 686 ? -13.357 7.974 5.054 1.00 60.12 686 ALA A N 1
ATOM 5018 C CA . ALA A 1 686 ? -14.430 8.329 4.131 1.00 60.12 686 ALA A CA 1
ATOM 5019 C C . ALA A 1 686 ? -15.173 9.588 4.600 1.00 60.12 686 ALA A C 1
ATOM 5021 O O . ALA A 1 686 ? -15.427 10.476 3.792 1.00 60.12 686 ALA A O 1
ATOM 5022 N N . LEU A 1 687 ? -15.450 9.714 5.902 1.00 59.03 687 LEU A N 1
ATOM 5023 C CA . LEU A 1 687 ? -16.007 10.927 6.494 1.00 59.03 687 LEU A CA 1
ATOM 5024 C C . LEU A 1 687 ? -15.072 12.130 6.318 1.00 59.03 687 LEU A C 1
ATOM 5026 O O . LEU A 1 687 ? -15.550 13.203 5.998 1.00 59.03 687 LEU A O 1
ATOM 5030 N N . SER A 1 688 ? -13.757 11.972 6.464 1.00 57.34 688 SER A N 1
ATOM 5031 C CA . SER A 1 688 ? -12.766 13.041 6.263 1.00 57.34 688 SER A CA 1
ATOM 5032 C C . SER A 1 688 ? -12.598 13.419 4.799 1.00 57.34 688 SER A C 1
ATOM 5034 O O . SER A 1 688 ? -12.412 14.584 4.489 1.00 57.34 688 SER A O 1
ATOM 5036 N N . LEU A 1 689 ? -12.740 12.473 3.876 1.00 50.31 689 LEU A N 1
ATOM 5037 C CA . LEU A 1 689 ? -12.796 12.767 2.445 1.00 50.31 689 LEU A CA 1
ATOM 5038 C C . LEU A 1 689 ? -14.097 13.500 2.067 1.00 50.31 689 LEU A C 1
ATOM 5040 O O . LEU A 1 689 ? -14.098 14.264 1.108 1.00 50.31 689 LEU A O 1
ATOM 5044 N N . ARG A 1 690 ? -15.176 13.317 2.847 1.00 47.94 690 ARG A N 1
ATOM 5045 C CA . ARG A 1 690 ? -16.445 14.065 2.730 1.00 47.94 690 ARG A CA 1
ATOM 5046 C C . ARG A 1 690 ? -16.413 15.429 3.436 1.00 47.94 690 ARG A C 1
ATOM 5048 O O . ARG A 1 690 ? -16.956 16.391 2.918 1.00 47.94 690 ARG A O 1
ATOM 5055 N N . ALA A 1 691 ? -15.784 15.515 4.609 1.00 41.09 691 ALA A N 1
ATOM 5056 C CA . ALA A 1 691 ? -15.645 16.722 5.434 1.00 41.09 691 ALA A CA 1
ATOM 5057 C C . ALA A 1 691 ? -14.437 17.585 5.023 1.00 41.09 691 ALA A C 1
ATOM 5059 O O . ALA A 1 691 ? -14.330 18.751 5.399 1.00 41.09 691 ALA A O 1
ATOM 5060 N N . GLY A 1 692 ? -13.533 17.015 4.225 1.00 37.78 692 GLY A N 1
ATOM 5061 C CA . GLY A 1 692 ? -12.360 17.619 3.600 1.00 37.78 692 GLY A CA 1
ATOM 5062 C C . GLY A 1 692 ? -12.731 18.520 2.432 1.00 37.78 692 GLY A C 1
ATOM 5063 O O . GLY A 1 692 ? -12.182 18.414 1.343 1.00 37.78 692 GLY A O 1
ATOM 5064 N N . THR A 1 693 ? -13.706 19.384 2.660 1.00 33.62 693 THR A N 1
ATOM 5065 C CA . THR A 1 693 ? -13.770 20.770 2.206 1.00 33.62 693 THR A CA 1
ATOM 5066 C C . THR A 1 693 ? -14.941 21.381 2.979 1.00 33.62 693 THR A C 1
ATOM 5068 O O . THR A 1 693 ? -16.059 20.883 2.849 1.00 33.62 693 THR A O 1
ATOM 5071 N N . PRO A 1 694 ? -14.754 22.433 3.804 1.00 35.94 694 PRO A N 1
ATOM 5072 C CA . PRO A 1 694 ? -15.906 23.229 4.204 1.00 35.94 694 PRO A CA 1
ATOM 5073 C C . PRO A 1 694 ? -16.636 23.654 2.927 1.00 35.94 694 PRO A C 1
ATOM 5075 O O . PRO A 1 694 ? -15.986 23.951 1.919 1.00 35.94 694 PRO A O 1
ATOM 5078 N N . GLU A 1 695 ? -17.966 23.682 2.990 1.00 36.88 695 GLU A N 1
ATOM 5079 C CA . GLU A 1 695 ? -18.935 23.975 1.920 1.00 36.88 695 GLU A CA 1
ATOM 5080 C C . GLU A 1 695 ? -18.765 25.340 1.193 1.00 36.88 695 GLU A C 1
ATOM 5082 O O . GLU A 1 695 ? -19.694 25.861 0.585 1.00 36.88 695 GLU A O 1
ATOM 5087 N N . GLY A 1 696 ? -17.573 25.939 1.188 1.00 38.25 696 GLY A N 1
ATOM 5088 C CA . GLY A 1 696 ? -17.259 27.173 0.471 1.00 38.25 696 GLY A CA 1
ATOM 5089 C C . GLY A 1 696 ? -15.827 27.312 -0.059 1.00 38.25 696 GLY A C 1
ATOM 5090 O O . GLY A 1 696 ? -15.492 28.410 -0.506 1.00 38.25 696 GLY A O 1
ATOM 5091 N N . ALA A 1 697 ? -14.980 26.272 -0.018 1.00 42.44 697 ALA A N 1
ATOM 5092 C CA . ALA A 1 697 ? -13.576 26.389 -0.444 1.00 42.44 697 ALA A CA 1
ATOM 5093 C C . ALA A 1 697 ? -13.282 25.938 -1.884 1.00 42.44 697 ALA A C 1
ATOM 5095 O O . ALA A 1 697 ? -12.289 26.401 -2.435 1.00 42.44 697 ALA A O 1
ATOM 5096 N N . ASP A 1 698 ? -14.110 25.090 -2.508 1.00 55.25 698 ASP A N 1
ATOM 5097 C CA . ASP A 1 698 ? -13.939 24.770 -3.930 1.00 55.25 698 ASP A CA 1
ATOM 5098 C C . ASP A 1 698 ? -14.531 25.917 -4.776 1.00 55.25 698 ASP A C 1
ATOM 5100 O O . ASP A 1 698 ? -15.761 26.080 -4.819 1.00 55.25 698 ASP A O 1
ATOM 5104 N N . PRO A 1 699 ? -13.692 26.753 -5.424 1.00 58.91 699 PRO A N 1
ATOM 5105 C CA . PRO A 1 699 ? -14.174 27.850 -6.255 1.00 58.91 699 PRO A CA 1
ATOM 5106 C C . PRO A 1 699 ? -15.073 27.354 -7.396 1.00 58.91 699 PRO A C 1
ATOM 5108 O O . PRO A 1 699 ? -15.956 28.104 -7.815 1.00 58.91 699 PRO A O 1
ATOM 5111 N N . SER A 1 700 ? -14.925 26.096 -7.830 1.00 64.88 700 SER A N 1
ATOM 5112 C CA . SER A 1 700 ? -15.737 25.470 -8.875 1.00 64.88 700 SER A CA 1
ATOM 5113 C C . SER A 1 700 ? -17.144 25.151 -8.408 1.00 64.88 700 SER A C 1
ATOM 5115 O O . SER A 1 700 ? -18.109 25.547 -9.060 1.00 64.88 700 SER A O 1
ATOM 5117 N N . VAL A 1 701 ? -17.284 24.524 -7.238 1.00 69.19 701 VAL A N 1
ATOM 5118 C CA . VAL A 1 701 ? -18.600 24.251 -6.636 1.00 69.19 701 VAL A CA 1
ATOM 5119 C C . VAL A 1 701 ? -19.303 25.564 -6.286 1.00 69.19 701 VAL A C 1
ATOM 5121 O O . VAL A 1 701 ? -20.502 25.714 -6.521 1.00 69.19 701 VAL A O 1
ATOM 5124 N N . ARG A 1 702 ? -18.558 26.565 -5.798 1.00 69.44 702 ARG A N 1
ATOM 5125 C CA . ARG A 1 702 ? -19.103 27.896 -5.500 1.00 69.44 702 ARG A CA 1
ATOM 5126 C C . ARG A 1 702 ? -19.597 28.617 -6.757 1.00 69.44 702 ARG A C 1
ATOM 5128 O O . ARG A 1 702 ? -20.689 29.176 -6.732 1.00 69.44 702 ARG A O 1
ATOM 5135 N N . ALA A 1 703 ? -18.832 28.611 -7.846 1.00 69.69 703 ALA A N 1
ATOM 5136 C CA . ALA A 1 703 ? -19.232 29.253 -9.097 1.00 69.69 703 ALA A CA 1
ATOM 5137 C C . ALA A 1 703 ? -20.381 28.521 -9.806 1.00 69.69 703 ALA A C 1
ATOM 5139 O O . ALA A 1 703 ? -21.270 29.179 -10.348 1.00 69.69 703 ALA A O 1
ATOM 5140 N N . LEU A 1 704 ? -20.404 27.184 -9.745 1.00 76.19 704 LEU A N 1
ATOM 5141 C CA . LEU A 1 704 ? -21.515 26.359 -10.224 1.00 76.19 704 LEU A CA 1
ATOM 5142 C C . LEU A 1 704 ? -22.801 26.655 -9.437 1.00 76.19 704 LEU A C 1
ATOM 5144 O O . LEU A 1 704 ? -23.853 26.868 -10.029 1.00 76.19 704 LEU A O 1
ATOM 5148 N N . ARG A 1 705 ? -22.736 26.761 -8.104 1.00 73.94 705 ARG A N 1
ATOM 5149 C CA . ARG A 1 705 ? -23.902 27.137 -7.281 1.00 73.94 705 ARG A CA 1
ATOM 5150 C C . ARG A 1 705 ? -24.345 28.593 -7.511 1.00 73.94 705 ARG A C 1
ATOM 5152 O O . ARG A 1 705 ? -25.532 28.887 -7.419 1.00 73.94 705 ARG A O 1
ATOM 5159 N N . GLN A 1 706 ? -23.416 29.496 -7.841 1.00 71.56 706 GLN A N 1
ATOM 5160 C CA . GLN A 1 706 ? -23.700 30.911 -8.127 1.00 71.56 706 GLN A CA 1
ATOM 5161 C C . GLN A 1 706 ? -24.228 31.181 -9.546 1.00 71.56 706 GLN A C 1
ATOM 5163 O O . GLN A 1 706 ? -24.650 32.303 -9.795 1.00 71.56 706 GLN A O 1
ATOM 5168 N N . GLY A 1 707 ? -24.218 30.204 -10.462 1.00 69.44 707 GLY A N 1
ATOM 5169 C CA . GLY A 1 707 ? -24.618 30.426 -11.862 1.00 69.44 707 GLY A CA 1
ATOM 5170 C C . GLY A 1 707 ? -23.558 31.126 -12.725 1.00 69.44 707 GLY A C 1
ATOM 5171 O O . GLY A 1 707 ? -23.842 31.524 -13.846 1.00 69.44 707 GLY A O 1
ATOM 5172 N N . ARG A 1 708 ? -22.322 31.256 -12.227 1.00 70.88 708 ARG A N 1
ATOM 5173 C CA . ARG A 1 708 ? -21.210 31.949 -12.914 1.00 70.88 708 ARG A CA 1
ATOM 5174 C C . ARG A 1 708 ? -20.356 31.022 -13.776 1.00 70.88 708 ARG A C 1
ATOM 5176 O O . ARG A 1 708 ? -19.433 31.465 -14.456 1.00 70.88 708 ARG A O 1
ATOM 5183 N N . CYS A 1 709 ? -20.634 29.727 -13.702 1.00 74.94 709 CYS A N 1
ATOM 5184 C CA . CYS A 1 709 ? -19.928 28.688 -14.428 1.00 74.94 709 CYS A CA 1
ATOM 5185 C C . CYS A 1 709 ? -20.414 28.647 -15.886 1.00 74.94 709 CYS A C 1
ATOM 5187 O O . CYS A 1 709 ? -21.593 28.415 -16.134 1.00 74.94 709 CYS A O 1
ATOM 5189 N N . ARG A 1 710 ? -19.511 28.879 -16.847 1.00 76.81 710 ARG A N 1
ATOM 5190 C CA . ARG A 1 710 ? -19.791 28.730 -18.292 1.00 76.81 710 ARG A CA 1
ATOM 5191 C C . ARG A 1 710 ? -19.257 27.429 -18.880 1.00 76.81 710 ARG A C 1
ATOM 5193 O O . ARG A 1 710 ? -19.680 27.022 -19.950 1.00 76.81 710 ARG A O 1
ATOM 5200 N N . HIS A 1 711 ? -18.345 26.760 -18.189 1.00 84.69 711 HIS A N 1
ATOM 5201 C CA . HIS A 1 711 ? -17.835 25.453 -18.583 1.00 84.69 711 HIS A CA 1
ATOM 5202 C C . HIS A 1 711 ? -17.546 24.620 -17.343 1.00 84.69 711 HIS A C 1
ATOM 5204 O O . HIS A 1 711 ? -17.187 25.189 -16.320 1.00 84.69 711 HIS A O 1
ATOM 5210 N N . LEU A 1 712 ? -17.678 23.299 -17.428 1.00 83.62 712 LEU A N 1
ATOM 5211 C CA . LEU A 1 712 ? -17.443 22.388 -16.309 1.00 83.62 712 LEU A CA 1
ATOM 5212 C C . LEU A 1 712 ? -16.709 21.134 -16.785 1.00 83.62 712 LEU A C 1
ATOM 5214 O O . LEU A 1 712 ? -17.103 20.527 -17.777 1.00 83.62 712 LEU A O 1
ATOM 5218 N N . MET A 1 713 ? -15.678 20.715 -16.053 1.00 82.19 713 MET A N 1
ATOM 5219 C CA . MET A 1 713 ? -15.006 19.430 -16.261 1.00 82.19 713 MET A CA 1
ATOM 5220 C C . MET A 1 713 ? -15.267 18.485 -15.085 1.00 82.19 713 MET A C 1
ATOM 5222 O O . MET A 1 713 ? -14.977 18.823 -13.938 1.00 82.19 713 MET A O 1
ATOM 5226 N N . LEU A 1 714 ? -15.757 17.281 -15.374 1.00 81.38 714 LEU A N 1
ATOM 5227 C CA . LEU A 1 714 ? -15.954 16.182 -14.429 1.00 81.38 714 LEU A CA 1
ATOM 5228 C C . LEU A 1 714 ? -14.947 15.066 -14.733 1.00 81.38 714 LEU A C 1
ATOM 5230 O O . LEU A 1 714 ? -14.894 14.593 -15.863 1.00 81.38 714 LEU A O 1
ATOM 5234 N N . SER A 1 715 ? -14.132 14.648 -13.761 1.00 72.00 715 SER A N 1
ATOM 5235 C CA . SER A 1 715 ? -12.988 13.742 -14.007 1.00 72.00 715 SER A CA 1
ATOM 5236 C C . SER A 1 715 ? -12.833 12.686 -12.914 1.00 72.00 715 SER A C 1
ATOM 5238 O O . SER A 1 715 ? -12.775 13.062 -11.750 1.00 72.00 715 SER A O 1
ATOM 5240 N N . SER A 1 716 ? -12.677 11.397 -13.245 1.00 59.44 716 SER A N 1
ATOM 5241 C CA . SER A 1 716 ? -12.647 10.306 -12.242 1.00 59.44 716 SER A CA 1
ATOM 5242 C C . SER A 1 716 ? -11.280 9.946 -11.607 1.00 59.44 716 SER A C 1
ATOM 5244 O O . SER A 1 716 ? -11.204 8.944 -10.907 1.00 59.44 716 SER A O 1
ATOM 5246 N N . ALA A 1 717 ? -10.197 10.702 -11.842 1.00 52.97 717 ALA A N 1
ATOM 5247 C CA . ALA A 1 717 ? -8.872 10.593 -11.187 1.00 52.97 717 ALA A CA 1
ATOM 5248 C C . ALA A 1 717 ? -7.944 11.762 -11.621 1.00 52.97 717 ALA A C 1
ATOM 5250 O O . ALA A 1 717 ? -8.334 12.587 -12.451 1.00 52.97 717 ALA A O 1
ATOM 5251 N N . GLU A 1 718 ? -6.711 11.834 -11.089 1.00 42.91 718 GLU A N 1
ATOM 5252 C CA . GLU A 1 718 ? -5.676 12.841 -11.429 1.00 42.91 718 GLU A CA 1
ATOM 5253 C C . GLU A 1 718 ? -5.041 12.694 -12.836 1.00 42.91 718 GLU A C 1
ATOM 5255 O O . GLU A 1 718 ? -4.283 13.576 -13.238 1.00 42.91 718 GLU A O 1
ATOM 5260 N N . LEU A 1 719 ? -5.346 11.644 -13.612 1.00 41.69 719 LEU A N 1
ATOM 5261 C CA . LEU A 1 719 ? -4.735 11.377 -14.928 1.00 41.69 719 LEU A CA 1
ATOM 5262 C C . LEU A 1 719 ? -5.784 11.107 -16.018 1.00 41.69 719 LEU A C 1
ATOM 5264 O O . LEU A 1 719 ? -6.826 10.512 -15.741 1.00 41.69 719 LEU A O 1
ATOM 5268 N N . ALA A 1 720 ? -5.487 11.544 -17.249 1.00 40.75 720 ALA A N 1
ATOM 5269 C CA . ALA A 1 720 ? -6.239 11.201 -18.456 1.00 40.75 720 ALA A CA 1
ATOM 5270 C C . ALA A 1 720 ? -5.918 9.771 -18.923 1.00 40.75 720 ALA A C 1
ATOM 5272 O O . ALA A 1 720 ? -5.015 9.123 -18.399 1.00 40.75 720 ALA A O 1
ATOM 5273 N N . GLN A 1 721 ? -6.656 9.296 -19.926 1.00 39.41 721 GLN A N 1
ATOM 5274 C CA . GLN A 1 721 ? -6.446 8.015 -20.609 1.00 39.41 721 GLN A CA 1
ATOM 5275 C C . GLN A 1 721 ? -4.978 7.727 -20.981 1.00 39.41 721 GLN A C 1
ATOM 5277 O O . GLN A 1 721 ? -4.258 8.626 -21.399 1.00 39.41 721 GLN A O 1
ATOM 5282 N N . GLY A 1 722 ? -4.594 6.443 -20.956 1.00 38.09 722 GLY A N 1
ATOM 5283 C CA . GLY A 1 722 ? -3.400 5.936 -21.645 1.00 38.09 722 GLY A CA 1
ATOM 5284 C C . GLY A 1 722 ? -2.061 6.346 -21.022 1.00 38.09 722 GLY A C 1
ATOM 5285 O O . GLY A 1 722 ? -1.958 7.263 -20.213 1.00 38.09 722 GLY A O 1
ATOM 5286 N N . SER A 1 723 ? -0.995 5.623 -21.359 1.00 30.67 723 SER A N 1
ATOM 5287 C CA . SER A 1 723 ? 0.355 5.923 -20.878 1.00 30.67 723 SER A CA 1
ATOM 5288 C C . SER A 1 723 ? 0.763 7.363 -21.234 1.00 30.67 723 SER A C 1
ATOM 5290 O O . SER A 1 723 ? 0.992 7.658 -22.402 1.00 30.67 723 SER A O 1
ATOM 5292 N N . ALA A 1 724 ? 0.913 8.213 -20.211 1.00 35.69 724 ALA A N 1
ATOM 5293 C CA . ALA A 1 724 ? 1.530 9.548 -20.234 1.00 35.69 724 ALA A CA 1
ATOM 5294 C C . ALA A 1 724 ? 0.706 10.778 -20.693 1.00 35.69 724 ALA A C 1
ATOM 5296 O O . ALA A 1 724 ? 1.297 11.850 -20.828 1.00 35.69 724 ALA A O 1
ATOM 5297 N N . ALA A 1 725 ? -0.623 10.720 -20.843 1.00 36.34 725 ALA A N 1
ATOM 5298 C CA . ALA A 1 725 ? -1.401 11.948 -21.073 1.00 36.34 725 ALA A CA 1
ATOM 5299 C C . ALA A 1 725 ? -1.616 12.736 -19.758 1.00 36.34 725 ALA A C 1
ATOM 5301 O O . ALA A 1 725 ? -2.524 12.466 -18.967 1.00 36.34 725 ALA A O 1
ATOM 5302 N N . GLU A 1 726 ? -0.758 13.729 -19.504 1.00 37.06 726 GLU A N 1
ATOM 5303 C CA . GLU A 1 726 ? -0.970 14.718 -18.443 1.00 37.06 726 GLU A CA 1
ATOM 5304 C C . GLU A 1 726 ? -2.069 15.708 -18.866 1.00 37.06 726 GLU A C 1
ATOM 5306 O O . GLU A 1 726 ? -1.860 16.552 -19.739 1.00 37.06 726 GLU A O 1
ATOM 5311 N N . TYR A 1 727 ? -3.228 15.687 -18.197 1.00 44.91 727 TYR A N 1
ATOM 5312 C CA . TYR A 1 727 ? -3.993 16.931 -18.082 1.00 44.91 727 TYR A CA 1
ATOM 5313 C C . TYR A 1 727 ? -3.130 17.930 -17.300 1.00 44.91 727 TYR A C 1
ATOM 5315 O O . TYR A 1 727 ? -2.446 17.523 -16.353 1.00 44.91 727 TYR A O 1
ATOM 5323 N N . PRO A 1 728 ? -3.146 19.233 -17.622 1.00 38.75 728 PRO A N 1
ATOM 5324 C CA . PRO A 1 728 ? -2.374 20.203 -16.859 1.00 38.75 728 PRO A CA 1
ATOM 5325 C C . PRO A 1 728 ? -2.740 20.111 -15.375 1.00 38.75 728 PRO A C 1
ATOM 5327 O O . PRO A 1 728 ? -3.898 20.302 -15.004 1.00 38.75 728 PRO A O 1
ATOM 5330 N N . ARG A 1 729 ? -1.749 19.851 -14.508 1.00 37.12 729 ARG A N 1
ATOM 5331 C CA . ARG A 1 729 ? -1.919 19.886 -13.038 1.00 37.12 729 ARG A CA 1
ATOM 5332 C C . ARG A 1 729 ? -2.426 21.243 -12.536 1.00 37.12 729 ARG A C 1
ATOM 5334 O O . ARG A 1 729 ? -2.928 21.346 -11.424 1.00 37.12 729 ARG A O 1
ATOM 5341 N N . SER A 1 730 ? -2.293 22.271 -13.367 1.00 38.31 730 SER A N 1
ATOM 5342 C CA . SER A 1 730 ? -2.733 23.636 -13.134 1.00 38.31 730 SER A CA 1
ATOM 5343 C C . SER A 1 730 ? -3.378 24.183 -14.406 1.00 38.31 730 SER A C 1
ATOM 5345 O O . SER A 1 730 ? -2.757 24.939 -15.153 1.00 38.31 730 SER A O 1
ATOM 5347 N N . TYR A 1 731 ? -4.625 23.800 -14.668 1.00 40.53 731 TYR A N 1
ATOM 5348 C CA . TYR A 1 731 ? -5.489 24.683 -15.442 1.00 40.53 731 TYR A CA 1
ATOM 5349 C C . TYR A 1 731 ? -5.758 25.903 -14.551 1.00 40.53 731 TYR A C 1
ATOM 5351 O O . TYR A 1 731 ? -6.185 25.740 -13.414 1.00 40.53 731 TYR A O 1
ATOM 5359 N N . HIS A 1 732 ? -5.344 27.079 -15.022 1.00 46.28 732 HIS A N 1
ATOM 5360 C CA . HIS A 1 732 ? -5.296 28.387 -14.352 1.00 46.28 732 HIS A CA 1
ATOM 5361 C C . HIS A 1 732 ? -6.023 28.497 -12.987 1.00 46.28 732 HIS A C 1
ATOM 5363 O O . HIS A 1 732 ? -7.251 28.382 -12.955 1.00 46.28 732 HIS A O 1
ATOM 5369 N N . PRO A 1 733 ? -5.313 28.798 -11.875 1.00 41.53 733 PRO A N 1
ATOM 5370 C CA . PRO A 1 733 ? -5.883 28.778 -10.520 1.00 41.53 733 PRO A CA 1
ATOM 5371 C C . PRO A 1 733 ? -7.064 29.736 -10.307 1.00 41.53 733 PRO A C 1
ATOM 5373 O O . PRO A 1 733 ? -7.828 29.546 -9.365 1.00 41.53 733 PRO A O 1
ATOM 5376 N N . ASP A 1 734 ? -7.254 30.715 -11.192 1.00 39.25 734 ASP A N 1
ATOM 5377 C CA . ASP A 1 734 ? -8.293 31.730 -11.030 1.00 39.25 734 ASP A CA 1
ATOM 5378 C C . ASP A 1 734 ? -9.609 31.411 -11.770 1.00 39.25 734 ASP A C 1
ATOM 5380 O O . ASP A 1 734 ? -10.615 32.034 -11.446 1.00 39.25 734 ASP A O 1
ATOM 5384 N N . ASN A 1 735 ? -9.651 30.445 -12.712 1.00 48.47 735 ASN A N 1
ATOM 5385 C CA . ASN A 1 735 ? -10.820 30.227 -13.597 1.00 48.47 735 ASN A CA 1
ATOM 5386 C C . ASN A 1 735 ? -11.126 28.767 -14.015 1.00 48.47 735 ASN A C 1
ATOM 5388 O O . ASN A 1 735 ? -11.992 28.556 -14.863 1.00 48.47 735 ASN A O 1
ATOM 5392 N N . ALA A 1 736 ? -10.450 27.748 -13.478 1.00 56.25 736 ALA A N 1
ATOM 5393 C CA . ALA A 1 736 ? -10.711 26.359 -13.871 1.00 56.25 736 ALA A CA 1
ATOM 5394 C C . ALA A 1 736 ? -11.866 25.728 -13.072 1.00 56.25 736 ALA A C 1
ATOM 5396 O O . ALA A 1 736 ? -11.698 25.369 -11.908 1.00 56.25 736 ALA A O 1
ATOM 5397 N N . PHE A 1 737 ? -13.028 25.550 -13.705 1.00 70.19 737 PHE A N 1
ATOM 5398 C CA . PHE A 1 737 ? -14.182 24.866 -13.113 1.00 70.19 737 PHE A CA 1
ATOM 5399 C C . PHE A 1 737 ? -14.080 23.346 -13.301 1.00 70.19 737 PHE A C 1
ATOM 5401 O O . PHE A 1 737 ? -14.652 22.772 -14.230 1.00 70.19 737 PHE A O 1
ATOM 5408 N N . ARG A 1 738 ? -13.329 22.681 -12.415 1.00 73.31 738 ARG A N 1
ATOM 5409 C CA . ARG A 1 738 ? -13.151 21.219 -12.412 1.00 73.31 738 ARG A CA 1
ATOM 5410 C C . ARG A 1 738 ? -13.685 20.611 -11.122 1.00 73.31 738 ARG A C 1
ATOM 5412 O O . ARG A 1 738 ? -13.351 21.072 -10.037 1.00 73.31 738 ARG A O 1
ATOM 5419 N N . ILE A 1 739 ? -14.442 19.525 -11.248 1.00 73.06 739 ILE A N 1
ATOM 5420 C CA . ILE A 1 739 ? -14.879 18.686 -10.130 1.00 73.06 739 ILE A CA 1
ATOM 5421 C C . ILE A 1 739 ? -14.348 17.267 -10.353 1.00 73.06 739 ILE A C 1
ATOM 5423 O O . ILE A 1 739 ? -14.617 16.625 -11.370 1.00 73.06 739 ILE A O 1
ATOM 5427 N N . THR A 1 740 ? -13.580 16.766 -9.390 1.00 70.69 740 THR A N 1
ATOM 5428 C CA . THR A 1 740 ? -13.087 15.384 -9.411 1.00 70.69 740 THR A CA 1
ATOM 5429 C C . THR A 1 740 ? -14.163 14.440 -8.868 1.00 70.69 740 THR A C 1
ATOM 5431 O O . THR A 1 740 ? -14.644 14.614 -7.749 1.00 70.69 740 THR A O 1
ATOM 5434 N N . LEU A 1 741 ? -14.541 13.443 -9.668 1.00 67.19 741 LEU A N 1
ATOM 5435 C CA . LEU A 1 741 ? -15.473 12.372 -9.327 1.00 67.19 741 LEU A CA 1
ATOM 5436 C C . LEU A 1 741 ? -14.720 11.256 -8.586 1.00 67.19 741 LEU A C 1
ATOM 5438 O O . LEU A 1 741 ? -14.163 10.352 -9.201 1.00 67.19 741 LEU A O 1
ATOM 5442 N N . ASN A 1 742 ? -14.683 11.333 -7.258 1.00 60.56 742 ASN A N 1
ATOM 5443 C CA . ASN A 1 742 ? -14.059 10.316 -6.400 1.00 60.56 742 ASN A CA 1
ATOM 5444 C C . ASN A 1 742 ? -14.861 8.997 -6.413 1.00 60.56 742 ASN A C 1
ATOM 5446 O O . ASN A 1 742 ? -15.996 8.988 -6.861 1.00 60.56 742 ASN A O 1
ATOM 5450 N N . ASP A 1 743 ? -14.376 7.900 -5.826 1.00 56.22 743 ASP A N 1
ATOM 5451 C CA . ASP A 1 743 ? -15.123 6.617 -5.762 1.00 56.22 743 ASP A CA 1
ATOM 5452 C C . ASP A 1 743 ? -16.392 6.641 -4.865 1.00 56.22 743 ASP A C 1
ATOM 5454 O O . ASP A 1 743 ? -16.903 5.603 -4.445 1.00 56.22 743 ASP A O 1
ATOM 5458 N N . ASN A 1 744 ? -16.910 7.826 -4.528 1.00 59.44 744 ASN A N 1
ATOM 5459 C CA . ASN A 1 744 ? -18.096 8.025 -3.703 1.00 59.44 744 ASN A CA 1
ATOM 5460 C C . ASN A 1 744 ? -19.186 8.792 -4.483 1.00 59.44 744 ASN A C 1
ATOM 5462 O O . ASN A 1 744 ? -19.198 10.026 -4.454 1.00 59.44 744 ASN A O 1
ATOM 5466 N N . PRO A 1 745 ? -20.150 8.085 -5.104 1.00 60.44 745 PRO A N 1
ATOM 5467 C CA . PRO A 1 745 ? -21.260 8.691 -5.841 1.00 60.44 745 PRO A CA 1
ATOM 5468 C C . PRO A 1 745 ? -22.071 9.723 -5.061 1.00 60.44 745 PRO A C 1
ATOM 5470 O O . PRO A 1 745 ? -22.483 10.748 -5.599 1.00 60.44 745 PRO A O 1
ATOM 5473 N N . VAL A 1 746 ? -22.216 9.518 -3.755 1.00 59.47 746 VAL A N 1
ATOM 5474 C CA . VAL A 1 746 ? -22.965 10.431 -2.886 1.00 59.47 746 VAL A CA 1
ATOM 5475 C C . VAL A 1 746 ? -22.263 11.789 -2.738 1.00 59.47 746 VAL A C 1
ATOM 5477 O O . VAL A 1 746 ? -22.939 12.810 -2.671 1.00 59.47 746 VAL A O 1
ATOM 5480 N N . ASP A 1 747 ? -20.926 11.826 -2.742 1.00 61.97 747 ASP A N 1
ATOM 5481 C CA . ASP A 1 747 ? -20.146 13.075 -2.660 1.00 61.97 747 ASP A CA 1
ATOM 5482 C C . ASP A 1 747 ? -20.320 13.921 -3.930 1.00 61.97 747 ASP A C 1
ATOM 5484 O O . ASP A 1 747 ? -20.611 15.114 -3.841 1.00 61.97 747 ASP A O 1
ATOM 5488 N N . ALA A 1 748 ? -20.259 13.310 -5.120 1.00 67.38 748 ALA A N 1
ATOM 5489 C CA . ALA A 1 748 ? -20.537 14.044 -6.358 1.00 67.38 748 ALA A CA 1
ATOM 5490 C C . ALA A 1 748 ? -21.982 14.554 -6.401 1.00 67.38 748 ALA A C 1
ATOM 5492 O O . ALA A 1 748 ? -22.205 15.714 -6.744 1.00 67.38 748 ALA A O 1
ATOM 5493 N N . ALA A 1 749 ? -22.945 13.733 -5.967 1.00 67.88 749 ALA A N 1
ATOM 5494 C CA . ALA A 1 749 ? -24.348 14.130 -5.904 1.00 67.88 749 ALA A CA 1
ATOM 5495 C C . ALA A 1 749 ? -24.577 15.327 -4.972 1.00 67.88 749 ALA A C 1
ATOM 5497 O O . ALA A 1 749 ? -25.425 16.164 -5.253 1.00 67.88 749 ALA A O 1
ATOM 5498 N N . GLN A 1 750 ? -23.814 15.441 -3.882 1.00 67.38 750 GLN A N 1
ATOM 5499 C CA . GLN A 1 750 ? -23.885 16.568 -2.946 1.00 67.38 750 GLN A CA 1
ATOM 5500 C C . GLN A 1 750 ? -23.185 17.827 -3.479 1.00 67.38 750 GLN A C 1
ATOM 5502 O O . GLN A 1 750 ? -23.695 18.939 -3.316 1.00 67.38 750 GLN A O 1
ATOM 5507 N N . ARG A 1 751 ? -22.043 17.675 -4.160 1.00 68.69 751 ARG A N 1
ATOM 5508 C CA . ARG A 1 751 ? -21.331 18.796 -4.803 1.00 68.69 751 ARG A CA 1
ATOM 5509 C C . ARG A 1 751 ? -22.123 19.390 -5.970 1.00 68.69 751 ARG A C 1
ATOM 5511 O O . ARG A 1 751 ? -22.103 20.604 -6.156 1.00 68.69 751 ARG A O 1
ATOM 5518 N N . LEU A 1 752 ? -22.832 18.541 -6.716 1.00 75.06 752 LEU A N 1
ATOM 5519 C CA . LEU A 1 752 ? -23.652 18.900 -7.880 1.00 75.06 752 LEU A CA 1
ATOM 5520 C C . LEU A 1 752 ? -25.137 19.141 -7.529 1.00 75.06 752 LEU A C 1
ATOM 5522 O O . LEU A 1 752 ? -25.893 19.643 -8.361 1.00 75.06 752 LEU A O 1
ATOM 5526 N N . GLY A 1 753 ? -25.554 18.772 -6.314 1.00 66.31 753 GLY A N 1
ATOM 5527 C CA . GLY A 1 753 ? -26.926 18.859 -5.802 1.00 66.31 753 GLY A CA 1
ATOM 5528 C C . GLY A 1 753 ? -27.305 20.216 -5.183 1.00 66.31 753 GLY A C 1
ATOM 5529 O O . GLY A 1 753 ? -26.488 21.139 -5.145 1.00 66.31 753 GLY A O 1
ATOM 5530 N N . PRO A 1 754 ? -28.559 20.364 -4.707 1.00 55.62 754 PRO A N 1
ATOM 5531 C CA . PRO A 1 754 ? -29.190 21.669 -4.439 1.00 55.62 754 PRO A CA 1
ATOM 5532 C C . PRO A 1 754 ? -28.592 22.362 -3.192 1.00 55.62 754 PRO A C 1
ATOM 5534 O O . PRO A 1 754 ? -28.334 21.688 -2.200 1.00 55.62 754 PRO A O 1
ATOM 5537 N N . SER A 1 755 ? -28.321 23.685 -3.152 1.00 49.22 755 SER A N 1
ATOM 5538 C CA . SER A 1 755 ? -29.264 24.812 -2.877 1.00 49.22 755 SER A CA 1
ATOM 5539 C C . SER A 1 755 ? -28.468 26.140 -2.617 1.00 49.22 755 SER A C 1
ATOM 5541 O O . SER A 1 755 ? -27.255 26.024 -2.426 1.00 49.22 755 SER A O 1
ATOM 5543 N N . PRO A 1 756 ? -29.024 27.381 -2.472 1.00 48.62 756 PRO A N 1
ATOM 5544 C CA . PRO A 1 756 ? -30.313 27.961 -2.861 1.00 48.62 756 PRO A CA 1
ATOM 5545 C C . PRO A 1 756 ? -30.208 29.035 -3.980 1.00 48.62 756 PRO A C 1
ATOM 5547 O O . PRO A 1 756 ? -29.142 29.486 -4.387 1.00 48.62 756 PRO A O 1
ATOM 5550 N N . THR A 1 757 ? -31.385 29.454 -4.446 1.00 54.34 757 THR A N 1
ATOM 5551 C CA . THR A 1 757 ? -31.737 30.525 -5.397 1.00 54.34 757 THR A CA 1
ATOM 5552 C C . THR A 1 757 ? -30.871 31.798 -5.368 1.00 54.34 757 THR A C 1
ATOM 5554 O O . THR A 1 757 ? -31.010 32.630 -4.471 1.00 54.34 757 THR A O 1
ATOM 5557 N N . GLY A 1 758 ? -30.074 32.007 -6.419 1.00 50.50 758 GLY A N 1
ATOM 5558 C CA . GLY A 1 758 ? -29.582 33.322 -6.842 1.00 50.50 758 GLY A CA 1
ATOM 5559 C C . GLY A 1 758 ? -30.326 33.809 -8.101 1.00 50.50 758 GLY A C 1
ATOM 5560 O O . GLY A 1 758 ? -30.725 32.971 -8.910 1.00 50.50 758 GLY A O 1
ATOM 5561 N N . PRO A 1 759 ? -30.527 35.127 -8.285 1.00 48.12 759 PRO A N 1
ATOM 5562 C CA . PRO A 1 759 ? -31.291 35.716 -9.393 1.00 48.12 759 PRO A CA 1
ATOM 5563 C C . PRO A 1 759 ? -30.563 35.723 -10.754 1.00 48.12 759 PRO A C 1
ATOM 5565 O O . PRO A 1 759 ? -31.045 36.357 -11.691 1.00 48.12 759 PRO A O 1
ATOM 5568 N N . GLU A 1 760 ? -29.406 35.067 -10.889 1.00 53.72 760 GLU A N 1
ATOM 5569 C CA . GLU A 1 760 ? -28.672 35.026 -12.161 1.00 53.72 760 GLU A CA 1
ATOM 5570 C C . GLU A 1 760 ? -29.350 34.062 -13.157 1.00 53.72 760 GLU A C 1
ATOM 5572 O O . GLU A 1 760 ? -29.656 32.909 -12.850 1.00 53.72 760 GLU A O 1
ATOM 5577 N N . ALA A 1 761 ? -29.619 34.584 -14.357 1.00 52.75 761 ALA A N 1
ATOM 5578 C CA . ALA A 1 761 ? -30.551 34.037 -15.342 1.00 52.75 761 ALA A CA 1
ATOM 5579 C C . ALA A 1 761 ? -29.963 32.972 -16.293 1.00 52.75 761 ALA A C 1
ATOM 5581 O O . ALA A 1 761 ? -30.678 32.509 -17.178 1.00 52.75 761 ALA A O 1
ATOM 5582 N N . GLN A 1 762 ? -28.691 32.581 -16.156 1.00 58.53 762 GLN A N 1
ATOM 5583 C CA . GLN A 1 762 ? -28.017 31.733 -17.146 1.00 58.53 762 GLN A CA 1
ATOM 5584 C C . GLN A 1 762 ? -27.430 30.471 -16.498 1.00 58.53 762 GLN A C 1
ATOM 5586 O O . GLN A 1 762 ? -26.366 30.502 -15.893 1.00 58.53 762 GLN A O 1
ATOM 5591 N N . ARG A 1 763 ? -28.152 29.349 -16.620 1.00 77.62 763 ARG A N 1
ATOM 5592 C CA . ARG A 1 763 ? -27.732 28.005 -16.170 1.00 77.62 763 ARG A CA 1
ATOM 5593 C C . ARG A 1 763 ? -27.473 27.082 -17.359 1.00 77.62 763 ARG A C 1
ATOM 5595 O O . ARG A 1 763 ? -27.900 25.931 -17.396 1.00 77.62 763 ARG A O 1
ATOM 5602 N N . THR A 1 764 ? -26.801 27.621 -18.365 1.00 86.31 764 THR A N 1
ATOM 5603 C CA . THR A 1 764 ? -26.415 26.877 -19.561 1.00 86.31 764 THR A CA 1
ATOM 5604 C C . THR A 1 764 ? -24.905 26.955 -19.693 1.00 86.31 764 THR A C 1
ATOM 5606 O O . THR A 1 764 ? -24.351 28.044 -19.820 1.00 86.31 764 THR A O 1
ATOM 5609 N N . LEU A 1 765 ? -24.249 25.801 -19.620 1.00 87.06 765 LEU A N 1
ATOM 5610 C CA . LEU A 1 765 ? -22.828 25.648 -19.888 1.00 87.06 765 LEU A CA 1
ATOM 5611 C C . LEU A 1 765 ? -22.600 25.726 -21.401 1.00 87.06 765 LEU A C 1
ATOM 5613 O O . LEU A 1 765 ? -23.297 25.068 -22.174 1.00 87.06 765 LEU A O 1
ATOM 5617 N N . ASP A 1 766 ? -21.587 26.467 -21.826 1.00 86.19 766 ASP A N 1
ATOM 5618 C CA . ASP A 1 766 ? -21.073 26.417 -23.193 1.00 86.19 766 ASP A CA 1
ATOM 5619 C C . ASP A 1 766 ? -20.353 25.076 -23.445 1.00 86.19 766 ASP A C 1
ATOM 5621 O O . ASP A 1 766 ? -20.436 24.526 -24.545 1.00 86.19 766 ASP A O 1
ATOM 5625 N N . LEU A 1 767 ? -19.721 24.502 -22.407 1.00 88.62 767 LEU A N 1
ATOM 5626 C CA . LEU A 1 767 ? -19.005 23.223 -22.478 1.00 88.62 767 LEU A CA 1
ATOM 5627 C C . LEU A 1 767 ? -19.090 22.403 -21.175 1.00 88.62 767 LEU A C 1
ATOM 5629 O O . LEU A 1 767 ? -18.689 22.870 -20.111 1.00 88.62 767 LEU A O 1
ATOM 5633 N N . LEU A 1 768 ? -19.531 21.149 -21.267 1.00 90.38 768 LEU A N 1
ATOM 5634 C CA . LEU A 1 768 ? -19.423 20.134 -20.216 1.00 90.38 768 LEU A CA 1
ATOM 5635 C C . LEU A 1 768 ? -18.500 19.010 -20.694 1.00 90.38 768 LEU A C 1
ATOM 5637 O O . LEU A 1 768 ? -18.812 18.334 -21.667 1.00 90.38 768 LEU A O 1
ATOM 5641 N N . VAL A 1 769 ? -17.389 18.771 -20.004 1.00 87.94 769 VAL A N 1
ATOM 5642 C CA . VAL A 1 769 ? -16.476 17.658 -20.304 1.00 87.94 769 VAL A CA 1
ATOM 5643 C C . VAL A 1 769 ? -16.601 16.606 -19.215 1.00 87.94 769 VAL A C 1
ATOM 5645 O O . VAL A 1 769 ? -16.476 16.924 -18.035 1.00 87.94 769 VAL A O 1
ATOM 5648 N N . VAL A 1 770 ? -16.821 15.353 -19.598 1.00 85.00 770 VAL A N 1
ATOM 5649 C CA . VAL A 1 770 ? -16.882 14.215 -18.677 1.00 85.00 770 VAL A CA 1
ATOM 5650 C C . VAL A 1 770 ? -15.804 13.225 -19.067 1.00 85.00 770 VAL A C 1
ATOM 5652 O O . VAL A 1 770 ? -15.835 12.689 -20.168 1.00 85.00 770 VAL A O 1
ATOM 5655 N N . ASN A 1 771 ? -14.877 12.960 -18.153 1.00 75.69 771 ASN A N 1
ATOM 5656 C CA . ASN A 1 771 ? -13.868 11.924 -18.296 1.00 75.69 771 ASN A CA 1
ATOM 5657 C C . ASN A 1 771 ? -14.014 10.893 -17.174 1.00 75.69 771 ASN A C 1
ATOM 5659 O O . ASN A 1 771 ? -14.000 11.219 -15.980 1.00 75.69 771 ASN A O 1
ATOM 5663 N N . GLN A 1 772 ? -14.105 9.635 -17.585 1.00 63.34 772 GLN A N 1
ATOM 5664 C CA . GLN A 1 772 ? -13.979 8.484 -16.715 1.00 63.34 772 GLN A CA 1
ATOM 5665 C C . GLN A 1 772 ? -12.861 7.607 -17.271 1.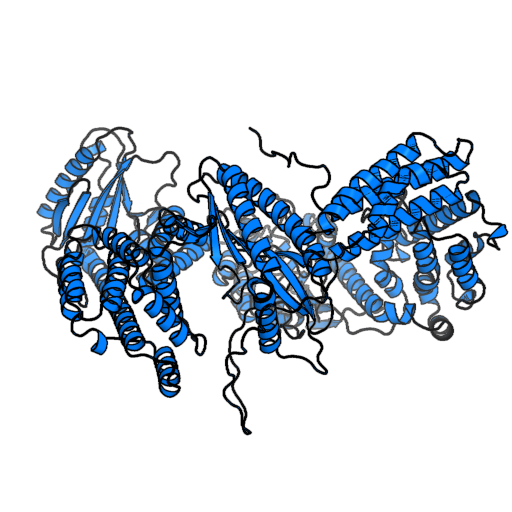00 63.34 772 GLN A C 1
ATOM 5667 O O . GLN A 1 772 ? -12.861 7.291 -18.457 1.00 63.34 772 GLN A O 1
ATOM 5672 N N . GLY A 1 773 ? -11.881 7.232 -16.446 1.00 56.19 773 GLY A N 1
ATOM 5673 C CA . GLY A 1 773 ? -10.777 6.379 -16.903 1.00 56.19 773 GLY A CA 1
ATOM 5674 C C . GLY A 1 773 ? -11.292 5.136 -17.648 1.00 56.19 773 GLY A C 1
ATOM 5675 O O . GLY A 1 773 ? -12.364 4.621 -17.334 1.00 56.19 773 GLY A O 1
ATOM 5676 N N . SER A 1 774 ? -10.537 4.629 -18.626 1.00 49.22 774 SER A N 1
ATOM 5677 C CA . SER A 1 774 ? -10.993 3.608 -19.590 1.00 49.22 774 SER A CA 1
ATOM 5678 C C . SER A 1 774 ? -11.292 2.213 -19.017 1.00 49.22 774 SER A C 1
ATOM 5680 O O . SER A 1 774 ? -11.422 1.261 -19.779 1.00 49.22 774 SER A O 1
ATOM 5682 N N . GLY A 1 775 ? -11.332 2.041 -17.693 1.00 43.44 775 GLY A N 1
ATOM 5683 C CA . GLY A 1 775 ? -11.474 0.736 -17.038 1.00 43.44 775 GLY A CA 1
ATOM 5684 C C . GLY A 1 775 ? -10.299 -0.223 -17.282 1.00 43.44 775 GLY A C 1
ATOM 5685 O O . GLY A 1 775 ? -10.198 -1.236 -16.600 1.00 43.44 775 GLY A O 1
ATOM 5686 N N . GLY A 1 776 ? -9.372 0.103 -18.190 1.00 42.38 776 GLY A N 1
ATOM 5687 C CA . GLY A 1 776 ? -8.308 -0.783 -18.643 1.00 42.38 776 GLY A CA 1
ATOM 5688 C C . GLY A 1 776 ? -8.812 -1.914 -19.548 1.00 42.38 776 GLY A C 1
ATOM 5689 O O . GLY A 1 776 ? -10.001 -2.089 -19.804 1.00 42.38 776 GLY A O 1
ATOM 5690 N N . ARG A 1 777 ? -7.880 -2.729 -20.041 1.00 37.09 777 ARG A N 1
ATOM 5691 C CA . ARG A 1 777 ? -8.189 -4.013 -20.682 1.00 37.09 777 ARG A CA 1
ATOM 5692 C C . ARG A 1 777 ? -8.065 -5.131 -19.655 1.00 37.09 777 ARG A C 1
ATOM 5694 O O . ARG A 1 777 ? -7.246 -5.061 -18.739 1.00 37.09 777 ARG A O 1
ATOM 5701 N N . SER A 1 778 ? -8.865 -6.177 -19.818 1.00 34.34 778 SER A N 1
ATOM 5702 C CA . SER A 1 778 ? -8.721 -7.403 -19.033 1.00 34.34 778 SER A CA 1
ATOM 5703 C C . SER A 1 778 ? -7.337 -8.020 -19.271 1.00 34.34 778 SER A C 1
ATOM 5705 O O . SER A 1 778 ? -6.651 -7.704 -20.248 1.00 34.34 778 SER A O 1
ATOM 5707 N N . ALA A 1 779 ? -6.928 -8.948 -18.403 1.00 31.45 779 ALA A N 1
ATOM 5708 C CA . ALA A 1 779 ? -5.658 -9.666 -18.534 1.00 31.45 779 ALA A CA 1
ATOM 5709 C C . ALA A 1 779 ? -5.494 -10.412 -19.881 1.00 31.45 779 ALA A C 1
ATOM 5711 O O . ALA A 1 779 ? -4.369 -10.783 -20.232 1.00 31.45 779 ALA A O 1
ATOM 5712 N N . ASP A 1 780 ? -6.583 -10.560 -20.637 1.00 29.83 780 ASP A N 1
ATOM 5713 C CA . ASP A 1 780 ? -6.686 -11.323 -21.879 1.00 29.83 780 ASP A CA 1
ATOM 5714 C C . ASP A 1 780 ? -6.754 -10.414 -23.124 1.00 29.83 780 ASP A C 1
ATOM 5716 O O . ASP A 1 780 ? -6.982 -10.882 -24.237 1.00 29.83 780 ASP A O 1
ATOM 5720 N N . GLY A 1 781 ? -6.575 -9.098 -22.955 1.00 31.53 781 GLY A N 1
ATOM 5721 C CA . GLY A 1 781 ? -6.574 -8.123 -24.051 1.00 31.53 781 GLY A CA 1
ATOM 5722 C C . GLY A 1 781 ? -7.961 -7.711 -24.553 1.00 31.53 781 GLY A C 1
ATOM 5723 O O . GLY A 1 781 ? -8.042 -6.863 -25.440 1.00 31.53 781 GLY A O 1
ATOM 5724 N N . GLN A 1 782 ? -9.040 -8.250 -23.972 1.00 31.89 782 GLN A N 1
ATOM 5725 C CA . GLN A 1 782 ? -10.406 -7.784 -24.222 1.00 31.89 782 GLN A CA 1
ATOM 5726 C C . GLN A 1 782 ? -10.660 -6.459 -23.481 1.00 31.89 782 GLN A C 1
ATOM 5728 O O . GLN A 1 782 ? -10.228 -6.345 -22.324 1.00 31.89 782 GLN A O 1
ATOM 5733 N N . PRO A 1 783 ? -11.365 -5.484 -24.089 1.00 35.69 783 PRO A N 1
ATOM 5734 C CA . PRO A 1 783 ? -11.803 -4.281 -23.388 1.00 35.69 783 PRO A CA 1
ATOM 5735 C C . PRO A 1 783 ? -12.605 -4.680 -22.146 1.00 35.69 783 PRO A C 1
ATOM 5737 O O . PRO A 1 783 ? -13.509 -5.514 -22.242 1.00 35.69 783 PRO A O 1
ATOM 5740 N N . LEU A 1 784 ? -12.284 -4.124 -20.973 1.00 39.91 784 LEU A N 1
ATOM 5741 C CA . LEU A 1 784 ? -13.211 -4.224 -19.850 1.00 39.91 784 LEU A CA 1
ATOM 5742 C C . LEU A 1 784 ? -14.421 -3.373 -20.235 1.00 39.91 784 LEU A C 1
ATOM 5744 O O . LEU A 1 784 ? -14.329 -2.154 -20.298 1.00 39.91 784 LEU A O 1
ATOM 5748 N N . LEU A 1 785 ? -15.559 -4.012 -20.513 1.00 33.03 785 LEU A N 1
ATOM 5749 C CA . LEU A 1 785 ? -16.849 -3.342 -20.720 1.00 33.03 785 LEU A CA 1
ATOM 5750 C C . LEU A 1 785 ? -17.401 -2.792 -19.386 1.00 33.03 785 LEU A C 1
ATOM 5752 O O . LEU A 1 785 ? -18.572 -2.971 -19.069 1.00 33.03 785 LEU A O 1
ATOM 5756 N N . SER A 1 786 ? -16.544 -2.172 -18.571 1.00 32.19 786 SER A N 1
ATOM 5757 C CA . SER A 1 786 ? -16.935 -1.441 -17.373 1.00 32.19 786 SER A CA 1
ATOM 5758 C C . SER A 1 786 ? -16.417 -0.005 -17.504 1.00 32.19 786 SER A C 1
ATOM 5760 O O . SER A 1 786 ? -15.202 0.200 -17.474 1.00 32.19 786 SER A O 1
ATOM 5762 N N . PRO A 1 787 ? -17.306 0.984 -17.674 1.00 33.62 787 PRO A N 1
ATOM 5763 C CA . PRO A 1 787 ? -16.937 2.391 -17.783 1.00 33.62 787 PRO A CA 1
ATOM 5764 C C . PRO A 1 787 ? -16.410 2.865 -16.423 1.00 33.62 787 PRO A C 1
ATOM 5766 O O . PRO A 1 787 ? -17.176 2.954 -15.474 1.00 33.62 787 PRO A O 1
ATOM 5769 N N . GLY A 1 788 ? -15.102 3.108 -16.289 1.00 46.91 788 GLY A N 1
ATOM 5770 C CA . GLY A 1 788 ? -14.483 3.620 -15.056 1.00 46.91 788 GLY A CA 1
ATOM 5771 C C . GLY A 1 788 ? -14.901 2.920 -13.745 1.00 46.91 788 GLY A C 1
ATOM 5772 O O . GLY A 1 788 ? -15.409 1.800 -13.726 1.00 46.91 788 GLY A O 1
ATOM 5773 N N . THR A 1 789 ? -14.688 3.591 -12.610 1.00 52.41 789 THR A N 1
ATOM 5774 C CA . THR A 1 789 ? -15.270 3.206 -11.308 1.00 52.41 789 THR A CA 1
ATOM 5775 C C . THR A 1 789 ? -16.757 3.590 -11.185 1.00 52.41 789 THR A C 1
ATOM 5777 O O . THR A 1 789 ? -17.383 3.316 -10.163 1.00 52.41 789 THR A O 1
ATOM 5780 N N . TRP A 1 790 ? -17.344 4.192 -12.229 1.00 60.03 790 TRP A N 1
ATOM 5781 C CA . TRP A 1 790 ? -18.650 4.850 -12.213 1.00 60.03 790 TRP A CA 1
ATOM 5782 C C . TRP A 1 790 ? -19.580 4.301 -13.301 1.00 60.03 790 TRP A C 1
ATOM 5784 O O . TRP A 1 790 ? -19.402 4.560 -14.485 1.00 60.03 790 TRP A O 1
ATOM 5794 N N . THR A 1 791 ? -20.625 3.585 -12.892 1.00 68.94 791 THR A N 1
ATOM 5795 C CA . THR A 1 791 ? -21.625 3.025 -13.812 1.00 68.94 791 THR A CA 1
ATOM 5796 C C . THR A 1 791 ? -22.530 4.101 -14.429 1.00 68.94 791 THR A C 1
ATOM 5798 O O . THR A 1 791 ? -22.657 5.204 -13.894 1.00 68.94 791 THR A O 1
ATOM 5801 N N . ALA A 1 792 ? -23.221 3.756 -15.525 1.00 71.12 792 ALA A N 1
ATOM 5802 C CA . ALA A 1 792 ? -24.263 4.591 -16.139 1.00 71.12 792 ALA A CA 1
ATOM 5803 C C . ALA A 1 792 ? -25.321 5.039 -15.113 1.00 71.12 792 ALA A C 1
ATOM 5805 O O . ALA A 1 792 ? -25.626 6.226 -15.017 1.00 71.12 792 ALA A O 1
ATOM 5806 N N . ASP A 1 793 ? -25.800 4.108 -14.281 1.00 71.25 793 ASP A N 1
ATOM 5807 C CA . ASP A 1 793 ? -26.768 4.389 -13.214 1.00 71.25 793 ASP A CA 1
ATOM 5808 C C . ASP A 1 793 ? -26.204 5.343 -12.154 1.00 71.25 793 ASP A C 1
ATOM 5810 O O . ASP A 1 793 ? -26.904 6.241 -11.684 1.00 71.25 793 ASP A O 1
ATOM 5814 N N . ALA A 1 794 ? -24.927 5.186 -11.787 1.00 69.25 794 ALA A N 1
ATOM 5815 C CA . ALA A 1 794 ? -24.269 6.070 -10.831 1.00 69.25 794 ALA A CA 1
ATOM 5816 C C . ALA A 1 794 ? -24.106 7.486 -11.400 1.00 69.25 794 ALA A C 1
ATOM 5818 O O . ALA A 1 794 ? -24.374 8.462 -10.707 1.00 69.25 794 ALA A O 1
ATOM 5819 N N . LEU A 1 795 ? -23.730 7.624 -12.672 1.00 79.94 795 LEU A N 1
ATOM 5820 C CA . LEU A 1 795 ? -23.683 8.917 -13.357 1.00 79.94 795 LEU A CA 1
ATOM 5821 C C . LEU A 1 795 ? -25.067 9.560 -13.479 1.00 79.94 795 LEU A C 1
ATOM 5823 O O . LEU A 1 795 ? -25.221 10.750 -13.196 1.00 79.94 795 LEU A O 1
ATOM 5827 N N . ALA A 1 796 ? -26.079 8.779 -13.849 1.00 81.81 796 ALA A N 1
ATOM 5828 C CA . ALA A 1 796 ? -27.453 9.249 -13.944 1.00 81.81 796 ALA A CA 1
ATOM 5829 C C . ALA A 1 796 ? -27.942 9.790 -12.591 1.00 81.81 796 ALA A C 1
ATOM 5831 O O . ALA A 1 796 ? -28.420 10.922 -12.506 1.00 81.81 796 ALA A O 1
ATOM 5832 N N . ALA A 1 797 ? -27.763 9.016 -11.517 1.00 76.81 797 ALA A N 1
ATOM 5833 C CA . ALA A 1 797 ? -28.258 9.354 -10.186 1.00 76.81 797 ALA A CA 1
ATOM 5834 C C . ALA A 1 797 ? -27.436 10.439 -9.473 1.00 76.81 797 ALA A C 1
ATOM 5836 O O . ALA A 1 797 ? -27.989 11.213 -8.692 1.00 76.81 797 ALA A O 1
ATOM 5837 N N . SER A 1 798 ? -26.124 10.492 -9.707 1.00 77.50 798 SER A N 1
ATOM 5838 C CA . SER A 1 798 ? -25.202 11.301 -8.902 1.00 77.50 798 SER A CA 1
ATOM 5839 C C . SER A 1 798 ? -24.535 12.454 -9.646 1.00 77.50 798 SER A C 1
ATOM 5841 O O . SER A 1 798 ? -23.893 13.282 -9.006 1.00 77.50 798 SER A O 1
ATOM 5843 N N . VAL A 1 799 ? -24.695 12.546 -10.967 1.00 84.44 799 VAL A N 1
ATOM 5844 C CA . VAL A 1 799 ? -24.177 13.660 -11.775 1.00 84.44 799 VAL A CA 1
ATOM 5845 C C . VAL A 1 799 ? -25.300 14.338 -12.549 1.00 84.44 799 VAL A C 1
ATOM 5847 O O . VAL A 1 799 ? -25.540 15.531 -12.367 1.00 84.44 799 VAL A O 1
ATOM 5850 N N . VAL A 1 800 ? -26.029 13.577 -13.366 1.00 87.50 800 VAL A N 1
ATOM 5851 C CA . VAL A 1 800 ? -27.062 14.114 -14.261 1.00 87.50 800 VAL A CA 1
ATOM 5852 C C . VAL A 1 800 ? -28.280 14.602 -13.491 1.00 87.50 800 VAL A C 1
ATOM 5854 O O . VAL A 1 800 ? -28.642 15.772 -13.609 1.00 87.50 800 VAL A O 1
ATOM 5857 N N . ALA A 1 801 ? -28.886 13.751 -12.659 1.00 84.25 801 ALA A N 1
ATOM 5858 C CA . ALA A 1 801 ? -30.076 14.120 -11.899 1.00 84.25 801 ALA A CA 1
ATOM 5859 C C . ALA A 1 801 ? -29.849 15.338 -10.973 1.00 84.25 801 ALA A C 1
ATOM 5861 O O . ALA A 1 801 ? -30.703 16.226 -10.970 1.00 84.25 801 ALA A O 1
ATOM 5862 N N . PRO A 1 802 ? -28.714 15.466 -10.251 1.00 81.06 802 PRO A N 1
ATOM 5863 C CA . PRO A 1 802 ? -28.408 16.666 -9.469 1.00 81.06 802 PRO A CA 1
ATOM 5864 C C . PRO A 1 802 ? -28.279 17.947 -10.308 1.00 81.06 802 PRO A C 1
ATOM 5866 O O . PRO A 1 802 ? -28.874 18.967 -9.957 1.00 81.06 802 PRO A O 1
ATOM 5869 N N . LEU A 1 803 ? -27.569 17.901 -11.442 1.00 84.81 803 LEU A N 1
ATOM 5870 C CA . LEU A 1 803 ? -27.426 19.055 -12.340 1.00 84.81 803 LEU A CA 1
ATOM 5871 C C . LEU A 1 803 ? -28.772 19.474 -12.953 1.00 84.81 803 LEU A C 1
ATOM 5873 O O . LEU A 1 803 ? -29.100 20.663 -12.964 1.00 84.81 803 LEU A O 1
ATOM 5877 N N . MET A 1 804 ? -29.585 18.505 -13.381 1.00 84.19 804 MET A N 1
ATOM 5878 C CA . MET A 1 804 ? -30.940 18.747 -13.887 1.00 84.19 804 MET A CA 1
ATOM 5879 C C . MET A 1 804 ? -31.869 19.328 -12.821 1.00 84.19 804 MET A C 1
ATOM 5881 O O . MET A 1 804 ? -32.607 20.273 -13.096 1.00 84.19 804 MET A O 1
ATOM 5885 N N . ALA A 1 805 ? -31.819 18.806 -11.592 1.00 79.81 805 ALA A N 1
ATOM 5886 C CA . ALA A 1 805 ? -32.590 19.339 -10.470 1.00 79.81 805 ALA A CA 1
ATOM 5887 C C . ALA A 1 805 ? -32.208 20.798 -10.159 1.00 79.81 805 ALA A C 1
ATOM 5889 O O . ALA A 1 805 ? -33.044 21.583 -9.710 1.00 79.81 805 ALA A O 1
ATOM 5890 N N . CYS A 1 806 ? -30.964 21.181 -10.457 1.00 75.75 806 CYS A N 1
ATOM 5891 C CA . CYS A 1 806 ? -30.465 22.549 -10.382 1.00 75.75 806 CYS A CA 1
ATOM 5892 C C . CYS A 1 806 ? -30.727 23.378 -11.658 1.00 75.75 806 CYS A C 1
ATOM 5894 O O . CYS A 1 806 ? -30.338 24.544 -11.704 1.00 75.75 806 CYS A O 1
ATOM 5896 N N . GLY A 1 807 ? -31.397 22.839 -12.678 1.00 80.50 807 GLY A N 1
ATOM 5897 C CA . GLY A 1 807 ? -31.728 23.542 -13.921 1.00 80.50 807 GLY A CA 1
ATOM 5898 C C . GLY A 1 807 ? -30.536 23.814 -14.843 1.00 80.50 807 GLY A C 1
ATOM 5899 O O . GLY A 1 807 ? -30.624 24.719 -15.670 1.00 80.50 807 GLY A O 1
ATOM 5900 N N . TRP A 1 808 ? -29.427 23.083 -14.685 1.00 86.69 808 TRP A N 1
ATOM 5901 C CA . TRP A 1 808 ? -28.274 23.187 -15.577 1.00 86.69 808 TRP A CA 1
ATOM 5902 C C . TRP A 1 808 ? -28.510 22.443 -16.892 1.00 86.69 808 TRP A C 1
ATOM 5904 O O . TRP A 1 808 ? -28.980 21.308 -16.904 1.00 86.69 808 TRP A O 1
ATOM 5914 N N . THR A 1 809 ? -28.123 23.082 -17.991 1.00 89.56 809 THR A N 1
ATOM 5915 C CA . THR A 1 809 ? -28.038 22.492 -19.335 1.00 89.56 809 THR A CA 1
ATOM 5916 C C . THR A 1 809 ? -26.654 22.750 -19.927 1.00 89.56 809 THR A C 1
ATOM 5918 O O . THR A 1 809 ? -25.910 23.582 -19.410 1.00 89.56 809 THR A O 1
ATOM 5921 N N . ALA A 1 810 ? -26.287 22.058 -21.001 1.00 90.31 810 ALA A N 1
ATOM 5922 C CA . ALA A 1 810 ? -25.022 22.241 -21.703 1.00 90.31 810 ALA A CA 1
ATOM 5923 C C . ALA A 1 810 ? -25.228 22.281 -23.222 1.00 90.31 810 ALA A C 1
ATOM 5925 O O . ALA A 1 810 ? -25.922 21.435 -23.786 1.00 90.31 810 ALA A O 1
ATOM 5926 N N . ARG A 1 811 ? -24.598 23.251 -23.890 1.00 91.12 811 ARG A N 1
ATOM 5927 C CA . ARG A 1 811 ? -24.604 23.387 -25.355 1.00 91.12 811 ARG A CA 1
ATOM 5928 C C . ARG A 1 811 ? -23.693 22.377 -26.031 1.00 91.12 811 ARG A C 1
ATOM 5930 O O . ARG A 1 811 ? -24.068 21.810 -27.047 1.00 91.12 811 ARG A O 1
ATOM 5937 N N . THR A 1 812 ? -22.526 22.109 -25.455 1.00 92.06 812 THR A N 1
ATOM 5938 C CA . THR A 1 812 ? -21.644 21.034 -25.915 1.00 92.06 812 THR A CA 1
ATOM 5939 C C . THR A 1 812 ? -21.293 20.136 -24.742 1.00 92.06 812 THR A C 1
ATOM 5941 O O . THR A 1 812 ? -20.747 20.609 -23.747 1.00 92.06 812 THR A O 1
ATOM 5944 N N . VAL A 1 813 ? -21.586 18.843 -24.853 1.00 92.94 813 VAL A N 1
ATOM 5945 C CA . VAL A 1 813 ? -21.107 17.819 -23.919 1.00 92.94 813 VAL A CA 1
ATOM 5946 C C . VAL A 1 813 ? -20.041 16.984 -24.620 1.00 92.94 813 VAL A C 1
ATOM 5948 O O . VAL A 1 813 ? -20.286 16.474 -25.707 1.00 92.94 813 VAL A O 1
ATOM 5951 N N . VAL A 1 814 ? -18.869 16.818 -24.015 1.00 90.75 814 VAL A N 1
ATOM 5952 C CA . VAL A 1 814 ? -17.810 15.933 -24.517 1.00 90.75 814 VAL A CA 1
ATOM 5953 C C . VAL A 1 814 ? -17.641 14.781 -23.539 1.00 90.75 814 VAL A C 1
ATOM 5955 O O . VAL A 1 814 ? -17.237 14.988 -22.394 1.00 90.75 814 VAL A O 1
ATOM 5958 N N . LEU A 1 815 ? -17.957 13.566 -23.983 1.00 88.12 815 LEU A N 1
ATOM 5959 C CA . LEU A 1 815 ? -17.743 12.346 -23.211 1.00 88.12 815 LEU A CA 1
ATOM 5960 C C . LEU A 1 815 ? -16.374 11.756 -23.575 1.00 88.12 815 LEU A C 1
ATOM 5962 O O . LEU A 1 815 ? -16.252 10.886 -24.443 1.00 88.12 815 LEU A O 1
ATOM 5966 N N . ASP A 1 816 ? -15.346 12.279 -22.911 1.00 79.56 816 ASP A N 1
ATOM 5967 C CA . ASP A 1 816 ? -13.921 12.068 -23.178 1.00 79.56 816 ASP A CA 1
ATOM 5968 C C . ASP A 1 816 ? -13.396 10.768 -22.535 1.00 79.56 816 ASP A C 1
ATOM 5970 O O . ASP A 1 816 ? -12.505 10.765 -21.684 1.00 79.56 816 ASP A O 1
ATOM 5974 N N . PHE A 1 817 ? -14.033 9.645 -22.881 1.00 74.31 817 PHE A N 1
ATOM 5975 C CA . PHE A 1 817 ? -13.662 8.292 -22.455 1.00 74.31 817 PHE A CA 1
ATOM 5976 C C . PHE A 1 817 ? -14.049 7.233 -23.505 1.00 74.31 817 PHE A C 1
ATOM 5978 O O . PHE A 1 817 ? -14.916 7.510 -24.339 1.00 74.31 817 PHE A O 1
ATOM 5985 N N . PRO A 1 818 ? -13.426 6.033 -23.527 1.00 68.31 818 PRO A N 1
ATOM 5986 C CA . PRO A 1 818 ? -13.694 5.042 -24.567 1.00 68.31 818 PRO A CA 1
ATOM 5987 C C . PRO A 1 818 ? -15.108 4.484 -24.465 1.00 68.31 818 PRO A C 1
ATOM 5989 O O . PRO A 1 818 ? -15.660 4.368 -23.371 1.00 68.31 818 PRO A O 1
ATOM 5992 N N . PHE A 1 819 ? -15.677 4.106 -25.610 1.00 65.69 819 PHE A N 1
ATOM 5993 C CA . PHE A 1 819 ? -17.037 3.559 -25.712 1.00 65.69 819 PHE A CA 1
ATOM 5994 C C . PHE A 1 819 ? -18.133 4.455 -25.101 1.00 65.69 819 PHE A C 1
ATOM 5996 O O . PHE A 1 819 ? -19.218 3.974 -24.763 1.00 65.69 819 PHE A O 1
ATOM 6003 N N . SER A 1 820 ? -17.888 5.763 -24.982 1.00 73.12 820 SER A N 1
ATOM 6004 C CA . SER A 1 820 ? -18.813 6.701 -24.345 1.00 73.12 820 SER A CA 1
ATOM 6005 C C . SER A 1 820 ? -20.141 6.880 -25.081 1.00 73.12 820 SER A C 1
ATOM 6007 O O . SER A 1 820 ? -21.087 7.399 -24.495 1.00 73.12 820 SER A O 1
ATOM 6009 N N . VAL A 1 821 ? -20.272 6.365 -26.310 1.00 72.44 821 VAL A N 1
ATOM 6010 C CA . VAL A 1 821 ? -21.563 6.279 -27.017 1.00 72.44 821 VAL A CA 1
ATOM 6011 C C . VAL A 1 821 ? -22.650 5.571 -26.196 1.00 72.44 821 VAL A C 1
ATOM 6013 O O . VAL A 1 821 ? -23.824 5.916 -26.295 1.00 72.44 821 VAL A O 1
ATOM 6016 N N . GLN A 1 822 ? -22.269 4.626 -25.329 1.00 69.06 822 GLN A N 1
ATOM 6017 C CA . GLN A 1 822 ? -23.200 3.909 -24.449 1.00 69.06 822 GLN A CA 1
ATOM 6018 C C . GLN A 1 822 ? -23.812 4.811 -23.362 1.00 69.06 822 GLN A C 1
ATOM 6020 O O . GLN A 1 822 ? -24.805 4.442 -22.745 1.00 69.06 822 GLN A O 1
ATOM 6025 N N . MET A 1 823 ? -23.237 5.996 -23.134 1.00 76.94 823 MET A N 1
ATOM 6026 C CA . MET A 1 823 ? -23.675 6.968 -22.127 1.00 76.94 823 MET A CA 1
ATOM 6027 C C . MET A 1 823 ? -24.566 8.070 -22.707 1.00 76.94 823 MET A C 1
ATOM 6029 O O . MET A 1 823 ? -24.923 9.006 -21.988 1.00 76.94 823 MET A O 1
ATOM 6033 N N . LEU A 1 824 ? -24.950 7.969 -23.985 1.00 80.25 824 LEU A N 1
ATOM 6034 C CA . LEU A 1 824 ? -25.812 8.952 -24.634 1.00 80.25 824 LEU A CA 1
ATOM 6035 C C . LEU A 1 824 ? -27.118 9.159 -23.860 1.00 80.25 824 LEU A C 1
ATOM 6037 O O . LEU A 1 824 ? -27.448 10.291 -23.524 1.00 80.25 824 LEU A O 1
ATOM 6041 N N . GLU A 1 825 ? -27.830 8.081 -23.527 1.00 81.00 825 GLU A N 1
ATOM 6042 C CA . GLU A 1 825 ? -29.116 8.164 -22.817 1.00 81.00 825 GLU A CA 1
ATOM 6043 C C . GLU A 1 825 ? -28.978 8.769 -21.413 1.00 81.00 825 GLU A C 1
ATOM 6045 O O . GLU A 1 825 ? -29.903 9.410 -20.919 1.00 81.00 825 GLU A O 1
ATOM 6050 N N . VAL A 1 826 ? -27.802 8.620 -20.793 1.00 84.81 826 VAL A N 1
ATOM 6051 C CA . VAL A 1 826 ? -27.500 9.191 -19.478 1.00 84.81 826 VAL A CA 1
ATOM 6052 C C . VAL A 1 826 ? -27.327 10.705 -19.573 1.00 84.81 826 VAL A C 1
ATOM 6054 O O . VAL A 1 826 ? -27.896 11.422 -18.759 1.00 84.81 826 VAL A O 1
ATOM 6057 N N . PHE A 1 827 ? -26.568 11.211 -20.553 1.00 89.81 827 PHE A N 1
ATOM 6058 C CA . PHE A 1 827 ? -26.211 12.637 -20.639 1.00 89.81 827 PHE A CA 1
ATOM 6059 C C . PHE A 1 827 ? -27.094 13.475 -21.574 1.00 89.81 827 PHE A C 1
ATOM 6061 O O . PHE A 1 827 ? -27.123 14.697 -21.420 1.00 89.81 827 PHE A O 1
ATOM 6068 N N . ALA A 1 828 ? -27.849 12.863 -22.492 1.00 87.19 828 ALA A N 1
ATOM 6069 C CA . ALA A 1 828 ? -28.811 13.554 -23.358 1.00 87.19 828 ALA A CA 1
ATOM 6070 C C . ALA A 1 828 ? -29.776 14.488 -22.596 1.00 87.19 828 ALA A C 1
ATOM 6072 O O . ALA A 1 828 ? -30.000 15.597 -23.082 1.00 87.19 828 ALA A O 1
ATOM 6073 N N . PRO A 1 829 ? -30.277 14.142 -21.390 1.00 90.44 829 PRO A N 1
ATOM 6074 C CA . PRO A 1 829 ? -31.123 15.037 -20.598 1.00 90.44 829 PRO A CA 1
ATOM 6075 C C . PRO A 1 829 ? -30.462 16.351 -20.141 1.00 90.44 829 PRO A C 1
ATOM 6077 O O . PRO A 1 829 ? -31.176 17.302 -19.830 1.00 90.44 829 PRO A O 1
ATOM 6080 N N . LEU A 1 830 ? -29.125 16.427 -20.083 1.00 88.00 830 LEU A N 1
ATOM 6081 C CA . LEU A 1 830 ? -28.395 17.669 -19.777 1.00 88.00 830 LEU A CA 1
ATOM 6082 C C . LEU A 1 830 ? -28.142 18.535 -21.011 1.00 88.00 830 LEU A C 1
ATOM 6084 O O . LEU A 1 830 ? -27.655 19.657 -20.877 1.00 88.00 830 LEU A O 1
ATOM 6088 N N . CYS A 1 831 ? -28.427 18.037 -22.209 1.00 87.38 831 CYS A N 1
ATOM 6089 C CA . CYS A 1 831 ? -28.193 18.777 -23.434 1.00 87.38 831 CYS A CA 1
ATOM 6090 C C . CYS A 1 831 ? -29.217 19.918 -23.569 1.00 87.38 831 CYS A C 1
ATOM 6092 O O . CYS A 1 831 ? -30.414 19.719 -23.364 1.00 87.38 831 CYS A O 1
ATOM 6094 N N . ALA A 1 832 ? -28.753 21.127 -23.892 1.00 86.44 832 ALA A N 1
ATOM 6095 C CA . ALA A 1 832 ? -29.634 22.247 -24.222 1.00 86.44 832 ALA A CA 1
ATOM 6096 C C . ALA A 1 832 ? -30.445 21.941 -25.498 1.00 86.44 832 ALA A C 1
ATOM 6098 O O . ALA A 1 832 ? -30.077 21.060 -26.273 1.00 86.44 832 ALA A O 1
ATOM 6099 N N . GLY A 1 833 ? -31.531 22.682 -25.750 1.00 79.00 833 GLY A N 1
ATOM 6100 C CA . GLY A 1 833 ? -32.385 22.453 -26.926 1.00 79.00 833 GLY A CA 1
ATOM 6101 C C . GLY A 1 833 ? -31.628 22.563 -28.255 1.00 79.00 833 GLY A C 1
ATOM 6102 O O . GLY A 1 833 ? -31.892 21.794 -29.172 1.00 79.00 833 GLY A O 1
ATOM 6103 N N . GLU A 1 834 ? -30.654 23.474 -28.330 1.00 81.00 834 GLU A N 1
ATOM 6104 C CA . GLU A 1 834 ? -29.704 23.656 -29.435 1.00 81.00 834 GLU A CA 1
ATOM 6105 C C . GLU A 1 834 ? -28.379 22.885 -29.272 1.00 81.00 834 GLU A C 1
ATOM 6107 O O . GLU A 1 834 ? -27.440 23.090 -30.041 1.00 81.00 834 GLU A O 1
ATOM 6112 N N . GLY A 1 835 ? -28.268 22.061 -28.230 1.00 87.25 835 GLY A N 1
ATOM 6113 C CA . GLY A 1 835 ? -27.018 21.446 -27.811 1.00 87.25 835 GLY A CA 1
ATOM 6114 C C . GLY A 1 835 ? -26.661 20.155 -28.546 1.00 87.25 835 GLY A C 1
ATOM 6115 O O . GLY A 1 835 ? -27.460 19.572 -29.283 1.00 87.25 835 GLY A O 1
ATOM 6116 N N . ARG A 1 836 ? -25.439 19.680 -28.293 1.00 92.00 836 ARG A N 1
ATOM 6117 C CA . ARG A 1 836 ? -24.892 18.441 -28.853 1.00 92.00 836 ARG A CA 1
ATOM 6118 C C . ARG A 1 836 ? -24.036 17.650 -27.867 1.00 92.00 836 ARG A C 1
ATOM 6120 O O . ARG A 1 836 ? -23.534 18.199 -26.883 1.00 92.00 836 ARG A O 1
ATOM 6127 N N . ILE A 1 837 ? -23.804 16.375 -28.178 1.00 91.75 837 ILE A N 1
ATOM 6128 C CA . ILE A 1 837 ? -22.915 15.480 -27.424 1.00 91.75 837 ILE A CA 1
ATOM 6129 C C . ILE A 1 837 ? -21.889 14.846 -28.362 1.00 91.75 837 ILE A C 1
ATOM 6131 O O . ILE A 1 837 ? -22.259 14.194 -29.333 1.00 91.75 837 ILE A O 1
ATOM 6135 N N . VAL A 1 838 ? -20.605 15.007 -28.050 1.00 90.31 838 VAL A N 1
ATOM 6136 C CA . VAL A 1 838 ? -19.472 14.379 -28.739 1.00 90.31 838 VAL A CA 1
ATOM 6137 C C . VAL A 1 838 ? -19.029 13.153 -27.943 1.00 90.31 838 VAL A C 1
ATOM 6139 O O . VAL A 1 838 ? -18.783 13.242 -26.739 1.00 90.31 838 VAL A O 1
ATOM 6142 N N . MET A 1 839 ? -18.943 12.003 -28.609 1.00 86.31 839 MET A N 1
ATOM 6143 C CA . MET A 1 839 ? -18.737 10.691 -27.989 1.00 86.31 839 MET A CA 1
ATOM 6144 C C . MET A 1 839 ? -17.690 9.875 -28.745 1.00 86.31 839 MET A C 1
ATOM 6146 O O . MET A 1 839 ? -17.528 10.027 -29.954 1.00 86.31 839 MET A O 1
ATOM 6150 N N . THR A 1 840 ? -17.041 8.948 -28.049 1.00 78.44 840 THR A N 1
ATOM 6151 C CA . THR A 1 840 ? -16.038 8.025 -28.591 1.00 78.44 840 THR A CA 1
ATOM 6152 C C . THR A 1 840 ? -16.665 6.644 -28.795 1.00 78.44 840 THR A C 1
ATOM 6154 O O . THR A 1 840 ? -17.328 6.110 -27.904 1.00 78.44 840 THR A O 1
ATOM 6157 N N . LEU A 1 841 ? -16.460 6.045 -29.969 1.00 67.31 841 LEU A N 1
ATOM 6158 C CA . LEU A 1 841 ? -17.069 4.765 -30.363 1.00 67.31 841 LEU A CA 1
ATOM 6159 C C . LEU A 1 841 ? -16.208 3.544 -30.009 1.00 67.31 841 LEU A C 1
ATOM 6161 O O . LEU A 1 841 ? -16.734 2.438 -29.902 1.00 67.31 841 LEU A O 1
ATOM 6165 N N . GLY A 1 842 ? -14.901 3.738 -29.819 1.00 62.75 842 GLY A N 1
ATOM 6166 C CA . GLY A 1 842 ? -13.930 2.666 -29.595 1.00 62.75 842 GLY A CA 1
ATOM 6167 C C . GLY A 1 842 ? -12.862 3.002 -28.555 1.00 62.75 842 GLY A C 1
ATOM 6168 O O . GLY A 1 842 ? -12.990 3.961 -27.794 1.00 62.75 842 GLY A O 1
ATOM 6169 N N . ASP A 1 843 ? -11.804 2.191 -28.536 1.00 56.97 843 ASP A N 1
ATOM 6170 C CA . ASP A 1 843 ? -10.628 2.353 -27.674 1.00 56.97 843 ASP A CA 1
ATOM 6171 C C . ASP A 1 843 ? -9.697 3.430 -28.262 1.00 56.97 843 ASP A C 1
ATOM 6173 O O . ASP A 1 843 ? -8.797 3.126 -29.045 1.00 56.97 843 ASP A O 1
ATOM 6177 N N . SER A 1 844 ? -9.969 4.704 -27.958 1.00 56.66 844 SER A N 1
ATOM 6178 C CA . SER A 1 844 ? -9.034 5.802 -28.238 1.00 56.66 844 SER A CA 1
ATOM 6179 C C . SER A 1 844 ? -8.022 5.900 -27.098 1.00 56.66 844 SER A C 1
ATOM 6181 O O . SER A 1 844 ? -8.412 5.974 -25.934 1.00 56.66 844 SER A O 1
ATOM 6183 N N . LEU A 1 845 ? -6.728 5.902 -27.433 1.00 52.03 845 LEU A N 1
ATOM 6184 C CA . LEU A 1 845 ? -5.636 6.130 -26.476 1.00 52.03 845 LEU A CA 1
ATOM 6185 C C . LEU A 1 845 ? -5.375 7.626 -26.221 1.00 52.03 845 LEU A C 1
ATOM 6187 O O . LEU A 1 845 ? -4.640 7.957 -25.294 1.00 52.03 845 LEU A O 1
ATOM 6191 N N . GLU A 1 846 ? -5.951 8.511 -27.041 1.00 63.75 846 GLU A N 1
ATOM 6192 C CA . GLU A 1 846 ? -5.774 9.966 -26.986 1.00 63.75 846 GLU A CA 1
ATOM 6193 C C . GLU A 1 846 ? -7.097 10.644 -26.562 1.00 63.75 846 GLU A C 1
ATOM 6195 O O . GLU A 1 846 ? -8.139 10.332 -27.158 1.00 63.75 846 GLU A O 1
ATOM 6200 N N . PRO A 1 847 ? -7.081 11.565 -25.572 1.00 71.50 847 PRO A N 1
ATOM 6201 C CA . PRO A 1 847 ? -8.261 12.328 -25.167 1.00 71.50 847 PRO A CA 1
ATOM 6202 C C . PRO A 1 847 ? -8.604 13.429 -26.182 1.00 71.50 847 PRO A C 1
ATOM 6204 O O . PRO A 1 847 ? -7.717 14.060 -26.756 1.00 71.50 847 PRO A O 1
ATOM 6207 N N . ILE A 1 848 ? -9.897 13.711 -26.356 1.00 79.19 848 ILE A N 1
ATOM 6208 C CA . ILE A 1 848 ? -10.401 14.824 -27.177 1.00 79.19 848 ILE A CA 1
ATOM 6209 C C . ILE A 1 848 ? -9.976 16.160 -26.559 1.00 79.19 848 ILE A C 1
ATOM 6211 O O . ILE A 1 848 ? -9.565 17.077 -27.267 1.00 79.19 848 ILE A O 1
ATOM 6215 N N . MET A 1 849 ? -10.070 16.275 -25.231 1.00 78.88 849 MET A N 1
ATOM 6216 C CA . MET A 1 849 ? -9.846 17.522 -24.498 1.00 78.88 849 MET A CA 1
ATOM 6217 C C . MET A 1 849 ? -8.445 17.585 -23.888 1.00 78.88 849 MET A C 1
ATOM 6219 O O . MET A 1 849 ? -8.302 17.826 -22.692 1.00 78.88 849 MET A O 1
ATOM 6223 N N . ASP A 1 850 ? -7.401 17.352 -24.681 1.00 70.50 850 ASP A N 1
ATOM 6224 C CA . ASP A 1 850 ? -6.014 17.428 -24.210 1.00 70.50 850 ASP A CA 1
ATOM 6225 C C . ASP A 1 850 ? -5.581 18.854 -23.788 1.00 70.50 850 ASP A C 1
ATOM 6227 O O . ASP A 1 850 ? -6.328 19.833 -23.892 1.00 70.50 850 ASP A O 1
ATOM 6231 N N . ARG A 1 851 ? -4.346 18.991 -23.283 1.00 65.50 851 ARG A N 1
ATOM 6232 C CA . ARG A 1 851 ? -3.796 20.291 -22.865 1.00 65.50 851 ARG A CA 1
ATOM 6233 C C . ARG A 1 851 ? -3.883 21.354 -23.968 1.00 65.50 851 ARG A C 1
ATOM 6235 O O . ARG A 1 851 ? -4.286 22.479 -23.672 1.00 65.50 851 ARG A O 1
ATOM 6242 N N . GLY A 1 852 ? -3.484 21.013 -25.192 1.00 67.19 852 GLY A N 1
ATOM 6243 C CA . GLY A 1 852 ? -3.446 21.957 -26.310 1.00 67.19 852 GLY A CA 1
ATOM 6244 C C . GLY A 1 852 ? -4.847 22.383 -26.744 1.00 67.19 852 GLY A C 1
ATOM 6245 O O . GLY A 1 852 ? -5.079 23.548 -27.070 1.00 67.19 852 GLY A O 1
ATOM 6246 N N . MET A 1 853 ? -5.811 21.469 -26.666 1.00 77.81 853 MET A N 1
ATOM 6247 C CA . MET A 1 853 ? -7.200 21.736 -26.995 1.00 77.81 853 MET A CA 1
ATOM 6248 C C . MET A 1 853 ? -7.832 22.720 -26.012 1.00 77.81 853 MET A C 1
ATOM 6250 O O . MET A 1 853 ? -8.463 23.694 -26.427 1.00 77.81 853 MET A O 1
ATOM 6254 N N . TRP A 1 854 ? -7.610 22.532 -24.710 1.00 76.75 854 TRP A N 1
ATOM 6255 C CA . TRP A 1 854 ? -8.087 23.501 -23.730 1.00 76.75 854 TRP A CA 1
ATOM 6256 C C . TRP A 1 854 ? -7.444 24.890 -23.921 1.00 76.75 854 TRP A C 1
ATOM 6258 O O . TRP A 1 854 ? -8.142 25.899 -23.802 1.00 76.75 854 TRP A O 1
ATOM 6268 N N . GLU A 1 855 ? -6.141 24.953 -24.243 1.00 73.31 855 GLU A N 1
ATOM 6269 C CA . GLU A 1 855 ? -5.433 26.222 -24.507 1.00 73.31 855 GLU A CA 1
ATOM 6270 C C . GLU A 1 855 ? -6.030 26.927 -25.740 1.00 73.31 855 GLU A C 1
ATOM 6272 O O . GLU A 1 855 ? -6.211 28.145 -25.746 1.00 73.31 855 GLU A O 1
ATOM 6277 N N . THR A 1 856 ? -6.437 26.151 -26.749 1.00 77.81 856 THR A N 1
ATOM 6278 C CA . THR A 1 856 ? -7.069 26.648 -27.980 1.00 77.81 856 THR A CA 1
ATOM 6279 C C . THR A 1 856 ? -8.435 27.292 -27.723 1.00 77.81 856 THR A C 1
ATOM 6281 O O . THR A 1 856 ? -8.744 28.332 -28.306 1.00 77.81 856 THR A O 1
ATOM 6284 N N . ILE A 1 857 ? -9.264 26.711 -26.848 1.00 81.44 857 ILE A N 1
ATOM 6285 C CA . ILE A 1 857 ? -10.629 27.213 -26.593 1.00 81.44 857 ILE A CA 1
ATOM 6286 C C . ILE A 1 857 ? -10.719 28.247 -25.470 1.00 81.44 857 ILE A C 1
ATOM 6288 O O . ILE A 1 857 ? -11.766 28.871 -25.299 1.00 81.44 857 ILE A O 1
ATOM 6292 N N . GLN A 1 858 ? -9.646 28.460 -24.706 1.00 78.81 858 GLN A N 1
ATOM 6293 C CA . GLN A 1 858 ? -9.629 29.384 -23.571 1.00 78.81 858 GLN A CA 1
ATOM 6294 C C . GLN A 1 858 ? -10.152 30.799 -23.906 1.00 78.81 858 GLN A C 1
ATOM 6296 O O . GLN A 1 858 ? -10.970 31.312 -23.133 1.00 78.81 858 GLN A O 1
ATOM 6301 N N . PRO A 1 859 ? -9.757 31.447 -25.023 1.00 80.38 859 PRO A N 1
ATOM 6302 C CA . PRO A 1 859 ? -10.276 32.770 -25.370 1.00 80.38 859 PRO A CA 1
ATOM 6303 C C . PRO A 1 859 ? -11.792 32.763 -25.608 1.00 80.38 859 PRO A C 1
ATOM 6305 O O . PRO A 1 859 ? -12.491 33.663 -25.141 1.00 80.38 859 PRO A O 1
ATOM 6308 N N . ALA A 1 860 ? -12.304 31.721 -26.270 1.00 82.69 860 ALA A N 1
ATOM 6309 C CA . ALA A 1 860 ? -13.726 31.555 -26.561 1.00 82.69 860 ALA A CA 1
ATOM 6310 C C . ALA A 1 860 ? -14.541 31.311 -25.279 1.00 82.69 860 ALA A C 1
ATOM 6312 O O . ALA A 1 860 ? -15.570 31.953 -25.064 1.00 82.69 860 ALA A O 1
ATOM 6313 N N . LEU A 1 861 ? -14.029 30.477 -24.364 1.00 78.50 861 LEU A N 1
ATOM 6314 C CA . LEU A 1 861 ? -14.627 30.253 -23.043 1.00 78.50 861 LEU A CA 1
ATOM 6315 C C . LEU A 1 861 ? -14.697 31.542 -22.206 1.00 78.50 861 LEU A C 1
ATOM 6317 O O . LEU A 1 861 ? -15.695 31.784 -21.528 1.00 78.50 861 LEU A O 1
ATOM 6321 N N . GLY A 1 862 ? -13.660 32.386 -22.267 1.00 73.88 862 GLY A N 1
ATOM 6322 C CA . GLY A 1 862 ? -13.626 33.678 -21.571 1.00 73.88 862 GLY A CA 1
ATOM 6323 C C . GLY A 1 862 ? -14.624 34.705 -22.121 1.00 73.88 862 GLY A C 1
ATOM 6324 O O . GLY A 1 862 ? -15.118 35.544 -21.369 1.00 73.88 862 GLY A O 1
ATOM 6325 N N . GLN A 1 863 ? -14.952 34.625 -23.414 1.00 80.81 863 GLN A N 1
ATOM 6326 C CA . GLN A 1 863 ? -15.898 35.522 -24.091 1.00 80.81 863 GLN A CA 1
ATOM 6327 C C . GLN A 1 863 ? -17.342 34.981 -24.090 1.00 80.81 863 GLN A C 1
ATOM 6329 O O . GLN A 1 863 ? -18.286 35.755 -24.244 1.00 80.81 863 GLN A O 1
ATOM 6334 N N . GLY A 1 864 ? -17.540 33.684 -23.819 1.00 75.88 864 GLY A N 1
ATOM 6335 C CA . GLY A 1 864 ? -18.836 33.002 -23.963 1.00 75.88 864 GLY A CA 1
ATOM 6336 C C . GLY A 1 864 ? -19.209 32.728 -25.417 1.00 75.88 864 GLY A C 1
ATOM 6337 O O . GLY A 1 864 ? -20.388 32.758 -25.766 1.00 75.88 864 GLY A O 1
ATOM 6338 N N . ASP A 1 865 ? -18.205 32.528 -26.269 1.00 84.56 865 ASP A N 1
ATOM 6339 C CA . ASP A 1 865 ? -18.384 32.215 -27.682 1.00 84.56 865 ASP A CA 1
ATOM 6340 C C . ASP A 1 865 ? -18.542 30.697 -27.860 1.00 84.56 865 ASP A C 1
ATOM 6342 O O . ASP A 1 865 ? -17.584 29.956 -28.097 1.00 84.56 865 ASP A O 1
ATOM 6346 N N . ALA A 1 866 ? -19.775 30.223 -27.674 1.00 82.94 866 ALA A N 1
ATOM 6347 C CA . ALA A 1 866 ? -20.107 28.806 -27.781 1.00 82.94 866 ALA A CA 1
ATOM 6348 C C . ALA A 1 866 ? -19.882 28.242 -29.196 1.00 82.94 866 ALA A C 1
ATOM 6350 O O . ALA A 1 866 ? -19.580 27.055 -29.324 1.00 82.94 866 ALA A O 1
ATOM 6351 N N . GLU A 1 867 ? -20.001 29.066 -30.244 1.00 85.50 867 GLU A N 1
ATOM 6352 C CA . GLU A 1 867 ? -19.763 28.650 -31.632 1.00 85.50 867 GLU A CA 1
ATOM 6353 C C . GLU A 1 867 ? -18.270 28.415 -31.878 1.00 85.50 867 GLU A C 1
ATOM 6355 O O . GLU A 1 867 ? -17.892 27.359 -32.380 1.00 85.50 867 GLU A O 1
ATOM 6360 N N . ALA A 1 868 ? -17.395 29.307 -31.409 1.00 85.31 868 ALA A N 1
ATOM 6361 C CA . ALA A 1 868 ? -15.953 29.096 -31.522 1.00 85.31 868 ALA A CA 1
ATOM 6362 C C . ALA A 1 868 ? -15.466 27.856 -30.741 1.00 85.31 868 ALA A C 1
ATOM 6364 O O . ALA A 1 868 ? -14.580 27.135 -31.211 1.00 85.31 868 ALA A O 1
ATOM 6365 N N . VAL A 1 869 ? -16.056 27.567 -29.570 1.00 85.31 869 VAL A N 1
ATOM 6366 C CA . VAL A 1 869 ? -15.787 26.323 -28.816 1.00 85.31 869 VAL A CA 1
ATOM 6367 C C . VAL A 1 869 ? -16.247 25.100 -29.613 1.00 85.31 869 VAL A C 1
ATOM 6369 O O . VAL A 1 869 ? -15.500 24.126 -29.739 1.00 85.31 869 VAL A O 1
ATOM 6372 N N . ARG A 1 870 ? -17.457 25.163 -30.182 1.00 87.88 870 ARG A N 1
ATOM 6373 C CA . ARG A 1 870 ? -18.042 24.112 -31.020 1.00 87.88 870 ARG A CA 1
ATOM 6374 C C . ARG A 1 870 ? -17.141 23.792 -32.217 1.00 87.88 870 ARG A C 1
ATOM 6376 O O . ARG A 1 870 ? -16.825 22.619 -32.422 1.00 87.88 870 ARG A O 1
ATOM 6383 N N . ASP A 1 871 ? -16.705 24.806 -32.954 1.00 85.50 871 ASP A N 1
ATOM 6384 C CA . ASP A 1 871 ? -15.886 24.664 -34.163 1.00 85.50 871 ASP A CA 1
ATOM 6385 C C . ASP A 1 871 ? -14.480 24.139 -33.861 1.00 85.50 871 ASP A C 1
ATOM 6387 O O . ASP A 1 871 ? -13.883 23.401 -34.647 1.00 85.50 871 ASP A O 1
ATOM 6391 N N . ALA A 1 872 ? -13.911 24.515 -32.715 1.00 83.75 872 ALA A N 1
ATOM 6392 C CA . ALA A 1 872 ? -12.621 23.997 -32.280 1.00 83.75 872 ALA A CA 1
ATOM 6393 C C . ALA A 1 872 ? -12.701 22.498 -31.937 1.00 83.75 872 ALA A C 1
ATOM 6395 O O . ALA A 1 872 ? -11.847 21.732 -32.381 1.00 83.75 872 ALA A O 1
ATOM 6396 N N . ILE A 1 873 ? -13.748 22.067 -31.221 1.00 87.50 873 ILE A N 1
ATOM 6397 C CA . ILE A 1 873 ? -13.968 20.646 -30.900 1.00 87.50 873 ILE A CA 1
ATOM 6398 C C . ILE A 1 873 ? -14.220 19.835 -32.176 1.00 87.50 873 ILE A C 1
ATOM 6400 O O . ILE A 1 873 ? -13.654 18.755 -32.325 1.00 87.50 873 ILE A O 1
ATOM 6404 N N . ASP A 1 874 ? -14.994 20.358 -33.131 1.00 84.88 874 ASP A N 1
ATOM 6405 C CA . ASP A 1 874 ? -15.225 19.669 -34.409 1.00 84.88 874 ASP A CA 1
ATOM 6406 C C . ASP A 1 874 ? -13.942 19.482 -35.207 1.00 84.88 874 ASP A C 1
ATOM 6408 O O . ASP A 1 874 ? -13.688 18.392 -35.723 1.00 84.88 874 ASP A O 1
ATOM 6412 N N . ARG A 1 875 ? -13.093 20.514 -35.263 1.00 82.31 875 ARG A N 1
ATOM 6413 C CA . ARG A 1 875 ? -11.780 20.413 -35.907 1.00 82.31 875 ARG A CA 1
ATOM 6414 C C . ARG A 1 875 ? -10.890 19.380 -35.225 1.00 82.31 875 ARG A C 1
ATOM 6416 O O . ARG A 1 875 ? -10.256 18.598 -35.928 1.00 82.31 875 ARG A O 1
ATOM 6423 N N . GLN A 1 876 ? -10.880 19.336 -33.893 1.00 82.94 876 GLN A N 1
ATOM 6424 C CA . GLN A 1 876 ? -10.098 18.360 -33.133 1.00 82.94 876 GLN A CA 1
ATOM 6425 C C . GLN A 1 876 ? -10.573 16.927 -33.395 1.00 82.94 876 GLN A C 1
ATOM 6427 O O . GLN A 1 876 ? -9.778 16.063 -33.756 1.00 82.94 876 GLN A O 1
ATOM 6432 N N . VAL A 1 877 ? -11.877 16.669 -33.291 1.00 81.50 877 VAL A N 1
ATOM 6433 C CA . VAL A 1 877 ? -12.455 15.335 -33.511 1.00 81.50 877 VAL A CA 1
ATOM 6434 C C . VAL A 1 877 ? -12.280 14.889 -34.966 1.00 81.50 877 VAL A C 1
ATOM 6436 O O . VAL A 1 877 ? -11.960 13.725 -35.224 1.00 81.50 877 VAL A O 1
ATOM 6439 N N . ALA A 1 878 ? -12.421 15.804 -35.929 1.00 77.62 878 ALA A N 1
ATOM 6440 C CA . ALA A 1 878 ? -12.142 15.531 -37.336 1.00 77.62 878 ALA A CA 1
ATOM 6441 C C . ALA A 1 878 ? -10.656 15.212 -37.574 1.00 77.62 878 ALA A C 1
ATOM 6443 O O . ALA A 1 878 ? -10.349 14.259 -38.290 1.00 77.62 878 ALA A O 1
ATOM 6444 N N . ALA A 1 879 ? -9.736 15.950 -36.943 1.00 75.06 879 ALA A N 1
ATOM 6445 C CA . ALA A 1 879 ? -8.299 15.696 -37.028 1.00 75.06 879 ALA A CA 1
ATOM 6446 C C . ALA A 1 879 ? -7.916 14.343 -36.409 1.00 75.06 879 ALA A C 1
ATOM 6448 O O . ALA A 1 879 ? -7.173 13.583 -37.024 1.00 75.06 879 ALA A O 1
ATOM 6449 N N . MET A 1 880 ? -8.471 13.992 -35.246 1.00 77.50 880 MET A N 1
ATOM 6450 C CA . MET A 1 880 ? -8.240 12.695 -34.597 1.00 77.50 880 MET A CA 1
ATOM 6451 C C . MET A 1 880 ? -8.830 11.529 -35.401 1.00 77.50 880 MET A C 1
ATOM 6453 O O . MET A 1 880 ? -8.209 10.472 -35.516 1.00 77.50 880 MET A O 1
ATOM 6457 N N . THR A 1 881 ? -10.008 11.720 -36.002 1.00 74.88 881 THR A N 1
ATOM 6458 C CA . THR A 1 881 ? -10.609 10.737 -36.919 1.00 74.88 881 THR A CA 1
ATOM 6459 C C . THR A 1 881 ? -9.719 10.532 -38.144 1.00 74.88 881 THR A C 1
ATOM 6461 O O . THR A 1 881 ? -9.444 9.394 -38.520 1.00 74.88 881 THR A O 1
ATOM 6464 N N . ALA A 1 882 ? -9.225 11.621 -38.739 1.00 72.81 882 ALA A N 1
ATOM 6465 C CA . ALA A 1 882 ? -8.294 11.568 -39.860 1.00 72.81 882 ALA A CA 1
ATOM 6466 C C . ALA A 1 882 ? -7.014 10.812 -39.463 1.00 72.81 882 ALA A C 1
ATOM 6468 O O . ALA A 1 882 ? -6.648 9.839 -40.116 1.00 72.81 882 ALA A O 1
ATOM 6469 N N . ALA A 1 883 ? -6.404 11.169 -38.331 1.00 72.62 883 ALA A N 1
ATOM 6470 C CA . ALA A 1 883 ? -5.227 10.504 -37.777 1.00 72.62 883 ALA A CA 1
ATOM 6471 C C . ALA A 1 883 ? -5.414 8.989 -37.621 1.00 72.62 883 ALA A C 1
ATOM 6473 O O . ALA A 1 883 ? -4.521 8.212 -37.946 1.00 72.62 883 ALA A O 1
ATOM 6474 N N . ALA A 1 884 ? -6.574 8.548 -37.129 1.00 71.62 884 ALA A N 1
ATOM 6475 C CA . ALA A 1 884 ? -6.886 7.131 -36.971 1.00 71.62 884 ALA A CA 1
ATOM 6476 C C . ALA A 1 884 ? -7.001 6.395 -38.317 1.00 71.62 884 ALA A C 1
ATOM 6478 O O . ALA A 1 884 ? -6.478 5.288 -38.443 1.00 71.62 884 ALA A O 1
ATOM 6479 N N . VAL A 1 885 ? -7.615 7.018 -39.330 1.00 74.06 885 VAL A N 1
ATOM 6480 C CA . VAL A 1 885 ? -7.661 6.481 -40.703 1.00 74.06 885 VAL A CA 1
ATOM 6481 C C . VAL A 1 885 ? -6.256 6.397 -41.297 1.00 74.06 885 VAL A C 1
ATOM 6483 O O . VAL A 1 885 ? -5.881 5.365 -41.843 1.00 74.06 885 VAL A O 1
ATOM 6486 N N . GLY A 1 886 ? -5.445 7.442 -41.134 1.00 75.44 886 GLY A N 1
ATOM 6487 C CA . GLY A 1 886 ? -4.053 7.429 -41.571 1.00 75.44 886 GLY A CA 1
ATOM 6488 C C . GLY A 1 886 ? -3.229 6.352 -40.866 1.00 75.44 886 GLY A C 1
ATOM 6489 O O . GLY A 1 886 ? -2.481 5.642 -41.522 1.00 75.44 886 GLY A O 1
ATOM 6490 N N . ARG A 1 887 ? -3.409 6.159 -39.550 1.00 76.81 887 ARG A N 1
ATOM 6491 C CA . ARG A 1 887 ? -2.751 5.087 -38.778 1.00 76.81 887 ARG A CA 1
ATOM 6492 C C . ARG A 1 887 ? -3.133 3.696 -39.284 1.00 76.81 887 ARG A C 1
ATOM 6494 O O . ARG A 1 887 ? -2.259 2.842 -39.361 1.00 76.81 887 ARG A O 1
ATOM 6501 N N . LEU A 1 888 ? -4.404 3.481 -39.636 1.00 73.38 888 LEU A N 1
ATOM 6502 C CA . LEU A 1 888 ? -4.896 2.205 -40.165 1.00 73.38 888 LEU A CA 1
ATOM 6503 C C . LEU A 1 888 ? -4.181 1.807 -41.464 1.00 73.38 888 LEU A C 1
ATOM 6505 O O . LEU A 1 888 ? -3.859 0.638 -41.638 1.00 73.38 888 LEU A O 1
ATOM 6509 N N . HIS A 1 889 ? -3.923 2.780 -42.341 1.00 79.06 889 HIS A N 1
ATOM 6510 C CA . HIS A 1 889 ? -3.362 2.548 -43.678 1.00 79.06 889 HIS A CA 1
ATOM 6511 C C . HIS A 1 889 ? -1.858 2.824 -43.778 1.00 79.06 889 HIS A C 1
ATOM 6513 O O . HIS A 1 889 ? -1.270 2.621 -44.838 1.00 79.06 889 HIS A O 1
ATOM 6519 N N . LEU A 1 890 ? -1.218 3.294 -42.701 1.00 83.38 890 LEU A N 1
ATOM 6520 C CA . LEU A 1 890 ? 0.182 3.724 -42.731 1.00 83.38 890 LEU A CA 1
ATOM 6521 C C . LEU A 1 890 ? 1.121 2.581 -43.122 1.00 83.38 890 LEU A C 1
ATOM 6523 O O . LEU A 1 890 ? 1.940 2.752 -44.023 1.00 83.38 890 LEU A O 1
ATOM 6527 N N . ASP A 1 891 ? 0.981 1.416 -42.488 1.00 78.94 891 ASP A N 1
ATOM 6528 C CA . ASP A 1 891 ? 1.814 0.249 -42.796 1.00 78.94 891 ASP A CA 1
ATOM 6529 C C . ASP A 1 891 ? 1.519 -0.304 -44.195 1.00 78.94 891 ASP A C 1
ATOM 6531 O O . ASP A 1 891 ? 2.452 -0.651 -44.922 1.00 78.94 891 ASP A O 1
ATOM 6535 N N . ASP A 1 892 ? 0.254 -0.317 -44.618 1.00 80.06 892 ASP A N 1
ATOM 6536 C CA . ASP A 1 892 ? -0.139 -0.770 -45.955 1.00 80.06 892 ASP A CA 1
ATOM 6537 C C . ASP A 1 892 ? 0.483 0.120 -47.040 1.00 80.06 892 ASP A C 1
ATOM 6539 O O . ASP A 1 892 ? 1.081 -0.387 -47.986 1.00 80.06 892 ASP A O 1
ATOM 6543 N N . ILE A 1 893 ? 0.460 1.445 -46.874 1.00 85.38 893 ILE A N 1
ATOM 6544 C CA . ILE A 1 893 ? 1.083 2.388 -47.816 1.00 85.38 893 ILE A CA 1
ATOM 6545 C C . ILE A 1 893 ? 2.617 2.318 -47.768 1.00 85.38 893 ILE A C 1
ATOM 6547 O O . ILE A 1 893 ? 3.279 2.392 -48.809 1.00 85.38 893 ILE A O 1
ATOM 6551 N N . LEU A 1 894 ? 3.222 2.147 -46.588 1.00 81.88 894 LEU A N 1
ATOM 6552 C CA . LEU A 1 894 ? 4.679 2.031 -46.447 1.00 81.88 894 LEU A CA 1
ATOM 6553 C C . LEU A 1 894 ? 5.225 0.700 -46.990 1.00 81.88 894 LEU A C 1
ATOM 6555 O O . LEU A 1 894 ? 6.352 0.668 -47.483 1.00 81.88 894 LEU A O 1
ATOM 6559 N N . THR A 1 895 ? 4.443 -0.380 -46.952 1.00 79.50 895 THR A N 1
ATOM 6560 C CA . THR A 1 895 ? 4.868 -1.719 -47.402 1.00 79.50 895 THR A CA 1
ATOM 6561 C C . THR A 1 895 ? 4.349 -2.105 -48.788 1.00 79.50 895 THR A C 1
ATOM 6563 O O . THR A 1 895 ? 4.880 -3.039 -49.396 1.00 79.50 895 THR A O 1
ATOM 6566 N N . ALA A 1 896 ? 3.378 -1.370 -49.337 1.00 81.94 896 ALA A N 1
ATOM 6567 C CA . ALA A 1 896 ? 2.845 -1.606 -50.672 1.00 81.94 896 ALA A CA 1
ATOM 6568 C C . ALA A 1 896 ? 3.924 -1.535 -51.765 1.00 81.94 896 ALA A C 1
ATOM 6570 O O . ALA A 1 896 ? 4.878 -0.743 -51.725 1.00 81.94 896 ALA A O 1
ATOM 6571 N N . SER A 1 897 ? 3.725 -2.367 -52.791 1.00 83.31 897 SER A N 1
ATOM 6572 C CA . SER A 1 897 ? 4.531 -2.331 -54.010 1.00 83.31 897 SER A CA 1
ATOM 6573 C C . SER A 1 897 ? 4.312 -1.019 -54.774 1.00 83.31 897 SER A C 1
ATOM 6575 O O . SER A 1 897 ? 3.216 -0.460 -54.756 1.00 83.31 897 SER A O 1
ATOM 6577 N N . ASN A 1 898 ? 5.331 -0.552 -55.503 1.00 83.50 898 ASN A N 1
ATOM 6578 C CA . ASN A 1 898 ? 5.217 0.672 -56.307 1.00 83.50 898 ASN A CA 1
ATOM 6579 C C . ASN A 1 898 ? 4.089 0.586 -57.353 1.00 83.50 898 ASN A C 1
ATOM 6581 O O . ASN A 1 898 ? 3.451 1.591 -57.631 1.00 83.50 898 ASN A O 1
ATOM 6585 N N . ALA A 1 899 ? 3.795 -0.604 -57.891 1.00 82.12 899 ALA A N 1
ATOM 6586 C CA . ALA A 1 899 ? 2.688 -0.795 -58.831 1.00 82.12 899 ALA A CA 1
ATOM 6587 C C . ALA A 1 899 ? 1.315 -0.541 -58.182 1.00 82.12 899 ALA A C 1
ATOM 6589 O O . ALA A 1 899 ? 0.467 0.106 -58.784 1.00 82.12 899 ALA A O 1
ATOM 6590 N N . ALA A 1 900 ? 1.124 -0.995 -56.939 1.00 84.06 900 ALA A N 1
ATOM 6591 C CA . ALA A 1 900 ? -0.124 -0.794 -56.203 1.00 84.06 900 ALA A CA 1
ATOM 6592 C C . ALA A 1 900 ? -0.335 0.679 -55.816 1.00 84.06 900 ALA A C 1
ATOM 6594 O O . ALA A 1 900 ? -1.448 1.188 -55.909 1.00 84.06 900 ALA A O 1
ATOM 6595 N N . ILE A 1 901 ? 0.734 1.383 -55.428 1.00 87.38 901 ILE A N 1
ATOM 6596 C CA . ILE A 1 901 ? 0.644 2.816 -55.121 1.00 87.38 901 ILE A CA 1
ATOM 6597 C C . ILE A 1 901 ? 0.407 3.648 -56.396 1.00 87.38 901 ILE A C 1
ATOM 6599 O O . ILE A 1 901 ? -0.362 4.604 -56.353 1.00 87.38 901 ILE A O 1
ATOM 6603 N N . HIS A 1 902 ? 0.982 3.262 -57.541 1.00 86.94 902 HIS A N 1
ATOM 6604 C CA . HIS A 1 902 ? 0.703 3.919 -58.823 1.00 86.94 902 HIS A CA 1
ATOM 6605 C C . HIS A 1 902 ? -0.768 3.757 -59.233 1.00 86.94 902 HIS A C 1
ATOM 6607 O O . HIS A 1 902 ? -1.423 4.722 -59.611 1.00 86.94 902 HIS A O 1
ATOM 6613 N N . GLU A 1 903 ? -1.322 2.549 -59.104 1.00 85.94 903 GLU A N 1
ATOM 6614 C CA . GLU A 1 903 ? -2.741 2.284 -59.379 1.00 85.94 903 GLU A CA 1
ATOM 6615 C C . GLU A 1 903 ? -3.674 3.084 -58.446 1.00 85.94 903 GLU A C 1
ATOM 6617 O O . GLU A 1 903 ? -4.691 3.639 -58.879 1.00 85.94 903 GLU A O 1
ATOM 6622 N N . HIS A 1 904 ? -3.293 3.216 -57.174 1.00 87.19 904 HIS A N 1
ATOM 6623 C CA . HIS A 1 904 ? -3.995 4.047 -56.196 1.00 87.19 904 HIS A CA 1
ATOM 6624 C C . HIS A 1 904 ? -3.982 5.536 -56.571 1.00 87.19 904 HIS A C 1
ATOM 6626 O O . HIS A 1 904 ? -5.033 6.171 -56.609 1.00 87.19 904 HIS A O 1
ATOM 6632 N N . LEU A 1 905 ? -2.822 6.093 -56.926 1.00 88.38 905 LEU A N 1
ATOM 6633 C CA . LEU A 1 905 ? -2.693 7.509 -57.293 1.00 88.38 905 LEU A CA 1
ATOM 6634 C C . LEU A 1 905 ? -3.284 7.833 -58.672 1.00 88.38 905 LEU A C 1
ATOM 6636 O O . LEU A 1 905 ? -3.769 8.943 -58.885 1.00 88.38 905 LEU A O 1
ATOM 6640 N N . ALA A 1 906 ? -3.326 6.863 -59.589 1.00 85.75 906 ALA A N 1
ATOM 6641 C CA . ALA A 1 906 ? -4.036 6.998 -60.859 1.00 85.75 906 ALA A CA 1
ATOM 6642 C C . ALA A 1 906 ? -5.558 7.116 -60.662 1.00 85.75 906 ALA A C 1
ATOM 6644 O O . ALA A 1 906 ? -6.232 7.792 -61.441 1.00 85.75 906 ALA A O 1
ATOM 6645 N N . SER A 1 907 ? -6.101 6.476 -59.621 1.00 83.50 907 SER A N 1
ATOM 6646 C CA . SER A 1 907 ? -7.518 6.577 -59.249 1.00 83.50 907 SER A CA 1
ATOM 6647 C C . SER A 1 907 ? -7.819 7.750 -58.306 1.00 83.50 907 SER A C 1
ATOM 6649 O O . SER A 1 907 ? -8.934 8.270 -58.337 1.00 83.50 907 SER A O 1
ATOM 6651 N N . HIS A 1 908 ? -6.830 8.215 -57.534 1.00 86.94 908 HIS A N 1
ATOM 6652 C CA . HIS A 1 908 ? -6.965 9.289 -56.544 1.00 86.94 908 HIS A CA 1
ATOM 6653 C C . HIS A 1 908 ? -5.788 10.280 -56.622 1.00 86.94 908 HIS A C 1
ATOM 6655 O O . HIS A 1 908 ? -4.926 10.309 -55.739 1.00 86.94 908 HIS A O 1
ATOM 6661 N N . PRO A 1 909 ? -5.734 11.127 -57.667 1.00 84.69 909 PRO A N 1
ATOM 6662 C CA . PRO A 1 909 ? -4.589 12.007 -57.912 1.00 84.69 909 PRO A CA 1
ATOM 6663 C C . PRO A 1 909 ? -4.387 13.070 -56.823 1.00 84.69 909 PRO A C 1
ATOM 6665 O O . PRO A 1 909 ? -3.265 13.527 -56.621 1.00 84.69 909 PRO A O 1
ATOM 6668 N N . ASP A 1 910 ? -5.440 13.435 -56.091 1.00 82.88 910 ASP A N 1
ATOM 6669 C CA . ASP A 1 910 ? -5.383 14.431 -55.015 1.00 82.88 910 ASP A CA 1
ATOM 6670 C C . ASP A 1 910 ? -4.623 13.927 -53.769 1.00 82.88 910 ASP A C 1
ATOM 6672 O O . ASP A 1 910 ? -4.164 14.729 -52.960 1.00 82.88 910 ASP A O 1
ATOM 6676 N N . GLY A 1 911 ? -4.417 12.609 -53.627 1.00 83.69 911 GLY A N 1
ATOM 6677 C CA . GLY A 1 911 ? -3.614 12.009 -52.551 1.00 83.69 911 GLY A CA 1
ATOM 6678 C C . GLY A 1 911 ? -2.100 12.077 -52.773 1.00 83.69 911 GLY A C 1
ATOM 6679 O O . GLY A 1 911 ? -1.318 11.690 -51.902 1.00 83.69 911 GLY A O 1
ATOM 6680 N N . ARG A 1 912 ? -1.670 12.587 -53.934 1.00 87.25 912 ARG A N 1
ATOM 6681 C CA . ARG A 1 912 ? -0.275 12.579 -54.388 1.00 87.25 912 ARG A CA 1
ATOM 6682 C C . ARG A 1 912 ? 0.696 13.197 -53.390 1.00 87.25 912 ARG A C 1
ATOM 6684 O O . ARG A 1 912 ? 1.728 12.600 -53.116 1.00 87.25 912 ARG A O 1
ATOM 6691 N N . ASP A 1 913 ? 0.381 14.367 -52.843 1.00 84.94 913 ASP A N 1
ATOM 6692 C CA . ASP A 1 913 ? 1.295 15.088 -51.945 1.00 84.94 913 ASP A CA 1
ATOM 6693 C C . ASP A 1 913 ? 1.474 14.348 -50.604 1.00 84.94 913 ASP A C 1
ATOM 6695 O O . ASP A 1 913 ? 2.593 14.149 -50.133 1.00 84.94 913 ASP A O 1
ATOM 6699 N N . ALA A 1 914 ? 0.390 13.795 -50.051 1.00 86.50 914 ALA A N 1
ATOM 6700 C CA . ALA A 1 914 ? 0.419 12.989 -48.828 1.00 86.50 914 ALA A CA 1
ATOM 6701 C C . ALA A 1 914 ? 1.244 11.698 -48.983 1.00 86.50 914 ALA A C 1
ATOM 6703 O O . ALA A 1 914 ? 2.086 11.376 -48.136 1.00 86.50 914 ALA A O 1
ATOM 6704 N N . VAL A 1 915 ? 1.036 10.971 -50.086 1.00 87.44 915 VAL A N 1
ATOM 6705 C CA . VAL A 1 915 ? 1.784 9.743 -50.396 1.00 87.44 915 VAL A CA 1
ATOM 6706 C C . VAL A 1 915 ? 3.245 10.059 -50.731 1.00 87.44 915 VAL A C 1
ATOM 6708 O O . VAL A 1 915 ? 4.143 9.329 -50.302 1.00 87.44 915 VAL A O 1
ATOM 6711 N N . SER A 1 916 ? 3.506 11.166 -51.430 1.00 87.31 916 SER A N 1
ATOM 6712 C CA . SER A 1 916 ? 4.850 11.637 -51.781 1.00 87.31 916 SER A CA 1
ATOM 6713 C C . SER A 1 916 ? 5.688 11.947 -50.537 1.00 87.31 916 SER A C 1
ATOM 6715 O O . SER A 1 916 ? 6.814 11.457 -50.423 1.00 87.31 916 SER A O 1
ATOM 6717 N N . VAL A 1 917 ? 5.128 12.622 -49.528 1.00 88.25 917 VAL A N 1
ATOM 6718 C CA . VAL A 1 917 ? 5.823 12.866 -48.249 1.00 88.25 917 VAL A CA 1
ATOM 6719 C C . VAL A 1 917 ? 6.249 11.553 -47.570 1.00 88.25 917 VAL A C 1
ATOM 6721 O O . VAL A 1 917 ? 7.357 11.450 -47.040 1.00 88.25 917 VAL A O 1
ATOM 6724 N N . LEU A 1 918 ? 5.428 10.503 -47.624 1.00 87.69 918 LEU A N 1
ATOM 6725 C CA . LEU A 1 918 ? 5.761 9.218 -46.999 1.00 87.69 918 LEU A CA 1
ATOM 6726 C C . LEU A 1 918 ? 6.697 8.334 -47.824 1.00 87.69 918 LEU A C 1
ATOM 6728 O O . LEU A 1 918 ? 7.546 7.650 -47.253 1.00 87.69 918 LEU A O 1
ATOM 6732 N N . ARG A 1 919 ? 6.540 8.303 -49.149 1.00 85.94 919 ARG A N 1
ATOM 6733 C CA . ARG A 1 919 ? 7.312 7.420 -50.040 1.00 85.94 919 ARG A CA 1
ATOM 6734 C C . ARG A 1 919 ? 8.610 8.059 -50.537 1.00 85.94 919 ARG A C 1
ATOM 6736 O O . ARG A 1 919 ? 9.510 7.321 -50.925 1.00 85.94 919 ARG A O 1
ATOM 6743 N N . CYS A 1 920 ? 8.723 9.388 -50.495 1.00 85.12 920 CYS A N 1
ATOM 6744 C CA . CYS A 1 920 ? 9.914 10.144 -50.886 1.00 85.12 920 CYS A CA 1
ATOM 6745 C C . CYS A 1 920 ? 10.595 10.809 -49.679 1.00 85.12 920 CYS A C 1
ATOM 6747 O O . CYS A 1 920 ? 11.727 10.459 -49.343 1.00 85.12 920 CYS A O 1
ATOM 6749 N N . LEU A 1 921 ? 9.915 11.730 -48.985 1.00 87.44 921 LEU A N 1
ATOM 6750 C CA . LEU A 1 921 ? 10.553 12.575 -47.964 1.00 87.44 921 LEU A CA 1
ATOM 6751 C C . LEU A 1 921 ? 11.008 11.779 -46.732 1.00 87.44 921 LEU A C 1
ATOM 6753 O O . LEU A 1 921 ? 12.128 11.971 -46.253 1.00 87.44 921 LEU A O 1
ATOM 6757 N N . LYS A 1 922 ? 10.167 10.865 -46.230 1.00 87.81 922 LYS A N 1
ATOM 6758 C CA . LYS A 1 922 ? 10.471 10.048 -45.045 1.00 87.81 922 LYS A CA 1
ATOM 6759 C C . LYS A 1 922 ? 11.734 9.181 -45.227 1.00 87.81 922 LYS A C 1
ATOM 6761 O O . LYS A 1 922 ? 12.624 9.301 -44.388 1.00 87.81 922 LYS A O 1
ATOM 6766 N N . PRO A 1 923 ? 11.899 8.375 -46.299 1.00 86.44 923 PRO A N 1
ATOM 6767 C CA . PRO A 1 923 ? 13.145 7.640 -46.532 1.00 86.44 923 PRO A CA 1
ATOM 6768 C C . PRO A 1 923 ? 14.387 8.534 -46.631 1.00 86.44 923 PRO A C 1
ATOM 6770 O O . PRO A 1 923 ? 15.442 8.158 -46.123 1.00 86.44 923 PRO A O 1
ATOM 6773 N N . ILE A 1 924 ? 14.270 9.716 -47.254 1.00 85.69 924 ILE A N 1
ATOM 6774 C CA . ILE A 1 924 ? 15.374 10.681 -47.372 1.00 85.69 924 ILE A CA 1
ATOM 6775 C C . ILE A 1 924 ? 15.810 11.164 -45.989 1.00 85.69 924 ILE A C 1
ATOM 6777 O O . ILE A 1 924 ? 16.997 11.115 -45.663 1.00 85.69 924 ILE A O 1
ATOM 6781 N N . GLY A 1 925 ? 14.868 11.626 -45.167 1.00 85.81 925 GLY A N 1
ATOM 6782 C CA . GLY A 1 925 ? 15.214 12.152 -43.854 1.00 85.81 925 GLY A CA 1
ATOM 6783 C C . GLY A 1 925 ? 15.608 11.073 -42.847 1.00 85.81 925 GLY A C 1
ATOM 6784 O O . GLY A 1 925 ? 16.541 11.307 -42.090 1.00 85.81 925 GLY A O 1
ATOM 6785 N N . ASP A 1 926 ? 15.029 9.868 -42.899 1.00 84.19 926 ASP A N 1
ATOM 6786 C CA . ASP A 1 926 ? 15.445 8.744 -42.043 1.00 84.19 926 ASP A CA 1
ATOM 6787 C C . ASP A 1 926 ? 16.911 8.357 -42.303 1.00 84.19 926 ASP A C 1
ATOM 6789 O O . ASP A 1 926 ? 17.671 8.098 -41.368 1.00 84.19 926 ASP A O 1
ATOM 6793 N N . VAL A 1 927 ? 17.342 8.362 -43.573 1.00 84.19 927 VAL A N 1
ATOM 6794 C CA . VAL A 1 927 ? 18.736 8.059 -43.927 1.00 84.19 927 VAL A CA 1
ATOM 6795 C C . VAL A 1 927 ? 19.687 9.204 -43.558 1.00 84.19 927 VAL A C 1
ATOM 6797 O O . VAL A 1 927 ? 20.839 8.952 -43.205 1.00 84.19 927 VAL A O 1
ATOM 6800 N N . LEU A 1 928 ? 19.225 10.457 -43.617 1.00 82.12 928 LEU A N 1
ATOM 6801 C CA . LEU A 1 928 ? 20.030 11.646 -43.318 1.00 82.12 928 LEU A CA 1
ATOM 6802 C C . LEU A 1 928 ? 20.059 12.038 -41.835 1.00 82.12 928 LEU A C 1
ATOM 6804 O O . LEU A 1 928 ? 20.944 12.810 -41.446 1.00 82.12 928 LEU A O 1
ATOM 6808 N N . GLN A 1 929 ? 19.110 11.542 -41.036 1.00 82.31 929 GLN A N 1
ATOM 6809 C CA . GLN A 1 929 ? 18.998 11.803 -39.602 1.00 82.31 929 GLN A CA 1
ATOM 6810 C C . GLN A 1 929 ? 20.188 11.232 -38.833 1.00 82.31 929 GLN A C 1
ATOM 6812 O O . GLN A 1 929 ? 20.662 11.865 -37.886 1.00 82.31 929 GLN A O 1
ATOM 6817 N N . ASP A 1 930 ? 20.677 10.056 -39.231 1.00 76.88 930 ASP A N 1
ATOM 6818 C CA . ASP A 1 930 ? 21.903 9.499 -38.676 1.00 76.88 930 ASP A CA 1
ATOM 6819 C C . ASP A 1 930 ? 23.118 10.176 -39.338 1.00 76.88 930 ASP A C 1
ATOM 6821 O O . ASP A 1 930 ? 23.390 9.962 -40.524 1.00 76.88 930 ASP A O 1
ATOM 6825 N N . PRO A 1 931 ? 23.889 10.997 -38.595 1.00 65.88 931 PRO A N 1
ATOM 6826 C CA . PRO A 1 931 ? 25.074 11.650 -39.136 1.00 65.88 931 PRO A CA 1
ATOM 6827 C C . PRO A 1 931 ? 26.180 10.658 -39.529 1.00 65.88 931 PRO A C 1
ATOM 6829 O O . PRO A 1 931 ? 27.146 11.081 -40.160 1.00 65.88 931 PRO A O 1
ATOM 6832 N N . ASN A 1 932 ? 26.056 9.377 -39.156 1.00 66.38 932 ASN A N 1
ATOM 6833 C CA . ASN A 1 932 ? 27.002 8.312 -39.482 1.00 66.38 932 ASN A CA 1
ATOM 6834 C C . ASN A 1 932 ? 26.580 7.466 -40.695 1.00 66.38 932 ASN A C 1
ATOM 6836 O O . ASN A 1 932 ? 27.315 6.544 -41.052 1.00 66.38 932 ASN A O 1
ATOM 6840 N N . THR A 1 933 ? 25.432 7.740 -41.333 1.00 72.62 933 THR A N 1
ATOM 6841 C CA . THR A 1 933 ? 25.036 7.021 -42.552 1.00 72.62 933 THR A CA 1
ATOM 6842 C C . THR A 1 933 ? 26.087 7.250 -43.639 1.00 72.62 933 THR A C 1
ATOM 6844 O O . THR A 1 933 ? 26.331 8.401 -44.016 1.00 72.62 933 THR A O 1
ATOM 6847 N N . PRO A 1 934 ? 26.721 6.189 -44.168 1.00 78.25 934 PRO A N 1
ATOM 6848 C CA . PRO A 1 934 ? 27.763 6.364 -45.161 1.00 78.25 934 PRO A CA 1
ATOM 6849 C C . PRO A 1 934 ? 27.179 6.854 -46.495 1.00 78.25 934 PRO A C 1
ATOM 6851 O O . PRO A 1 934 ? 26.026 6.598 -46.851 1.00 78.25 934 PRO A O 1
ATOM 6854 N N . LEU A 1 935 ? 27.991 7.631 -47.211 1.00 73.25 935 LEU A N 1
ATOM 6855 C CA . LEU A 1 935 ? 27.606 8.367 -48.417 1.00 73.25 935 LEU A CA 1
ATOM 6856 C C . LEU A 1 935 ? 27.088 7.459 -49.543 1.00 73.25 935 LEU A C 1
ATOM 6858 O O . LEU A 1 935 ? 26.180 7.839 -50.274 1.00 73.25 935 LEU A O 1
ATOM 6862 N N . ASP A 1 936 ? 27.620 6.248 -49.657 1.00 74.12 936 ASP A N 1
ATOM 6863 C CA . ASP A 1 936 ? 27.163 5.217 -50.589 1.00 74.12 936 ASP A CA 1
ATOM 6864 C C . ASP A 1 936 ? 25.745 4.719 -50.273 1.00 74.12 936 ASP A C 1
ATOM 6866 O O . ASP A 1 936 ? 24.978 4.452 -51.193 1.00 74.12 936 ASP A O 1
ATOM 6870 N N . ARG A 1 937 ? 25.367 4.642 -48.992 1.00 77.38 937 ARG A N 1
ATOM 6871 C CA . ARG A 1 937 ? 24.009 4.295 -48.553 1.00 77.38 937 ARG A CA 1
ATOM 6872 C C . ARG A 1 937 ? 23.027 5.443 -48.778 1.00 77.38 937 ARG A C 1
ATOM 6874 O O . ARG A 1 937 ? 21.903 5.183 -49.201 1.00 77.38 937 ARG A O 1
ATOM 6881 N N . ILE A 1 938 ? 23.451 6.688 -48.543 1.00 78.81 938 ILE A N 1
ATOM 6882 C CA . ILE A 1 938 ? 22.671 7.891 -48.891 1.00 78.81 938 ILE A CA 1
ATOM 6883 C C . ILE A 1 938 ? 22.412 7.911 -50.406 1.00 78.81 938 ILE A C 1
ATOM 6885 O O . ILE A 1 938 ? 21.266 7.997 -50.840 1.00 78.81 938 ILE A O 1
ATOM 6889 N N . ASP A 1 939 ? 23.463 7.736 -51.209 1.00 77.19 939 ASP A N 1
ATOM 6890 C CA . ASP A 1 939 ? 23.384 7.679 -52.671 1.00 77.19 939 ASP A CA 1
ATOM 6891 C C . ASP A 1 939 ? 22.566 6.475 -53.167 1.00 77.19 939 ASP A C 1
ATOM 6893 O O . ASP A 1 939 ? 21.808 6.607 -54.119 1.00 77.19 939 ASP A O 1
ATOM 6897 N N . ALA A 1 940 ? 22.639 5.313 -52.510 1.00 79.44 940 ALA A N 1
ATOM 6898 C CA . ALA A 1 940 ? 21.828 4.148 -52.865 1.00 79.44 940 ALA A CA 1
ATOM 6899 C C . ALA A 1 940 ? 20.327 4.379 -52.634 1.00 79.44 940 ALA A C 1
ATOM 6901 O O . ALA A 1 940 ? 19.527 4.013 -53.492 1.00 79.44 940 ALA A O 1
ATOM 6902 N N . VAL A 1 941 ? 19.936 4.999 -51.512 1.00 78.12 941 VAL A N 1
ATOM 6903 C CA . VAL A 1 941 ? 18.528 5.347 -51.244 1.00 78.12 941 VAL A CA 1
ATOM 6904 C C . VAL A 1 941 ? 18.034 6.390 -52.244 1.00 78.12 941 VAL A C 1
ATOM 6906 O O . VAL A 1 941 ? 16.953 6.236 -52.805 1.00 78.12 941 VAL A O 1
ATOM 6909 N N . LEU A 1 942 ? 18.843 7.407 -52.537 1.00 76.00 942 LEU A N 1
ATOM 6910 C CA . LEU A 1 942 ? 18.471 8.475 -53.465 1.00 76.00 942 LEU A CA 1
ATOM 6911 C C . LEU A 1 942 ? 18.446 8.007 -54.926 1.00 76.00 942 LEU A C 1
ATOM 6913 O O . LEU A 1 942 ? 17.541 8.386 -55.662 1.00 76.00 942 LEU A O 1
ATOM 6917 N N . ARG A 1 943 ? 19.366 7.126 -55.345 1.00 75.44 943 ARG A N 1
ATOM 6918 C CA . ARG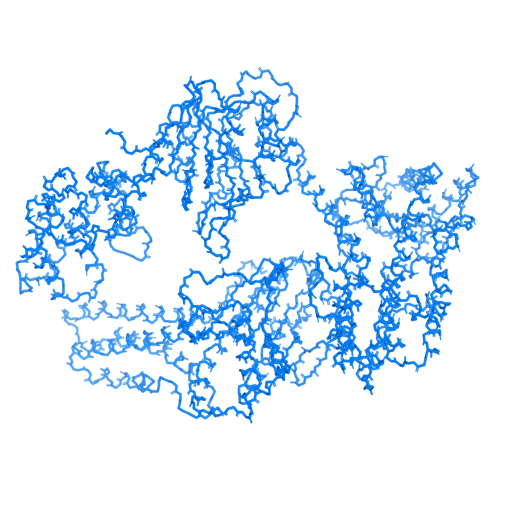 A 1 943 ? 19.296 6.448 -56.650 1.00 75.44 943 ARG A CA 1
ATOM 6919 C C . ARG A 1 943 ? 18.098 5.511 -56.731 1.00 75.44 943 ARG A C 1
ATOM 6921 O O . ARG A 1 943 ? 17.394 5.545 -57.729 1.00 75.44 943 ARG A O 1
ATOM 6928 N N . ALA A 1 944 ? 17.783 4.751 -55.682 1.00 76.19 944 ALA A N 1
ATOM 6929 C CA . ALA A 1 944 ? 16.583 3.911 -55.668 1.00 76.19 944 ALA A CA 1
ATOM 6930 C C . ALA A 1 944 ? 15.289 4.737 -55.821 1.00 76.19 944 ALA A C 1
ATOM 6932 O O . ALA A 1 944 ? 14.390 4.313 -56.549 1.00 76.19 944 ALA A O 1
ATOM 6933 N N . LEU A 1 945 ? 15.237 5.926 -55.205 1.00 75.69 945 LEU A N 1
ATOM 6934 C CA . LEU A 1 945 ? 14.160 6.920 -55.333 1.00 75.69 945 LEU A CA 1
ATOM 6935 C C . LEU A 1 945 ? 14.194 7.745 -56.633 1.00 75.69 945 LEU A C 1
ATOM 6937 O O . LEU A 1 945 ? 13.248 8.484 -56.892 1.00 75.69 945 LEU A O 1
ATOM 6941 N N . ARG A 1 946 ? 15.210 7.584 -57.487 1.00 72.88 946 ARG A N 1
ATOM 6942 C CA . ARG A 1 946 ? 15.265 8.171 -58.840 1.00 72.88 946 ARG A CA 1
ATOM 6943 C C . ARG A 1 946 ? 15.030 7.153 -59.953 1.00 72.88 946 ARG A C 1
ATOM 6945 O O . ARG A 1 946 ? 14.331 7.461 -60.912 1.00 72.88 946 ARG A O 1
ATOM 6952 N N . ASP A 1 947 ? 15.602 5.959 -59.815 1.00 66.06 947 ASP A N 1
ATOM 6953 C CA . ASP A 1 947 ? 15.704 4.949 -60.874 1.00 66.06 947 ASP A CA 1
ATOM 6954 C C . ASP A 1 947 ? 14.633 3.848 -60.764 1.00 66.06 947 ASP A C 1
ATOM 6956 O O . ASP A 1 947 ? 14.230 3.273 -61.774 1.00 66.06 947 ASP A O 1
ATOM 6960 N N . THR A 1 948 ? 14.161 3.543 -59.547 1.00 61.59 948 THR A N 1
ATOM 6961 C CA . THR A 1 948 ? 13.156 2.493 -59.268 1.00 61.59 948 THR A CA 1
ATOM 6962 C C . THR A 1 948 ? 12.025 2.895 -58.300 1.00 61.59 948 THR A C 1
ATOM 6964 O O . THR A 1 948 ? 11.659 2.093 -57.433 1.00 61.59 948 THR A O 1
ATOM 6967 N N . PRO A 1 949 ? 11.406 4.084 -58.391 1.00 59.28 949 PRO A N 1
ATOM 6968 C CA . PRO A 1 949 ? 10.296 4.438 -57.520 1.00 59.28 949 PRO A CA 1
ATOM 6969 C C . PRO A 1 949 ? 8.983 4.296 -58.289 1.00 59.28 949 PRO A C 1
ATOM 6971 O O . PRO A 1 949 ? 8.932 3.829 -59.428 1.00 59.28 949 PRO A O 1
ATOM 6974 N N . LEU A 1 950 ? 7.905 4.713 -57.644 1.00 65.62 950 LEU A N 1
ATOM 6975 C CA . LEU A 1 950 ? 6.707 5.173 -58.331 1.00 65.62 950 LEU A CA 1
ATOM 6976 C C . LEU A 1 950 ? 7.042 6.033 -59.568 1.00 65.62 950 LEU A C 1
ATOM 6978 O O . LEU A 1 950 ? 8.052 6.746 -59.544 1.00 65.62 950 LEU A O 1
ATOM 6982 N N . PRO A 1 951 ? 6.233 5.976 -60.644 1.00 76.25 951 PRO A N 1
ATOM 6983 C CA . PRO A 1 951 ? 6.339 6.902 -61.766 1.00 76.25 951 PRO A CA 1
ATOM 6984 C C . PRO A 1 951 ? 6.551 8.339 -61.293 1.00 76.25 951 PRO A C 1
ATOM 6986 O O . PRO A 1 951 ? 5.930 8.785 -60.337 1.00 76.25 951 PRO A O 1
ATOM 6989 N N . ARG A 1 952 ? 7.451 9.081 -61.948 1.00 76.50 952 ARG A N 1
ATOM 6990 C CA . ARG A 1 952 ? 7.862 10.423 -61.491 1.00 76.50 952 ARG A CA 1
ATOM 6991 C C . ARG A 1 952 ? 6.676 11.374 -61.306 1.00 76.50 952 ARG A C 1
ATOM 6993 O O . ARG A 1 952 ? 6.692 12.204 -60.410 1.00 76.50 952 ARG A O 1
ATOM 7000 N N . GLU A 1 953 ? 5.650 11.213 -62.133 1.00 76.94 953 GLU A N 1
ATOM 7001 C CA . GLU A 1 953 ? 4.375 11.933 -62.080 1.00 76.94 953 GLU A CA 1
ATOM 7002 C C . GLU A 1 953 ? 3.537 11.685 -60.813 1.00 76.94 953 GLU A C 1
ATOM 7004 O O . GLU A 1 953 ? 2.657 12.492 -60.522 1.00 76.94 953 GLU A O 1
ATOM 7009 N N . ASP A 1 954 ? 3.849 10.650 -60.031 1.00 82.12 954 ASP A N 1
ATOM 7010 C CA . ASP A 1 954 ? 3.209 10.312 -58.755 1.00 82.12 954 ASP A CA 1
ATOM 7011 C C . ASP A 1 954 ? 3.880 10.971 -57.538 1.00 82.12 954 ASP A C 1
ATOM 7013 O O . ASP A 1 954 ? 3.370 10.870 -56.424 1.00 82.12 954 ASP A O 1
ATOM 7017 N N . PHE A 1 955 ? 5.008 11.665 -57.719 1.00 84.69 955 PHE A N 1
ATOM 7018 C CA . PHE A 1 955 ? 5.584 12.519 -56.678 1.00 84.69 955 PHE A CA 1
ATOM 7019 C C . PHE A 1 955 ? 5.076 13.956 -56.805 1.00 84.69 955 PHE A C 1
ATOM 7021 O O . PHE A 1 955 ? 4.840 14.449 -57.911 1.00 84.69 955 PHE A O 1
ATOM 7028 N N . ALA A 1 956 ? 4.945 14.659 -55.679 1.00 85.81 956 ALA A N 1
ATOM 7029 C CA . ALA A 1 956 ? 4.661 16.093 -55.681 1.00 85.81 956 ALA A CA 1
ATOM 7030 C C . ALA A 1 956 ? 5.815 16.875 -56.327 1.00 85.81 956 ALA A C 1
ATOM 7032 O O . ALA A 1 956 ? 6.974 16.464 -56.243 1.00 85.81 956 ALA A O 1
ATOM 7033 N N . ALA A 1 957 ? 5.518 18.006 -56.972 1.00 84.69 957 ALA A N 1
ATOM 7034 C CA . ALA A 1 957 ? 6.517 18.786 -57.708 1.00 84.69 957 ALA A CA 1
ATOM 7035 C C . ALA A 1 957 ? 7.662 19.269 -56.798 1.00 84.69 957 ALA A C 1
ATOM 7037 O O . ALA A 1 957 ? 8.819 19.304 -57.207 1.00 84.69 957 ALA A O 1
ATOM 7038 N N . GLU A 1 958 ? 7.343 19.585 -55.548 1.00 84.31 958 GLU A N 1
ATOM 7039 C CA . GLU A 1 958 ? 8.267 20.020 -54.507 1.00 84.31 958 GLU A CA 1
ATOM 7040 C C . GLU A 1 958 ? 9.202 18.888 -54.060 1.00 84.31 958 GLU A C 1
ATOM 7042 O O . GLU A 1 958 ? 10.388 19.120 -53.826 1.00 84.31 958 GLU A O 1
ATOM 7047 N N . ASP A 1 959 ? 8.696 17.655 -53.986 1.00 85.75 959 ASP A N 1
ATOM 7048 C CA . ASP A 1 959 ? 9.499 16.482 -53.629 1.00 85.75 959 ASP A CA 1
ATOM 7049 C C . ASP A 1 959 ? 10.334 15.993 -54.824 1.00 85.75 959 ASP A C 1
ATOM 7051 O O . ASP A 1 959 ? 11.462 15.535 -54.642 1.00 85.75 959 ASP A O 1
ATOM 7055 N N . GLN A 1 960 ? 9.834 16.161 -56.055 1.00 84.44 960 GLN A N 1
ATOM 7056 C CA . GLN A 1 960 ? 10.626 15.981 -57.275 1.00 84.44 960 GLN A CA 1
ATOM 7057 C C . GLN A 1 960 ? 11.776 16.991 -57.340 1.00 84.44 960 GLN A C 1
ATOM 7059 O O . GLN A 1 960 ? 12.910 16.599 -57.597 1.00 84.44 960 GLN A O 1
ATOM 7064 N N . ALA A 1 961 ? 11.507 18.268 -57.054 1.00 83.12 961 ALA A N 1
ATOM 7065 C CA . ALA A 1 961 ? 12.531 19.309 -57.014 1.00 83.12 961 ALA A CA 1
ATOM 7066 C C . ALA A 1 961 ? 13.587 19.023 -55.935 1.00 83.12 961 ALA A C 1
ATOM 7068 O O . ALA A 1 961 ? 14.778 19.189 -56.185 1.00 83.12 961 ALA A O 1
ATOM 7069 N N . LEU A 1 962 ? 13.172 18.513 -54.768 1.00 83.31 962 LEU A N 1
ATOM 7070 C CA . LEU A 1 962 ? 14.103 18.040 -53.744 1.00 83.31 962 LEU A CA 1
ATOM 7071 C C . LEU A 1 962 ? 14.978 16.896 -54.280 1.00 83.31 962 LEU A C 1
ATOM 7073 O O . LEU A 1 962 ? 16.197 16.948 -54.146 1.00 83.31 962 LEU A O 1
ATOM 7077 N N . LEU A 1 963 ? 14.385 15.885 -54.922 1.00 78.00 963 LEU A N 1
ATOM 7078 C CA . LEU A 1 963 ? 15.137 14.787 -55.539 1.00 78.00 963 LEU A CA 1
ATOM 7079 C C . LEU A 1 963 ? 16.082 15.261 -56.650 1.00 78.00 963 LEU A C 1
ATOM 7081 O O . LEU A 1 963 ? 17.133 14.646 -56.828 1.00 78.00 963 LEU A O 1
ATOM 7085 N N . ASP A 1 964 ? 15.745 16.324 -57.379 1.00 78.00 964 ASP A N 1
ATOM 7086 C CA . ASP A 1 964 ? 16.572 16.909 -58.441 1.00 78.00 964 ASP A CA 1
ATOM 7087 C C . ASP A 1 964 ? 17.735 17.756 -57.900 1.00 78.00 964 ASP A C 1
ATOM 7089 O O . ASP A 1 964 ? 18.800 17.796 -58.517 1.00 78.00 964 ASP A O 1
ATOM 7093 N N . ASP A 1 965 ? 17.573 18.370 -56.723 1.00 74.56 965 ASP A N 1
ATOM 7094 C CA . ASP A 1 965 ? 18.595 19.194 -56.058 1.00 74.56 965 ASP A CA 1
ATOM 7095 C C . ASP A 1 965 ? 19.819 18.382 -55.573 1.00 74.56 965 ASP A C 1
ATOM 7097 O O . ASP A 1 965 ? 20.861 18.954 -55.233 1.00 74.56 965 ASP A O 1
ATOM 7101 N N . PHE A 1 966 ? 19.735 17.047 -55.548 1.00 68.75 966 PHE A N 1
ATOM 7102 C CA . PHE A 1 966 ? 20.831 16.170 -55.124 1.00 68.75 966 PHE A CA 1
ATOM 7103 C C . PHE A 1 966 ? 21.809 15.819 -56.283 1.00 68.75 966 PHE A C 1
ATOM 7105 O O . PHE A 1 966 ? 21.401 15.731 -57.442 1.00 68.75 966 PHE A O 1
ATOM 7112 N N . PRO A 1 967 ? 23.114 15.568 -56.046 1.00 65.75 967 PRO A N 1
ATOM 7113 C CA . PRO A 1 967 ? 24.055 15.187 -57.111 1.00 65.75 967 PRO A CA 1
ATOM 7114 C C . PRO A 1 967 ? 23.696 13.854 -57.791 1.00 65.75 967 PRO A C 1
ATOM 7116 O O . PRO A 1 967 ? 23.166 12.943 -57.161 1.00 65.75 967 PRO A O 1
ATOM 7119 N N . GLY A 1 968 ? 23.985 13.708 -59.089 1.00 60.66 968 GLY A N 1
ATOM 7120 C CA . GLY A 1 968 ? 23.645 12.515 -59.887 1.00 60.66 968 GLY A CA 1
ATOM 7121 C C . GLY A 1 968 ? 24.430 11.239 -59.545 1.00 60.66 968 GLY A C 1
ATOM 7122 O O . GLY A 1 968 ? 24.037 10.154 -59.970 1.00 60.66 968 GLY A O 1
ATOM 7123 N N . SER A 1 969 ? 25.534 11.347 -58.798 1.00 63.31 969 SER A N 1
ATOM 7124 C CA . SER A 1 969 ? 26.354 10.205 -58.385 1.00 63.31 969 SER A CA 1
ATOM 7125 C C . SER A 1 969 ? 27.102 10.470 -57.072 1.00 63.31 969 SER A C 1
ATOM 7127 O O . SER A 1 969 ? 27.494 11.607 -56.800 1.00 63.31 969 SER A O 1
ATOM 7129 N N . ALA A 1 970 ? 27.410 9.418 -56.300 1.00 58.91 970 ALA A N 1
ATOM 7130 C CA . ALA A 1 970 ? 28.265 9.519 -55.108 1.00 58.91 970 ALA A CA 1
ATOM 7131 C C . ALA A 1 970 ? 29.643 10.164 -55.360 1.00 58.91 970 ALA A C 1
ATOM 7133 O O . ALA A 1 970 ? 30.259 10.659 -54.418 1.00 58.91 970 ALA A O 1
ATOM 7134 N N . LYS A 1 971 ? 30.146 10.165 -56.604 1.00 60.88 971 LYS A N 1
ATOM 7135 C CA . LYS A 1 971 ? 31.445 10.768 -56.957 1.00 60.88 971 LYS A CA 1
ATOM 7136 C C . LYS A 1 971 ? 31.399 12.296 -57.019 1.00 60.88 971 LYS A C 1
ATOM 7138 O O . LYS A 1 971 ? 32.438 12.927 -56.859 1.00 60.88 971 LYS A O 1
ATOM 7143 N N . ASP A 1 972 ? 30.211 12.863 -57.210 1.00 64.69 972 ASP A N 1
ATOM 7144 C CA . ASP A 1 972 ? 29.975 14.308 -57.300 1.00 64.69 972 ASP A CA 1
ATOM 7145 C C . ASP A 1 972 ? 29.508 14.900 -55.956 1.00 64.69 972 ASP A C 1
ATOM 7147 O O . ASP A 1 972 ? 29.203 16.090 -55.857 1.00 64.69 972 ASP A O 1
ATOM 7151 N N . MET A 1 973 ? 29.440 14.068 -54.910 1.00 68.44 973 MET A N 1
ATOM 7152 C CA . MET A 1 973 ? 28.931 14.443 -53.599 1.00 68.44 973 MET A CA 1
ATOM 7153 C C . MET A 1 973 ? 30.032 15.056 -52.725 1.00 68.44 973 MET A C 1
ATOM 7155 O O . MET A 1 973 ? 30.899 14.372 -52.184 1.00 68.44 973 MET A O 1
ATOM 7159 N N . THR A 1 974 ? 29.972 16.376 -52.569 1.00 72.00 974 THR A N 1
ATOM 7160 C CA . THR A 1 974 ? 30.805 17.163 -51.650 1.00 72.00 974 THR A CA 1
ATOM 7161 C C . THR A 1 974 ? 30.050 17.492 -50.359 1.00 72.00 974 THR A C 1
ATOM 7163 O O . THR A 1 974 ? 28.817 17.444 -50.328 1.00 72.00 974 THR A O 1
ATOM 7166 N N . ALA A 1 975 ? 30.768 17.888 -49.301 1.00 69.75 975 ALA A N 1
ATOM 7167 C CA . ALA A 1 975 ? 30.155 18.393 -48.066 1.00 69.75 975 ALA A CA 1
ATOM 7168 C C . ALA A 1 975 ? 29.167 19.544 -48.352 1.00 69.75 975 ALA A C 1
ATOM 7170 O O . ALA A 1 975 ? 28.028 19.497 -47.896 1.00 69.75 975 ALA A O 1
ATOM 7171 N N . ASP A 1 976 ? 29.555 20.481 -49.222 1.00 74.44 976 ASP A N 1
ATOM 7172 C CA . ASP A 1 976 ? 28.725 21.615 -49.649 1.00 74.44 976 ASP A CA 1
ATOM 7173 C C . ASP A 1 976 ? 27.469 21.188 -50.428 1.00 74.44 976 ASP A C 1
ATOM 7175 O O . ASP A 1 976 ? 26.448 21.875 -50.418 1.00 74.44 976 ASP A O 1
ATOM 7179 N N . SER A 1 977 ? 27.518 20.073 -51.164 1.00 74.25 977 SER A N 1
ATOM 7180 C CA . SER A 1 977 ? 26.336 19.532 -51.851 1.00 74.25 977 SER A CA 1
ATOM 7181 C C . SER A 1 977 ? 25.357 18.865 -50.878 1.00 74.25 977 SER A C 1
ATOM 7183 O O . SER A 1 977 ? 24.149 19.039 -51.014 1.00 74.25 977 SER A O 1
ATOM 7185 N N . LEU A 1 978 ? 25.873 18.177 -49.853 1.00 77.00 978 LEU A N 1
ATOM 7186 C CA . LEU A 1 978 ? 25.066 17.539 -48.813 1.00 77.00 978 LEU A CA 1
ATOM 7187 C C . LEU A 1 978 ? 24.441 18.571 -47.864 1.00 77.00 978 LEU A C 1
ATOM 7189 O O . LEU A 1 978 ? 23.308 18.391 -47.426 1.00 77.00 978 LEU A O 1
ATOM 7193 N N . GLU A 1 979 ? 25.157 19.654 -47.559 1.00 80.19 979 GLU A N 1
ATOM 7194 C CA . GLU A 1 979 ? 24.644 20.771 -46.761 1.00 80.19 979 GLU A CA 1
ATOM 7195 C C . GLU A 1 979 ? 23.511 21.500 -47.493 1.00 80.19 979 GLU A C 1
ATOM 7197 O O . GLU A 1 979 ? 22.418 21.618 -46.945 1.00 80.19 979 GLU A O 1
ATOM 7202 N N . ARG A 1 980 ? 23.696 21.836 -48.779 1.00 81.62 980 ARG A N 1
ATOM 7203 C CA . ARG A 1 980 ? 22.620 22.403 -49.616 1.00 81.62 980 ARG A CA 1
ATOM 7204 C C . ARG A 1 980 ? 21.389 21.501 -49.697 1.00 81.62 980 ARG A C 1
ATOM 7206 O O . ARG A 1 980 ? 20.265 21.995 -49.648 1.00 81.62 980 ARG A O 1
ATOM 7213 N N . PHE A 1 981 ? 21.589 20.188 -49.789 1.00 82.62 981 PHE A N 1
ATOM 7214 C CA . PHE A 1 981 ? 20.489 19.229 -49.799 1.00 82.62 981 PHE A CA 1
ATOM 7215 C C . PHE A 1 981 ? 19.767 19.153 -48.445 1.00 82.62 981 PHE A C 1
ATOM 7217 O O . PHE A 1 981 ? 18.539 19.122 -48.398 1.00 82.62 981 PHE A O 1
ATOM 7224 N N . ARG A 1 982 ? 20.506 19.193 -47.328 1.00 85.69 982 ARG A N 1
ATOM 7225 C CA . ARG A 1 982 ? 19.925 19.285 -45.979 1.00 85.69 982 ARG A CA 1
ATOM 7226 C C . ARG A 1 982 ? 19.147 20.585 -45.781 1.00 85.69 982 ARG A C 1
ATOM 7228 O O . ARG A 1 982 ? 18.098 20.548 -45.147 1.00 85.69 982 ARG A O 1
ATOM 7235 N N . ASP A 1 983 ? 19.597 21.693 -46.362 1.00 85.94 983 ASP A N 1
ATOM 7236 C CA . ASP A 1 983 ? 18.877 22.970 -46.337 1.00 85.94 983 ASP A CA 1
ATOM 7237 C C . ASP A 1 983 ? 17.606 22.942 -47.201 1.00 85.94 983 ASP A C 1
ATOM 7239 O O . ASP A 1 983 ? 16.582 23.519 -46.831 1.00 85.94 983 ASP A O 1
ATOM 7243 N N . ALA A 1 984 ? 17.629 22.259 -48.349 1.00 86.38 984 ALA A N 1
ATOM 7244 C CA . ALA A 1 984 ? 16.436 22.024 -49.165 1.00 86.38 984 ALA A CA 1
ATOM 7245 C C . ALA A 1 984 ? 15.417 21.135 -48.430 1.00 86.38 984 ALA A C 1
ATOM 7247 O O . ALA A 1 984 ? 14.246 21.503 -48.320 1.00 86.38 984 ALA A O 1
ATOM 7248 N N . LEU A 1 985 ? 15.877 20.032 -47.830 1.00 88.88 985 LEU A N 1
ATOM 7249 C CA . LEU A 1 985 ? 15.056 19.151 -46.997 1.00 88.88 985 LEU A CA 1
ATOM 7250 C C . LEU A 1 985 ? 14.463 19.905 -45.803 1.00 88.88 985 LEU A C 1
ATOM 7252 O O . LEU A 1 985 ? 13.272 19.792 -45.525 1.00 88.88 985 LEU A O 1
ATOM 7256 N N . ARG A 1 986 ? 15.278 20.719 -45.125 1.00 90.94 986 ARG A N 1
ATOM 7257 C CA . ARG A 1 986 ? 14.835 21.570 -44.022 1.00 90.94 986 ARG A CA 1
ATOM 7258 C C . ARG A 1 986 ? 13.703 22.498 -44.453 1.00 90.94 986 ARG A C 1
ATOM 7260 O O . ARG A 1 986 ? 12.672 22.512 -43.791 1.00 90.94 986 ARG A O 1
ATOM 7267 N N . ARG A 1 987 ? 13.862 23.217 -45.569 1.00 89.06 987 ARG A N 1
ATOM 7268 C CA . ARG A 1 987 ? 12.823 24.117 -46.099 1.00 89.06 987 ARG A CA 1
ATOM 7269 C C . ARG A 1 987 ? 11.533 23.372 -46.441 1.00 89.06 987 ARG A C 1
ATOM 7271 O O . ARG A 1 987 ? 10.451 23.879 -46.148 1.00 89.06 987 ARG A O 1
ATOM 7278 N N . ARG A 1 988 ? 11.621 22.162 -47.007 1.00 90.25 988 ARG A N 1
ATOM 7279 C CA . ARG A 1 988 ? 10.438 21.331 -47.293 1.00 90.25 988 ARG A CA 1
ATOM 7280 C C . ARG A 1 988 ? 9.728 20.892 -46.010 1.00 90.25 988 ARG A C 1
ATOM 7282 O O . ARG A 1 988 ? 8.512 21.022 -45.929 1.00 90.25 988 ARG A O 1
ATOM 7289 N N . VAL A 1 989 ? 10.466 20.459 -44.985 1.00 90.88 989 VAL A N 1
ATOM 7290 C CA . VAL A 1 989 ? 9.898 20.097 -43.672 1.00 90.88 989 VAL A CA 1
ATOM 7291 C C . VAL A 1 989 ? 9.267 21.308 -42.976 1.00 90.88 989 VAL A C 1
ATOM 7293 O O . VAL A 1 989 ? 8.163 21.196 -42.451 1.00 90.88 989 VAL A O 1
ATOM 7296 N N . GLU A 1 990 ? 9.919 22.475 -42.999 1.00 90.00 990 GLU A N 1
ATOM 7297 C CA . GLU A 1 990 ? 9.354 23.726 -42.468 1.00 90.00 990 GLU A CA 1
ATOM 7298 C C . GLU A 1 990 ? 8.066 24.115 -43.209 1.00 90.00 990 GLU A C 1
ATOM 7300 O O . GLU A 1 990 ? 7.097 24.515 -42.566 1.00 90.00 990 GLU A O 1
ATOM 7305 N N . THR A 1 991 ? 8.020 23.932 -44.534 1.00 89.00 991 THR A N 1
ATOM 7306 C CA . THR A 1 991 ? 6.817 24.175 -45.348 1.00 89.00 991 THR A CA 1
ATOM 7307 C C . THR A 1 991 ? 5.683 23.245 -44.929 1.00 89.00 991 THR A C 1
ATOM 7309 O O . THR A 1 991 ? 4.615 23.730 -44.594 1.00 89.00 991 THR A O 1
ATOM 7312 N N . ILE A 1 992 ? 5.918 21.933 -44.838 1.00 87.88 992 ILE A N 1
ATOM 7313 C CA . ILE A 1 992 ? 4.884 20.965 -44.425 1.00 87.88 992 ILE A CA 1
ATOM 7314 C C . ILE A 1 992 ? 4.368 21.267 -43.011 1.00 87.88 992 ILE A C 1
ATOM 7316 O O . ILE A 1 992 ? 3.169 21.206 -42.754 1.00 87.88 992 ILE A O 1
ATOM 7320 N N . LEU A 1 993 ? 5.263 21.610 -42.080 1.00 84.31 993 LEU A N 1
ATOM 7321 C CA . LEU A 1 993 ? 4.891 21.905 -40.695 1.00 84.31 993 LEU A CA 1
ATOM 7322 C C . LEU A 1 993 ? 4.147 23.239 -40.532 1.00 84.31 993 LEU A C 1
ATOM 7324 O O . LEU A 1 993 ? 3.388 23.379 -39.572 1.00 84.31 993 LEU A O 1
ATOM 7328 N N . SER A 1 994 ? 4.362 24.207 -41.425 1.00 82.88 994 SER A N 1
ATOM 7329 C CA . SER A 1 994 ? 3.732 25.534 -41.360 1.00 82.88 994 SER A CA 1
ATOM 7330 C C . SER A 1 994 ? 2.510 25.691 -42.259 1.00 82.88 994 SER A C 1
ATOM 7332 O O . SER A 1 994 ? 1.637 26.501 -41.949 1.00 82.88 994 SER A O 1
ATOM 7334 N N . ASP A 1 995 ? 2.412 24.926 -43.342 1.00 81.25 995 ASP A N 1
ATOM 7335 C CA . ASP A 1 995 ? 1.342 25.053 -44.320 1.00 81.25 995 ASP A CA 1
ATOM 7336 C C . ASP A 1 995 ? 0.003 24.538 -43.745 1.00 81.25 995 ASP A C 1
ATOM 7338 O O . ASP A 1 995 ? -0.116 23.370 -43.344 1.00 81.25 995 ASP A O 1
ATOM 7342 N N . PRO A 1 996 ? -1.040 25.391 -43.697 1.00 70.25 996 PRO A N 1
ATOM 7343 C CA . PRO A 1 996 ? -2.382 24.985 -43.292 1.00 70.25 996 PRO A CA 1
ATOM 7344 C C . PRO A 1 996 ? -2.988 23.873 -44.161 1.00 70.25 996 PRO A C 1
ATOM 7346 O O . PRO A 1 996 ? -3.853 23.145 -43.674 1.00 70.25 996 PRO A O 1
ATOM 7349 N N . GLY A 1 997 ? -2.536 23.707 -45.410 1.00 73.06 997 GLY A N 1
ATOM 7350 C CA . GLY A 1 997 ? -2.942 22.630 -46.317 1.00 73.06 997 GLY A CA 1
ATOM 7351 C C . GLY A 1 997 ? -2.631 21.232 -45.775 1.00 73.06 997 GLY A C 1
ATOM 7352 O O . GLY A 1 997 ? -3.432 20.316 -45.950 1.00 73.06 997 GLY A O 1
ATOM 7353 N N . PHE A 1 998 ? -1.553 21.092 -44.993 1.00 73.50 998 PHE A N 1
ATOM 7354 C CA . PHE A 1 998 ? -1.221 19.852 -44.279 1.00 73.50 998 PHE A CA 1
ATOM 7355 C C . PHE A 1 998 ? -1.938 19.710 -42.928 1.00 73.50 998 PHE A C 1
ATOM 7357 O O . PHE A 1 998 ? -1.731 18.731 -42.210 1.00 73.50 998 PHE A O 1
ATOM 7364 N N . ARG A 1 999 ? -2.786 20.683 -42.563 1.00 66.56 999 ARG A N 1
ATOM 7365 C CA . ARG A 1 999 ? -3.517 20.756 -41.287 1.00 66.56 999 ARG A CA 1
ATOM 7366 C C . ARG A 1 999 ? -2.600 20.754 -40.048 1.00 66.56 999 ARG A C 1
ATOM 7368 O O . ARG A 1 999 ? -3.007 20.281 -38.990 1.00 66.56 999 ARG A O 1
ATOM 7375 N N . ILE A 1 1000 ? -1.376 21.292 -40.171 1.00 72.25 1000 ILE A N 1
ATOM 7376 C CA . ILE A 1 1000 ? -0.397 21.419 -39.070 1.00 72.25 1000 ILE A CA 1
ATOM 7377 C C . ILE A 1 1000 ? -0.286 22.875 -38.584 1.00 72.25 1000 ILE A C 1
ATOM 7379 O O . ILE A 1 1000 ? -0.520 23.135 -37.406 1.00 72.25 1000 ILE A O 1
ATOM 7383 N N . GLY A 1 1001 ? 0.030 23.825 -39.476 1.00 69.19 1001 GLY A N 1
ATOM 7384 C CA . GLY A 1 1001 ? -0.105 25.267 -39.216 1.00 69.19 1001 GLY A CA 1
ATOM 7385 C C . GLY A 1 1001 ? 0.802 25.869 -38.130 1.00 69.19 1001 GLY A C 1
ATOM 7386 O O . GLY A 1 1001 ? 0.381 26.805 -37.451 1.00 69.19 1001 GLY A O 1
ATOM 7387 N N . LEU A 1 1002 ? 2.015 25.344 -37.917 1.00 78.75 1002 LEU A N 1
ATOM 7388 C CA . LEU A 1 1002 ? 2.959 25.889 -36.928 1.00 78.75 1002 LEU A CA 1
ATOM 7389 C C . LEU A 1 1002 ? 3.591 27.208 -37.401 1.00 78.75 1002 LEU A C 1
ATOM 7391 O O . LEU A 1 1002 ? 3.865 27.390 -38.585 1.00 78.75 1002 LEU A O 1
ATOM 7395 N N . ASP A 1 1003 ? 3.878 28.108 -36.455 1.00 79.75 1003 ASP A N 1
ATOM 7396 C CA . ASP A 1 1003 ? 4.481 29.416 -36.741 1.00 79.75 1003 ASP A CA 1
ATOM 7397 C C . ASP A 1 1003 ? 5.853 29.270 -37.444 1.00 79.75 1003 ASP A C 1
ATOM 7399 O O . ASP A 1 1003 ? 6.790 28.718 -36.851 1.00 79.75 1003 ASP A O 1
ATOM 7403 N N . PRO A 1 1004 ? 6.019 29.794 -38.677 1.00 82.88 1004 PRO A N 1
ATOM 7404 C CA . PRO A 1 1004 ? 7.286 29.748 -39.405 1.00 82.88 1004 PRO A CA 1
ATOM 7405 C C . PRO A 1 1004 ? 8.467 30.351 -38.633 1.00 82.88 1004 PRO A C 1
ATOM 7407 O O . PRO A 1 1004 ? 9.582 29.834 -38.713 1.00 82.88 1004 PRO A O 1
ATOM 7410 N N . ALA A 1 1005 ? 8.244 31.416 -37.853 1.00 80.69 1005 ALA A N 1
ATOM 7411 C CA . ALA A 1 1005 ? 9.305 32.049 -37.067 1.00 80.69 1005 ALA A CA 1
ATOM 7412 C C . ALA A 1 1005 ? 9.783 31.139 -35.924 1.00 80.69 1005 ALA A C 1
ATOM 7414 O O . ALA A 1 1005 ? 10.977 31.075 -35.617 1.00 80.69 1005 ALA A O 1
ATOM 7415 N N . TRP A 1 1006 ? 8.856 30.388 -35.328 1.00 82.31 1006 TRP A N 1
ATOM 7416 C CA . TRP A 1 1006 ? 9.135 29.394 -34.295 1.00 82.31 1006 TRP A CA 1
ATOM 7417 C C . TRP A 1 1006 ? 9.849 28.158 -34.861 1.00 82.31 1006 TRP A C 1
ATOM 7419 O O . TRP A 1 1006 ? 10.744 27.608 -34.212 1.00 82.31 1006 TRP A O 1
ATOM 7429 N N . LEU A 1 1007 ? 9.500 27.732 -36.078 1.00 84.44 1007 LEU A N 1
ATOM 7430 C CA . LEU A 1 1007 ? 10.170 26.627 -36.768 1.00 84.44 1007 LEU A CA 1
ATOM 7431 C C . LEU A 1 1007 ? 11.606 26.990 -37.178 1.00 84.44 1007 LEU A C 1
ATOM 7433 O O . LEU A 1 1007 ? 12.517 26.190 -36.970 1.00 84.44 1007 LEU A O 1
ATOM 7437 N N . ALA A 1 1008 ? 11.840 28.214 -37.663 1.00 82.81 1008 ALA A N 1
ATOM 7438 C CA . ALA A 1 1008 ? 13.158 28.669 -38.118 1.00 82.81 1008 ALA A CA 1
ATOM 7439 C C . ALA A 1 1008 ? 14.246 28.607 -37.023 1.00 82.81 1008 ALA A C 1
ATOM 7441 O O . ALA A 1 1008 ? 15.423 28.385 -37.312 1.00 82.81 1008 ALA A O 1
ATOM 7442 N N . ALA A 1 1009 ? 13.867 28.750 -35.749 1.00 81.81 1009 ALA A N 1
ATOM 7443 C CA . ALA A 1 1009 ? 14.794 28.674 -34.618 1.00 81.81 1009 ALA A CA 1
ATOM 7444 C C . ALA A 1 1009 ? 15.244 27.239 -34.264 1.00 81.81 1009 ALA A C 1
ATOM 7446 O O . ALA A 1 1009 ? 16.136 27.069 -33.431 1.00 81.81 1009 ALA A O 1
ATOM 7447 N N . ARG A 1 1010 ? 14.643 26.203 -34.867 1.00 85.62 1010 ARG A N 1
ATOM 7448 C CA . ARG A 1 1010 ? 14.877 24.795 -34.513 1.00 85.62 1010 ARG A CA 1
ATOM 7449 C C . ARG A 1 1010 ? 15.846 24.098 -35.463 1.00 85.62 1010 ARG A C 1
ATOM 7451 O O . ARG A 1 1010 ? 15.890 24.418 -36.649 1.00 85.62 1010 ARG A O 1
ATOM 7458 N N . PRO A 1 1011 ? 16.626 23.117 -34.980 1.00 87.69 1011 PRO A N 1
ATOM 7459 C CA . PRO A 1 1011 ? 17.428 22.281 -35.860 1.00 87.69 1011 PRO A CA 1
ATOM 7460 C C . PRO A 1 1011 ? 16.549 21.268 -36.612 1.00 87.69 1011 PRO A C 1
ATOM 7462 O O . PRO A 1 1011 ? 15.540 20.793 -36.083 1.00 87.69 1011 PRO A O 1
ATOM 7465 N N . LEU A 1 1012 ? 16.977 20.881 -37.823 1.00 86.62 1012 LEU A N 1
ATOM 7466 C CA . LEU A 1 1012 ? 16.335 19.805 -38.589 1.00 86.62 1012 LEU A CA 1
ATOM 7467 C C . LEU A 1 1012 ? 16.336 18.485 -37.798 1.00 86.62 1012 LEU A C 1
ATOM 7469 O O . LEU A 1 1012 ? 15.292 17.859 -37.658 1.00 86.62 1012 LEU A O 1
ATOM 7473 N N . TYR A 1 1013 ? 17.479 18.119 -37.206 1.00 86.38 1013 TYR A N 1
ATOM 7474 C CA . TYR A 1 1013 ? 17.665 16.906 -36.398 1.00 86.38 1013 TYR A CA 1
ATOM 7475 C C . TYR A 1 1013 ? 18.215 17.248 -35.001 1.00 86.38 1013 TYR A C 1
ATOM 7477 O O . TYR A 1 1013 ? 19.067 18.128 -34.872 1.00 86.38 1013 TYR A O 1
ATOM 7485 N N . GLY A 1 1014 ? 17.786 16.539 -33.950 1.00 71.94 1014 GLY A N 1
ATOM 7486 C CA . GLY A 1 1014 ? 18.251 16.766 -32.574 1.00 71.94 1014 GLY A CA 1
ATOM 7487 C C . GLY A 1 1014 ? 17.785 15.693 -31.583 1.00 71.94 1014 GLY A C 1
ATOM 7488 O O . GLY A 1 1014 ? 16.954 14.858 -31.917 1.00 71.94 1014 GLY A O 1
ATOM 7489 N N . SER A 1 1015 ? 18.342 15.701 -30.366 1.00 53.31 1015 SER A N 1
ATOM 7490 C CA . SER A 1 1015 ? 17.957 14.787 -29.269 1.00 53.31 1015 SER A CA 1
ATOM 7491 C C . SER A 1 1015 ? 16.752 15.268 -28.454 1.00 53.31 1015 SER A C 1
ATOM 7493 O O . SER A 1 1015 ? 16.324 14.583 -27.532 1.00 53.31 1015 SER A O 1
ATOM 7495 N N . GLU A 1 1016 ? 16.255 16.467 -28.744 1.00 56.44 1016 GLU A N 1
ATOM 7496 C CA . GLU A 1 1016 ? 15.064 17.039 -28.122 1.00 56.44 1016 GLU A CA 1
ATOM 7497 C C . GLU A 1 1016 ? 13.822 16.637 -28.930 1.00 56.44 1016 GLU A C 1
ATOM 7499 O O . GLU A 1 1016 ? 13.875 16.568 -30.163 1.00 56.44 1016 GLU A O 1
ATOM 7504 N N . LEU A 1 1017 ? 12.695 16.422 -28.241 1.00 56.03 1017 LEU A N 1
ATOM 7505 C CA . LEU A 1 1017 ? 11.387 16.128 -28.854 1.00 56.03 1017 LEU A CA 1
ATOM 7506 C C . LEU A 1 1017 ? 10.875 17.264 -29.771 1.00 56.03 1017 LEU A C 1
ATOM 7508 O O . LEU A 1 1017 ? 9.917 17.068 -30.513 1.00 56.03 1017 LEU A O 1
ATOM 7512 N N . ASP A 1 1018 ? 11.563 18.410 -29.774 1.00 67.44 1018 ASP A N 1
ATOM 7513 C CA . ASP A 1 1018 ? 11.204 19.641 -30.478 1.00 67.44 1018 ASP A CA 1
ATOM 7514 C C . ASP A 1 1018 ? 11.969 19.862 -31.801 1.00 67.44 1018 ASP A C 1
ATOM 7516 O O . ASP A 1 1018 ? 11.812 20.915 -32.420 1.00 67.44 1018 ASP A O 1
ATOM 7520 N N . SER A 1 1019 ? 12.818 18.927 -32.255 1.00 84.88 1019 SER A N 1
ATOM 7521 C CA . SER A 1 1019 ? 13.471 19.055 -33.577 1.00 84.88 1019 SER A CA 1
ATOM 7522 C C . SER A 1 1019 ? 12.461 18.961 -34.727 1.00 84.88 1019 SER A C 1
ATOM 7524 O O . SER A 1 1019 ? 11.445 18.275 -34.605 1.00 84.88 1019 SER A O 1
ATOM 7526 N N . LEU A 1 1020 ? 12.736 19.607 -35.869 1.00 88.50 1020 LEU A N 1
ATOM 7527 C CA . LEU A 1 1020 ? 11.796 19.619 -37.002 1.00 88.50 1020 LEU A CA 1
ATOM 7528 C C . LEU A 1 1020 ? 11.466 18.197 -37.487 1.00 88.50 1020 LEU A C 1
ATOM 7530 O O . LEU A 1 1020 ? 10.306 17.894 -37.767 1.00 88.50 1020 LEU A O 1
ATOM 7534 N N . TRP A 1 1021 ? 12.459 17.300 -37.515 1.00 90.06 1021 TRP A N 1
ATOM 7535 C CA . TRP A 1 1021 ? 12.256 15.906 -37.909 1.00 90.06 1021 TRP A CA 1
ATOM 7536 C C . TRP A 1 1021 ? 11.428 15.105 -36.895 1.00 90.06 1021 TRP A C 1
ATOM 7538 O O . TRP A 1 1021 ? 10.581 14.308 -37.291 1.00 90.06 1021 TRP A O 1
ATOM 7548 N N . ALA A 1 1022 ? 11.609 15.333 -35.589 1.00 80.88 1022 ALA A N 1
ATOM 7549 C CA . ALA A 1 1022 ? 10.773 14.705 -34.561 1.00 80.88 1022 ALA A CA 1
ATOM 7550 C C . ALA A 1 1022 ? 9.316 15.197 -34.641 1.00 80.88 1022 ALA A C 1
ATOM 7552 O O . ALA A 1 1022 ? 8.379 14.403 -34.543 1.00 80.88 1022 ALA A O 1
ATOM 7553 N N . LEU A 1 1023 ? 9.122 16.495 -34.902 1.00 82.56 1023 LEU A N 1
ATOM 7554 C CA . LEU A 1 1023 ? 7.805 17.111 -35.059 1.00 82.56 1023 LEU A CA 1
ATOM 7555 C C . LEU A 1 1023 ? 7.032 16.548 -36.257 1.00 82.56 1023 LEU A C 1
ATOM 7557 O O . LEU A 1 1023 ? 5.829 16.309 -36.138 1.00 82.56 1023 LEU A O 1
ATOM 7561 N N . ILE A 1 1024 ? 7.686 16.341 -37.401 1.00 86.19 1024 ILE A N 1
ATOM 7562 C CA . ILE A 1 1024 ? 7.030 15.754 -38.577 1.00 86.19 1024 ILE A CA 1
ATOM 7563 C C . ILE A 1 1024 ? 6.870 14.227 -38.431 1.00 86.19 1024 ILE A C 1
ATOM 7565 O O . ILE A 1 1024 ? 5.829 13.689 -38.804 1.00 86.19 1024 ILE A O 1
ATOM 7569 N N . SER A 1 1025 ? 7.817 13.544 -37.771 1.00 82.50 1025 SER A N 1
ATOM 7570 C CA . SER A 1 1025 ? 7.766 12.089 -37.546 1.00 82.50 1025 SER A CA 1
ATOM 7571 C C . SER A 1 1025 ? 6.564 11.636 -36.723 1.00 82.50 1025 SER A C 1
ATOM 7573 O O . SER A 1 1025 ? 5.978 10.590 -36.994 1.00 82.50 1025 SER A O 1
ATOM 7575 N N . ASN A 1 1026 ? 6.133 12.458 -35.768 1.00 75.44 1026 ASN A N 1
ATOM 7576 C CA . ASN A 1 1026 ? 4.933 12.196 -34.974 1.00 75.44 1026 ASN A CA 1
ATOM 7577 C C . ASN A 1 1026 ? 3.619 12.463 -35.738 1.00 75.44 1026 ASN A C 1
ATOM 7579 O O . ASN A 1 1026 ? 2.542 12.298 -35.173 1.00 75.44 1026 ASN A O 1
ATOM 7583 N N . ARG A 1 1027 ? 3.680 12.899 -37.007 1.00 83.00 1027 ARG A N 1
ATOM 7584 C CA . ARG A 1 1027 ? 2.518 13.333 -37.805 1.00 83.00 1027 ARG A CA 1
ATOM 7585 C C . ARG A 1 1027 ? 2.338 12.568 -39.117 1.00 83.00 1027 ARG A C 1
ATOM 7587 O O . ARG A 1 1027 ? 1.459 12.926 -39.895 1.00 83.00 1027 ARG A O 1
ATOM 7594 N N . TRP A 1 1028 ? 3.087 11.489 -39.349 1.00 84.81 1028 TRP A N 1
ATOM 7595 C CA . TRP A 1 1028 ? 2.975 10.678 -40.572 1.00 84.81 1028 TRP A CA 1
ATOM 7596 C C . TRP A 1 1028 ? 1.561 10.190 -40.866 1.00 84.81 1028 TRP A C 1
ATOM 7598 O O . TRP A 1 1028 ? 1.082 10.341 -41.986 1.00 84.81 1028 TRP A O 1
ATOM 7608 N N . ALA A 1 1029 ? 0.865 9.682 -39.851 1.00 80.56 1029 ALA A N 1
ATOM 7609 C CA . ALA A 1 1029 ? -0.524 9.272 -39.999 1.00 80.56 1029 ALA A CA 1
ATOM 7610 C C . ALA A 1 1029 ? -1.452 10.449 -40.348 1.00 80.56 1029 ALA A C 1
ATOM 7612 O O . ALA A 1 1029 ? -2.333 10.308 -41.187 1.00 80.56 1029 ALA A O 1
ATOM 7613 N N . ASN A 1 1030 ? -1.234 11.625 -39.755 1.00 76.94 1030 ASN A N 1
ATOM 7614 C CA . ASN A 1 1030 ? -2.063 12.809 -40.008 1.00 76.94 1030 ASN A CA 1
ATOM 7615 C C . ASN A 1 1030 ? -1.882 13.328 -41.436 1.00 76.94 1030 ASN A C 1
ATOM 7617 O O . ASN A 1 1030 ? -2.851 13.745 -42.059 1.00 76.94 1030 ASN A O 1
ATOM 7621 N N . ILE A 1 1031 ? -0.650 13.275 -41.947 1.00 84.88 1031 ILE A N 1
ATOM 7622 C CA . ILE A 1 1031 ? -0.324 13.666 -43.321 1.00 84.88 1031 ILE A CA 1
ATOM 7623 C C . ILE A 1 1031 ? -0.936 12.668 -44.308 1.00 84.88 1031 ILE A C 1
ATOM 7625 O O . ILE A 1 1031 ? -1.584 13.089 -45.260 1.00 84.88 1031 ILE A O 1
ATOM 7629 N N . LEU A 1 1032 ? -0.813 11.359 -44.054 1.00 85.94 1032 LEU A N 1
ATOM 7630 C CA . LEU A 1 1032 ? -1.420 10.330 -44.906 1.00 85.94 1032 LEU A CA 1
ATOM 7631 C C . LEU A 1 1032 ? -2.941 10.466 -44.990 1.00 85.94 1032 LEU A C 1
ATOM 7633 O O . LEU A 1 1032 ? -3.526 10.252 -46.042 1.00 85.94 1032 LEU A O 1
ATOM 7637 N N . ALA A 1 1033 ? -3.584 10.867 -43.896 1.00 79.12 1033 ALA A N 1
ATOM 7638 C CA . ALA A 1 1033 ? -5.029 11.038 -43.839 1.00 79.12 1033 ALA A CA 1
ATOM 7639 C C . ALA A 1 1033 ? -5.589 12.140 -44.761 1.00 79.12 1033 ALA A C 1
ATOM 7641 O O . ALA A 1 1033 ? -6.808 12.270 -44.873 1.00 79.12 1033 ALA A O 1
ATOM 7642 N N . LEU A 1 1034 ? -4.724 12.943 -45.391 1.00 82.56 1034 LEU A N 1
ATOM 7643 C CA . LEU A 1 1034 ? -5.107 13.915 -46.417 1.00 82.56 1034 LEU A CA 1
ATOM 7644 C C . LEU A 1 1034 ? -5.399 13.254 -47.771 1.00 82.56 1034 LEU A C 1
ATOM 7646 O O . LEU A 1 1034 ? -5.985 13.901 -48.632 1.00 82.56 1034 LEU A O 1
ATOM 7650 N N . ASP A 1 1035 ? -5.021 11.987 -47.955 1.00 86.19 1035 ASP A N 1
ATOM 7651 C CA . ASP A 1 1035 ? -5.305 11.223 -49.164 1.00 86.19 1035 ASP A CA 1
ATOM 7652 C C . ASP A 1 1035 ? -6.788 10.794 -49.221 1.00 86.19 1035 ASP A C 1
ATOM 7654 O O . ASP A 1 1035 ? -7.227 9.958 -48.418 1.00 86.19 1035 ASP A O 1
ATOM 7658 N N . PRO A 1 1036 ? -7.583 11.329 -50.171 1.00 77.12 1036 PRO A N 1
ATOM 7659 C CA . PRO A 1 1036 ? -9.009 11.031 -50.264 1.00 77.12 1036 PRO A CA 1
ATOM 7660 C C . PRO A 1 1036 ? -9.304 9.614 -50.777 1.00 77.12 1036 PRO A C 1
ATOM 7662 O O . PRO A 1 1036 ? -10.451 9.174 -50.683 1.00 77.12 1036 PRO A O 1
ATOM 7665 N N . GLY A 1 1037 ? -8.305 8.903 -51.314 1.00 77.56 1037 GLY A N 1
ATOM 7666 C CA . GLY A 1 1037 ? -8.449 7.540 -51.825 1.00 77.56 1037 GLY A CA 1
ATOM 7667 C C . GLY A 1 1037 ? -8.405 6.449 -50.760 1.00 77.56 1037 GLY A C 1
ATOM 7668 O O . GLY A 1 1037 ? -8.682 5.286 -51.058 1.00 77.56 1037 GLY A O 1
ATOM 7669 N N . LEU A 1 1038 ? -8.054 6.787 -49.518 1.00 80.62 1038 LEU A N 1
ATOM 7670 C CA . LEU A 1 1038 ? -7.991 5.810 -48.437 1.00 80.62 1038 LEU A CA 1
ATOM 7671 C C . LEU A 1 1038 ? -9.387 5.294 -48.086 1.00 80.62 1038 LEU A C 1
ATOM 7673 O O . LEU A 1 1038 ? -10.343 6.054 -47.903 1.00 80.62 1038 LEU A O 1
ATOM 7677 N N . SER A 1 1039 ? -9.507 3.972 -47.943 1.00 68.50 1039 SER A N 1
ATOM 7678 C CA . SER A 1 1039 ? -10.775 3.371 -47.534 1.00 68.50 1039 SER A CA 1
ATOM 7679 C C . SER A 1 1039 ? -11.184 3.888 -46.149 1.00 68.50 1039 SER A C 1
ATOM 7681 O O . SER A 1 1039 ? -10.400 3.892 -45.196 1.00 68.50 1039 SER A O 1
ATOM 7683 N N . ARG A 1 1040 ? -12.429 4.367 -46.040 1.00 59.28 1040 ARG A N 1
ATOM 7684 C CA . ARG A 1 1040 ? -12.953 4.930 -44.792 1.00 59.28 1040 ARG A CA 1
ATOM 7685 C C . ARG A 1 1040 ? -12.985 3.837 -43.721 1.00 59.28 1040 ARG A C 1
ATOM 7687 O O . ARG A 1 1040 ? -13.685 2.838 -43.878 1.00 59.28 1040 ARG A O 1
ATOM 7694 N N . GLY A 1 1041 ? -12.228 4.031 -42.642 1.00 55.09 1041 GLY A N 1
ATOM 7695 C CA . GLY A 1 1041 ? -12.300 3.181 -41.452 1.00 55.09 1041 GLY A CA 1
ATOM 7696 C C . GLY A 1 1041 ? -13.627 3.354 -40.702 1.00 55.09 1041 GLY A C 1
ATOM 7697 O O . GLY A 1 1041 ? -14.412 4.257 -40.997 1.00 55.09 1041 GLY A O 1
ATOM 7698 N N . ALA A 1 1042 ? -13.882 2.501 -39.706 1.00 54.75 1042 ALA A N 1
ATOM 7699 C CA . ALA A 1 1042 ? -14.984 2.724 -38.771 1.00 54.75 1042 ALA A CA 1
ATOM 7700 C C . ALA A 1 1042 ? -14.757 4.055 -38.029 1.00 54.75 1042 ALA A C 1
ATOM 7702 O O . ALA A 1 1042 ? -13.680 4.263 -37.470 1.00 54.75 1042 ALA A O 1
ATOM 7703 N N . GLY A 1 1043 ? -15.746 4.957 -38.043 1.00 59.66 1043 GLY A N 1
ATOM 7704 C CA . GLY A 1 1043 ? -15.646 6.254 -37.369 1.00 59.66 1043 GLY A CA 1
ATOM 7705 C C . GLY A 1 1043 ? -15.233 6.091 -35.903 1.00 59.66 1043 GLY A C 1
ATOM 7706 O O . GLY A 1 1043 ? -15.745 5.218 -35.201 1.00 59.66 1043 GLY A O 1
ATOM 7707 N N . CYS A 1 1044 ? -14.285 6.907 -35.443 1.00 68.69 1044 CYS A N 1
ATOM 7708 C CA . CYS A 1 1044 ? -13.785 6.839 -34.065 1.00 68.69 1044 CYS A CA 1
ATOM 7709 C C . CYS A 1 1044 ? -14.682 7.599 -33.082 1.00 68.69 1044 CYS A C 1
ATOM 7711 O O . CYS A 1 1044 ? -14.710 7.276 -31.892 1.00 68.69 1044 CYS A O 1
ATOM 7713 N N . PHE A 1 1045 ? -15.450 8.566 -33.589 1.00 79.44 1045 PHE A N 1
ATOM 7714 C CA . PHE A 1 1045 ? -16.297 9.446 -32.797 1.00 79.44 1045 PHE A CA 1
ATOM 7715 C C . PHE A 1 1045 ? -17.693 9.589 -33.405 1.00 79.44 1045 PHE A C 1
ATOM 7717 O O . PHE A 1 1045 ? -17.893 9.432 -34.612 1.00 79.44 1045 PHE A O 1
ATOM 7724 N N . ALA A 1 1046 ? -18.661 9.915 -32.558 1.00 79.75 1046 ALA A N 1
ATOM 7725 C CA . ALA A 1 1046 ? -20.031 10.224 -32.936 1.00 79.75 1046 ALA A CA 1
ATOM 7726 C C . ALA A 1 1046 ? -20.468 11.551 -32.313 1.00 79.75 1046 ALA A C 1
ATOM 7728 O O . ALA A 1 1046 ? -20.098 11.864 -31.182 1.00 79.75 1046 ALA A O 1
ATOM 7729 N N . VAL A 1 1047 ? -21.288 12.302 -33.043 1.00 86.38 1047 VAL A N 1
ATOM 7730 C CA . VAL A 1 1047 ? -21.939 13.522 -32.566 1.00 86.38 1047 VAL A CA 1
ATOM 7731 C C . VAL A 1 1047 ? -23.442 13.294 -32.549 1.00 86.38 1047 VAL A C 1
ATOM 7733 O O . VAL A 1 1047 ? -24.028 12.922 -33.563 1.00 86.38 1047 VAL A O 1
ATOM 7736 N N . TYR A 1 1048 ? -24.061 13.511 -31.397 1.00 87.94 1048 TYR A N 1
ATOM 7737 C CA . TYR A 1 1048 ? -25.508 13.574 -31.233 1.00 87.94 1048 TYR A CA 1
ATOM 7738 C C . TYR A 1 1048 ? -25.959 15.035 -31.232 1.00 87.94 1048 TYR A C 1
ATOM 7740 O O . TYR A 1 1048 ? -25.401 15.835 -30.485 1.00 87.94 1048 TYR A O 1
ATOM 7748 N N . GLU A 1 1049 ? -26.969 15.373 -32.030 1.00 87.12 1049 GLU A N 1
ATOM 7749 C CA . GLU A 1 1049 ? -27.576 16.710 -32.079 1.00 87.12 1049 GLU A CA 1
ATOM 7750 C C . GLU A 1 1049 ? -28.960 16.674 -31.412 1.00 87.12 1049 GLU A C 1
ATOM 7752 O O . GLU A 1 1049 ? -29.857 15.962 -31.868 1.00 87.12 1049 GLU A O 1
ATOM 7757 N N . ALA A 1 1050 ? -29.167 17.454 -30.346 1.00 84.69 1050 ALA A N 1
ATOM 7758 C CA . ALA A 1 1050 ? -30.412 17.414 -29.573 1.00 84.69 1050 ALA A CA 1
ATOM 7759 C C . ALA A 1 1050 ? -31.627 17.947 -30.353 1.00 84.69 1050 ALA A C 1
ATOM 7761 O O . ALA A 1 1050 ? -32.749 17.495 -30.132 1.00 84.69 1050 ALA A O 1
ATOM 7762 N N . THR A 1 1051 ? -31.404 18.872 -31.294 1.00 81.81 1051 THR A N 1
ATOM 7763 C CA . THR A 1 1051 ? -32.458 19.475 -32.132 1.00 81.81 1051 THR A CA 1
ATOM 7764 C C . THR A 1 1051 ? -33.128 18.472 -33.067 1.00 81.81 1051 THR A C 1
ATOM 7766 O O . THR A 1 1051 ? -34.335 18.553 -33.297 1.00 81.81 1051 THR A O 1
ATOM 7769 N N . THR A 1 1052 ? -32.352 17.542 -33.626 1.00 81.25 1052 THR A N 1
ATOM 7770 C CA . THR A 1 1052 ? -32.819 16.558 -34.612 1.00 81.25 1052 THR A CA 1
ATOM 7771 C C . THR A 1 1052 ? -32.945 15.154 -34.028 1.00 81.25 1052 THR A C 1
ATOM 7773 O O . THR A 1 1052 ? -33.618 14.312 -34.618 1.00 81.25 1052 THR A O 1
ATOM 7776 N N . GLY A 1 1053 ? -32.301 14.886 -32.888 1.00 74.19 1053 GLY A N 1
ATOM 7777 C CA . GLY A 1 1053 ? -32.169 13.548 -32.313 1.00 74.19 1053 GLY A CA 1
ATOM 7778 C C . GLY A 1 1053 ? -31.258 12.624 -33.129 1.00 74.19 1053 GLY A C 1
ATOM 7779 O O . GLY A 1 1053 ? -31.216 11.421 -32.872 1.00 74.19 1053 GLY A O 1
ATOM 7780 N N . GLU A 1 1054 ? -30.549 13.152 -34.131 1.00 79.56 1054 GLU A N 1
ATOM 7781 C CA . GLU A 1 1054 ? -29.684 12.362 -35.004 1.00 79.56 1054 GLU A CA 1
ATOM 7782 C C . GLU A 1 1054 ? -28.324 12.104 -34.353 1.00 79.56 1054 GLU A C 1
ATOM 7784 O O . GLU A 1 1054 ? -27.696 13.008 -33.800 1.00 79.56 1054 GLU A O 1
ATOM 7789 N N . ILE A 1 1055 ? -27.832 10.872 -34.502 1.00 78.88 1055 ILE A N 1
ATOM 7790 C CA . ILE A 1 1055 ? -26.439 10.517 -34.231 1.00 78.88 1055 ILE A CA 1
ATOM 7791 C C . ILE A 1 1055 ? -25.715 10.446 -35.570 1.00 78.88 1055 ILE A C 1
ATOM 7793 O O . ILE A 1 1055 ? -26.072 9.653 -36.445 1.00 78.88 1055 ILE A O 1
ATOM 7797 N N . ARG A 1 1056 ? -24.673 11.256 -35.725 1.00 81.69 1056 ARG A N 1
ATOM 7798 C CA . ARG A 1 1056 ? -23.813 11.276 -36.905 1.00 81.69 1056 ARG A CA 1
ATOM 7799 C C . ARG A 1 1056 ? -22.444 10.741 -36.529 1.00 81.69 1056 ARG A C 1
ATOM 7801 O O . ARG A 1 1056 ? -21.813 11.227 -35.596 1.00 81.69 1056 ARG A O 1
ATOM 7808 N N . LEU A 1 1057 ? -21.978 9.739 -37.265 1.00 74.62 1057 LEU A N 1
ATOM 7809 C CA . LEU A 1 1057 ? -20.581 9.328 -37.188 1.00 74.62 1057 LEU A CA 1
ATOM 7810 C C . LEU A 1 1057 ? -19.727 10.464 -37.742 1.00 74.62 1057 LEU A C 1
ATOM 7812 O O . LEU A 1 1057 ? -20.009 10.961 -38.837 1.00 74.62 1057 LEU A O 1
ATOM 7816 N N . VAL A 1 1058 ? -18.688 10.858 -37.007 1.00 70.50 1058 VAL A N 1
ATOM 7817 C CA . VAL A 1 1058 ? -17.678 11.764 -37.547 1.00 70.50 1058 VAL A CA 1
ATOM 7818 C C . VAL A 1 1058 ? -16.858 10.942 -38.523 1.00 70.50 1058 VAL A C 1
ATOM 7820 O O . VAL A 1 1058 ? -15.944 10.216 -38.149 1.00 70.50 1058 VAL A O 1
ATOM 7823 N N . ASN A 1 1059 ? -17.272 10.989 -39.781 1.00 62.19 1059 ASN A N 1
ATOM 7824 C CA . ASN A 1 1059 ? -16.525 10.465 -40.907 1.00 62.19 1059 ASN A CA 1
ATOM 7825 C C . ASN A 1 1059 ? -15.906 11.647 -41.649 1.00 62.19 1059 ASN A C 1
ATOM 7827 O O . ASN A 1 1059 ? -16.417 12.766 -41.595 1.00 62.19 1059 ASN A O 1
ATOM 7831 N N . LEU A 1 1060 ? -14.841 11.386 -42.402 1.00 51.72 1060 LEU A N 1
ATOM 7832 C CA . LEU A 1 1060 ? -14.391 12.308 -43.439 1.00 51.72 1060 LEU A CA 1
ATOM 7833 C C . LEU A 1 1060 ? -15.508 12.400 -44.497 1.00 51.72 1060 LEU A C 1
ATOM 7835 O O . LEU A 1 1060 ? -15.606 11.553 -45.386 1.00 51.72 1060 LEU A O 1
ATOM 7839 N N . THR A 1 1061 ? -16.418 13.362 -44.358 1.00 39.84 1061 THR A N 1
ATOM 7840 C CA . THR A 1 1061 ? -17.400 13.702 -45.392 1.00 39.84 1061 THR A CA 1
ATOM 7841 C C . THR A 1 1061 ? -17.174 15.119 -45.870 1.00 39.84 1061 THR A C 1
ATOM 7843 O O . THR A 1 1061 ? -17.271 16.046 -45.069 1.00 39.84 1061 THR A O 1
ATOM 7846 N N . GLY A 1 1062 ? -16.987 15.241 -47.184 1.00 36.62 1062 GLY A N 1
ATOM 7847 C CA . GLY A 1 1062 ? -16.924 16.494 -47.925 1.00 36.62 1062 GLY A CA 1
ATOM 7848 C C . GLY A 1 1062 ? -15.511 16.801 -48.344 1.00 36.62 1062 GLY A C 1
ATOM 7849 O O . GLY A 1 1062 ? -14.964 17.757 -47.762 1.00 36.62 1062 GLY A O 1
#

Organism: Azospirillum brasilense (NCBI:txid192)

Foldseek 3Di:
DDPDPDPPDDPQLALVSLLVLLVVLLVVLVVVLVVCVVPHDQQPPSNVVSLLVSLVSLLVLQVLLLADCVLAAGFPCPVVNVLSVCVVVQSVPDPDSVSVVVNSVSSVVSSVVSVCQQDPQQAWDWDFDDDFWTKTFTWGKHFDDDPDADDPVVLLVVLLLVLLCQQAQAPVNVVVLLVLLLVLQVVLCVLCVVPQKHKAWADDSNPDSAATEIEIAGNLPDDPVVRVVSVVSSVVSVVSSSSSVRSNVSSSCNRCVPPGGPDNPDDPDPPDDDDDDDDDDDDDDDDDDDPPPDDDGGMHIHTHYMYIYGDHPDLVSLLVVVQLVPQWDQDVSGTYGALLSQLLVLLLVLLCQQPDVVHDQQPNLVSLVSNLVSLVDPDPRSVVSLVVLLPLQDPPQQPLLLVLLVPDPDRSLSSVSSNLVSLCCLLQVSVPWVFVSVQLNVLNSVCSVVQQVQFATDPSSVVSQVVCVVVVNDDPSSSSSSSSSSSSVSSLVQLLLLQLLVLVVLVVCCVLLVVLLCCLQVVQACCVVPNDHWWGKAWAALQLLLLLCCVQPNPCSSLRGRDATEIETEGADPDDDLVVVVVVSQVSSVVVCVVVVDQWDWDDDPQKIWIWGNAWDDRGSGTGTDTRYMYHYDYDDPPQDFADQRVNGGYRDLVRRLVNLSSSLSRHSRSSSVVSSVSSNVSSVVSCVLVVPPPPDQVLLVCLQQLNAQEAEEEADQAAFAPPQHAPPPPDPPHHNYDHDYLDLVSLLVSLADDDDDPDDHQEHLEYEYDAYQCDADPVRHRPPAGHSAHLVSCLNRPVVRSVNVVHAYQEYEDFYACCVVNCVSCLSRHDLFHKYKFFRHDDRDTLCGNVLCVQCVVCSVVVVSVSNVVSSLLSLLLVQLLVLLVVCVVVLLVDDLVVLLVLCVVFVQLLALSQCRQQLVLQCVQVLPVPNDLVNNQVSLCCVVPPHRDLSSHDPLSSVLSVLADPGSVPDDPVSVVVSLVSSLVVLLCCCCPCLLVNNDDSVLSVVAACYDPDCPHSVNVVVVCSSSSSSSGPSRDWDQARMWMAGSNVRDIDRSTPDD

Sequence (1062 aa):
MPAGAVYEGERFPLPDDRLSGARRLLKQTSGVVGAAKAGQPIGSDAISRRLRGVRDILLPLIEAFAGPAEAGGTAPFQEERRQLRGLDQDMAAAQSWDAVEAIMAGLARIIDGLDDAAQAAGGVHLSYTAEAACRLRLAIRFKVASDGPLPADRLADADRALTRLLNGGYPQLAGWLRNRMRALAQRAAETDPSGNSRFIVLEDGGAGTRGWVARILVNPALPAPAWFALFQRLHNVLVMALFSLKLELYGLLHRLAGAAPADSPAADDTGGGASDGGASGSGGAGVGSREAADYGRNGCAAVLVEVTIPRHGTLAAQQQWRRFTGDLRLEDGLPRPGTAYRITSALRSVDALCRSAPPPRNAAPALIAKLHGLLANQDQATADGIAAIRARIREGVAPLSLKAIDGLGDIAVQRLFVVILEQLCQGYGLATDKALATAFDGWFAAKLPGYADLASLPATVSAAIKAAKDKGAWSDGDAAIASAVGLGLWVSAAMESHLEKRAAFLRNGFEDSGALLNHLTSLPSLAAALNGPGIQPVIQGPWAAALQLEQGLPGQEHAAAAAPVAILLQDGEPGRPPDDILTAAASQIEDWLATHRSNFTLTRDGGQLTIVWHDEADLGPFRYAPVGATLTVTGAVPGAPPPSLIQGLPVASLSETIRSVRESLAQTDDGAVRGRLAATLNALTALSLRAGTPEGADPSVRALRQGRCRHLMLSSAELAQGSAAEYPRSYHPDNAFRITLNDNPVDAAQRLGPSPTGPEAQRTLDLLVVNQGSGGRSADGQPLLSPGTWTADALAASVVAPLMACGWTARTVVLDFPFSVQMLEVFAPLCAGEGRIVMTLGDSLEPIMDRGMWETIQPALGQGDAEAVRDAIDRQVAAMTAAAVGRLHLDDILTASNAAIHEHLASHPDGRDAVSVLRCLKPIGDVLQDPNTPLDRIDAVLRALRDTPLPREDFAAEDQALLDDFPGSAKDMTADSLERFRDALRRRVETILSDPGFRIGLDPAWLAARPLYGSELDSLWALISNRWANILALDPGLSRGAGCFAVYEATTGEIRLVNLTG

pLDDT: mean 74.7, std 16.38, range [19.62, 96.94]

Secondary structure (DSSP, 8-state):
--S-----S-S--SHHHHHHHHHHHHHHHHHHHHHHTTT--TT-HHHHHHHHHHHHHHHHHHHHHT--GGG-SPPTTHHHHHHHHHHHHHHHH--SHHHHHHHHHHHHHHHHHHHHHHH-TTSEEEEE--SSEEEEEEEEEEE---SSPPPHHHHHHHHHHHHHIIIII-HHHHHHHHHHHHHHHHHHHHH-TT--EEEEEEE-TTT-SS-EEEEEEE-TTS-HHHHHHHHHHHHHHHHHHHHHHHHHHHHHHHHTTTPPPSSPPP------------------------S--SS-S-EEEEEEEEEEEEPTT-HHHHHHHHHHSS-EEEETTEEEE-HHHHHHHHHHHHHHHHT-SSPPTT-HHHHHHHHHHHHH---HHHHHHHHHHHTTS-TTSSHHHHHHHHT-S-HHHHHHHHHHHHHHHHHTTTTT-HHHHHHHHHHHHHHGGGHHHH----HHHHHHHHHHHHTT---HHHHHHHHHHHHHHHHHHHHHHHHHHHHHHHHHTHHHHHHHHHHHHS---GGGTSSS--EEEEEEHHHHHHHHHHHHSTT-GGGT--SPEEEEEEESSTT--HHHHHHHHHHHHHHHHHHTT-SEEEEE-SS-EEEEESS-EE-SS-EE--EEEEEEEEEPPTTPPPPEEETTEEE--HHHHHHHHHHHHHH---HHHHHHHHHHHHHHHHHHHHHSS-TT--HHHHHHHHT--SEEEEESSSS-SSTT----TTS-TTT--EEE--S-HHHHHHHHS----------EESEEEEE-----B-TTS-B--S-TTS-HHHHIIIIIHHHHHTT-EEEEEEE-STTGGGGHHHHGGGEEEEEEEEEE-S--SS-TT-HHHHHHHHHHHHHT-HHHHHHHHHHHHHHHHHHHHHHHHHHHHHHS-HHHHHHHHHH-GGGHHHHHIIIIIHHHHHHHHSTT--HHHHHHHHHHHHHSSS-GGGS-HHHHHHHHSS-SSGGG--HHHHHHHHHHHHHHHHHHHH-GGGT----HHHHHTS-SS-SSTTSHHHHHHTTHHHHHTT-TTSPPPPPSEEEEETTT--EEE-----